Protein AF-A0AAD5LE11-F1 (afdb_monomer)

Sequence (1047 aa):
MDGTACVTPSCSKKGTLVCPTCKKLGIPPAMSTFCSQECFKGYWSTHKALHKMFTQMVAEEQAKGDSDSMFEGFEFTGKLRPGKVSPMQTVPEHIARPDYWQTGQPVSEQQADNRIPVYTKEQIEGIREACHAGRQVLDIAAKALRVGVTGDEIDRVCHDACIELGCYPSPLNYYNFPKSLCISVNEVICHGIPDSRELEDGDIVNLDVSVFKDGYHGDLNETYLLGKVDDEGVRLVKTAFECLQTAVDMVKPGTMYRELGKQISAVASAQNFSVVKTYCGHGIGSLFHCAPNVPHYAKNKAVGIMKPGNIFTIEPMINVGSWRDKTWPDDWTAVTVDGLRSAQFEHTLLVTEDGYEILTAREDEPKMVWDISKTMGISGLLPVLKSITETKDLRAYRGQTLAIDGYCWLHRAIYCCSQELCLGQDTDKYVVYFVERVQALVQNGITPYVVFDGGPLPMKKATEDDRRASNRELGLQYYRQRNYTEARKCFSRAADVSPYMAHRVIQRLKAMGVQYVVAPYEADAQLAFLVQAGLVDGVITEDSDCLPFGCGKVLFKMDRDGVAQEVQTANLKHNKELRFHMFTDDMFLEMCIFSGCDYLASLPGFGLKKAYALVKQHGSYRKIIRALRLEGKVRVPETYEAEFERAKLTFRHQRVYDPKQQRIVSLSSIPAAVTEKFGDEMPFLGPLLADDIAQAIAEGDMDPITLTRFAPTAEPSFVPRPAAKSMAVATGKNNHKSTPVKSPVRVNTAPEGRQLPTWAARKASPQKALFREPRPPSHFFRRSSSSPVTPSAVAKAPHGNPGPSASAPGTISRFFAALPKPTVPADDQDDQYVPATPPESQSFESQDSVAVDVARSISFSPVDDEAKQTHLPDNKENTTPNRETPCASAAANRGDNAFARMMKAGSVLQRHSLKRKASSRSVGVLGAAVKPSGPDAIRLIKRLAFTAAPASTRPAPAAMMSSPLSAANPLDAHSEEDVEEPEAEDDLEEPQSSDADNQTRRSNNQQETLPTTHSAGVKSRLVVAPVQNAATKSGVSFARFRYSQVK

Foldseek 3Di:
DWAAAAQQVVGRDGFDDFDPLCVVLVNDCNNGTHHDPVSCVVCVVVSVVVSVVSVVVVVVVVVVVDDDPLCVPPDDQADDDFAAADFADDADPQFDDQPQQPPLDNVVQVPDDQDQDQDDPVLVVQQLLQLVLQLVLQVQLVVVDAFFDFLNVSQVSSCVSCNVSSWQQVQPSNNYQGTSWAKAKFQFQTQHRTHGDGDHAQIKIKIWTWIHHPLWIFTKIAIDGYHDHDPLSLLQSVLQVVLQVQLQQQFAFFDALQVSLVSSQVSLVVSVKGWAFQFFKAFTGSDRHHDDGRGNHHPDDTDDTDDARRKIKGKIKIWNDDNDWDDGSVLGGIGDNNRGGITITMFIWGHHNGHIDGSNADPLHPPPPSVPLQDFWQHCPCVQQVVQWDKDFLLVQAPFEAEEEPQLLLLVQCLVPLLCQLVVHDDCSSLVSSVLVCVVNVVSNYAYEYEYFFAEQPLFDPDQQVVLVVLSVQLVVCVVVVVNSSNSVSSNSNRDDFLVNVLVNLVVCVVVVHHYWYWLGDRLLQSLLCVVVVNGPFYEHSHPLNVLLPGQWYWHDQDNSRITIIHGPVCCCVRDSQNCVPPDSQLVNQLSVCQPGRSHGHFNPTHNVVSSVLCVVQVDPVRSLVVCVVVVPTDDDPCNVVSSVLSSCLSFFQWTADPVVLAIGTSHDDDVVVCVVCNPQSCSSPGGDPSVLNNCNTSSQARNHVSHGDDDDPDPPDPDDPDDPDDDDDDDDDDDDDDDDDDDDDDDDDDDDDDDDDDDDDDDDDDDDDDDDDDDDDDDDDDDDDDDDDDDDDDDDDDDDDDDDDDDDDDDDDDDDDDDDDDDDDDDDDDDDDDDDDDDDDDDDDDDDDDDDDDDDDDDDDDDDDDDDDDDDDDDDDDDDDDDDDDDDDDDDDDDDSVVSSCSPGDDDDDDDDDDDDDDDDDDDDDDDDDDDDDDDDDDDDDDDDDDDDDYDDDDDDDDDDYDDDDDDDDDDDDDDDDDDDDDDDDDDDDDDDDDDDDDDDDDDDDDDDDDDDDDDDDDDDDDDDDDDDDDDDDDDDDDDDDDDDD

Solvent-accessible surface area (backbone atoms only — not comparable to full-atom values): 65769 Å² total; per-residue (Å²): 136,86,56,46,56,23,55,38,92,93,39,97,44,57,14,80,50,61,46,70,64,38,65,73,68,70,49,56,60,77,77,35,18,21,61,45,74,62,50,46,60,75,35,38,84,60,54,52,50,53,52,53,51,51,54,47,49,53,49,52,50,49,63,71,67,61,78,57,85,71,53,68,90,61,85,68,53,46,85,80,72,87,47,60,63,70,82,66,80,85,82,63,88,88,47,59,74,63,87,16,60,87,74,24,46,56,58,66,57,76,66,54,70,82,66,61,57,66,51,52,74,74,52,48,48,42,24,36,55,12,11,45,51,19,37,53,28,45,64,52,28,57,70,63,70,50,72,73,40,32,37,45,58,39,33,49,48,34,41,54,42,24,51,76,72,55,25,31,40,48,43,35,26,45,78,57,36,65,41,35,40,31,42,17,50,34,27,25,50,40,56,17,72,40,14,57,44,59,39,49,80,33,37,38,41,26,46,36,34,32,20,27,27,98,72,14,28,13,46,38,31,46,50,42,76,33,76,71,46,51,77,63,57,53,50,43,43,50,43,13,46,51,25,32,51,63,30,56,79,57,47,22,51,73,36,44,49,29,57,38,3,40,51,24,34,49,55,30,46,77,76,66,30,24,48,32,73,77,60,55,17,27,5,46,23,82,41,76,62,44,33,45,62,32,42,36,28,56,88,54,82,48,77,63,61,41,40,53,37,27,40,32,36,47,51,36,38,32,21,60,51,62,42,49,68,43,70,42,78,83,80,49,32,25,23,27,62,75,31,37,42,32,22,33,24,36,40,26,33,37,27,32,92,81,25,64,45,64,45,42,58,59,97,78,60,76,72,78,80,70,74,68,82,71,64,44,50,39,72,62,49,67,76,52,45,47,75,48,49,44,81,42,50,53,68,81,43,47,77,38,33,36,31,30,45,39,53,62,49,45,67,63,23,40,69,83,43,13,51,40,54,62,72,72,44,91,80,59,64,42,44,51,56,50,51,56,56,53,48,54,39,48,75,44,42,26,44,63,32,37,31,28,60,36,19,87,42,74,45,52,73,94,82,54,63,72,58,22,52,52,27,36,52,53,12,53,51,28,43,75,72,65,38,54,68,60,12,42,64,21,10,61,61,29,44,78,87,51,65,69,59,52,33,59,37,47,56,52,30,60,76,68,74,45,51,65,38,28,19,61,18,55,34,46,54,34,54,18,35,36,42,76,70,68,70,28,75,30,37,36,40,63,52,52,48,32,50,62,42,54,34,54,32,34,33,26,73,63,61,89,90,39,42,23,39,32,40,42,60,91,43,40,56,67,24,70,79,61,68,33,72,84,56,51,73,67,48,52,33,53,19,45,47,40,29,18,38,77,55,38,77,41,55,91,96,44,32,56,75,56,19,44,52,46,39,74,73,53,71,43,69,72,53,38,54,52,48,41,63,70,67,60,85,49,90,69,63,85,61,50,65,58,49,50,52,48,38,58,44,35,54,46,36,27,42,22,60,38,88,90,74,54,30,76,42,48,56,34,87,80,55,66,79,52,36,80,72,59,48,87,67,44,47,61,28,34,65,86,70,57,45,69,59,44,37,35,26,27,74,50,50,24,35,49,79,80,72,43,66,60,78,84,74,72,81,79,83,77,72,78,79,73,81,83,74,92,72,89,83,86,91,84,81,88,81,88,82,88,87,81,90,83,86,91,87,82,90,82,82,88,81,92,83,88,87,85,86,89,87,89,86,84,89,90,84,89,83,88,84,89,84,82,86,86,80,92,85,85,85,86,90,78,89,85,91,88,84,86,88,87,80,84,90,87,89,89,86,85,88,88,85,85,88,86,85,90,82,87,88,81,84,88,86,90,80,90,83,90,85,83,88,90,86,88,84,88,83,91,85,84,89,87,89,87,90,85,84,88,91,90,83,91,85,86,89,86,88,81,90,79,89,80,89,88,83,87,88,87,88,87,81,89,86,88,86,90,87,85,87,85,82,87,83,90,82,82,88,86,85,87,86,89,87,81,88,81,90,85,89,87,88,83,91,79,90,81,58,69,74,66,50,55,58,66,80,53,52,88,77,85,90,75,94,77,95,73,90,79,85,84,86,80,89,82,84,91,81,85,89,86,85,81,87,86,89,84,91,80,90,82,90,85,87,88,88,87,90,89,89,94,91,90,83,90,92,88,87,90,82,92,87,92,86,91,86,86,88,86,85,86,86,91,82,88,89,89,92,90,92,89,84,88,89,89,82,89,86,86,84,87,82,84,90,80,88,79,88,81,90,83,83,89,85,84,88,87,79,89,84,86,90,82,89,79,91,88,90,86,89,87,80,91,83,87,89,90,85,88,90,84,88,87,85,82,88,84,83,90,87,83,89,86,80,87,80,92,132

Structure (mmCIF, N/CA/C/O backbone):
data_AF-A0AAD5LE11-F1
#
_entry.id   AF-A0AAD5LE11-F1
#
loop_
_atom_site.group_PDB
_atom_site.id
_atom_site.type_symbol
_atom_site.label_atom_id
_atom_site.label_alt_id
_atom_site.label_comp_id
_atom_site.label_asym_id
_atom_site.label_entity_id
_atom_site.label_seq_id
_atom_site.pdbx_PDB_ins_code
_atom_site.Cartn_x
_atom_site.Cartn_y
_atom_site.Cartn_z
_atom_site.occupancy
_atom_site.B_iso_or_equiv
_atom_site.auth_seq_id
_atom_site.auth_comp_id
_atom_site.auth_asym_id
_atom_site.auth_atom_id
_atom_site.pdbx_PDB_model_num
ATOM 1 N N . MET A 1 1 ? 37.067 43.978 -41.085 1.00 43.53 1 MET A N 1
ATOM 2 C CA . MET A 1 1 ? 35.621 43.716 -40.919 1.00 43.53 1 MET A CA 1
ATOM 3 C C . MET A 1 1 ? 34.907 44.368 -42.081 1.00 43.53 1 MET A C 1
ATOM 5 O O . MET A 1 1 ? 34.881 45.591 -42.145 1.00 43.53 1 MET A O 1
ATOM 9 N N . ASP A 1 2 ? 34.387 43.577 -43.012 1.00 53.69 2 ASP A N 1
ATOM 10 C CA . ASP A 1 2 ? 33.677 44.105 -44.174 1.00 53.69 2 ASP A CA 1
ATOM 11 C C . ASP A 1 2 ? 32.208 44.364 -43.849 1.00 53.69 2 ASP A C 1
ATOM 13 O O . ASP A 1 2 ? 31.470 43.449 -43.498 1.00 53.69 2 ASP A O 1
ATOM 17 N N . GLY A 1 3 ? 31.790 45.627 -43.958 1.00 60.69 3 GLY A N 1
ATOM 18 C CA . GLY A 1 3 ? 30.392 46.008 -43.775 1.00 60.69 3 GLY A CA 1
ATOM 19 C C . GLY A 1 3 ? 29.499 45.428 -44.873 1.00 60.69 3 GLY A C 1
ATOM 20 O O . GLY A 1 3 ? 29.853 45.453 -46.055 1.00 60.69 3 GLY A O 1
ATOM 21 N N . THR A 1 4 ? 28.326 44.937 -44.483 1.00 76.56 4 THR A N 1
ATOM 22 C CA . THR A 1 4 ? 27.285 44.441 -45.393 1.00 76.56 4 THR A CA 1
ATOM 23 C C . THR A 1 4 ? 26.714 45.590 -46.234 1.00 76.56 4 THR A C 1
ATOM 25 O O . THR A 1 4 ? 26.785 46.752 -45.831 1.00 76.56 4 THR A O 1
ATOM 28 N N . ALA A 1 5 ? 26.139 45.307 -47.405 1.00 82.81 5 ALA A N 1
ATOM 29 C CA . ALA A 1 5 ? 25.471 46.334 -48.210 1.00 82.81 5 ALA A CA 1
ATOM 30 C C . ALA A 1 5 ? 24.290 46.982 -47.452 1.00 82.81 5 ALA A C 1
ATOM 32 O O . ALA A 1 5 ? 23.601 46.320 -46.674 1.00 82.81 5 ALA A O 1
ATOM 33 N N . CYS A 1 6 ? 24.061 48.280 -47.673 1.00 86.25 6 CYS A N 1
ATOM 34 C CA . CYS A 1 6 ? 22.898 48.990 -47.147 1.00 86.25 6 CYS A CA 1
ATOM 35 C C . CYS A 1 6 ? 21.616 48.504 -47.838 1.00 86.25 6 CYS A C 1
ATOM 37 O O . CYS A 1 6 ? 21.549 48.425 -49.061 1.00 86.25 6 CYS A O 1
ATOM 39 N N . VAL A 1 7 ? 20.584 48.208 -47.048 1.00 84.75 7 VAL A N 1
ATOM 40 C CA . VAL A 1 7 ? 19.317 47.622 -47.526 1.00 84.75 7 VAL A CA 1
ATOM 41 C C . VAL A 1 7 ? 18.393 48.653 -48.197 1.00 84.75 7 VAL A C 1
ATOM 43 O O . VAL A 1 7 ? 17.455 48.286 -48.900 1.00 84.75 7 VAL A O 1
ATOM 46 N N . THR A 1 8 ? 18.650 49.952 -48.016 1.00 85.94 8 THR A N 1
ATOM 47 C CA . THR A 1 8 ? 17.923 51.038 -48.693 1.00 85.94 8 THR A CA 1
ATOM 48 C C . THR A 1 8 ? 18.217 51.004 -50.206 1.00 85.94 8 THR A C 1
ATOM 50 O O . THR A 1 8 ? 19.349 51.309 -50.582 1.00 85.94 8 THR A O 1
ATOM 53 N N . PRO A 1 9 ? 17.242 50.714 -51.099 1.00 81.31 9 PRO A N 1
ATOM 54 C CA . PRO A 1 9 ? 17.521 50.389 -52.509 1.00 81.31 9 PRO A CA 1
ATOM 55 C C . PRO A 1 9 ? 18.209 51.487 -53.332 1.00 81.31 9 PRO A C 1
ATOM 57 O O . PRO A 1 9 ? 18.835 51.198 -54.346 1.00 81.31 9 PRO A O 1
ATOM 60 N N . SER A 1 10 ? 18.117 52.747 -52.903 1.00 78.94 10 SER A N 1
ATOM 61 C CA . SER A 1 10 ? 18.785 53.895 -53.526 1.00 78.94 10 SER A CA 1
ATOM 62 C C . SER A 1 10 ? 20.204 54.166 -52.995 1.00 78.94 10 SER A C 1
ATOM 64 O O . SER A 1 10 ? 20.772 55.215 -53.300 1.00 78.94 10 SER A O 1
ATOM 66 N N . CYS A 1 11 ? 20.783 53.279 -52.173 1.00 81.12 11 CYS A N 1
ATOM 67 C CA . CYS A 1 11 ? 22.047 53.529 -51.477 1.00 81.12 11 CYS A CA 1
ATOM 68 C C . CYS A 1 11 ? 23.059 52.374 -51.596 1.00 81.12 11 CYS A C 1
ATOM 70 O O . CYS A 1 11 ? 23.095 51.463 -50.774 1.00 81.12 11 CYS A O 1
ATOM 72 N N . SER A 1 12 ? 23.981 52.475 -52.555 1.00 78.00 12 SER A N 1
ATOM 73 C CA . SER A 1 12 ? 25.031 51.475 -52.830 1.00 78.00 12 SER A CA 1
ATOM 74 C C . SER A 1 12 ? 26.199 51.452 -51.821 1.00 78.00 12 SER A C 1
ATOM 76 O O . SER A 1 12 ? 27.299 51.015 -52.156 1.00 78.00 12 SER A O 1
ATOM 78 N N . LYS A 1 13 ? 26.018 51.971 -50.599 1.00 85.25 13 LYS A N 1
ATOM 79 C CA . LYS A 1 13 ? 27.080 52.064 -49.577 1.00 85.25 13 LYS A CA 1
ATOM 80 C C . LYS A 1 13 ? 27.096 50.819 -48.682 1.00 85.25 13 LYS A C 1
ATOM 82 O O . LYS A 1 13 ? 26.044 50.278 -48.355 1.00 85.25 13 LYS A O 1
ATOM 87 N N . LYS A 1 14 ? 28.280 50.398 -48.222 1.00 83.94 14 LYS A N 1
ATOM 88 C CA . LYS A 1 14 ? 28.407 49.439 -47.106 1.00 83.94 14 LYS A CA 1
ATOM 89 C C . LYS A 1 14 ? 27.933 50.089 -45.796 1.00 83.94 14 LYS A C 1
ATOM 91 O O . LYS A 1 14 ? 28.047 51.303 -45.629 1.00 83.94 14 LYS A O 1
ATOM 96 N N . GLY A 1 15 ? 27.408 49.290 -44.873 1.00 81.06 15 GLY A N 1
ATOM 97 C CA . GLY A 1 15 ? 26.878 49.730 -43.585 1.00 81.06 15 GLY A CA 1
ATOM 98 C C . GLY A 1 15 ? 27.168 48.758 -42.442 1.00 81.06 15 GLY A C 1
ATOM 99 O O . GLY A 1 15 ? 27.670 47.653 -42.646 1.00 81.06 15 GLY A O 1
ATOM 100 N N . THR A 1 16 ? 26.855 49.202 -41.226 1.00 80.31 16 THR A N 1
ATOM 101 C CA . THR A 1 16 ? 27.066 48.460 -39.966 1.00 80.31 16 THR A CA 1
ATOM 102 C C . THR A 1 16 ? 25.935 48.663 -38.949 1.00 80.31 16 THR A C 1
ATOM 104 O O . THR A 1 16 ? 25.905 47.985 -37.924 1.00 80.31 16 THR A O 1
ATOM 107 N N . LEU A 1 17 ? 24.990 49.576 -39.209 1.00 82.94 17 LEU A N 1
ATOM 108 C CA . LEU A 1 17 ? 23.876 49.868 -38.307 1.00 82.94 17 LEU A CA 1
ATOM 109 C C . LEU A 1 17 ? 22.746 48.864 -38.555 1.00 82.94 17 LEU A C 1
ATOM 111 O O . LEU A 1 17 ? 22.130 48.885 -39.617 1.00 82.94 17 LEU A O 1
ATOM 115 N N . VAL A 1 18 ? 22.466 47.996 -37.584 1.00 82.69 18 VAL A N 1
ATOM 116 C CA . VAL A 1 18 ? 21.408 46.975 -37.677 1.00 82.69 18 VAL A CA 1
ATOM 117 C C . VAL A 1 18 ? 20.165 47.429 -36.914 1.00 82.69 18 VAL A C 1
ATOM 119 O O . VAL A 1 18 ? 20.273 47.936 -35.796 1.00 82.69 18 VAL A O 1
ATOM 122 N N . CYS A 1 19 ? 18.971 47.229 -37.483 1.00 84.31 19 CYS A N 1
ATOM 123 C CA . CYS A 1 19 ? 17.727 47.563 -36.784 1.00 84.31 19 CYS A CA 1
ATOM 124 C C . CYS A 1 19 ? 17.564 46.723 -35.490 1.00 84.31 19 CYS A C 1
ATOM 126 O O . CYS A 1 19 ? 17.600 45.490 -35.565 1.00 84.31 19 CYS A O 1
ATOM 128 N N . PRO A 1 20 ? 17.315 47.334 -34.309 1.00 80.62 20 PRO A N 1
ATOM 129 C CA . PRO A 1 20 ? 17.162 46.591 -33.054 1.00 80.62 20 PRO A CA 1
ATOM 130 C C . PRO A 1 20 ? 16.035 45.550 -33.072 1.00 80.62 20 PRO A C 1
ATOM 132 O O . PRO A 1 20 ? 16.170 44.493 -32.461 1.00 80.62 20 PRO A O 1
ATOM 135 N N . THR A 1 21 ? 14.941 45.816 -33.793 1.00 81.38 21 THR A N 1
ATOM 136 C CA . THR A 1 21 ? 13.825 44.868 -33.936 1.00 81.38 21 THR A CA 1
ATOM 137 C C . THR A 1 21 ? 14.198 43.695 -34.841 1.00 81.38 21 THR A C 1
ATOM 139 O O . THR A 1 21 ? 13.950 42.557 -34.460 1.00 81.38 21 THR A O 1
ATOM 142 N N . CYS A 1 22 ? 14.889 43.930 -35.964 1.00 85.12 22 CYS A N 1
ATOM 143 C CA . CYS A 1 22 ? 15.470 42.851 -36.774 1.00 85.12 22 CYS A CA 1
ATOM 144 C C . CYS A 1 22 ? 16.407 41.958 -35.952 1.00 85.12 22 CYS A C 1
ATOM 146 O O . CYS A 1 22 ? 16.285 40.739 -36.010 1.00 85.12 22 CYS A O 1
ATOM 148 N N . LYS A 1 23 ? 17.283 42.557 -35.128 1.00 82.81 23 LYS A N 1
ATOM 149 C CA . LYS A 1 23 ? 18.198 41.809 -34.252 1.00 82.81 23 LYS A CA 1
ATOM 150 C C . LYS A 1 23 ? 17.460 40.965 -33.200 1.00 82.81 23 LYS A C 1
ATOM 152 O O . LYS A 1 23 ? 17.942 39.893 -32.858 1.00 82.81 23 LYS A O 1
ATOM 157 N N . LYS A 1 24 ? 16.299 41.416 -32.706 1.00 80.50 24 LYS A N 1
ATOM 158 C CA . LYS A 1 24 ? 15.427 40.627 -31.812 1.00 80.50 24 LYS A CA 1
ATOM 159 C C . LYS A 1 24 ? 14.659 39.512 -32.533 1.00 80.50 24 LYS A C 1
ATOM 161 O O . LYS A 1 24 ? 14.384 38.495 -31.916 1.00 80.50 24 LYS A O 1
ATOM 166 N N . LEU A 1 25 ? 14.322 39.703 -33.809 1.00 79.88 25 LEU A N 1
ATOM 167 C CA . LEU A 1 25 ? 13.592 38.741 -34.650 1.00 79.88 25 LEU A CA 1
ATOM 168 C C . LEU A 1 25 ? 14.517 37.786 -35.436 1.00 79.88 25 LEU A C 1
ATOM 170 O O . LEU A 1 25 ? 14.059 37.134 -36.367 1.00 79.88 25 LEU A O 1
ATOM 174 N N . GLY A 1 26 ? 15.820 37.740 -35.129 1.00 81.12 26 GLY A N 1
ATOM 175 C CA . GLY A 1 26 ? 16.786 36.866 -35.814 1.00 81.12 26 GLY A CA 1
ATOM 176 C C . GLY A 1 26 ? 17.044 37.193 -37.294 1.00 81.12 26 GLY A C 1
ATOM 177 O O . GLY A 1 26 ? 17.693 36.413 -37.987 1.00 81.12 26 GLY A O 1
ATOM 178 N N . ILE A 1 27 ? 16.560 38.333 -37.800 1.00 82.56 27 ILE A N 1
ATOM 179 C CA . ILE A 1 27 ? 16.590 38.659 -39.234 1.00 82.56 27 ILE A CA 1
ATOM 180 C C . ILE A 1 27 ? 18.046 38.851 -39.703 1.00 82.56 27 ILE A C 1
ATOM 182 O O . ILE A 1 27 ? 18.760 39.674 -39.116 1.00 82.56 27 ILE A O 1
ATOM 186 N N . PRO A 1 28 ? 18.497 38.169 -40.779 1.00 81.06 28 PRO A N 1
ATOM 187 C CA . PRO A 1 28 ? 19.885 38.230 -41.232 1.00 81.06 28 PRO A CA 1
ATOM 188 C C . PRO A 1 28 ? 20.390 39.663 -41.486 1.00 81.06 28 PRO A C 1
ATOM 190 O O . PRO A 1 28 ? 19.654 40.482 -42.054 1.00 81.06 28 PRO A O 1
ATOM 193 N N . PRO A 1 29 ? 21.658 39.992 -41.158 1.00 78.06 29 PRO A N 1
ATOM 194 C CA . PRO A 1 29 ? 22.221 41.328 -41.385 1.00 78.06 29 PRO A CA 1
ATOM 195 C C . PRO A 1 29 ? 22.103 41.820 -42.834 1.00 78.06 29 PRO A C 1
ATOM 197 O O . PRO A 1 29 ? 21.878 43.008 -43.055 1.00 78.06 29 PRO A O 1
ATOM 200 N N . ALA A 1 30 ? 22.168 40.919 -43.820 1.00 79.44 30 ALA A N 1
ATOM 201 C CA . ALA A 1 30 ? 21.975 41.231 -45.240 1.00 79.44 30 ALA A CA 1
ATOM 202 C C . ALA A 1 30 ? 20.596 41.832 -45.584 1.00 79.44 30 ALA A C 1
ATOM 204 O O . ALA A 1 30 ? 20.454 42.458 -46.628 1.00 79.44 30 ALA A O 1
ATOM 205 N N . MET A 1 31 ? 19.596 41.676 -44.709 1.00 79.31 31 MET A N 1
ATOM 206 C CA . MET A 1 31 ? 18.235 42.207 -44.874 1.00 79.31 31 MET A CA 1
ATOM 207 C C . MET A 1 31 ? 17.894 43.311 -43.854 1.00 79.31 31 MET A C 1
ATOM 209 O O . MET A 1 31 ? 16.784 43.844 -43.864 1.00 79.31 31 MET A O 1
ATOM 213 N N . SER A 1 32 ? 18.835 43.675 -42.971 1.00 85.38 32 SER A N 1
ATOM 214 C CA . SER A 1 32 ? 18.594 44.593 -41.845 1.00 85.38 32 SER A CA 1
ATOM 215 C C . SER A 1 32 ? 19.705 45.616 -41.549 1.00 85.38 32 SER A C 1
ATOM 217 O O . SER A 1 32 ? 19.626 46.311 -40.532 1.00 85.38 32 SER A O 1
ATOM 219 N N . THR A 1 33 ? 20.717 45.737 -42.420 1.00 88.25 33 THR A N 1
ATOM 220 C CA . THR A 1 33 ? 21.869 46.647 -42.252 1.00 88.25 33 THR A CA 1
ATOM 221 C C . THR A 1 33 ? 21.717 47.958 -43.032 1.00 88.25 33 THR A C 1
ATOM 223 O O . THR A 1 33 ? 21.302 47.979 -44.190 1.00 88.25 33 THR A O 1
ATOM 226 N N . PHE A 1 34 ? 22.123 49.066 -42.410 1.00 89.00 34 PHE A N 1
ATOM 227 C CA . PHE A 1 34 ? 22.059 50.422 -42.950 1.00 89.00 34 PHE A CA 1
ATOM 228 C C . PHE A 1 34 ? 23.405 51.149 -42.808 1.00 89.00 34 PHE A C 1
ATOM 230 O O . PHE A 1 34 ? 24.174 50.899 -41.874 1.00 89.00 34 PHE A O 1
ATOM 237 N N . CYS A 1 35 ? 23.700 52.074 -43.728 1.00 89.50 35 CYS A N 1
ATOM 238 C CA . CYS A 1 35 ? 24.921 52.890 -43.683 1.00 89.50 35 CYS A CA 1
ATOM 239 C C . CYS A 1 35 ? 24.769 54.217 -42.916 1.00 89.50 35 CYS A C 1
ATOM 241 O O . CYS A 1 35 ? 25.769 54.779 -42.484 1.00 89.50 35 CYS A O 1
ATOM 243 N N . SER A 1 36 ? 23.547 54.739 -42.753 1.00 86.62 36 SER A N 1
ATOM 244 C CA . SER A 1 36 ? 23.266 55.933 -41.942 1.00 86.62 36 SER A CA 1
ATOM 245 C C . SER A 1 36 ? 21.856 55.894 -41.352 1.00 86.62 36 SER A C 1
ATOM 247 O O . SER A 1 36 ? 20.971 55.187 -41.847 1.00 86.62 36 SER A O 1
ATOM 249 N N . GLN A 1 37 ? 21.629 56.703 -40.313 1.00 83.50 37 GLN A N 1
ATOM 250 C CA . GLN A 1 37 ? 20.315 56.849 -39.685 1.00 83.50 37 GLN A CA 1
ATOM 251 C C . GLN A 1 37 ? 19.278 57.486 -40.631 1.00 83.50 37 GLN A C 1
ATOM 253 O O . GLN A 1 37 ? 18.079 57.279 -40.450 1.00 83.50 37 GLN A O 1
ATOM 258 N N . GLU A 1 38 ? 19.709 58.229 -41.657 1.00 85.50 38 GLU A N 1
ATOM 259 C CA . GLU A 1 38 ? 18.811 58.775 -42.685 1.00 85.50 38 GLU A CA 1
ATOM 260 C C . GLU A 1 38 ? 18.337 57.678 -43.637 1.00 85.50 38 GLU A C 1
ATOM 262 O O . GLU A 1 38 ? 17.148 57.610 -43.932 1.00 85.50 38 GLU A O 1
ATOM 267 N N . CYS A 1 39 ? 19.230 56.770 -44.050 1.00 86.31 39 CYS A N 1
ATOM 268 C CA . CYS A 1 39 ? 18.867 55.611 -44.871 1.00 86.31 39 CYS A CA 1
ATOM 269 C C . CYS A 1 39 ? 17.865 54.702 -44.140 1.00 86.31 39 CYS A C 1
ATOM 271 O O . CYS A 1 39 ? 16.876 54.269 -44.735 1.00 86.31 39 CYS A O 1
ATOM 273 N N . PHE A 1 40 ? 18.073 54.490 -42.833 1.00 86.25 40 PHE A N 1
ATOM 274 C CA . PHE A 1 40 ? 17.125 53.784 -41.968 1.00 86.25 40 PHE A CA 1
ATOM 275 C C . PHE A 1 40 ? 15.767 54.501 -41.885 1.00 86.25 40 PHE A C 1
ATOM 277 O O . PHE A 1 40 ? 14.737 53.885 -42.148 1.00 86.25 40 PHE A O 1
ATOM 284 N N . LYS A 1 41 ? 15.744 55.809 -41.576 1.00 85.00 41 LYS A N 1
ATOM 285 C CA . LYS A 1 41 ? 14.501 56.603 -41.488 1.00 85.00 41 LYS A CA 1
ATOM 286 C C . LYS A 1 41 ? 13.742 56.658 -42.819 1.00 85.00 41 LYS A C 1
ATOM 288 O O . LYS A 1 41 ? 12.530 56.470 -42.825 1.00 85.00 41 LYS A O 1
ATOM 293 N N . GLY A 1 42 ? 14.440 56.891 -43.930 1.00 81.88 42 GLY A N 1
ATOM 294 C CA . GLY A 1 42 ? 13.847 57.006 -45.264 1.00 81.88 42 GLY A CA 1
ATOM 295 C C . GLY A 1 42 ? 13.258 55.693 -45.780 1.00 81.88 42 GLY A C 1
ATOM 296 O O . GLY A 1 42 ? 12.217 55.709 -46.429 1.00 81.88 42 GLY A O 1
ATOM 297 N N . TYR A 1 43 ? 13.870 54.551 -45.444 1.00 85.56 43 TYR A N 1
ATOM 298 C CA . TYR A 1 43 ? 13.358 53.229 -45.823 1.00 85.56 43 TYR A CA 1
ATOM 299 C C . TYR A 1 43 ? 12.421 52.600 -44.774 1.00 85.56 43 TYR A C 1
ATOM 301 O O . TYR A 1 43 ? 11.845 51.541 -45.020 1.00 85.56 43 TYR A O 1
ATOM 309 N N . TRP A 1 44 ? 12.222 53.237 -43.612 1.00 82.44 44 TRP A N 1
ATOM 310 C CA . TRP A 1 44 ? 11.457 52.689 -42.482 1.00 82.44 44 TRP A CA 1
ATOM 311 C C . TRP A 1 44 ? 10.023 52.273 -42.839 1.00 82.44 44 TRP A C 1
ATOM 313 O O . TRP A 1 44 ? 9.528 51.260 -42.342 1.00 82.44 44 TRP A O 1
ATOM 323 N N . SER A 1 45 ? 9.361 53.033 -43.715 1.00 80.00 45 SER A N 1
ATOM 324 C CA . SER A 1 45 ? 8.003 52.759 -44.204 1.00 80.00 45 SER A CA 1
ATOM 325 C C . SER A 1 45 ? 7.872 51.377 -44.851 1.00 80.00 45 SER A C 1
ATOM 327 O O . SER A 1 45 ? 6.871 50.702 -44.607 1.00 80.00 45 SER A O 1
ATOM 329 N N . THR A 1 46 ? 8.891 50.952 -45.600 1.00 82.06 46 THR A N 1
ATOM 330 C CA . THR A 1 46 ? 8.982 49.643 -46.260 1.00 82.06 46 THR A CA 1
ATOM 331 C C . THR A 1 46 ? 9.643 48.607 -45.350 1.00 82.06 46 THR A C 1
ATOM 333 O O . THR A 1 46 ? 9.132 47.502 -45.196 1.00 82.06 46 THR A O 1
ATOM 336 N N . HIS A 1 47 ? 10.736 48.960 -44.668 1.00 84.50 47 HIS A N 1
ATOM 337 C CA . HIS A 1 47 ? 11.484 48.044 -43.801 1.00 84.50 47 HIS A CA 1
ATOM 338 C C . HIS A 1 47 ? 10.642 47.490 -42.640 1.00 84.50 47 HIS A C 1
ATOM 340 O O . HIS A 1 47 ? 10.753 46.313 -42.307 1.00 84.50 47 HIS A O 1
ATOM 346 N N . LYS A 1 48 ? 9.714 48.274 -42.072 1.00 85.44 48 LYS A N 1
ATOM 347 C CA . LYS A 1 48 ? 8.784 47.770 -41.044 1.00 85.44 48 LYS A CA 1
ATOM 348 C C . LYS A 1 48 ? 7.827 46.677 -41.556 1.00 85.44 48 LYS A C 1
ATOM 350 O O . LYS A 1 48 ? 7.291 45.926 -40.746 1.00 85.44 48 LYS A O 1
ATOM 355 N N . ALA A 1 49 ? 7.611 46.562 -42.871 1.00 83.06 49 ALA A N 1
ATOM 356 C CA . ALA A 1 49 ? 6.858 45.448 -43.446 1.00 83.06 49 ALA A CA 1
ATOM 357 C C . ALA A 1 49 ? 7.650 44.133 -43.362 1.00 83.06 49 ALA A C 1
ATOM 359 O O . ALA A 1 49 ? 7.041 43.092 -43.147 1.00 83.06 49 ALA A O 1
ATOM 360 N N . LEU A 1 50 ? 8.990 44.189 -43.407 1.00 81.38 50 LEU A N 1
ATOM 361 C CA . LEU A 1 50 ? 9.855 43.037 -43.135 1.00 81.38 50 LEU A CA 1
ATOM 362 C C . LEU A 1 50 ? 9.664 42.536 -41.697 1.00 81.38 50 LEU A C 1
ATOM 364 O O . LEU A 1 50 ? 9.558 41.335 -41.485 1.00 81.38 50 LEU A O 1
ATOM 368 N N . HIS A 1 51 ? 9.525 43.443 -40.718 1.00 85.12 51 HIS A N 1
ATOM 369 C CA . HIS A 1 51 ? 9.141 43.048 -39.357 1.00 85.12 51 HIS A CA 1
ATOM 370 C C . HIS A 1 51 ? 7.766 42.384 -39.329 1.00 85.12 51 HIS A C 1
ATOM 372 O O . HIS A 1 51 ? 7.636 41.342 -38.707 1.00 85.12 51 HIS A O 1
ATOM 378 N N . LYS A 1 52 ? 6.748 42.934 -40.013 1.00 80.69 52 LYS A N 1
ATOM 379 C CA . LYS A 1 52 ? 5.429 42.282 -40.059 1.00 80.69 52 LYS A CA 1
ATOM 380 C C . LYS A 1 52 ? 5.523 40.887 -40.686 1.00 80.69 52 LYS A C 1
ATOM 382 O O . LYS A 1 52 ? 4.944 39.965 -40.133 1.00 80.69 52 LYS A O 1
ATOM 387 N N . MET A 1 53 ? 6.265 40.727 -41.782 1.00 79.88 53 MET A N 1
ATOM 388 C CA . MET A 1 53 ? 6.480 39.435 -42.439 1.00 79.88 53 MET A CA 1
ATOM 389 C C . MET A 1 53 ? 7.205 38.439 -41.533 1.00 79.88 53 MET A C 1
ATOM 391 O O . MET A 1 53 ? 6.709 37.336 -41.371 1.00 79.88 53 MET A O 1
ATOM 395 N N . PHE A 1 54 ? 8.310 38.814 -40.885 1.00 80.06 54 PHE A N 1
ATOM 396 C CA . PHE A 1 54 ? 9.034 37.901 -39.992 1.00 80.06 54 PHE A CA 1
ATOM 397 C C . PHE A 1 54 ? 8.302 37.645 -38.670 1.00 80.06 54 PHE A C 1
ATOM 399 O O . PHE A 1 54 ? 8.308 36.517 -38.205 1.00 80.06 54 PHE A O 1
ATOM 406 N N . THR A 1 55 ? 7.614 38.626 -38.079 1.00 79.44 55 THR A N 1
ATOM 407 C CA . THR A 1 55 ? 6.726 38.380 -36.929 1.00 79.44 55 THR A CA 1
ATOM 408 C C . THR A 1 55 ? 5.549 37.489 -37.321 1.00 79.44 55 THR A C 1
ATOM 410 O O . THR A 1 55 ? 5.151 36.656 -36.520 1.00 79.44 55 THR A O 1
ATOM 413 N N . GLN A 1 56 ? 5.015 37.616 -38.539 1.00 76.19 56 GLN A N 1
ATOM 414 C CA . GLN A 1 56 ? 3.968 36.726 -39.036 1.00 76.19 56 GLN A CA 1
ATOM 415 C C . GLN A 1 56 ? 4.512 35.324 -39.348 1.00 76.19 56 GLN A C 1
ATOM 417 O O . GLN A 1 56 ? 3.880 34.362 -38.947 1.00 76.19 56 GLN A O 1
ATOM 422 N N . MET A 1 57 ? 5.696 35.182 -39.953 1.00 72.25 57 MET A N 1
ATOM 423 C CA . MET A 1 57 ? 6.345 33.879 -40.157 1.00 72.25 57 MET A CA 1
ATOM 424 C C . MET A 1 57 ? 6.688 33.202 -38.830 1.00 72.25 57 MET A C 1
ATOM 426 O O . MET A 1 57 ? 6.387 32.031 -38.674 1.00 72.25 57 MET A O 1
ATOM 430 N N . VAL A 1 58 ? 7.232 33.932 -37.851 1.00 66.50 58 VAL A N 1
ATOM 431 C CA . VAL A 1 58 ? 7.495 33.404 -36.502 1.00 66.50 58 VAL A CA 1
ATOM 432 C C . VAL A 1 58 ? 6.187 33.045 -35.793 1.00 66.50 58 VAL A C 1
ATOM 434 O O . VAL A 1 58 ? 6.136 32.017 -35.133 1.00 66.50 58 VAL A O 1
ATOM 437 N N . ALA A 1 59 ? 5.109 33.816 -35.969 1.00 64.06 59 ALA A N 1
ATOM 438 C CA . ALA A 1 59 ? 3.789 33.458 -35.448 1.00 64.06 59 ALA A CA 1
ATOM 439 C C . ALA A 1 59 ? 3.159 32.257 -36.183 1.00 64.06 59 ALA A C 1
ATOM 441 O O . ALA A 1 59 ? 2.435 31.488 -35.564 1.00 64.06 59 ALA A O 1
ATOM 442 N N . GLU A 1 60 ? 3.439 32.062 -37.474 1.00 55.84 60 GLU A N 1
ATOM 443 C CA . GLU A 1 60 ? 2.993 30.912 -38.274 1.00 55.84 60 GLU A CA 1
ATOM 444 C C . GLU A 1 60 ? 3.855 29.658 -38.027 1.00 55.84 60 GLU A C 1
ATOM 446 O O . GLU A 1 60 ? 3.343 28.547 -38.121 1.00 55.84 60 GLU A O 1
ATOM 451 N N . GLU A 1 61 ? 5.132 29.803 -37.659 1.00 53.97 61 GLU A N 1
ATOM 452 C CA . GLU A 1 61 ? 5.976 28.724 -37.127 1.00 53.97 61 GLU A CA 1
ATOM 453 C C . GLU A 1 61 ? 5.577 28.368 -35.693 1.00 53.97 61 GLU A C 1
ATOM 455 O O . GLU A 1 61 ? 5.466 27.190 -35.377 1.00 53.97 61 GLU A O 1
ATOM 460 N N . GLN A 1 62 ? 5.273 29.353 -34.843 1.00 50.81 62 GLN A N 1
ATOM 461 C CA . GLN A 1 62 ? 4.745 29.115 -33.496 1.00 50.81 62 GLN A CA 1
ATOM 462 C C . GLN A 1 62 ? 3.358 28.457 -33.550 1.00 50.81 62 GLN A C 1
ATOM 464 O O . GLN A 1 62 ? 3.144 27.468 -32.861 1.00 50.81 62 GLN A O 1
ATOM 469 N N . ALA A 1 63 ? 2.466 28.890 -34.448 1.00 47.28 63 ALA A N 1
ATOM 470 C CA . ALA A 1 63 ? 1.169 28.245 -34.681 1.00 47.28 63 ALA A CA 1
ATOM 471 C C . ALA A 1 63 ? 1.262 26.874 -35.386 1.00 47.28 63 ALA A C 1
ATOM 473 O O . ALA A 1 63 ? 0.313 26.100 -35.328 1.00 47.28 63 ALA A O 1
ATOM 474 N N . LYS A 1 64 ? 2.391 26.544 -36.032 1.00 45.94 64 LYS A N 1
ATOM 475 C CA . LYS A 1 64 ? 2.721 25.171 -36.473 1.00 45.94 64 LYS A CA 1
ATOM 476 C C . LYS A 1 64 ? 3.437 24.350 -35.397 1.00 45.94 64 LYS A C 1
ATOM 478 O O . LYS A 1 64 ? 3.528 23.134 -35.525 1.00 45.94 64 LYS A O 1
ATOM 483 N N . GLY A 1 65 ? 3.967 25.010 -34.372 1.00 40.31 65 GLY A N 1
ATOM 484 C CA . GLY A 1 65 ? 4.665 24.416 -33.237 1.00 40.31 65 GLY A CA 1
ATOM 485 C C . GLY A 1 65 ? 3.772 24.165 -32.021 1.00 40.31 65 GLY A C 1
ATOM 486 O O . GLY A 1 65 ? 4.290 23.683 -31.014 1.00 40.31 65 GLY A O 1
ATOM 487 N N . ASP A 1 66 ? 2.476 24.478 -32.095 1.00 41.62 66 ASP A N 1
ATOM 488 C CA . ASP A 1 66 ? 1.489 24.288 -31.026 1.00 41.62 66 ASP A CA 1
ATOM 489 C C . ASP A 1 66 ? 0.473 23.181 -31.370 1.00 41.62 66 ASP A C 1
ATOM 491 O O . ASP A 1 66 ? -0.632 23.428 -31.846 1.00 41.62 66 ASP A O 1
ATOM 495 N N . SER A 1 67 ? 0.853 21.954 -30.998 1.00 43.19 67 SER A N 1
ATOM 496 C CA . SER A 1 67 ? -0.009 20.795 -30.685 1.00 43.19 67 SER A CA 1
ATOM 497 C C . SER A 1 67 ? -0.720 19.981 -31.797 1.00 43.19 67 SER A C 1
ATOM 499 O O . SER A 1 67 ? -0.989 20.411 -32.915 1.00 43.19 67 SER A O 1
ATOM 501 N N . ASP A 1 68 ? -1.022 18.741 -31.396 1.00 50.69 68 ASP A N 1
ATOM 502 C CA . ASP A 1 68 ? -2.243 17.956 -31.651 1.00 50.69 68 ASP A CA 1
ATOM 503 C C . ASP A 1 68 ? -2.578 17.259 -32.979 1.00 50.69 68 ASP A C 1
ATOM 505 O O . ASP A 1 68 ? -3.452 16.396 -32.948 1.00 50.69 68 ASP A O 1
ATOM 509 N N . SER A 1 69 ? -1.870 17.437 -34.100 1.00 62.00 69 SER A N 1
ATOM 510 C CA . SER A 1 69 ? -2.216 16.660 -35.326 1.00 62.00 69 SER A CA 1
ATOM 511 C C . SER A 1 69 ? -2.118 15.121 -35.192 1.00 62.00 69 SER A C 1
ATOM 513 O O . SER A 1 69 ? -2.700 14.391 -35.991 1.00 62.00 69 SER A O 1
ATOM 515 N N . MET A 1 70 ? -1.396 14.620 -34.182 1.00 81.81 70 MET A N 1
ATOM 516 C CA . MET A 1 70 ? -1.262 13.190 -33.856 1.00 81.81 70 MET A CA 1
ATOM 517 C C . MET A 1 70 ? -2.411 12.663 -32.977 1.00 81.81 70 MET A C 1
ATOM 519 O O . MET A 1 70 ? -2.792 11.501 -33.101 1.00 81.81 70 MET A O 1
ATOM 523 N N . PHE A 1 71 ? -2.974 13.507 -32.108 1.00 87.44 71 PHE A N 1
ATOM 524 C CA . PHE A 1 71 ? -4.035 13.146 -31.161 1.00 87.44 71 PHE A CA 1
ATOM 525 C C . PHE A 1 71 ? -5.422 13.663 -31.591 1.00 87.44 71 PHE A C 1
ATOM 527 O O . PHE A 1 71 ? -6.421 13.364 -30.932 1.00 87.44 71 PHE A O 1
ATOM 534 N N . GLU A 1 72 ? -5.519 14.391 -32.710 1.00 87.62 72 GLU A N 1
ATOM 535 C CA . GLU A 1 72 ? -6.778 14.894 -33.263 1.00 87.62 72 GLU A CA 1
ATOM 536 C C . GLU A 1 72 ? -7.792 13.753 -33.478 1.00 87.62 72 GLU A C 1
ATOM 538 O O . GLU A 1 72 ? -7.574 12.807 -34.237 1.00 87.62 72 GLU A O 1
ATOM 543 N N . GLY A 1 73 ? -8.927 13.831 -32.777 1.00 88.12 73 GLY A N 1
ATOM 544 C CA . GLY A 1 73 ? -9.973 12.806 -32.815 1.00 88.12 73 GLY A CA 1
ATOM 545 C C . GLY A 1 73 ? -9.698 11.545 -31.981 1.00 88.12 73 GLY A C 1
ATOM 546 O O . GLY A 1 73 ? -10.524 10.630 -32.000 1.00 88.12 73 GLY A O 1
ATOM 547 N N . PHE A 1 74 ? -8.597 11.471 -31.224 1.00 92.38 74 PHE A N 1
ATOM 548 C CA . PHE A 1 74 ? -8.338 10.351 -30.319 1.00 92.38 74 PHE A CA 1
ATOM 549 C C . PHE A 1 74 ? -9.206 10.423 -29.052 1.00 92.38 74 PHE A C 1
ATOM 551 O O . PHE A 1 74 ? -9.162 11.373 -28.271 1.00 92.38 74 PHE A O 1
ATOM 558 N N . GLU A 1 75 ? -9.987 9.370 -28.814 1.00 95.25 75 GLU A N 1
ATOM 559 C CA . GLU A 1 75 ? -10.803 9.232 -27.607 1.00 95.25 75 GLU A CA 1
ATOM 560 C C . GLU A 1 75 ? -9.947 8.752 -26.421 1.00 95.25 75 GLU A C 1
ATOM 562 O O . GLU A 1 75 ? -9.684 7.556 -26.263 1.00 95.25 75 GLU A O 1
ATOM 567 N N . PHE A 1 76 ? -9.496 9.681 -25.580 1.00 97.00 76 PHE A N 1
ATOM 568 C CA . PHE A 1 76 ? -8.821 9.364 -24.318 1.00 97.00 76 PHE A CA 1
ATOM 569 C C . PHE A 1 76 ? -9.766 8.650 -23.338 1.00 97.00 76 PHE A C 1
ATOM 571 O O . PHE A 1 76 ? -10.924 9.038 -23.193 1.00 97.00 76 PHE A O 1
ATOM 578 N N . THR A 1 77 ? -9.263 7.631 -22.638 1.00 96.44 77 THR A N 1
ATOM 579 C CA . THR A 1 77 ? -10.050 6.817 -21.692 1.00 96.44 77 THR A CA 1
ATOM 580 C C . THR A 1 77 ? -10.214 7.482 -20.325 1.00 96.44 77 THR A C 1
ATOM 582 O O . THR A 1 77 ? -11.252 7.317 -19.689 1.00 96.44 77 THR A O 1
ATOM 585 N N . GLY A 1 78 ? -9.213 8.253 -19.889 1.00 95.06 78 GLY A N 1
ATOM 586 C CA . GLY A 1 78 ? -9.197 8.960 -18.609 1.00 95.06 78 GLY A CA 1
ATOM 587 C C . GLY A 1 78 ? -9.076 10.486 -18.726 1.00 95.06 78 GLY A C 1
ATOM 588 O O . GLY A 1 78 ? -9.497 11.113 -19.708 1.00 95.06 78 GLY A O 1
ATOM 589 N N . LYS A 1 79 ? -8.513 11.102 -17.685 1.00 92.75 79 LYS A N 1
ATOM 590 C CA . LYS A 1 79 ? -8.297 12.550 -17.559 1.00 92.75 79 LYS A CA 1
ATOM 591 C C . LYS A 1 79 ? -6.964 13.014 -18.139 1.00 92.75 79 LYS A C 1
ATOM 593 O O . LYS A 1 79 ? -6.906 14.152 -18.598 1.00 92.75 79 LYS A O 1
ATOM 598 N N . LEU A 1 80 ? -5.926 12.175 -18.117 1.00 95.56 80 LEU A N 1
ATOM 599 C CA . LEU A 1 80 ? -4.597 12.552 -18.595 1.00 95.56 80 LEU A CA 1
ATOM 600 C C . LEU A 1 80 ? -4.614 12.914 -20.084 1.00 95.56 80 LEU A C 1
ATOM 602 O O . LEU A 1 80 ? -5.385 12.359 -20.871 1.00 95.56 80 LEU A O 1
ATOM 606 N N . ARG A 1 81 ? -3.760 13.860 -20.464 1.00 96.25 81 ARG A N 1
ATOM 607 C CA . ARG A 1 81 ? -3.532 14.316 -21.839 1.00 96.25 81 ARG A CA 1
ATOM 608 C C . ARG A 1 81 ? -2.025 14.500 -22.031 1.00 96.25 81 ARG A C 1
ATOM 610 O O . ARG A 1 81 ? -1.373 14.844 -21.044 1.00 96.25 81 ARG A O 1
ATOM 617 N N . PRO A 1 82 ? -1.492 14.291 -23.245 1.00 95.12 82 PRO A N 1
ATOM 618 C CA . PRO A 1 82 ? -0.095 14.570 -23.534 1.00 95.12 82 PRO A CA 1
ATOM 619 C C . PRO A 1 82 ? 0.189 16.065 -23.361 1.00 95.12 82 PRO A C 1
ATOM 621 O O . PRO A 1 82 ? -0.579 16.922 -23.809 1.00 95.12 82 PRO A O 1
ATOM 624 N N . GLY A 1 83 ? 1.303 16.370 -22.712 1.00 94.25 83 GLY A N 1
ATOM 625 C CA . GLY A 1 83 ? 1.964 17.662 -22.780 1.00 94.25 83 GLY A CA 1
ATOM 626 C C . GLY A 1 83 ? 2.794 17.804 -24.059 1.00 94.25 83 GLY A C 1
ATOM 627 O O . GLY A 1 83 ? 2.673 17.050 -25.025 1.00 94.25 83 GLY A O 1
ATOM 628 N N . LYS A 1 84 ? 3.684 18.796 -24.069 1.00 94.81 84 LYS A N 1
ATOM 629 C CA . LYS A 1 84 ? 4.648 19.005 -25.149 1.00 94.81 84 LYS A CA 1
ATOM 630 C C . LYS A 1 84 ? 5.933 18.243 -24.840 1.00 94.81 84 LYS A C 1
ATOM 632 O O . LYS A 1 84 ? 6.576 18.528 -23.838 1.00 94.81 84 LYS A O 1
ATOM 637 N N . VAL A 1 85 ? 6.310 17.307 -25.705 1.00 95.62 85 VAL A N 1
ATOM 638 C CA . VAL A 1 85 ? 7.580 16.568 -25.617 1.00 95.62 85 VAL A CA 1
ATOM 639 C C . VAL A 1 85 ? 8.707 17.450 -26.171 1.00 95.62 85 VAL A C 1
ATOM 641 O O . VAL A 1 85 ? 8.636 17.885 -27.325 1.00 95.62 85 VAL A O 1
ATOM 644 N N . SER A 1 86 ? 9.740 17.749 -25.378 1.00 96.06 86 SER A N 1
ATOM 645 C CA . SER A 1 86 ? 10.945 18.436 -25.877 1.00 96.06 86 SER A CA 1
ATOM 646 C C . SER A 1 86 ? 11.872 17.497 -26.676 1.00 96.06 86 SER A C 1
ATOM 648 O O . SER A 1 86 ? 11.749 16.275 -26.566 1.00 96.06 86 SER A O 1
ATOM 650 N N . PRO A 1 87 ? 12.802 18.032 -27.498 1.00 96.75 87 PRO A N 1
ATOM 651 C CA . PRO A 1 87 ? 13.700 17.219 -28.321 1.00 96.75 87 PRO A CA 1
ATOM 652 C C . PRO A 1 87 ? 14.521 16.179 -27.544 1.00 96.75 87 PRO A C 1
ATOM 654 O O . PRO A 1 87 ? 14.809 16.342 -26.360 1.00 96.75 87 PRO A O 1
ATOM 657 N N . MET A 1 88 ? 14.942 15.133 -28.259 1.00 94.81 88 MET A N 1
ATOM 658 C CA . MET A 1 88 ? 15.820 14.080 -27.745 1.00 94.81 88 MET A CA 1
ATOM 659 C C . MET A 1 88 ? 17.169 14.655 -27.274 1.00 94.81 88 MET A C 1
ATOM 661 O O . MET A 1 88 ? 17.800 15.443 -27.983 1.00 94.81 88 MET A O 1
ATOM 665 N N . GLN A 1 89 ? 17.608 14.235 -26.088 1.00 95.38 89 GLN A N 1
ATOM 666 C CA . GLN A 1 89 ? 18.842 14.684 -25.435 1.00 95.38 89 GLN A CA 1
ATOM 667 C C . GLN A 1 89 ? 20.103 14.040 -26.050 1.00 95.38 89 GLN A C 1
ATOM 669 O O . GLN A 1 89 ? 20.060 12.932 -26.587 1.00 95.38 89 GLN A O 1
ATOM 674 N N . THR A 1 90 ? 21.247 14.733 -25.988 1.00 96.56 90 THR A N 1
ATOM 675 C CA . THR A 1 90 ? 22.480 14.347 -26.703 1.00 96.56 90 THR A CA 1
ATOM 676 C C . THR A 1 90 ? 23.507 13.630 -25.821 1.00 96.56 90 THR A C 1
ATOM 678 O O . THR A 1 90 ? 24.183 14.266 -25.014 1.00 96.56 90 THR A O 1
ATOM 681 N N . VAL A 1 91 ? 23.721 12.333 -26.061 1.00 97.44 91 VAL A N 1
ATOM 682 C CA . VAL A 1 91 ? 24.736 11.526 -25.356 1.00 97.44 91 VAL A CA 1
ATOM 683 C C . VAL A 1 91 ? 26.168 11.831 -25.857 1.00 97.44 91 VAL A C 1
ATOM 685 O O . VAL A 1 91 ? 26.415 11.663 -27.059 1.00 97.44 91 VAL A O 1
ATOM 688 N N . PRO A 1 92 ? 27.137 12.193 -24.984 1.00 97.75 92 PRO A N 1
ATOM 689 C CA . PRO A 1 92 ? 28.530 12.490 -25.358 1.00 97.75 92 PRO A CA 1
ATOM 690 C C . PRO A 1 92 ? 29.279 11.342 -26.048 1.00 97.75 92 PRO A C 1
ATOM 692 O O . PRO A 1 92 ? 29.057 10.170 -25.756 1.00 97.75 92 PRO A O 1
ATOM 695 N N . GLU A 1 93 ? 30.208 11.656 -26.959 1.00 96.12 93 GLU A N 1
ATOM 696 C CA . GLU A 1 93 ? 30.887 10.666 -27.823 1.00 96.12 93 GLU A CA 1
ATOM 697 C C . GLU A 1 93 ? 31.568 9.512 -27.066 1.00 96.12 93 GLU A C 1
ATOM 699 O O . GLU A 1 93 ? 31.496 8.381 -27.537 1.00 96.12 93 GLU A O 1
ATOM 704 N N . HIS A 1 94 ? 32.134 9.762 -25.882 1.00 95.81 94 HIS A N 1
ATOM 705 C CA . HIS A 1 94 ? 32.879 8.771 -25.093 1.00 95.81 94 HIS A CA 1
ATOM 706 C C . HIS A 1 94 ? 32.019 7.701 -24.391 1.00 95.81 94 HIS A C 1
ATOM 708 O O . HIS A 1 94 ? 32.570 6.711 -23.920 1.00 95.81 94 HIS A O 1
ATOM 714 N N . ILE A 1 95 ? 30.700 7.888 -24.293 1.00 97.88 95 ILE A N 1
ATOM 715 C CA . ILE A 1 95 ? 29.789 6.935 -23.640 1.00 97.88 95 ILE A CA 1
ATOM 716 C C . ILE A 1 95 ? 29.579 5.712 -24.551 1.00 97.88 95 ILE A C 1
ATOM 718 O O . ILE A 1 95 ? 29.323 5.862 -25.751 1.00 97.88 95 ILE A O 1
ATOM 722 N N . ALA A 1 96 ? 29.665 4.499 -23.997 1.00 95.94 96 ALA A N 1
ATOM 723 C CA . ALA A 1 96 ? 29.361 3.264 -24.725 1.00 95.94 96 ALA A CA 1
ATOM 724 C C . ALA A 1 96 ? 27.877 3.225 -25.136 1.00 95.94 96 ALA A C 1
ATOM 726 O O . ALA A 1 96 ? 27.017 3.681 -24.390 1.00 95.94 96 ALA A O 1
ATOM 727 N N . ARG A 1 97 ? 27.552 2.700 -26.326 1.00 97.50 97 ARG A N 1
ATOM 728 C CA . ARG A 1 97 ? 26.186 2.758 -26.884 1.00 97.50 97 ARG A CA 1
ATOM 729 C C . ARG A 1 97 ? 25.683 1.382 -27.336 1.00 97.50 97 ARG A C 1
ATOM 731 O O . ARG A 1 97 ? 26.467 0.662 -27.957 1.00 97.50 97 ARG A O 1
ATOM 738 N N . PRO A 1 98 ? 24.403 1.041 -27.100 1.00 97.81 98 PRO A N 1
ATOM 739 C CA . PRO A 1 98 ? 23.794 -0.180 -27.622 1.00 97.81 98 PRO A CA 1
ATOM 740 C C . PRO A 1 98 ? 23.535 -0.056 -29.133 1.00 97.81 98 PRO A C 1
ATOM 742 O O . PRO A 1 98 ? 23.472 1.049 -29.670 1.00 97.81 98 PRO A O 1
ATOM 745 N N . ASP A 1 99 ? 23.379 -1.172 -29.847 1.00 97.69 99 ASP A N 1
ATOM 746 C CA . ASP A 1 99 ? 23.373 -1.206 -31.324 1.00 97.69 99 ASP A CA 1
ATOM 747 C C . ASP A 1 99 ? 22.276 -0.351 -31.996 1.00 97.69 99 ASP A C 1
ATOM 749 O O . ASP A 1 99 ? 22.470 0.160 -33.102 1.00 97.69 99 ASP A O 1
ATOM 753 N N . TYR A 1 100 ? 21.155 -0.138 -31.308 1.00 97.62 100 TYR A N 1
ATOM 754 C CA . TYR A 1 100 ? 20.025 0.660 -31.774 1.00 97.62 100 TYR A CA 1
ATOM 755 C C . TYR A 1 100 ? 20.208 2.178 -31.662 1.00 97.62 100 TYR A C 1
ATOM 757 O O . TYR A 1 100 ? 19.399 2.906 -32.238 1.00 97.62 100 TYR A O 1
ATOM 765 N N . TRP A 1 101 ? 21.242 2.679 -30.972 1.00 97.50 101 TRP A N 1
ATOM 766 C CA . TRP A 1 101 ? 21.344 4.092 -30.561 1.00 97.50 101 TRP A CA 1
ATOM 767 C C . TRP A 1 101 ? 21.140 5.112 -31.695 1.00 97.50 101 TRP A C 1
ATOM 769 O O . TRP A 1 101 ? 20.600 6.194 -31.469 1.00 97.50 101 TRP A O 1
ATOM 779 N N . GLN A 1 102 ? 21.576 4.777 -32.915 1.00 95.06 102 GLN A N 1
ATOM 780 C CA . GLN A 1 102 ? 21.519 5.649 -34.093 1.00 95.06 102 GLN A CA 1
ATOM 781 C C . GLN A 1 102 ? 20.325 5.351 -35.012 1.00 95.06 102 GLN A C 1
ATOM 783 O O . GLN A 1 102 ? 19.823 6.244 -35.690 1.00 95.06 102 GLN A O 1
ATOM 788 N N . THR A 1 103 ? 19.901 4.089 -35.082 1.00 96.25 103 THR A N 1
ATOM 789 C CA . THR A 1 103 ? 18.933 3.577 -36.072 1.00 96.25 103 THR A CA 1
ATOM 790 C C . THR A 1 103 ? 17.527 3.407 -35.510 1.00 96.25 103 THR A C 1
ATOM 792 O O . THR A 1 103 ? 16.588 3.167 -36.270 1.00 96.25 103 THR A O 1
ATOM 795 N N . GLY A 1 104 ? 17.403 3.441 -34.185 1.00 95.44 104 GLY A N 1
ATOM 796 C CA . GLY A 1 104 ? 16.221 3.034 -33.448 1.00 95.44 104 GLY A CA 1
ATOM 797 C C . GLY A 1 104 ? 15.801 1.587 -33.702 1.00 95.44 104 GLY A C 1
ATOM 798 O O . GLY A 1 104 ? 14.612 1.287 -33.637 1.00 95.44 104 GLY A O 1
ATOM 799 N N . GLN A 1 105 ? 16.728 0.689 -34.059 1.00 96.88 105 GLN A N 1
ATOM 800 C CA . GLN A 1 105 ? 16.452 -0.728 -34.332 1.00 96.88 105 GLN A CA 1
ATOM 801 C C . GLN A 1 105 ? 17.460 -1.636 -33.609 1.00 96.88 105 GLN A C 1
ATOM 803 O O . GLN A 1 105 ? 18.625 -1.639 -34.008 1.00 96.88 105 GLN A O 1
ATOM 808 N N . PRO A 1 106 ? 17.041 -2.429 -32.602 1.00 95.56 106 PRO A N 1
ATOM 809 C CA . PRO A 1 106 ? 17.918 -3.389 -31.932 1.00 95.56 106 PRO A CA 1
ATOM 810 C C . PRO A 1 106 ? 18.097 -4.612 -32.833 1.00 95.56 106 PRO A C 1
ATOM 812 O O . PRO A 1 106 ? 17.257 -5.512 -32.904 1.00 95.56 106 PRO A O 1
ATOM 815 N N . VAL A 1 107 ? 19.167 -4.599 -33.623 1.00 95.50 107 VAL A N 1
ATOM 816 C CA . VAL A 1 107 ? 19.437 -5.620 -34.644 1.00 95.50 107 VAL A CA 1
ATOM 817 C C . VAL A 1 107 ? 19.835 -6.938 -33.983 1.00 95.50 107 VAL A C 1
ATOM 819 O O . VAL A 1 107 ? 19.412 -8.000 -34.434 1.00 95.50 107 VAL A O 1
ATOM 822 N N . SER A 1 108 ? 20.594 -6.856 -32.895 1.00 95.38 108 SER A N 1
ATOM 823 C CA . SER A 1 108 ? 20.995 -7.952 -32.016 1.00 95.38 108 SER A CA 1
ATOM 824 C C . SER A 1 108 ? 19.793 -8.713 -31.441 1.00 95.38 108 SER A C 1
ATOM 826 O O . SER A 1 108 ? 19.700 -9.923 -31.631 1.00 95.38 108 SER A O 1
ATOM 828 N N . GLU A 1 109 ? 18.815 -8.023 -30.846 1.00 95.75 109 GLU A N 1
ATOM 829 C CA . GLU A 1 109 ? 17.564 -8.629 -30.354 1.00 95.75 109 GLU A CA 1
ATOM 830 C C . GLU A 1 109 ? 16.751 -9.275 -31.481 1.00 95.75 109 GLU A C 1
ATOM 832 O O . GLU A 1 109 ? 16.239 -10.383 -31.338 1.00 95.75 109 GLU A O 1
ATOM 837 N N . GLN A 1 110 ? 16.675 -8.620 -32.644 1.00 93.00 110 GLN A N 1
ATOM 838 C CA . GLN A 1 110 ? 15.971 -9.151 -33.817 1.00 93.00 110 GLN A CA 1
ATOM 839 C C . GLN A 1 110 ? 16.681 -10.357 -34.467 1.00 93.00 110 GLN A C 1
ATOM 841 O O . GLN A 1 110 ? 16.075 -11.040 -35.297 1.00 93.00 110 GLN A O 1
ATOM 846 N N . GLN A 1 111 ? 17.940 -10.621 -34.104 1.00 92.88 111 GLN A N 1
ATOM 847 C CA . GLN A 1 111 ? 18.726 -11.792 -34.513 1.00 92.88 111 GLN A CA 1
ATOM 848 C C . GLN A 1 111 ? 18.858 -12.851 -33.407 1.00 92.88 111 GLN A C 1
ATOM 850 O O . GLN A 1 111 ? 19.260 -13.979 -33.701 1.00 92.88 111 GLN A O 1
ATOM 855 N N . ALA A 1 112 ? 18.521 -12.515 -32.160 1.00 90.12 112 ALA A N 1
ATOM 856 C CA . ALA A 1 112 ? 18.583 -13.427 -31.030 1.00 90.12 112 ALA A CA 1
ATOM 857 C C . ALA A 1 112 ? 17.604 -14.600 -31.196 1.00 90.12 112 ALA A C 1
ATOM 859 O O . ALA A 1 112 ? 16.516 -14.475 -31.766 1.00 90.12 112 ALA A O 1
ATOM 860 N N . ASP A 1 113 ? 17.988 -15.762 -30.668 1.00 89.00 113 ASP A N 1
ATOM 861 C CA . ASP A 1 113 ? 17.079 -16.895 -30.533 1.00 89.00 113 ASP A CA 1
ATOM 862 C C . ASP A 1 113 ? 16.467 -16.966 -29.126 1.00 89.00 113 ASP A C 1
ATOM 864 O O . ASP A 1 113 ? 16.771 -16.180 -28.234 1.00 89.00 113 ASP A O 1
ATOM 868 N N . ASN A 1 114 ? 15.541 -17.904 -28.941 1.00 87.62 114 ASN A N 1
ATOM 869 C CA . ASN A 1 114 ? 14.654 -17.950 -27.779 1.00 87.62 114 ASN A CA 1
ATOM 870 C C . ASN A 1 114 ? 15.211 -18.827 -26.640 1.00 87.62 114 ASN A C 1
ATOM 872 O O . ASN A 1 114 ? 14.453 -19.288 -25.783 1.00 87.62 114 ASN A O 1
ATOM 876 N N . ARG A 1 115 ? 16.518 -19.121 -26.648 1.00 92.56 115 ARG A N 1
ATOM 877 C CA . ARG A 1 115 ? 17.209 -19.753 -25.520 1.00 92.56 115 ARG A CA 1
ATOM 878 C C . ARG A 1 115 ? 17.387 -18.730 -24.402 1.00 92.56 115 ARG A C 1
ATOM 880 O O . ARG A 1 115 ? 17.969 -17.675 -24.612 1.00 92.56 115 ARG A O 1
ATOM 887 N N . ILE A 1 116 ? 16.925 -19.087 -23.208 1.00 96.44 116 ILE A N 1
ATOM 888 C CA . ILE A 1 116 ? 17.150 -18.312 -21.984 1.00 96.44 116 ILE A CA 1
ATOM 889 C C . ILE A 1 116 ? 18.666 -18.294 -21.700 1.00 96.44 116 ILE A C 1
ATOM 891 O O . ILE A 1 116 ? 19.237 -19.384 -21.556 1.00 96.44 116 ILE A O 1
ATOM 895 N N . PRO A 1 117 ? 19.327 -17.122 -21.627 1.00 95.06 117 PRO A N 1
ATOM 896 C CA . PRO A 1 117 ? 20.755 -17.039 -21.347 1.00 95.06 117 PRO A CA 1
ATOM 897 C C . PRO A 1 117 ? 21.117 -17.604 -19.971 1.00 95.06 117 PRO A C 1
ATOM 899 O O . PRO A 1 117 ? 20.376 -17.449 -19.000 1.00 95.06 117 PRO A O 1
ATOM 902 N N . VAL A 1 118 ? 22.285 -18.237 -19.890 1.00 97.06 118 VAL A N 1
ATOM 903 C CA . VAL A 1 118 ? 22.972 -18.552 -18.632 1.00 97.06 118 VAL A CA 1
ATOM 904 C C . VAL A 1 118 ? 24.300 -17.813 -18.694 1.00 97.06 118 VAL A C 1
ATOM 906 O O . VAL A 1 118 ? 25.157 -18.166 -19.505 1.00 97.06 118 VAL A O 1
ATOM 909 N N . TYR A 1 119 ? 24.420 -16.748 -17.911 1.00 97.62 119 TYR A N 1
ATOM 910 C CA . TYR A 1 119 ? 25.561 -15.838 -17.946 1.00 97.62 119 TYR A CA 1
ATOM 911 C C . TYR A 1 119 ? 26.760 -16.403 -17.168 1.00 97.62 119 TYR A C 1
ATOM 913 O O . TYR A 1 119 ? 26.590 -17.093 -16.160 1.00 97.62 119 TYR A O 1
ATOM 921 N N . THR A 1 120 ? 27.984 -16.116 -17.624 1.00 97.81 120 THR A N 1
ATOM 922 C CA . THR A 1 120 ? 29.200 -16.425 -16.849 1.00 97.81 120 THR A CA 1
ATOM 923 C C . THR A 1 120 ? 29.370 -15.436 -15.691 1.00 97.81 120 THR A C 1
ATOM 925 O O . THR A 1 120 ? 28.720 -14.392 -15.661 1.00 97.81 120 THR A O 1
ATOM 928 N N . LYS A 1 121 ? 30.256 -15.726 -14.730 1.00 96.69 121 LYS A N 1
ATOM 929 C CA . LYS A 1 121 ? 30.464 -14.866 -13.547 1.00 96.69 121 LYS A CA 1
ATOM 930 C C . LYS A 1 121 ? 30.879 -13.442 -13.925 1.00 96.69 121 LYS A C 1
ATOM 932 O O . LYS A 1 121 ? 30.421 -12.483 -13.322 1.00 96.69 121 LYS A O 1
ATOM 937 N N . GLU A 1 122 ? 31.693 -13.326 -14.964 1.00 97.00 122 GLU A N 1
ATOM 938 C CA . GLU A 1 122 ? 32.216 -12.073 -15.506 1.00 97.00 122 GLU A CA 1
ATOM 939 C C . GLU A 1 122 ? 31.105 -11.250 -16.179 1.00 97.00 122 GLU A C 1
ATOM 941 O O . GLU A 1 122 ? 31.077 -10.028 -16.067 1.00 97.00 122 GLU A O 1
ATOM 946 N N . GLN A 1 123 ? 30.153 -11.920 -16.840 1.00 98.25 123 GLN A N 1
ATOM 947 C CA . GLN A 1 123 ? 28.969 -11.275 -17.413 1.00 98.25 123 GLN A CA 1
ATOM 948 C C . GLN A 1 123 ? 27.973 -10.854 -16.326 1.00 98.25 123 GLN A C 1
ATOM 950 O O . GLN A 1 123 ? 27.413 -9.766 -16.400 1.00 98.25 123 GLN A O 1
ATOM 955 N N . ILE A 1 124 ? 27.771 -11.696 -15.306 1.00 98.50 124 ILE A N 1
ATOM 956 C CA . ILE A 1 124 ? 26.916 -11.392 -14.150 1.00 98.50 124 ILE A CA 1
ATOM 957 C C . ILE A 1 124 ? 27.415 -10.133 -13.430 1.00 98.50 124 ILE A C 1
ATOM 959 O O . ILE A 1 124 ? 26.595 -9.294 -13.069 1.00 98.50 124 ILE A O 1
ATOM 963 N N . GLU A 1 125 ? 28.731 -9.964 -13.267 1.00 98.19 125 GLU A N 1
ATOM 964 C CA . GLU A 1 125 ? 29.297 -8.768 -12.630 1.00 98.19 125 GLU A CA 1
ATOM 965 C C . GLU A 1 125 ? 29.042 -7.496 -13.452 1.00 98.19 125 GLU A C 1
ATOM 967 O O . GLU A 1 125 ? 28.543 -6.515 -12.911 1.00 98.19 125 GLU A O 1
ATOM 972 N N . GLY A 1 126 ? 29.260 -7.528 -14.773 1.00 98.00 126 GLY A N 1
ATOM 973 C CA . GLY A 1 126 ? 28.939 -6.389 -15.645 1.00 98.00 126 GLY A CA 1
ATOM 974 C C . GLY A 1 126 ? 27.448 -6.020 -15.642 1.00 98.00 126 GLY A C 1
ATOM 975 O O . GLY A 1 126 ? 27.094 -4.841 -15.655 1.00 98.00 126 GLY A O 1
ATOM 976 N N . ILE A 1 127 ? 26.557 -7.014 -15.544 1.00 98.62 127 ILE A N 1
ATOM 977 C CA . ILE A 1 127 ? 25.112 -6.780 -15.387 1.00 98.62 127 ILE A CA 1
ATOM 978 C C . ILE A 1 127 ? 24.796 -6.213 -13.992 1.00 98.62 127 ILE A C 1
ATOM 980 O O . ILE A 1 127 ? 23.953 -5.324 -13.883 1.00 98.62 127 ILE A O 1
ATOM 984 N N . ARG A 1 128 ? 25.486 -6.655 -12.930 1.00 98.19 128 ARG A N 1
ATOM 985 C CA . ARG A 1 128 ? 25.346 -6.093 -11.575 1.00 98.19 128 ARG A CA 1
ATOM 986 C C . ARG A 1 128 ? 25.797 -4.632 -11.520 1.00 98.19 128 ARG A C 1
ATOM 988 O O . ARG A 1 128 ? 25.073 -3.813 -10.960 1.00 98.19 128 ARG A O 1
ATOM 995 N N . GLU A 1 129 ? 26.922 -4.278 -12.140 1.00 98.00 129 GLU A N 1
ATOM 996 C CA . GLU A 1 129 ? 27.384 -2.884 -12.237 1.00 98.00 129 GLU A CA 1
ATOM 997 C C . GLU A 1 129 ? 26.395 -1.998 -13.015 1.00 98.00 129 GLU A C 1
ATOM 999 O O . GLU A 1 129 ? 26.107 -0.876 -12.588 1.00 98.00 129 GLU A O 1
ATOM 1004 N N . ALA A 1 130 ? 25.808 -2.505 -14.107 1.00 98.38 130 ALA A N 1
ATOM 1005 C CA . ALA A 1 130 ? 24.740 -1.809 -14.829 1.00 98.38 130 ALA A CA 1
ATOM 1006 C C . ALA A 1 130 ? 23.475 -1.632 -13.964 1.00 98.38 130 ALA A C 1
ATOM 1008 O O . ALA A 1 130 ? 22.907 -0.542 -13.912 1.00 98.38 130 ALA A O 1
ATOM 1009 N N . CYS A 1 131 ? 23.058 -2.663 -13.223 1.00 98.44 131 CYS A N 1
ATOM 1010 C CA . CYS A 1 131 ? 21.909 -2.599 -12.312 1.00 98.44 131 CYS A CA 1
ATOM 1011 C C . CYS A 1 131 ? 22.124 -1.628 -11.138 1.00 98.44 131 CYS A C 1
ATOM 1013 O O . CYS A 1 131 ? 21.205 -0.895 -10.768 1.00 98.44 131 CYS A O 1
ATOM 1015 N N . HIS A 1 132 ? 23.337 -1.578 -10.576 1.00 96.75 132 HIS A N 1
ATOM 1016 C CA . HIS A 1 132 ? 23.711 -0.644 -9.508 1.00 96.75 132 HIS A CA 1
ATOM 1017 C C . HIS A 1 132 ? 23.717 0.806 -10.003 1.00 96.75 132 HIS A C 1
ATOM 1019 O O . HIS A 1 132 ? 23.137 1.680 -9.356 1.00 96.75 132 HIS A O 1
ATOM 1025 N N . ALA A 1 133 ? 24.261 1.055 -11.199 1.00 97.62 133 ALA A N 1
ATOM 1026 C CA . ALA A 1 133 ? 24.179 2.361 -11.846 1.00 97.62 133 ALA A CA 1
ATOM 1027 C C . ALA A 1 133 ? 22.721 2.765 -12.139 1.00 97.62 133 ALA A C 1
ATOM 1029 O O . ALA A 1 133 ? 22.322 3.883 -11.815 1.00 97.62 133 ALA A O 1
ATOM 1030 N N . GLY A 1 134 ? 21.893 1.852 -12.660 1.00 98.00 134 GLY A N 1
ATOM 1031 C CA . GLY A 1 134 ? 20.462 2.093 -12.884 1.00 98.00 134 GLY A CA 1
ATOM 1032 C C . GLY A 1 134 ? 19.730 2.461 -11.593 1.00 98.00 134 GLY A C 1
ATOM 1033 O O . GLY A 1 134 ? 18.969 3.429 -11.557 1.00 98.00 134 GLY A O 1
ATOM 1034 N N . ARG A 1 135 ? 20.033 1.761 -10.492 1.00 96.81 135 ARG A N 1
ATOM 1035 C CA . ARG A 1 135 ? 19.538 2.104 -9.155 1.00 96.81 135 ARG A CA 1
ATOM 1036 C C . ARG A 1 135 ? 19.957 3.513 -8.729 1.00 96.81 135 ARG A C 1
ATOM 1038 O O . ARG A 1 135 ? 19.113 4.272 -8.254 1.00 96.81 135 ARG A O 1
ATOM 1045 N N . GLN A 1 136 ? 21.218 3.894 -8.915 1.00 96.00 136 GLN A N 1
ATOM 1046 C CA . GLN A 1 136 ? 21.667 5.256 -8.609 1.00 96.00 136 GLN A CA 1
ATOM 1047 C C . GLN A 1 136 ? 20.910 6.308 -9.437 1.00 96.00 136 GLN A C 1
ATOM 1049 O O . GLN A 1 136 ? 20.476 7.311 -8.871 1.00 96.00 136 GLN A O 1
ATOM 1054 N N . VAL A 1 137 ? 20.672 6.060 -10.731 1.00 98.19 137 VAL A N 1
ATOM 1055 C CA . VAL A 1 137 ? 19.884 6.951 -11.602 1.00 98.19 137 VAL A CA 1
ATOM 1056 C C . VAL A 1 137 ? 18.429 7.063 -11.136 1.00 98.19 137 VAL A C 1
ATOM 1058 O O . VAL A 1 137 ? 17.953 8.185 -10.956 1.00 98.19 137 VAL A O 1
ATOM 1061 N N . LEU A 1 138 ? 17.728 5.950 -10.876 1.00 97.06 138 LEU A N 1
ATOM 1062 C CA . LEU A 1 138 ? 16.339 5.984 -10.389 1.00 97.06 138 LEU A CA 1
ATOM 1063 C C . LEU A 1 138 ? 16.241 6.746 -9.062 1.00 97.06 138 LEU A C 1
ATOM 1065 O O . LEU A 1 138 ? 15.380 7.610 -8.898 1.00 97.06 138 LEU A O 1
ATOM 1069 N N . ASP A 1 139 ? 17.165 6.498 -8.135 1.00 90.88 139 ASP A N 1
ATOM 1070 C CA . ASP A 1 139 ? 17.200 7.188 -6.850 1.00 90.88 139 ASP A CA 1
ATOM 1071 C C . ASP A 1 139 ? 17.589 8.673 -6.980 1.00 90.88 139 ASP A C 1
ATOM 1073 O O . ASP A 1 139 ? 17.332 9.437 -6.050 1.00 90.88 139 ASP A O 1
ATOM 1077 N N . ILE A 1 140 ? 18.186 9.123 -8.088 1.00 93.38 140 ILE A N 1
ATOM 1078 C CA . ILE A 1 140 ? 18.407 10.548 -8.397 1.00 93.38 140 ILE A CA 1
ATOM 1079 C C . ILE A 1 140 ? 17.153 11.159 -9.043 1.00 93.38 140 ILE A C 1
ATOM 1081 O O . ILE A 1 140 ? 16.676 12.195 -8.575 1.00 93.38 140 ILE A O 1
ATOM 1085 N N . ALA A 1 141 ? 16.560 10.498 -10.041 1.00 94.62 141 ALA A N 1
ATOM 1086 C CA . ALA A 1 141 ? 15.334 10.939 -10.708 1.00 94.62 141 ALA A CA 1
ATOM 1087 C C . ALA A 1 141 ? 14.150 11.053 -9.727 1.00 94.62 141 ALA A C 1
ATOM 1089 O O . ALA A 1 141 ? 13.448 12.066 -9.707 1.00 94.62 141 ALA A O 1
ATOM 1090 N N . ALA A 1 142 ? 13.986 10.082 -8.823 1.00 90.75 142 ALA A N 1
ATOM 1091 C CA . ALA A 1 142 ? 12.949 10.096 -7.793 1.00 90.75 142 ALA A CA 1
ATOM 1092 C C . ALA A 1 142 ? 13.083 11.277 -6.812 1.00 90.75 142 ALA A C 1
ATOM 1094 O O . ALA A 1 142 ? 12.075 11.796 -6.336 1.00 90.75 142 ALA A O 1
ATOM 1095 N N . LYS A 1 143 ? 14.303 11.777 -6.549 1.00 88.44 143 LYS A N 1
ATOM 1096 C CA . LYS A 1 143 ? 14.524 12.980 -5.717 1.00 88.44 143 LYS A CA 1
ATOM 1097 C C . LYS A 1 143 ? 14.054 14.275 -6.396 1.00 88.44 143 LYS A C 1
ATOM 1099 O O . LYS A 1 143 ? 13.904 15.287 -5.713 1.00 88.44 143 LYS A O 1
ATOM 1104 N N . ALA A 1 144 ? 13.809 14.269 -7.710 1.00 88.62 144 ALA A N 1
ATOM 1105 C CA . ALA A 1 144 ? 13.241 15.416 -8.417 1.00 88.62 144 ALA A CA 1
ATOM 1106 C C . ALA A 1 144 ? 11.709 15.522 -8.271 1.00 88.62 144 ALA A C 1
ATOM 1108 O O . ALA A 1 144 ? 11.177 16.629 -8.414 1.00 88.62 144 ALA A O 1
ATOM 1109 N N . LEU A 1 145 ? 11.012 14.418 -7.958 1.00 89.00 145 LEU A N 1
ATOM 1110 C CA . LEU A 1 145 ? 9.548 14.355 -7.861 1.00 89.00 145 LEU A CA 1
ATOM 1111 C C . LEU A 1 145 ? 8.986 15.324 -6.813 1.00 89.00 145 LEU A C 1
ATOM 1113 O O . LEU A 1 145 ? 9.282 15.246 -5.622 1.00 89.00 145 LEU A O 1
ATOM 1117 N N . ARG A 1 146 ? 8.115 16.223 -7.273 1.00 82.25 146 ARG A N 1
ATOM 1118 C CA . ARG A 1 146 ? 7.305 17.145 -6.464 1.00 82.25 146 ARG A CA 1
ATOM 1119 C C . ARG A 1 146 ? 6.144 17.664 -7.315 1.00 82.25 146 ARG A C 1
ATOM 1121 O O . ARG A 1 146 ? 6.232 17.664 -8.540 1.00 82.25 146 ARG A O 1
ATOM 1128 N N . VAL A 1 147 ? 5.071 18.116 -6.670 1.00 84.50 147 VAL A N 1
ATOM 1129 C CA . VAL A 1 147 ? 3.943 18.770 -7.358 1.00 84.50 147 VAL A CA 1
ATOM 1130 C C . VAL A 1 147 ? 4.450 20.007 -8.113 1.00 84.50 147 VAL A C 1
ATOM 1132 O O . VAL A 1 147 ? 5.256 20.765 -7.568 1.00 84.50 147 VAL A O 1
ATOM 1135 N N . GLY A 1 148 ? 3.996 20.202 -9.354 1.00 87.06 148 GLY A N 1
ATOM 1136 C CA . GLY A 1 148 ? 4.418 21.313 -10.220 1.00 87.06 148 GLY A CA 1
ATOM 1137 C C . GLY A 1 148 ? 5.743 21.102 -10.970 1.00 87.06 148 GLY A C 1
ATOM 1138 O O . GLY A 1 148 ? 6.279 22.058 -11.520 1.00 87.06 148 GLY A O 1
ATOM 1139 N N . VAL A 1 149 ? 6.301 19.886 -10.980 1.00 91.38 149 VAL A N 1
ATOM 1140 C CA . VAL A 1 149 ? 7.401 19.491 -11.886 1.00 91.38 149 VAL A CA 1
ATOM 1141 C C . VAL A 1 149 ? 6.845 18.760 -13.093 1.00 91.38 149 VAL A C 1
ATOM 1143 O O . VAL A 1 149 ? 5.880 18.011 -12.964 1.00 91.38 149 VAL A O 1
ATOM 1146 N N . THR A 1 150 ? 7.467 18.958 -14.251 1.00 97.56 150 THR A N 1
ATOM 1147 C CA . THR A 1 150 ? 7.115 18.269 -15.499 1.00 97.56 150 THR A CA 1
ATOM 1148 C C . THR A 1 150 ? 7.865 16.949 -15.687 1.00 97.56 150 THR A C 1
ATOM 1150 O O . THR A 1 150 ? 8.974 16.772 -15.176 1.00 97.56 150 THR A O 1
ATOM 1153 N N . GLY A 1 151 ? 7.296 16.023 -16.467 1.00 95.25 151 GLY A N 1
ATOM 1154 C CA . GLY A 1 151 ? 7.996 14.794 -16.861 1.00 95.25 151 GLY A CA 1
ATOM 1155 C C . GLY A 1 151 ? 9.307 15.093 -17.598 1.00 95.25 151 GLY A C 1
ATOM 1156 O O . GLY A 1 151 ? 10.340 14.504 -17.298 1.00 95.25 151 GLY A O 1
ATOM 1157 N N . ASP A 1 152 ? 9.288 16.089 -18.483 1.00 95.94 152 ASP A N 1
ATOM 1158 C CA . ASP A 1 152 ? 10.444 16.581 -19.248 1.00 95.94 152 ASP A CA 1
ATOM 1159 C C . ASP A 1 152 ? 11.619 17.082 -18.377 1.00 95.94 152 ASP A C 1
ATOM 1161 O O . ASP A 1 152 ? 12.786 17.018 -18.772 1.00 95.94 152 ASP A O 1
ATOM 1165 N N . GLU A 1 153 ? 11.345 17.596 -17.175 1.00 97.19 153 GLU A N 1
ATOM 1166 C CA . GLU A 1 153 ? 12.392 17.976 -16.219 1.00 97.19 153 GLU A CA 1
ATOM 1167 C C . GLU A 1 153 ? 13.009 16.768 -15.513 1.00 97.19 153 GLU A C 1
ATOM 1169 O O . GLU A 1 153 ? 14.207 16.785 -15.225 1.00 97.19 153 GLU A O 1
ATOM 1174 N N . ILE A 1 154 ? 12.214 15.726 -15.259 1.00 98.25 154 ILE A N 1
ATOM 1175 C CA . ILE A 1 154 ? 12.680 14.465 -14.669 1.00 98.25 154 ILE A CA 1
ATOM 1176 C C . ILE A 1 154 ? 13.481 13.665 -15.709 1.00 98.25 154 ILE A C 1
ATOM 1178 O O . ILE A 1 154 ? 14.523 13.118 -15.359 1.00 98.25 154 ILE A O 1
ATOM 1182 N N . ASP A 1 155 ? 13.081 13.685 -16.989 1.00 98.69 155 ASP A N 1
ATOM 1183 C CA . ASP A 1 155 ? 13.866 13.137 -18.111 1.00 98.69 155 ASP A CA 1
ATOM 1184 C C . ASP A 1 155 ? 15.259 13.743 -18.191 1.00 98.69 155 ASP A C 1
ATOM 1186 O O . ASP A 1 155 ? 16.239 13.008 -18.273 1.00 98.69 155 ASP A O 1
ATOM 1190 N N . ARG A 1 156 ? 15.372 15.070 -18.075 1.00 98.00 156 ARG A N 1
ATOM 1191 C CA . ARG A 1 156 ? 16.682 15.723 -18.031 1.00 98.00 156 ARG A CA 1
ATOM 1192 C C . ARG A 1 156 ? 17.512 15.274 -16.826 1.00 98.00 156 ARG A C 1
ATOM 1194 O O . ARG A 1 156 ? 18.666 14.918 -17.014 1.00 98.00 156 ARG A O 1
ATOM 1201 N N . VAL A 1 157 ? 16.935 15.225 -15.621 1.00 98.25 157 VAL A N 1
ATOM 1202 C CA . VAL A 1 157 ? 17.651 14.754 -14.414 1.00 98.25 157 VAL A CA 1
ATOM 1203 C C . VAL A 1 157 ? 18.109 13.297 -14.554 1.00 98.25 157 VAL A C 1
ATOM 1205 O O . VAL A 1 157 ? 19.231 12.973 -14.174 1.00 98.25 157 VAL A O 1
ATOM 1208 N N . CYS A 1 158 ? 17.274 12.428 -15.125 1.00 98.50 158 CYS A N 1
ATOM 1209 C CA . CYS A 1 158 ? 17.620 11.037 -15.402 1.00 98.50 158 CYS A CA 1
ATOM 1210 C C . CYS A 1 158 ? 18.727 10.923 -16.460 1.00 98.50 158 CYS A C 1
ATOM 1212 O O . CYS A 1 158 ? 19.675 10.165 -16.279 1.00 98.50 158 CYS A O 1
ATOM 1214 N N . HIS A 1 159 ? 18.624 11.686 -17.553 1.00 98.75 159 HIS A N 1
ATOM 1215 C CA . HIS A 1 159 ? 19.618 11.711 -18.622 1.00 98.75 159 HIS A CA 1
ATOM 1216 C C . HIS A 1 159 ? 20.981 12.162 -18.099 1.00 98.75 159 HIS A C 1
ATOM 1218 O O . HIS A 1 159 ? 21.969 11.455 -18.279 1.00 98.75 159 HIS A O 1
ATOM 1224 N N . ASP A 1 160 ? 21.022 13.308 -17.418 1.00 98.44 160 ASP A N 1
ATOM 1225 C CA . ASP A 1 160 ? 22.251 13.896 -16.888 1.00 98.44 160 ASP A CA 1
ATOM 1226 C C . ASP A 1 160 ? 22.925 12.920 -15.898 1.00 98.44 160 ASP A C 1
ATOM 1228 O O . ASP A 1 160 ? 24.124 12.664 -16.015 1.00 98.44 160 ASP A O 1
ATOM 1232 N N . ALA A 1 161 ? 22.149 12.264 -15.021 1.00 98.31 161 ALA A N 1
ATOM 1233 C CA . ALA A 1 161 ? 22.647 11.237 -14.099 1.00 98.31 161 ALA A CA 1
ATOM 1234 C C . ALA A 1 161 ? 23.198 9.981 -14.806 1.00 98.31 161 ALA A C 1
ATOM 1236 O O . ALA A 1 161 ? 24.222 9.444 -14.380 1.00 98.31 161 ALA A O 1
ATOM 1237 N N . CYS A 1 162 ? 22.576 9.521 -15.901 1.00 98.56 162 CYS A N 1
ATOM 1238 C CA . CYS A 1 162 ? 23.139 8.447 -16.729 1.00 98.56 162 CYS A CA 1
ATOM 1239 C C . CYS A 1 162 ? 24.523 8.835 -17.266 1.00 98.56 162 CYS A C 1
ATOM 1241 O O . CYS A 1 162 ? 25.469 8.057 -17.133 1.00 98.56 162 CYS A O 1
ATOM 1243 N N . ILE A 1 163 ? 24.657 10.044 -17.825 1.00 98.44 163 ILE A N 1
ATOM 1244 C CA . ILE A 1 163 ? 25.925 10.521 -18.393 1.00 98.44 163 ILE A CA 1
ATOM 1245 C C . ILE A 1 163 ? 27.002 10.662 -17.307 1.00 98.44 163 ILE A C 1
ATOM 1247 O O . ILE A 1 163 ? 28.133 10.224 -17.521 1.00 98.44 163 ILE A O 1
ATOM 1251 N N . GLU A 1 164 ? 26.665 11.210 -16.134 1.00 98.12 164 GLU A N 1
ATOM 1252 C CA . GLU A 1 164 ? 27.594 11.339 -14.998 1.00 98.12 164 GLU A CA 1
ATOM 1253 C C . GLU A 1 164 ? 28.122 9.980 -14.495 1.00 98.12 164 GLU A C 1
ATOM 1255 O O . GLU A 1 164 ? 29.277 9.888 -14.077 1.00 98.12 164 GLU A O 1
ATOM 1260 N N . LEU A 1 165 ? 27.322 8.911 -14.594 1.00 97.69 165 LEU A N 1
ATOM 1261 C CA . LEU A 1 165 ? 27.696 7.542 -14.208 1.00 97.69 165 LEU A CA 1
ATOM 1262 C C . LEU A 1 165 ? 28.336 6.716 -15.346 1.00 97.69 165 LEU A C 1
ATOM 1264 O O . LEU A 1 165 ? 28.587 5.512 -15.182 1.00 97.69 165 LEU A O 1
ATOM 1268 N N . GLY A 1 166 ? 28.614 7.345 -16.494 1.00 97.75 166 GLY A N 1
ATOM 1269 C CA . GLY A 1 166 ? 29.235 6.720 -17.668 1.00 97.75 166 GLY A CA 1
ATOM 1270 C C . GLY A 1 166 ? 28.291 5.850 -18.509 1.00 97.75 166 GLY A C 1
ATOM 1271 O O . GLY A 1 166 ? 28.757 5.048 -19.315 1.00 97.75 166 GLY A O 1
ATOM 1272 N N . CYS A 1 167 ? 26.979 5.984 -18.316 1.00 97.19 167 CYS A N 1
ATOM 1273 C CA . CYS A 1 167 ? 25.951 5.109 -18.876 1.00 97.19 167 CYS A CA 1
ATOM 1274 C C . CYS A 1 167 ? 25.199 5.750 -20.051 1.00 97.19 167 CYS A C 1
ATOM 1276 O O . CYS A 1 167 ? 24.994 6.964 -20.105 1.00 97.19 167 CYS A O 1
ATOM 1278 N N . TYR A 1 168 ? 24.693 4.916 -20.959 1.00 98.75 168 TYR A N 1
ATOM 1279 C CA . TYR A 1 168 ? 23.681 5.305 -21.942 1.00 98.75 168 TYR A CA 1
ATOM 1280 C C . TYR A 1 168 ? 22.280 4.992 -21.382 1.00 98.75 168 TYR A C 1
ATOM 1282 O O . TYR A 1 168 ? 22.065 3.863 -20.947 1.00 98.75 168 TYR A O 1
ATOM 1290 N N . PRO A 1 169 ? 21.308 5.922 -21.381 1.00 98.75 169 PRO A N 1
ATOM 1291 C CA . PRO A 1 169 ? 19.929 5.610 -20.987 1.00 98.75 169 PRO A CA 1
ATOM 1292 C C . PRO A 1 169 ? 19.280 4.658 -22.005 1.00 98.75 169 PRO A C 1
ATOM 1294 O O . PRO A 1 169 ? 19.053 5.050 -23.149 1.00 98.75 169 PRO A O 1
ATOM 1297 N N . SER A 1 170 ? 18.987 3.411 -21.621 1.00 98.81 170 SER A N 1
ATOM 1298 C CA . SER A 1 170 ? 18.561 2.356 -22.559 1.00 98.81 170 SER A CA 1
ATOM 1299 C C . SER A 1 170 ? 17.287 2.686 -23.347 1.00 98.81 170 SER A C 1
ATOM 1301 O O . SER A 1 170 ? 17.277 2.379 -24.540 1.00 98.81 170 SER A O 1
ATOM 1303 N N . PRO A 1 171 ? 16.243 3.328 -22.781 1.00 98.75 171 PRO A N 1
ATOM 1304 C CA . PRO A 1 171 ? 15.059 3.709 -23.553 1.00 98.75 171 PRO A CA 1
ATOM 1305 C C . PRO A 1 171 ? 15.355 4.666 -24.715 1.00 98.75 171 PRO A C 1
ATOM 1307 O O . PRO A 1 171 ? 14.611 4.686 -25.695 1.00 98.75 171 PRO A O 1
ATOM 1310 N N . LEU A 1 172 ? 16.447 5.437 -24.661 1.00 98.62 172 LEU A N 1
ATOM 1311 C CA . LEU A 1 172 ? 16.724 6.485 -25.640 1.00 98.62 172 LEU A CA 1
ATOM 1312 C C . LEU A 1 172 ? 16.870 5.904 -27.052 1.00 98.62 172 LEU A C 1
ATOM 1314 O O . LEU A 1 172 ? 17.731 5.074 -27.334 1.00 98.62 172 LEU A O 1
ATOM 1318 N N . ASN A 1 173 ? 15.995 6.353 -27.952 1.00 98.31 173 ASN A N 1
ATOM 1319 C CA . ASN A 1 173 ? 15.854 5.860 -29.320 1.00 98.31 173 ASN A CA 1
ATOM 1320 C C . ASN A 1 173 ? 15.490 4.359 -29.446 1.00 98.31 173 ASN A C 1
ATOM 1322 O O . ASN A 1 173 ? 15.392 3.866 -30.569 1.00 98.31 173 ASN A O 1
ATOM 1326 N N . TYR A 1 174 ? 15.228 3.609 -28.368 1.00 98.31 174 TYR A N 1
ATOM 1327 C CA . TYR A 1 174 ? 14.826 2.196 -28.457 1.00 98.31 174 TYR A CA 1
ATOM 1328 C C . TYR A 1 174 ? 13.494 2.075 -29.211 1.00 98.31 174 TYR A C 1
ATOM 1330 O O . TYR A 1 174 ? 12.506 2.694 -28.835 1.00 98.31 174 TYR A O 1
ATOM 1338 N N . TYR A 1 175 ? 13.472 1.378 -30.353 1.00 96.69 175 TYR A N 1
ATOM 1339 C CA . TYR A 1 175 ? 12.358 1.413 -31.321 1.00 96.69 175 TYR A CA 1
ATOM 1340 C C . TYR A 1 175 ? 11.853 2.829 -31.703 1.00 96.69 175 TYR A C 1
ATOM 1342 O O . TYR A 1 175 ? 10.730 2.978 -32.191 1.00 96.69 175 TYR A O 1
ATOM 1350 N N . ASN A 1 176 ? 12.717 3.849 -31.622 1.00 97.19 176 ASN A N 1
ATOM 1351 C CA . ASN A 1 176 ? 12.438 5.289 -31.764 1.00 97.19 176 ASN A CA 1
ATOM 1352 C C . ASN A 1 176 ? 11.679 5.941 -30.580 1.00 97.19 176 ASN A C 1
ATOM 1354 O O . ASN A 1 176 ? 11.052 6.984 -30.770 1.00 97.19 176 ASN A O 1
ATOM 1358 N N . PHE A 1 177 ? 11.728 5.377 -29.367 1.00 98.19 177 PHE A N 1
ATOM 1359 C CA . PHE A 1 177 ? 11.264 6.065 -28.154 1.00 98.19 177 PHE A CA 1
ATOM 1360 C C . PHE A 1 177 ? 12.072 7.367 -27.944 1.00 98.19 177 PHE A C 1
ATOM 1362 O O . PHE A 1 177 ? 13.303 7.352 -28.045 1.00 98.19 177 PHE A O 1
ATOM 1369 N N . PRO A 1 178 ? 11.430 8.526 -27.706 1.00 97.81 178 PRO A N 1
ATOM 1370 C CA . PRO A 1 178 ? 12.098 9.825 -27.848 1.00 97.81 178 PRO A CA 1
ATOM 1371 C C . PRO A 1 178 ? 12.900 10.284 -26.617 1.00 97.81 178 PRO A C 1
ATOM 1373 O O . PRO A 1 178 ? 13.498 11.362 -26.664 1.00 97.81 178 PRO A O 1
ATOM 1376 N N . LYS A 1 179 ? 12.876 9.522 -25.515 1.00 98.62 179 LYS A N 1
ATOM 1377 C CA . LYS A 1 179 ? 13.253 9.978 -24.166 1.00 98.62 179 LYS A CA 1
ATOM 1378 C C . LYS A 1 179 ? 14.135 8.979 -23.412 1.00 98.62 179 LYS A C 1
ATOM 1380 O O . LYS A 1 179 ? 14.374 7.878 -23.888 1.00 98.62 179 LYS A O 1
ATOM 1385 N N . SER A 1 180 ? 14.672 9.395 -22.267 1.00 98.62 180 SER A N 1
ATOM 1386 C CA . SER A 1 180 ? 15.735 8.687 -21.532 1.00 98.62 180 SER A CA 1
ATOM 1387 C C . SER A 1 180 ? 15.209 7.713 -20.472 1.00 98.62 180 SER A C 1
ATOM 1389 O O . SER A 1 180 ? 15.948 6.834 -20.041 1.00 98.62 180 SER A O 1
ATOM 1391 N N . LEU A 1 181 ? 13.952 7.879 -20.058 1.00 98.56 181 LEU A N 1
ATOM 1392 C CA . LEU A 1 181 ? 13.205 7.019 -19.135 1.00 98.56 181 LEU A CA 1
ATOM 1393 C C . LEU A 1 181 ? 11.712 7.054 -19.498 1.00 98.56 181 LEU A C 1
ATOM 1395 O O . LEU A 1 181 ? 11.285 7.957 -20.229 1.00 98.56 181 LEU A O 1
ATOM 1399 N N . CYS A 1 182 ? 10.913 6.147 -18.941 1.00 98.75 182 CYS A N 1
ATOM 1400 C CA . CYS A 1 182 ? 9.453 6.239 -19.001 1.00 98.75 182 CYS A CA 1
ATOM 1401 C C . CYS A 1 182 ? 8.891 6.869 -17.711 1.00 98.75 182 CYS A C 1
ATOM 1403 O O . CYS A 1 182 ? 9.414 6.668 -16.613 1.00 98.75 182 CYS A O 1
ATOM 1405 N N . ILE A 1 183 ? 7.807 7.641 -17.838 1.00 98.44 183 ILE A N 1
ATOM 1406 C CA . ILE A 1 183 ? 7.094 8.271 -16.716 1.00 98.44 183 ILE A CA 1
ATOM 1407 C C . ILE A 1 183 ? 5.600 7.985 -16.863 1.00 98.44 183 ILE A C 1
ATOM 1409 O O . ILE A 1 183 ? 4.903 8.610 -17.663 1.00 98.44 183 ILE A O 1
ATOM 1413 N N . SER A 1 184 ? 5.094 7.039 -16.074 1.00 98.69 184 SER A N 1
ATOM 1414 C CA . SER A 1 184 ? 3.718 6.543 -16.191 1.00 98.69 184 SER A CA 1
ATOM 1415 C C . SER A 1 184 ? 2.865 7.048 -15.026 1.00 98.69 184 SER A C 1
ATOM 1417 O O . SER A 1 184 ? 3.057 6.656 -13.876 1.00 98.69 184 SER A O 1
ATOM 1419 N N . VAL A 1 185 ? 1.934 7.965 -15.311 1.00 98.69 185 VAL A N 1
ATOM 1420 C CA . VAL A 1 185 ? 1.124 8.666 -14.299 1.00 98.69 185 VAL A CA 1
ATOM 1421 C C . VAL A 1 185 ? -0.331 8.189 -14.302 1.00 98.69 185 VAL A C 1
ATOM 1423 O O . VAL A 1 185 ? -0.953 8.077 -15.357 1.00 98.69 185 VAL A O 1
ATOM 1426 N N . ASN A 1 186 ? -0.904 7.989 -13.111 1.00 98.50 186 ASN A N 1
ATOM 1427 C CA . ASN A 1 186 ? -2.305 7.612 -12.881 1.00 98.50 186 ASN A CA 1
ATOM 1428 C C . ASN A 1 186 ? -2.801 6.438 -13.752 1.00 98.50 186 ASN A C 1
ATOM 1430 O O . ASN A 1 186 ? -2.566 5.289 -13.399 1.00 98.50 186 ASN A O 1
ATOM 1434 N N . GLU A 1 187 ? -3.576 6.694 -14.812 1.00 98.56 187 GLU A N 1
ATOM 1435 C CA . GLU A 1 187 ? -4.146 5.678 -15.710 1.00 98.56 187 GLU A CA 1
ATOM 1436 C C . GLU A 1 187 ? -3.184 5.162 -16.794 1.00 98.56 187 GLU A C 1
ATOM 1438 O O . GLU A 1 187 ? -3.551 4.239 -17.528 1.00 98.56 187 GLU A O 1
ATOM 1443 N N . VAL A 1 188 ? -1.973 5.721 -16.898 1.00 98.75 188 VAL A N 1
ATOM 1444 C CA . VAL A 1 188 ? -0.891 5.152 -17.715 1.00 98.75 188 VAL A CA 1
ATOM 1445 C C . VAL A 1 188 ? -0.374 3.882 -17.038 1.00 98.75 188 VAL A C 1
ATOM 1447 O O . VAL A 1 188 ? -0.020 3.883 -15.863 1.00 98.75 188 VAL A O 1
ATOM 1450 N N . ILE A 1 189 ? -0.369 2.793 -17.798 1.00 98.62 189 ILE A N 1
ATOM 1451 C CA . ILE A 1 189 ? 0.072 1.459 -17.400 1.00 98.62 189 ILE A CA 1
ATOM 1452 C C . ILE A 1 189 ? 1.598 1.388 -17.381 1.00 98.62 189 ILE A C 1
ATOM 1454 O O . ILE A 1 189 ? 2.158 1.028 -16.352 1.00 98.62 189 ILE A O 1
ATOM 1458 N N . CYS A 1 190 ? 2.224 1.732 -18.508 1.00 98.25 190 CYS A N 1
ATOM 1459 C CA . CYS A 1 190 ? 3.666 1.737 -18.745 1.00 98.25 190 CYS A CA 1
ATOM 1460 C C . CYS A 1 190 ? 3.993 2.633 -19.963 1.00 98.25 190 CYS A C 1
ATOM 1462 O O . CYS A 1 190 ? 3.086 3.098 -20.668 1.00 98.25 190 CYS A O 1
ATOM 1464 N N . HIS A 1 191 ? 5.287 2.851 -20.223 1.00 98.12 191 HIS A N 1
ATOM 1465 C CA . HIS A 1 191 ? 5.824 3.557 -21.400 1.00 98.12 191 HIS A CA 1
ATOM 1466 C C . HIS A 1 191 ? 5.303 4.992 -21.628 1.00 98.12 191 HIS A C 1
ATOM 1468 O O . HIS A 1 191 ? 5.310 5.479 -22.761 1.00 98.12 191 HIS A O 1
ATOM 1474 N N . GLY A 1 192 ? 4.841 5.686 -20.582 1.00 98.50 192 GLY A N 1
ATOM 1475 C CA . GLY A 1 192 ? 4.470 7.097 -20.702 1.00 98.50 192 GLY A CA 1
ATOM 1476 C C . GLY A 1 192 ? 5.669 7.951 -21.116 1.00 98.50 192 GLY A C 1
ATOM 1477 O O . GLY A 1 192 ? 6.709 7.920 -20.456 1.00 98.50 192 GLY A O 1
ATOM 1478 N N . ILE A 1 193 ? 5.540 8.696 -22.216 1.00 98.69 193 ILE A N 1
ATOM 1479 C CA . ILE A 1 193 ? 6.609 9.568 -22.718 1.00 98.69 193 ILE A CA 1
ATOM 1480 C C . ILE A 1 193 ? 6.723 10.812 -21.813 1.00 98.69 193 ILE A C 1
ATOM 1482 O O . ILE A 1 193 ? 5.732 11.526 -21.655 1.00 98.69 193 ILE A O 1
ATOM 1486 N N . PRO A 1 194 ? 7.911 11.133 -21.263 1.00 98.62 194 PRO A N 1
ATOM 1487 C CA . PRO A 1 194 ? 8.149 12.397 -20.571 1.00 98.62 194 PRO A CA 1
ATOM 1488 C C . PRO A 1 194 ? 7.787 13.626 -21.418 1.00 98.62 194 PRO A C 1
ATOM 1490 O O . PRO A 1 194 ? 8.270 13.795 -22.541 1.00 98.62 194 PRO A O 1
ATOM 1493 N N . ASP A 1 195 ? 6.949 14.495 -20.854 1.00 97.81 195 ASP A N 1
ATOM 1494 C CA . ASP A 1 195 ? 6.417 15.682 -21.518 1.00 97.81 195 ASP A CA 1
ATOM 1495 C C . ASP A 1 195 ? 6.250 16.874 -20.550 1.00 97.81 195 ASP A C 1
ATOM 1497 O O . ASP A 1 195 ? 6.586 16.806 -19.362 1.00 97.81 195 ASP A O 1
ATOM 1501 N N . SER A 1 196 ? 5.733 17.992 -21.066 1.00 97.31 196 SER A N 1
ATOM 1502 C CA . SER A 1 196 ? 5.508 19.226 -20.308 1.00 97.31 196 SER A CA 1
ATOM 1503 C C . SER A 1 196 ? 4.279 19.235 -19.375 1.00 97.31 196 SER A C 1
ATOM 1505 O O . SER A 1 196 ? 3.863 20.326 -18.975 1.00 97.31 196 SER A O 1
ATOM 1507 N N . ARG A 1 197 ? 3.635 18.103 -19.054 1.00 97.12 197 ARG A N 1
ATOM 1508 C CA . ARG A 1 197 ? 2.578 18.064 -18.029 1.00 97.12 197 ARG A CA 1
ATOM 1509 C C . ARG A 1 197 ? 3.206 18.204 -16.644 1.00 97.12 197 ARG A C 1
ATOM 1511 O O . ARG A 1 197 ? 3.981 17.351 -16.222 1.00 97.12 197 ARG A O 1
ATOM 1518 N N . GLU A 1 198 ? 2.804 19.237 -15.908 1.00 95.88 198 GLU A N 1
ATOM 1519 C CA . GLU A 1 198 ? 3.083 19.353 -14.473 1.00 95.88 198 GLU A CA 1
ATOM 1520 C C . GLU A 1 198 ? 2.355 18.252 -13.679 1.00 95.88 198 GLU A C 1
ATOM 1522 O O . GLU A 1 198 ? 1.165 18.004 -13.881 1.00 95.88 198 GLU A O 1
ATOM 1527 N N . LEU A 1 199 ? 3.066 17.594 -12.762 1.00 96.12 199 LEU A N 1
ATOM 1528 C CA . LEU A 1 199 ? 2.517 16.563 -11.880 1.00 96.12 199 LEU A CA 1
ATOM 1529 C C . LEU A 1 199 ? 1.663 17.183 -10.754 1.00 96.12 199 LEU A C 1
ATOM 1531 O O . LEU A 1 199 ? 2.057 18.181 -10.143 1.00 96.12 199 LEU A O 1
ATOM 1535 N N . GLU A 1 200 ? 0.508 16.582 -10.454 1.00 92.44 200 GLU A N 1
ATOM 1536 C CA . GLU A 1 200 ? -0.537 17.154 -9.586 1.00 92.44 200 GLU A CA 1
ATOM 1537 C C . GLU A 1 200 ? -0.552 16.565 -8.154 1.00 92.44 200 GLU A C 1
ATOM 1539 O O . GLU A 1 200 ? -0.067 15.462 -7.898 1.00 92.44 200 GLU A O 1
ATOM 1544 N N . ASP A 1 201 ? -1.139 17.294 -7.192 1.00 85.38 201 ASP A N 1
ATOM 1545 C CA . ASP A 1 201 ? -1.354 16.787 -5.825 1.00 85.38 201 ASP A CA 1
ATOM 1546 C C . ASP A 1 201 ? -2.345 15.612 -5.829 1.00 85.38 201 ASP A C 1
ATOM 1548 O O . ASP A 1 201 ? -3.510 15.758 -6.204 1.00 85.38 201 ASP A O 1
ATOM 1552 N N . GLY A 1 202 ? -1.878 14.446 -5.386 1.00 83.00 202 GLY A N 1
ATOM 1553 C CA . GLY A 1 202 ? -2.635 13.200 -5.400 1.00 83.00 202 GLY A CA 1
ATOM 1554 C C . GLY A 1 202 ? -2.404 12.315 -6.627 1.00 83.00 202 GLY A C 1
ATOM 1555 O O . GLY A 1 202 ? -3.050 11.267 -6.703 1.00 83.00 202 GLY A O 1
ATOM 1556 N N . ASP A 1 203 ? -1.508 12.679 -7.552 1.00 95.31 203 ASP A N 1
ATOM 1557 C CA . ASP A 1 203 ? -1.031 11.775 -8.608 1.00 95.31 203 ASP A CA 1
ATOM 1558 C C . ASP A 1 203 ? -0.283 10.564 -8.015 1.00 95.31 203 ASP A C 1
ATOM 1560 O O . ASP A 1 203 ? 0.375 10.649 -6.974 1.00 95.31 203 ASP A O 1
ATOM 1564 N N . ILE A 1 204 ? -0.336 9.429 -8.717 1.00 96.94 204 ILE A N 1
ATOM 1565 C CA . ILE A 1 204 ? 0.668 8.365 -8.569 1.00 96.94 204 ILE A CA 1
ATOM 1566 C C . ILE A 1 204 ? 1.529 8.328 -9.827 1.00 96.94 204 ILE A C 1
ATOM 1568 O O . ILE A 1 204 ? 1.000 8.472 -10.930 1.00 96.94 204 ILE A O 1
ATOM 1572 N N . VAL A 1 205 ? 2.842 8.188 -9.652 1.00 98.06 205 VAL A N 1
ATOM 1573 C CA . VAL A 1 205 ? 3.840 8.384 -10.713 1.00 98.06 205 VAL A CA 1
ATOM 1574 C C . VAL A 1 205 ? 4.846 7.247 -10.668 1.00 98.06 205 VAL A C 1
ATOM 1576 O O . VAL A 1 205 ? 5.642 7.167 -9.736 1.00 98.06 205 VAL A O 1
ATOM 1579 N N . ASN A 1 206 ? 4.817 6.373 -11.665 1.00 98.69 206 ASN A N 1
ATOM 1580 C CA . ASN A 1 206 ? 5.881 5.413 -11.908 1.00 98.69 206 ASN A CA 1
ATOM 1581 C C . ASN A 1 206 ? 7.027 6.087 -12.673 1.00 98.69 206 ASN A C 1
ATOM 1583 O O . ASN A 1 206 ? 6.780 6.787 -13.658 1.00 98.69 206 ASN A O 1
ATOM 1587 N N . LEU A 1 207 ? 8.255 5.896 -12.186 1.00 98.62 207 LEU A N 1
ATOM 1588 C CA . LEU A 1 207 ? 9.484 6.185 -12.921 1.00 98.62 207 LEU A CA 1
ATOM 1589 C C . LEU A 1 207 ? 10.151 4.857 -13.265 1.00 98.62 207 LEU A C 1
ATOM 1591 O O . LEU A 1 207 ? 10.338 4.021 -12.377 1.00 98.62 207 LEU A O 1
ATOM 1595 N N . ASP A 1 208 ? 10.512 4.708 -14.532 1.00 98.75 208 ASP A N 1
ATOM 1596 C CA . ASP A 1 208 ? 10.954 3.459 -15.146 1.00 98.75 208 ASP A CA 1
ATOM 1597 C C . ASP A 1 208 ? 12.257 3.704 -15.916 1.00 98.75 208 ASP A C 1
ATOM 1599 O O . ASP A 1 208 ? 12.291 4.511 -16.850 1.00 98.75 208 ASP A O 1
ATOM 1603 N N . VAL A 1 209 ? 13.349 3.123 -15.403 1.00 98.62 209 VAL A N 1
ATOM 1604 C CA . VAL A 1 209 ? 14.735 3.550 -15.628 1.00 98.62 209 VAL A CA 1
ATOM 1605 C C . VAL A 1 209 ? 15.625 2.346 -15.914 1.00 98.62 209 VAL A C 1
ATOM 1607 O O . VAL A 1 209 ? 16.031 1.619 -15.006 1.00 98.62 209 VAL A O 1
ATOM 1610 N N . SER A 1 210 ? 16.061 2.244 -17.165 1.00 98.75 210 SER A N 1
ATOM 1611 C CA . SER A 1 210 ? 17.074 1.282 -17.596 1.00 98.75 210 SER A CA 1
ATOM 1612 C C . SER A 1 210 ? 18.315 1.972 -18.148 1.00 98.75 210 SER A C 1
ATOM 1614 O O . SER A 1 210 ? 18.245 2.953 -18.891 1.00 98.75 210 SER A O 1
ATOM 1616 N N . VAL A 1 211 ? 19.483 1.411 -17.844 1.00 98.75 211 VAL A N 1
ATOM 1617 C CA . VAL A 1 211 ? 20.786 1.944 -18.270 1.00 98.75 211 VAL A CA 1
ATOM 1618 C C . VAL A 1 211 ? 21.609 0.879 -18.976 1.00 98.75 211 VAL A C 1
ATOM 1620 O O . VAL A 1 211 ? 21.526 -0.295 -18.630 1.00 98.75 211 VAL A O 1
ATOM 1623 N N . PHE A 1 212 ? 22.408 1.296 -19.954 1.00 98.81 212 PHE A N 1
ATOM 1624 C CA . PHE A 1 212 ? 23.398 0.483 -20.646 1.00 98.81 212 PHE A CA 1
ATOM 1625 C C . PHE A 1 212 ? 24.800 0.942 -20.243 1.00 98.81 212 PHE A C 1
ATOM 1627 O O . PHE A 1 212 ? 25.164 2.108 -20.435 1.00 98.81 212 PHE A O 1
ATOM 1634 N N . LYS A 1 213 ? 25.583 0.018 -19.688 1.00 97.88 213 LYS A N 1
ATOM 1635 C CA . LYS A 1 213 ? 26.930 0.240 -19.164 1.00 97.88 213 LYS A CA 1
ATOM 1636 C C . LYS A 1 213 ? 27.831 -0.935 -19.536 1.00 97.88 213 LYS A C 1
ATOM 1638 O O . LYS A 1 213 ? 27.440 -2.086 -19.382 1.00 97.88 213 LYS A O 1
ATOM 1643 N N . ASP A 1 214 ? 29.012 -0.631 -20.073 1.00 95.25 214 ASP A N 1
ATOM 1644 C CA . ASP A 1 214 ? 30.108 -1.583 -20.327 1.00 95.25 214 ASP A CA 1
ATOM 1645 C C . ASP A 1 214 ? 29.712 -2.905 -21.037 1.00 95.25 214 ASP A C 1
ATOM 1647 O O . ASP A 1 214 ? 30.348 -3.947 -20.879 1.00 95.25 214 ASP A O 1
ATOM 1651 N N . GLY A 1 215 ? 28.677 -2.842 -21.888 1.00 97.38 215 GLY A N 1
ATOM 1652 C CA . GLY A 1 215 ? 28.164 -3.964 -22.685 1.00 97.38 215 GLY A CA 1
ATOM 1653 C C . GLY A 1 215 ? 26.861 -4.597 -22.182 1.00 97.38 215 GLY A C 1
ATOM 1654 O O . GLY A 1 215 ? 26.356 -5.505 -22.843 1.00 97.38 215 GLY A O 1
ATOM 1655 N N . TYR A 1 216 ? 26.304 -4.122 -21.065 1.00 98.69 216 TYR A N 1
ATOM 1656 C CA . TYR A 1 216 ? 25.147 -4.718 -20.392 1.00 98.69 216 TYR A CA 1
ATOM 1657 C C . TYR A 1 216 ? 24.073 -3.691 -20.028 1.00 98.69 216 TYR A C 1
ATOM 1659 O O . TYR A 1 216 ? 24.371 -2.535 -19.741 1.00 98.69 216 TYR A O 1
ATOM 1667 N N . HIS A 1 217 ? 22.821 -4.138 -20.009 1.00 98.81 217 HIS A N 1
ATOM 1668 C CA . HIS A 1 217 ? 21.665 -3.400 -19.521 1.00 98.81 217 HIS A CA 1
ATOM 1669 C C . HIS A 1 217 ? 21.325 -3.808 -18.078 1.00 98.81 217 HIS A C 1
ATOM 1671 O O . HIS A 1 217 ? 21.449 -4.981 -17.717 1.00 98.81 217 HIS A O 1
ATOM 1677 N N . GLY A 1 218 ? 20.849 -2.853 -17.280 1.00 98.31 218 GLY A N 1
ATOM 1678 C CA . GLY A 1 218 ? 20.179 -3.083 -15.997 1.00 98.31 218 GLY A CA 1
ATOM 1679 C C . GLY A 1 218 ? 18.910 -2.237 -15.906 1.00 98.31 218 GLY A C 1
ATOM 1680 O O . GLY A 1 218 ? 18.914 -1.109 -16.404 1.00 98.31 218 GLY A O 1
ATOM 1681 N N . ASP A 1 219 ? 17.840 -2.785 -15.320 1.00 98.81 219 ASP A N 1
ATOM 1682 C CA . ASP A 1 219 ? 16.477 -2.247 -15.471 1.00 98.81 219 ASP A CA 1
ATOM 1683 C C . ASP A 1 219 ? 15.605 -2.393 -14.216 1.00 98.81 219 ASP A C 1
ATOM 1685 O O . ASP A 1 219 ? 15.669 -3.416 -13.516 1.00 98.81 219 ASP A O 1
ATOM 1689 N N . LEU A 1 220 ? 14.845 -1.340 -13.905 1.00 98.50 220 LEU A N 1
ATOM 1690 C CA . LEU A 1 220 ? 14.036 -1.210 -12.697 1.00 98.50 220 LEU A CA 1
ATOM 1691 C C . LEU A 1 220 ? 13.048 -0.033 -12.762 1.00 98.50 220 LEU A C 1
ATOM 1693 O O . LEU A 1 220 ? 13.348 1.045 -13.277 1.00 98.50 220 LEU A O 1
ATOM 1697 N N . ASN A 1 221 ? 11.911 -0.191 -12.082 1.00 98.38 221 ASN A N 1
ATOM 1698 C CA . ASN A 1 221 ? 10.904 0.855 -11.950 1.00 98.38 221 ASN A CA 1
ATOM 1699 C C . ASN A 1 221 ? 10.194 0.846 -10.586 1.00 98.38 221 ASN A C 1
ATOM 1701 O O . ASN A 1 221 ? 10.100 -0.179 -9.905 1.00 98.38 221 ASN A O 1
ATOM 1705 N N . GLU A 1 222 ? 9.702 2.014 -10.165 1.00 97.19 222 GLU A N 1
ATOM 1706 C CA . GLU A 1 222 ? 8.996 2.211 -8.892 1.00 97.19 222 GLU A CA 1
ATOM 1707 C C . GLU A 1 222 ? 7.848 3.215 -9.036 1.00 97.19 222 GLU A C 1
ATOM 1709 O O . GLU A 1 222 ? 8.018 4.287 -9.615 1.00 97.19 222 GLU A O 1
ATOM 1714 N N . THR A 1 223 ? 6.685 2.909 -8.442 1.00 97.06 223 THR A N 1
ATOM 1715 C CA . THR A 1 223 ? 5.552 3.850 -8.370 1.00 97.06 223 THR A CA 1
ATOM 1716 C C . THR A 1 223 ? 5.556 4.666 -7.077 1.00 97.06 223 THR A C 1
ATOM 1718 O O . THR A 1 223 ? 5.399 4.133 -5.978 1.00 97.06 223 THR A O 1
ATOM 1721 N N . TYR A 1 224 ? 5.657 5.985 -7.212 1.00 92.44 224 TYR A N 1
ATOM 1722 C CA . TYR A 1 224 ? 5.666 6.956 -6.122 1.00 92.44 224 TYR A CA 1
ATOM 1723 C C . TYR A 1 224 ? 4.284 7.572 -5.868 1.00 92.44 224 TYR A C 1
ATOM 1725 O O . TYR A 1 224 ? 3.452 7.704 -6.769 1.00 92.44 224 TYR A O 1
ATOM 1733 N N . LEU A 1 225 ? 4.052 7.977 -4.617 1.00 87.50 225 LEU A N 1
ATOM 1734 C CA . LEU A 1 225 ? 2.846 8.675 -4.167 1.00 87.50 225 LEU A CA 1
ATOM 1735 C C . LEU A 1 225 ? 3.127 10.183 -4.119 1.00 87.50 225 LEU A C 1
ATOM 1737 O O . LEU A 1 225 ? 3.928 10.621 -3.291 1.00 87.50 225 LEU A O 1
ATOM 1741 N N . LEU A 1 226 ? 2.486 10.985 -4.974 1.00 84.19 226 LEU A N 1
ATOM 1742 C CA . LEU A 1 226 ? 2.753 12.421 -5.035 1.00 84.19 226 LEU A CA 1
ATOM 1743 C C . LEU A 1 226 ? 1.754 13.216 -4.189 1.00 84.19 226 LEU A C 1
ATOM 1745 O O . LEU A 1 226 ? 0.560 13.265 -4.478 1.00 84.19 226 LEU A O 1
ATOM 1749 N N . GLY A 1 227 ? 2.247 13.859 -3.130 1.00 77.38 227 GLY A N 1
ATOM 1750 C CA . GLY A 1 227 ? 1.408 14.661 -2.240 1.00 77.38 227 GLY A CA 1
ATOM 1751 C C . GLY A 1 227 ? 0.328 13.822 -1.548 1.00 77.38 227 GLY A C 1
ATOM 1752 O O . GLY A 1 227 ? 0.625 12.817 -0.900 1.00 77.38 227 GLY A O 1
ATOM 1753 N N . LYS A 1 228 ? -0.936 14.243 -1.640 1.00 73.94 228 LYS A N 1
ATOM 1754 C CA . LYS A 1 228 ? -2.061 13.656 -0.901 1.00 73.94 228 LYS A CA 1
ATOM 1755 C C . LYS A 1 228 ? -2.878 12.655 -1.723 1.00 73.94 228 LYS A C 1
ATOM 1757 O O . LYS A 1 228 ? -4.066 12.855 -1.981 1.00 73.94 228 LYS A O 1
ATOM 1762 N N . VAL A 1 229 ? -2.251 11.532 -2.064 1.00 78.19 229 VAL A N 1
ATOM 1763 C CA . VAL A 1 229 ? -2.923 10.393 -2.711 1.00 78.19 229 VAL A CA 1
ATOM 1764 C C . VAL A 1 229 ? -4.044 9.830 -1.819 1.00 78.19 229 VAL A C 1
ATOM 1766 O O . VAL A 1 229 ? -3.942 9.798 -0.589 1.00 78.19 229 VAL A O 1
ATOM 1769 N N . ASP A 1 230 ? -5.140 9.398 -2.444 1.00 72.75 230 ASP A N 1
ATOM 1770 C CA . ASP A 1 230 ? -6.270 8.748 -1.774 1.00 72.75 230 ASP A CA 1
ATOM 1771 C C . ASP A 1 230 ? -6.009 7.273 -1.405 1.00 72.75 230 ASP A C 1
ATOM 1773 O O . ASP A 1 230 ? -5.056 6.637 -1.855 1.00 72.75 230 ASP A O 1
ATOM 1777 N N . ASP A 1 231 ? -6.889 6.713 -0.572 1.00 76.44 231 ASP A N 1
ATOM 1778 C CA . ASP A 1 231 ? -6.750 5.356 -0.023 1.00 76.44 231 ASP A CA 1
ATOM 1779 C C . ASP A 1 231 ? -6.844 4.242 -1.085 1.00 76.44 231 ASP A C 1
ATOM 1781 O O . ASP A 1 231 ? -6.467 3.102 -0.819 1.00 76.44 231 ASP A O 1
ATOM 1785 N N . GLU A 1 232 ? -7.337 4.541 -2.291 1.00 85.81 232 GLU A N 1
ATOM 1786 C CA . GLU A 1 232 ? -7.358 3.596 -3.409 1.00 85.81 232 GLU A CA 1
ATOM 1787 C C . GLU A 1 232 ? -6.037 3.610 -4.175 1.00 85.81 232 GLU A C 1
ATOM 1789 O O . GLU A 1 232 ? -5.493 2.539 -4.435 1.00 85.81 232 GLU A O 1
ATOM 1794 N N . GLY A 1 233 ? -5.471 4.792 -4.437 1.00 82.88 233 GLY A N 1
ATOM 1795 C CA . GLY A 1 233 ? -4.111 4.926 -4.963 1.00 82.88 233 GLY A CA 1
ATOM 1796 C C . GLY A 1 233 ? -3.069 4.302 -4.029 1.00 82.88 233 GLY A C 1
ATOM 1797 O O . GLY A 1 233 ? -2.263 3.489 -4.473 1.00 82.88 233 GLY A O 1
ATOM 1798 N N . VAL A 1 234 ? -3.135 4.577 -2.720 1.00 82.12 234 VAL A N 1
ATOM 1799 C CA . VAL A 1 234 ? -2.223 3.962 -1.733 1.00 82.12 234 VAL A CA 1
ATOM 1800 C C . VAL A 1 234 ? -2.372 2.435 -1.704 1.00 82.12 234 VAL A C 1
ATOM 1802 O O . VAL A 1 234 ? -1.366 1.725 -1.721 1.00 82.12 234 VAL A O 1
ATOM 1805 N N . ARG A 1 235 ? -3.607 1.905 -1.719 1.00 88.94 235 ARG A N 1
ATOM 1806 C CA . ARG A 1 235 ? -3.852 0.451 -1.767 1.00 88.94 235 ARG A CA 1
ATOM 1807 C C . ARG A 1 235 ? -3.330 -0.172 -3.065 1.00 88.94 235 ARG A C 1
ATOM 1809 O O . ARG A 1 235 ? -2.772 -1.265 -3.014 1.00 88.94 235 ARG A O 1
ATOM 1816 N N . LEU A 1 236 ? -3.485 0.503 -4.205 1.00 94.19 236 LEU A N 1
ATOM 1817 C CA . LEU A 1 236 ? -3.011 0.039 -5.512 1.00 94.19 236 LEU A CA 1
ATOM 1818 C C . LEU A 1 236 ? -1.490 -0.094 -5.546 1.00 94.19 236 LEU A C 1
ATOM 1820 O O . LEU A 1 236 ? -0.981 -1.180 -5.811 1.00 94.19 236 LEU A O 1
ATOM 1824 N N . VAL A 1 237 ? -0.779 0.985 -5.212 1.00 92.12 237 VAL A N 1
ATOM 1825 C CA . VAL A 1 237 ? 0.689 1.025 -5.206 1.00 92.12 237 VAL A CA 1
ATOM 1826 C C . VAL A 1 237 ? 1.247 -0.004 -4.212 1.00 92.12 237 VAL A C 1
ATOM 1828 O O . VAL A 1 237 ? 2.142 -0.771 -4.564 1.00 92.12 237 VAL A O 1
ATOM 1831 N N . LYS A 1 238 ? 0.640 -0.131 -3.022 1.00 86.50 238 LYS A N 1
ATOM 1832 C CA . LYS A 1 238 ? 0.964 -1.202 -2.067 1.00 86.50 238 LYS A CA 1
ATOM 1833 C C . LYS A 1 238 ? 0.780 -2.601 -2.661 1.00 86.50 238 LYS A C 1
ATOM 1835 O O . LYS A 1 238 ? 1.656 -3.447 -2.508 1.00 86.50 238 LYS A O 1
ATOM 1840 N N . THR A 1 239 ? -0.333 -2.844 -3.352 1.00 87.94 239 THR A N 1
ATOM 1841 C CA . THR A 1 239 ? -0.628 -4.166 -3.925 1.00 87.94 239 THR A CA 1
ATOM 1842 C C . THR A 1 239 ? 0.303 -4.505 -5.088 1.00 87.94 239 THR A C 1
ATOM 1844 O O . THR A 1 239 ? 0.676 -5.664 -5.225 1.00 87.94 239 THR A O 1
ATOM 1847 N N . ALA A 1 240 ? 0.721 -3.526 -5.898 1.00 95.19 240 ALA A N 1
ATOM 1848 C CA . ALA A 1 240 ? 1.719 -3.732 -6.950 1.00 95.19 240 ALA A CA 1
ATOM 1849 C C . ALA A 1 240 ? 3.082 -4.143 -6.365 1.00 95.19 240 ALA A C 1
ATOM 1851 O O . ALA A 1 240 ? 3.663 -5.134 -6.807 1.00 95.19 240 ALA A O 1
ATOM 1852 N N . PHE A 1 241 ? 3.534 -3.474 -5.299 1.00 91.81 241 PHE A N 1
ATOM 1853 C CA . PHE A 1 241 ? 4.745 -3.865 -4.571 1.00 91.81 241 PHE A CA 1
ATOM 1854 C C . PHE A 1 241 ? 4.625 -5.271 -3.946 1.00 91.81 241 PHE A C 1
ATOM 1856 O O . PHE A 1 241 ? 5.525 -6.096 -4.081 1.00 91.81 241 PHE A O 1
ATOM 1863 N N . GLU A 1 242 ? 3.490 -5.596 -3.316 1.00 85.44 242 GLU A N 1
ATOM 1864 C CA . GLU A 1 242 ? 3.239 -6.939 -2.764 1.00 85.44 242 GLU A CA 1
ATOM 1865 C C . GLU A 1 242 ? 3.146 -8.021 -3.855 1.00 85.44 242 GLU A C 1
ATOM 1867 O O . GLU A 1 242 ? 3.567 -9.156 -3.630 1.00 85.44 242 GLU A O 1
ATOM 1872 N N . CYS A 1 243 ? 2.660 -7.686 -5.055 1.00 93.62 243 CYS A N 1
ATOM 1873 C CA . CYS A 1 243 ? 2.689 -8.580 -6.213 1.00 93.62 243 CYS A CA 1
ATOM 1874 C C . CYS A 1 243 ? 4.121 -8.876 -6.672 1.00 93.62 243 CYS A C 1
ATOM 1876 O O . CYS A 1 243 ? 4.422 -10.039 -6.940 1.00 93.62 243 CYS A O 1
ATOM 1878 N N . LEU A 1 244 ? 4.994 -7.860 -6.731 1.00 94.19 244 LEU A N 1
ATOM 1879 C CA . LEU A 1 244 ? 6.414 -8.044 -7.045 1.00 94.19 244 LEU A CA 1
ATOM 1880 C C . LEU A 1 244 ? 7.086 -8.933 -5.993 1.00 94.19 244 LEU A C 1
ATOM 1882 O O . LEU A 1 244 ? 7.606 -9.989 -6.344 1.00 94.19 244 LEU A O 1
ATOM 1886 N N . GLN A 1 245 ? 7.007 -8.561 -4.710 1.00 85.56 245 GLN A N 1
ATOM 1887 C CA . GLN A 1 245 ? 7.632 -9.309 -3.611 1.00 85.56 245 GLN A CA 1
ATOM 1888 C C . GLN A 1 245 ? 7.217 -10.787 -3.627 1.00 85.56 245 GLN A C 1
ATOM 1890 O O . GLN A 1 245 ? 8.069 -11.665 -3.693 1.00 85.56 245 GLN A O 1
ATOM 1895 N N . THR A 1 246 ? 5.911 -11.076 -3.674 1.00 81.81 246 THR A N 1
ATOM 1896 C CA . THR A 1 246 ? 5.417 -12.465 -3.613 1.00 81.81 246 THR A CA 1
ATOM 1897 C C . THR A 1 246 ? 5.795 -13.293 -4.856 1.00 81.81 246 THR A C 1
ATOM 1899 O O . THR A 1 246 ? 5.706 -14.520 -4.829 1.00 81.81 246 THR A O 1
ATOM 1902 N N . ALA A 1 247 ? 6.195 -12.655 -5.961 1.00 91.94 247 ALA A N 1
ATOM 1903 C CA . ALA A 1 247 ? 6.757 -13.329 -7.130 1.00 91.94 247 ALA A CA 1
ATOM 1904 C C . ALA A 1 247 ? 8.274 -13.535 -7.000 1.00 91.94 247 ALA A C 1
ATOM 1906 O O . ALA A 1 247 ? 8.768 -14.618 -7.308 1.00 91.94 247 ALA A O 1
ATOM 1907 N N . VAL A 1 248 ? 8.997 -12.529 -6.501 1.00 91.38 248 VAL A N 1
ATOM 1908 C CA . VAL A 1 248 ? 10.431 -12.600 -6.182 1.00 91.38 248 VAL A CA 1
ATOM 1909 C C . VAL A 1 248 ? 10.708 -13.737 -5.190 1.00 91.38 248 VAL A C 1
ATOM 1911 O O . VAL A 1 248 ? 11.563 -14.576 -5.458 1.00 91.38 248 VAL A O 1
ATOM 1914 N N . ASP A 1 249 ? 9.888 -13.874 -4.143 1.00 87.44 249 ASP A N 1
ATOM 1915 C CA . ASP A 1 249 ? 9.969 -14.944 -3.132 1.00 87.44 249 ASP A CA 1
ATOM 1916 C C . ASP A 1 249 ? 9.832 -16.378 -3.715 1.00 87.44 249 ASP A C 1
ATOM 1918 O O . ASP A 1 249 ? 10.121 -17.368 -3.038 1.00 87.44 249 ASP A O 1
ATOM 1922 N N . MET A 1 250 ? 9.373 -16.525 -4.967 1.00 92.00 250 MET A N 1
ATOM 1923 C CA . MET A 1 250 ? 9.261 -17.813 -5.671 1.00 92.00 250 MET A CA 1
ATOM 1924 C C . MET A 1 250 ? 10.469 -18.144 -6.565 1.00 92.00 250 MET A C 1
ATOM 1926 O O . MET A 1 250 ? 10.552 -19.271 -7.075 1.00 92.00 250 MET A O 1
ATOM 1930 N N . VAL A 1 251 ? 11.373 -17.190 -6.813 1.00 94.25 251 VAL A N 1
ATOM 1931 C CA . VAL A 1 251 ? 12.492 -17.350 -7.753 1.00 94.25 251 VAL A CA 1
ATOM 1932 C C . VAL A 1 251 ? 13.560 -18.258 -7.150 1.00 94.25 251 VAL A C 1
ATOM 1934 O O . VAL A 1 251 ? 14.139 -17.959 -6.115 1.00 94.25 251 VAL A O 1
ATOM 1937 N N . LYS A 1 252 ? 13.806 -19.396 -7.801 1.00 92.44 252 LYS A N 1
ATOM 1938 C CA . LYS A 1 252 ? 14.892 -20.338 -7.494 1.00 92.44 252 LYS A CA 1
ATOM 1939 C C . LYS A 1 252 ? 15.021 -21.383 -8.602 1.00 92.44 252 LYS A C 1
ATOM 1941 O O . LYS A 1 252 ? 14.064 -21.556 -9.372 1.00 92.44 252 LYS A O 1
ATOM 1946 N N . PRO A 1 253 ? 16.137 -22.126 -8.686 1.00 97.31 253 PRO A N 1
ATOM 1947 C CA . PRO A 1 253 ? 16.264 -23.242 -9.615 1.00 97.31 253 PRO A CA 1
ATOM 1948 C C . PRO A 1 253 ? 15.085 -24.221 -9.528 1.00 97.31 253 PRO A C 1
ATOM 1950 O O . PRO A 1 253 ? 14.629 -24.593 -8.448 1.00 97.31 253 PRO A O 1
ATOM 1953 N N . GLY A 1 254 ? 14.564 -24.629 -10.685 1.00 96.25 254 GLY A N 1
ATOM 1954 C CA . GLY A 1 254 ? 13.407 -25.526 -10.776 1.00 96.25 254 GLY A CA 1
ATOM 1955 C C . GLY A 1 254 ? 12.034 -24.836 -10.793 1.00 96.25 254 GLY A C 1
ATOM 1956 O O . GLY A 1 254 ? 11.068 -25.455 -11.248 1.00 96.25 254 GLY A O 1
ATOM 1957 N N . THR A 1 255 ? 11.914 -23.563 -10.394 1.00 96.94 255 THR A N 1
ATOM 1958 C CA . THR A 1 255 ? 10.657 -22.808 -10.556 1.00 96.94 255 THR A CA 1
ATOM 1959 C C . THR A 1 255 ? 10.357 -22.583 -12.046 1.00 96.94 255 THR A C 1
ATOM 1961 O O . THR A 1 255 ? 11.228 -22.221 -12.836 1.00 96.94 255 THR A O 1
ATOM 1964 N N . MET A 1 256 ? 9.103 -22.788 -12.462 1.00 97.69 256 MET A N 1
ATOM 1965 C CA . MET A 1 256 ? 8.652 -22.488 -13.828 1.00 97.69 256 MET A CA 1
ATOM 1966 C C . MET A 1 256 ? 8.153 -21.042 -13.912 1.00 97.69 256 MET A C 1
ATOM 1968 O O . MET A 1 256 ? 7.241 -20.676 -13.172 1.00 97.69 256 MET A O 1
ATOM 1972 N N . TYR A 1 257 ? 8.657 -20.256 -14.870 1.00 97.19 257 TYR A N 1
ATOM 1973 C CA . TYR A 1 257 ? 8.296 -18.837 -15.069 1.00 97.19 257 TYR A CA 1
ATOM 1974 C C . TYR A 1 257 ? 6.783 -18.563 -15.067 1.00 97.19 257 TYR A C 1
ATOM 1976 O O . TYR A 1 257 ? 6.320 -17.560 -14.528 1.00 97.19 257 TYR A O 1
ATOM 1984 N N . ARG A 1 258 ? 5.985 -19.493 -15.607 1.00 95.44 258 ARG A N 1
ATOM 1985 C CA . ARG A 1 258 ? 4.520 -19.379 -15.660 1.00 95.44 258 ARG A CA 1
ATOM 1986 C C . ARG A 1 258 ? 3.827 -19.312 -14.292 1.00 95.44 258 ARG A C 1
ATOM 1988 O O . ARG A 1 258 ? 2.708 -18.806 -14.224 1.00 95.44 258 ARG A O 1
ATOM 1995 N N . GLU A 1 259 ? 4.430 -19.854 -13.231 1.00 95.12 259 GLU A N 1
ATOM 1996 C CA . GLU A 1 259 ? 3.794 -19.928 -11.908 1.00 95.12 259 GLU A CA 1
ATOM 1997 C C . GLU A 1 259 ? 3.829 -18.577 -11.174 1.00 95.12 259 GLU A C 1
ATOM 1999 O O . GLU A 1 259 ? 2.946 -18.323 -10.357 1.00 95.12 259 GLU A O 1
ATOM 2004 N N . LEU A 1 260 ? 4.756 -17.674 -11.524 1.00 96.56 260 LEU A N 1
ATOM 2005 C CA . LEU A 1 260 ? 4.823 -16.315 -10.966 1.00 96.56 260 LEU A CA 1
ATOM 2006 C C . LEU A 1 260 ? 3.503 -15.560 -11.182 1.00 96.56 260 LEU A C 1
ATOM 2008 O O . LEU A 1 260 ? 2.868 -15.093 -10.236 1.00 96.56 260 LEU A O 1
ATOM 2012 N N . GLY A 1 261 ? 3.011 -15.543 -12.425 1.00 96.38 261 GLY A N 1
ATOM 2013 C CA . GLY A 1 261 ? 1.769 -14.850 -12.772 1.00 96.38 261 GLY A CA 1
ATOM 2014 C C . GLY A 1 261 ? 0.510 -15.412 -12.104 1.00 96.38 261 GLY A C 1
ATOM 2015 O O . GLY A 1 261 ? -0.488 -14.707 -11.942 1.00 96.38 261 GLY A O 1
ATOM 2016 N N . LYS A 1 262 ? 0.537 -16.677 -11.670 1.00 94.00 262 LYS A N 1
ATOM 2017 C CA . LYS A 1 262 ? -0.538 -17.283 -10.868 1.00 94.00 262 LYS A CA 1
ATOM 2018 C C . LYS A 1 262 ? -0.585 -16.679 -9.463 1.00 94.00 262 LYS A C 1
ATOM 2020 O O . LYS A 1 262 ? -1.687 -16.409 -8.989 1.00 94.00 262 LYS A O 1
ATOM 2025 N N . GLN A 1 263 ? 0.569 -16.433 -8.843 1.00 93.31 263 GLN A N 1
ATOM 2026 C CA . GLN A 1 263 ? 0.657 -15.856 -7.503 1.00 93.31 263 GLN A CA 1
ATOM 2027 C C . GLN A 1 263 ? 0.390 -14.344 -7.509 1.00 93.31 263 GLN A C 1
ATOM 2029 O O . GLN A 1 263 ? -0.456 -13.883 -6.745 1.00 93.31 263 GLN A O 1
ATOM 2034 N N . ILE A 1 264 ? 0.983 -13.599 -8.451 1.00 95.44 264 ILE A N 1
ATOM 2035 C CA . ILE A 1 264 ? 0.690 -12.170 -8.691 1.00 95.44 264 ILE A CA 1
ATOM 2036 C C . ILE A 1 264 ? -0.822 -11.945 -8.847 1.00 95.44 264 ILE A C 1
ATOM 2038 O O . ILE A 1 264 ? -1.422 -11.107 -8.175 1.00 95.44 264 ILE A O 1
ATOM 2042 N N . SER A 1 265 ? -1.479 -12.761 -9.678 1.00 96.56 265 SER A N 1
ATOM 2043 C CA . SER A 1 265 ? -2.931 -12.669 -9.871 1.00 96.56 265 SER A CA 1
ATOM 2044 C C . SER A 1 265 ? -3.743 -12.978 -8.615 1.00 96.56 265 SER A C 1
ATOM 2046 O O . SER A 1 265 ? -4.848 -12.454 -8.490 1.00 96.56 265 SER A O 1
ATOM 2048 N N . ALA A 1 266 ? -3.247 -13.819 -7.702 1.00 87.06 266 ALA A N 1
ATOM 2049 C CA . ALA A 1 266 ? -3.928 -14.107 -6.443 1.00 87.06 266 ALA A CA 1
ATOM 2050 C C . ALA A 1 266 ? -3.865 -12.900 -5.492 1.00 87.06 266 ALA A C 1
ATOM 2052 O O . ALA A 1 266 ? -4.905 -12.490 -4.976 1.00 87.06 266 ALA A O 1
ATOM 2053 N N . VAL A 1 267 ? -2.683 -12.288 -5.343 1.00 85.25 267 VAL A N 1
ATOM 2054 C CA . VAL A 1 267 ? -2.466 -11.080 -4.524 1.00 85.25 267 VAL A CA 1
ATOM 2055 C C . VAL A 1 267 ? -3.311 -9.909 -5.042 1.00 85.25 267 VAL A C 1
ATOM 2057 O O . VAL A 1 267 ? -4.102 -9.343 -4.288 1.00 85.25 267 VAL A O 1
ATOM 2060 N N . ALA A 1 268 ? -3.245 -9.611 -6.344 1.00 87.31 268 ALA A N 1
ATOM 2061 C CA . ALA A 1 268 ? -4.045 -8.547 -6.957 1.00 87.31 268 ALA A CA 1
ATOM 2062 C C . ALA A 1 268 ? -5.562 -8.785 -6.811 1.00 87.31 268 ALA A C 1
ATOM 2064 O O . ALA A 1 268 ? -6.301 -7.885 -6.402 1.00 87.31 268 ALA A O 1
ATOM 2065 N N . SER A 1 269 ? -6.032 -10.014 -7.074 1.00 87.31 269 SER A N 1
ATOM 2066 C CA . SER A 1 269 ? -7.462 -10.350 -6.978 1.00 87.31 269 SER A CA 1
ATOM 2067 C C . SER A 1 269 ? -7.998 -10.249 -5.548 1.00 87.31 269 SER A C 1
ATOM 2069 O O . SER A 1 269 ? -9.156 -9.872 -5.367 1.00 87.31 269 SER A O 1
ATOM 2071 N N . ALA A 1 270 ? -7.181 -10.551 -4.531 1.00 78.69 270 ALA A N 1
ATOM 2072 C CA . ALA A 1 270 ? -7.574 -10.429 -3.125 1.00 78.69 270 ALA A CA 1
ATOM 2073 C C . ALA A 1 270 ? -7.897 -8.975 -2.728 1.00 78.69 270 ALA A C 1
ATOM 2075 O O . ALA A 1 270 ? -8.787 -8.745 -1.913 1.00 78.69 270 ALA A O 1
ATOM 2076 N N . GLN A 1 271 ? -7.241 -7.995 -3.360 1.00 81.19 271 GLN A N 1
ATOM 2077 C CA . GLN A 1 271 ? -7.489 -6.559 -3.163 1.00 81.19 271 GLN A CA 1
ATOM 2078 C C . GLN A 1 271 ? -8.527 -5.971 -4.142 1.00 81.19 271 GLN A C 1
ATOM 2080 O O . GLN A 1 271 ? -8.766 -4.763 -4.146 1.00 81.19 271 GLN A O 1
ATOM 2085 N N . ASN A 1 272 ? -9.206 -6.830 -4.919 1.00 86.25 272 ASN A N 1
ATOM 2086 C CA . ASN A 1 272 ? -10.151 -6.494 -5.996 1.00 86.25 272 ASN A CA 1
ATOM 2087 C C . ASN A 1 272 ? -9.527 -5.728 -7.184 1.00 86.25 272 ASN A C 1
ATOM 2089 O O . ASN A 1 272 ? -10.244 -5.040 -7.908 1.00 86.25 272 ASN A O 1
ATOM 2093 N N . PHE A 1 273 ? -8.220 -5.874 -7.411 1.00 96.31 273 PHE A N 1
ATOM 2094 C CA . PHE A 1 273 ? -7.510 -5.321 -8.567 1.00 96.31 273 PHE A CA 1
ATOM 2095 C C . PHE A 1 273 ? -7.278 -6.380 -9.655 1.00 96.31 273 PHE A C 1
ATOM 2097 O O . PHE A 1 273 ? -7.527 -7.572 -9.450 1.00 96.31 273 PHE A O 1
ATOM 2104 N N . SER A 1 274 ? -6.808 -5.962 -10.834 1.00 97.50 274 SER A N 1
ATOM 2105 C CA . SER A 1 274 ? -6.516 -6.875 -11.945 1.00 97.50 274 SER A CA 1
ATOM 2106 C C . SER A 1 274 ? -5.114 -6.687 -12.526 1.00 97.50 274 SER A C 1
ATOM 2108 O O . SER A 1 274 ? -4.510 -5.631 -12.392 1.00 97.50 274 SER A O 1
ATOM 2110 N N . VAL A 1 275 ? -4.584 -7.740 -13.155 1.00 98.56 275 VAL A N 1
ATOM 2111 C CA . VAL A 1 275 ? -3.216 -7.772 -13.698 1.00 98.56 275 VAL A CA 1
ATOM 2112 C C . VAL A 1 275 ? -3.245 -7.640 -15.215 1.00 98.56 275 VAL A C 1
ATOM 2114 O O . VAL A 1 275 ? -3.975 -8.395 -15.874 1.00 98.56 275 VAL A O 1
ATOM 2117 N N . VAL A 1 276 ? -2.435 -6.726 -15.752 1.00 98.25 276 VAL A N 1
ATOM 2118 C CA . VAL A 1 276 ? -2.251 -6.501 -17.196 1.00 98.25 276 VAL A CA 1
ATOM 2119 C C . VAL A 1 276 ? -1.688 -7.753 -17.887 1.00 98.25 276 VAL A C 1
ATOM 2121 O O . VAL A 1 276 ? -1.104 -8.635 -17.255 1.00 98.25 276 VAL A O 1
ATOM 2124 N N . LYS A 1 277 ? -1.952 -7.894 -19.195 1.00 97.81 277 LYS A N 1
ATOM 2125 C CA . LYS A 1 277 ? -1.664 -9.132 -19.957 1.00 97.81 277 LYS A CA 1
ATOM 2126 C C . LYS A 1 277 ? -0.931 -8.943 -21.279 1.00 97.81 277 LYS A C 1
ATOM 2128 O O . LYS A 1 277 ? -0.560 -9.942 -21.894 1.00 97.81 277 LYS A O 1
ATOM 2133 N N . THR A 1 278 ? -0.786 -7.697 -21.711 1.00 96.31 278 THR A N 1
ATOM 2134 C CA . THR A 1 278 ? -0.157 -7.320 -22.981 1.00 96.31 278 THR A CA 1
ATOM 2135 C C . THR A 1 278 ? 1.357 -7.168 -22.823 1.00 96.31 278 THR A C 1
ATOM 2137 O O . THR A 1 278 ? 2.090 -7.556 -23.725 1.00 96.31 278 THR A O 1
ATOM 2140 N N . TYR A 1 279 ? 1.798 -6.725 -21.642 1.00 96.62 279 TYR A N 1
ATOM 2141 C CA . TYR A 1 279 ? 3.195 -6.535 -21.240 1.00 96.62 279 TYR A CA 1
ATOM 2142 C C . TYR A 1 279 ? 3.612 -7.585 -20.192 1.00 96.62 279 TYR A C 1
ATOM 2144 O O . TYR A 1 279 ? 2.753 -8.167 -19.509 1.00 96.62 279 TYR A O 1
ATOM 2152 N N . CYS A 1 280 ? 4.909 -7.882 -20.104 1.00 97.31 280 CYS A N 1
ATOM 2153 C CA . CYS A 1 280 ? 5.475 -8.915 -19.238 1.00 97.31 280 CYS A CA 1
ATOM 2154 C C . CYS A 1 280 ? 7.001 -8.812 -19.148 1.00 97.31 280 CYS A C 1
ATOM 2156 O O . CYS A 1 280 ? 7.626 -8.592 -20.186 1.00 97.31 280 CYS A O 1
ATOM 2158 N N . GLY A 1 281 ? 7.559 -9.160 -17.978 1.00 98.00 281 GLY A N 1
ATOM 2159 C CA . GLY A 1 281 ? 9.007 -9.145 -17.752 1.00 98.00 281 GLY A CA 1
ATOM 2160 C C . GLY A 1 281 ? 9.780 -9.986 -18.761 1.00 98.00 281 GLY A C 1
ATOM 2161 O O . GLY A 1 281 ? 9.224 -10.882 -19.407 1.00 98.00 281 GLY A O 1
ATOM 2162 N N . HIS A 1 282 ? 11.065 -9.702 -18.908 1.00 98.44 282 HIS A N 1
ATOM 2163 C CA . HIS A 1 282 ? 11.905 -10.217 -19.988 1.00 98.44 282 HIS A CA 1
ATOM 2164 C C . HIS A 1 282 ? 13.259 -10.700 -19.468 1.00 98.44 282 HIS A C 1
ATOM 2166 O O . HIS A 1 282 ? 13.681 -10.379 -18.360 1.00 98.44 282 HIS A O 1
ATOM 2172 N N . GLY A 1 283 ? 13.973 -11.476 -20.281 1.00 98.31 283 GLY A N 1
ATOM 2173 C CA . GLY A 1 283 ? 15.408 -11.652 -20.092 1.00 98.31 283 GLY A CA 1
ATOM 2174 C C . GLY A 1 283 ? 16.127 -10.328 -20.348 1.00 98.31 283 GLY A C 1
ATOM 2175 O O . GLY A 1 283 ? 15.719 -9.559 -21.222 1.00 98.31 283 GLY A O 1
ATOM 2176 N N . ILE A 1 284 ? 17.199 -10.082 -19.603 1.00 98.38 284 ILE A N 1
ATOM 2177 C CA . ILE A 1 284 ? 18.030 -8.880 -19.726 1.00 98.38 284 ILE A CA 1
ATOM 2178 C C . ILE A 1 284 ? 19.510 -9.241 -19.543 1.00 98.38 284 ILE A C 1
ATOM 2180 O O . ILE A 1 284 ? 19.849 -10.300 -19.006 1.00 98.38 284 ILE A O 1
ATOM 2184 N N . GLY A 1 285 ? 20.400 -8.401 -20.063 1.00 97.31 285 GLY A N 1
ATOM 2185 C CA . GLY A 1 285 ? 21.846 -8.486 -19.880 1.00 97.31 285 GLY A CA 1
ATOM 2186 C C . GLY A 1 285 ? 22.553 -7.807 -21.042 1.00 97.31 285 GLY A C 1
ATOM 2187 O O . GLY A 1 285 ? 22.429 -6.604 -21.206 1.00 97.31 285 GLY A O 1
ATOM 2188 N N . SER A 1 286 ? 23.248 -8.552 -21.905 1.00 96.19 286 SER A N 1
ATOM 2189 C CA . SER A 1 286 ? 23.864 -7.981 -23.124 1.00 96.19 286 SER A CA 1
ATOM 2190 C C . SER A 1 286 ? 22.858 -7.617 -24.235 1.00 96.19 286 SER A C 1
ATOM 2192 O O . SER A 1 286 ? 23.252 -7.281 -25.348 1.00 96.19 286 SER A O 1
ATOM 2194 N N . LEU A 1 287 ? 21.564 -7.768 -23.951 1.00 97.88 287 LEU A N 1
ATOM 2195 C CA . LEU A 1 287 ? 20.407 -7.339 -24.731 1.00 97.88 287 LEU A CA 1
ATOM 2196 C C . LEU A 1 287 ? 19.457 -6.652 -23.743 1.00 97.88 287 LEU A C 1
ATOM 2198 O O . LEU A 1 287 ? 19.415 -7.058 -22.576 1.00 97.88 287 LEU A O 1
ATOM 2202 N N . PHE A 1 288 ? 18.702 -5.653 -24.193 1.00 98.31 288 PHE A N 1
ATOM 2203 C CA . PHE A 1 288 ? 17.741 -4.953 -23.342 1.00 98.31 288 PHE A CA 1
ATOM 2204 C C . PHE A 1 288 ? 16.543 -5.881 -23.081 1.00 98.31 288 PHE A C 1
ATOM 2206 O O . PHE A 1 288 ? 16.239 -6.198 -21.935 1.00 98.31 288 PHE A O 1
ATOM 2213 N N . HIS A 1 289 ? 15.970 -6.438 -24.152 1.00 98.00 289 HIS A N 1
ATOM 2214 C CA . HIS A 1 289 ? 14.868 -7.397 -24.108 1.00 98.00 289 HIS A CA 1
ATOM 2215 C C . HIS A 1 289 ? 15.250 -8.725 -24.782 1.00 98.00 289 HIS A C 1
ATOM 2217 O O . HIS A 1 289 ? 15.514 -8.788 -25.986 1.00 98.00 289 HIS A O 1
ATOM 2223 N N . CYS A 1 290 ? 15.244 -9.830 -24.030 1.00 95.31 290 CYS A N 1
ATOM 2224 C CA . CYS A 1 290 ? 15.459 -11.179 -24.565 1.00 95.31 290 CYS A CA 1
ATOM 2225 C C . CYS A 1 290 ? 14.635 -12.260 -23.831 1.00 95.31 290 CYS A C 1
ATOM 2227 O O . CYS A 1 290 ? 13.709 -11.963 -23.076 1.00 95.31 290 CYS A O 1
ATOM 2229 N N . ALA A 1 291 ? 14.906 -13.544 -24.094 1.00 95.75 291 ALA A N 1
ATOM 2230 C CA . ALA A 1 291 ? 14.208 -14.649 -23.433 1.00 95.75 291 ALA A CA 1
ATOM 2231 C C . ALA A 1 291 ? 14.681 -14.806 -21.969 1.00 95.75 291 ALA A C 1
ATOM 2233 O O . ALA A 1 291 ? 15.888 -14.811 -21.736 1.00 95.75 291 ALA A O 1
ATOM 2234 N N . PRO A 1 292 ? 13.778 -15.006 -20.988 1.00 96.88 292 PRO A N 1
ATOM 2235 C CA . PRO A 1 292 ? 12.394 -15.457 -21.127 1.00 96.88 292 PRO A CA 1
ATOM 2236 C C . PRO A 1 292 ? 11.363 -14.339 -20.943 1.00 96.88 292 PRO A C 1
ATOM 2238 O O . PRO A 1 292 ? 11.537 -13.470 -20.103 1.00 96.88 292 PRO A O 1
ATOM 2241 N N . ASN A 1 293 ? 10.210 -14.449 -21.605 1.00 95.06 293 ASN A N 1
ATOM 2242 C CA . ASN A 1 293 ? 9.034 -13.666 -21.222 1.00 95.06 293 ASN A CA 1
ATOM 2243 C C . ASN A 1 293 ? 8.450 -14.198 -19.898 1.00 95.06 293 ASN A C 1
ATOM 2245 O O . ASN A 1 293 ? 8.284 -15.414 -19.730 1.00 95.06 293 ASN A O 1
ATOM 2249 N N . VAL A 1 294 ? 8.031 -13.295 -19.010 1.00 97.94 294 VAL A N 1
ATOM 2250 C CA . VAL A 1 294 ? 7.605 -13.567 -17.629 1.00 97.94 294 VAL A CA 1
ATOM 2251 C C . VAL A 1 294 ? 6.207 -12.974 -17.368 1.00 97.94 294 VAL A C 1
ATOM 2253 O O . VAL A 1 294 ? 6.064 -11.901 -16.791 1.00 97.94 294 VAL A O 1
ATOM 2256 N N . PRO A 1 295 ? 5.112 -13.624 -17.817 1.00 97.94 295 PRO A N 1
ATOM 2257 C CA . PRO A 1 295 ? 3.785 -13.018 -17.789 1.00 97.94 295 PRO A CA 1
ATOM 2258 C C . PRO A 1 295 ? 3.172 -12.999 -16.389 1.00 97.94 295 PRO A C 1
ATOM 2260 O O . PRO A 1 295 ? 2.928 -14.043 -15.780 1.00 97.94 295 PRO A O 1
ATOM 2263 N N . HIS A 1 296 ? 2.807 -11.802 -15.938 1.00 98.31 296 HIS A N 1
ATOM 2264 C CA . HIS A 1 296 ? 2.284 -11.518 -14.599 1.00 98.31 296 HIS A CA 1
ATOM 2265 C C . HIS A 1 296 ? 0.874 -12.083 -14.316 1.00 98.31 296 HIS A C 1
ATOM 2267 O O . HIS A 1 296 ? 0.402 -12.048 -13.181 1.00 98.31 296 HIS A O 1
ATOM 2273 N N . TYR A 1 297 ? 0.185 -12.650 -15.313 1.00 97.62 297 TYR A N 1
ATOM 2274 C CA . TYR A 1 297 ? -1.188 -13.148 -15.172 1.00 97.62 297 TYR A CA 1
ATOM 2275 C C . TYR A 1 297 ? -1.303 -14.679 -15.052 1.00 97.62 297 TYR A C 1
ATOM 2277 O O . TYR A 1 297 ? -0.550 -15.452 -15.651 1.00 97.62 297 TYR A O 1
ATOM 2285 N N . ALA A 1 298 ? -2.313 -15.142 -14.312 1.00 95.69 298 ALA A N 1
ATOM 2286 C CA . ALA A 1 298 ? -2.580 -16.560 -14.090 1.00 95.69 298 ALA A CA 1
ATOM 2287 C C . ALA A 1 298 ? -2.999 -17.290 -15.375 1.00 95.69 298 ALA A C 1
ATOM 2289 O O . ALA A 1 298 ? -3.743 -16.757 -16.200 1.00 95.69 298 ALA A O 1
ATOM 2290 N N . LYS A 1 299 ? -2.606 -18.567 -15.489 1.00 94.88 299 LYS A N 1
ATOM 2291 C CA . LYS A 1 299 ? -2.889 -19.438 -16.651 1.00 94.88 299 LYS A CA 1
ATOM 2292 C C . LYS A 1 299 ? -2.285 -18.920 -17.969 1.00 94.88 299 LYS A C 1
ATOM 2294 O O . LYS A 1 299 ? -2.799 -19.223 -19.048 1.00 94.88 299 LYS A O 1
ATOM 2299 N N . ASN A 1 300 ? -1.189 -18.163 -17.881 1.00 96.88 300 ASN A N 1
ATOM 2300 C CA . ASN A 1 300 ? -0.304 -17.901 -19.013 1.00 96.88 300 ASN A CA 1
ATOM 2301 C C . ASN A 1 300 ? 0.345 -19.209 -19.529 1.00 96.88 300 ASN A C 1
ATOM 2303 O O . ASN A 1 300 ? 0.155 -20.291 -18.966 1.00 96.88 300 ASN A O 1
ATOM 2307 N N . LYS A 1 301 ? 1.106 -19.106 -20.623 1.00 95.38 301 LYS A N 1
ATOM 2308 C CA . LYS A 1 301 ? 1.792 -20.233 -21.276 1.00 95.38 301 LYS A CA 1
ATOM 2309 C C . LYS A 1 301 ? 3.307 -20.022 -21.383 1.00 95.38 301 LYS A C 1
ATOM 2311 O O . LYS A 1 301 ? 3.896 -20.443 -22.376 1.00 95.38 301 LYS A O 1
ATOM 2316 N N . ALA A 1 302 ? 3.927 -19.337 -20.421 1.00 93.19 302 ALA A N 1
ATOM 2317 C CA . ALA A 1 302 ? 5.376 -19.158 -20.432 1.00 93.19 302 ALA A CA 1
ATOM 2318 C C . ALA A 1 302 ? 6.097 -20.514 -20.416 1.00 93.19 302 ALA A C 1
ATOM 2320 O O . ALA A 1 302 ? 5.653 -21.470 -19.768 1.00 93.19 302 ALA A O 1
ATOM 2321 N N . VAL A 1 303 ? 7.197 -20.587 -21.160 1.00 89.81 303 VAL A N 1
ATOM 2322 C CA . VAL A 1 303 ? 8.008 -21.792 -21.343 1.00 89.81 303 VAL A CA 1
ATOM 2323 C C . VAL A 1 303 ? 9.385 -21.524 -20.758 1.00 89.81 303 VAL A C 1
ATOM 2325 O O . VAL A 1 303 ? 9.989 -20.498 -21.043 1.00 89.81 303 VAL A O 1
ATOM 2328 N N . GLY A 1 304 ? 9.872 -22.456 -19.946 1.00 94.44 304 GLY A N 1
ATOM 2329 C CA . GLY A 1 304 ? 11.155 -22.338 -19.269 1.00 94.44 304 GLY A CA 1
ATOM 2330 C C . GLY A 1 304 ? 11.078 -22.810 -17.823 1.00 94.44 304 GLY A C 1
ATOM 2331 O O . GLY A 1 304 ? 10.004 -22.871 -17.218 1.00 94.44 304 GLY A O 1
ATOM 2332 N N . ILE A 1 305 ? 12.245 -23.138 -17.289 1.00 97.12 305 ILE A N 1
ATOM 2333 C CA . ILE A 1 305 ? 12.482 -23.470 -15.888 1.00 97.12 305 ILE A CA 1
ATOM 2334 C C . ILE A 1 305 ? 13.706 -22.653 -15.487 1.00 97.12 305 ILE A C 1
ATOM 2336 O O . ILE A 1 305 ? 14.691 -22.664 -16.227 1.00 97.12 305 ILE A O 1
ATOM 2340 N N . MET A 1 306 ? 13.621 -21.946 -14.365 1.00 98.25 306 MET A N 1
ATOM 2341 C CA . MET A 1 306 ? 14.713 -21.147 -13.815 1.00 98.25 306 MET A CA 1
ATOM 2342 C C . MET A 1 306 ? 15.914 -22.037 -13.483 1.00 98.25 306 MET A C 1
ATOM 2344 O O . MET A 1 306 ? 15.757 -23.156 -12.979 1.00 98.25 306 MET A O 1
ATOM 2348 N N . LYS A 1 307 ? 17.109 -21.528 -13.768 1.00 97.94 307 LYS A N 1
ATOM 2349 C CA . LYS A 1 307 ? 18.412 -22.149 -13.521 1.00 97.94 307 LYS A CA 1
ATOM 2350 C C . LYS A 1 307 ? 19.396 -21.096 -13.004 1.00 97.94 307 LYS A C 1
ATOM 2352 O O . LYS A 1 307 ? 19.235 -19.932 -13.371 1.00 97.94 307 LYS A O 1
ATOM 2357 N N . PRO A 1 308 ? 20.431 -21.495 -12.246 1.00 98.44 308 PRO A N 1
ATOM 2358 C CA . PRO A 1 308 ? 21.495 -20.588 -11.827 1.00 98.44 308 PRO A CA 1
ATOM 2359 C C . PRO A 1 308 ? 22.089 -19.841 -13.029 1.00 98.44 308 PRO A C 1
ATOM 2361 O O . PRO A 1 308 ? 22.254 -20.426 -14.104 1.00 98.44 308 PRO A O 1
ATOM 2364 N N . GLY A 1 309 ? 22.362 -18.546 -12.872 1.00 97.44 309 GLY A N 1
ATOM 2365 C CA . GLY A 1 309 ? 22.899 -17.696 -13.940 1.00 97.44 309 GLY A CA 1
ATOM 2366 C C . GLY A 1 309 ? 21.879 -17.206 -14.978 1.00 97.44 309 GLY A C 1
ATOM 2367 O O . GLY A 1 309 ? 22.272 -16.508 -15.912 1.00 97.44 309 GLY A O 1
ATOM 2368 N N . ASN A 1 310 ? 20.582 -17.522 -14.849 1.00 98.50 310 ASN A N 1
ATOM 2369 C CA . ASN A 1 310 ? 19.542 -16.782 -15.574 1.00 98.50 310 ASN A CA 1
ATOM 2370 C C . ASN A 1 310 ? 19.367 -15.390 -14.944 1.00 98.50 310 ASN A C 1
ATOM 2372 O O . ASN A 1 310 ? 19.243 -15.296 -13.723 1.00 98.50 310 ASN A O 1
ATOM 2376 N N . ILE A 1 311 ? 19.286 -14.342 -15.773 1.00 98.75 311 ILE A N 1
ATOM 2377 C CA . ILE A 1 311 ? 18.919 -12.981 -15.350 1.00 98.75 311 ILE A CA 1
ATOM 2378 C C . ILE A 1 311 ? 17.690 -12.514 -16.141 1.00 98.75 311 ILE A C 1
ATOM 2380 O O . ILE A 1 311 ? 17.629 -12.698 -17.359 1.00 98.75 311 ILE A O 1
ATOM 2384 N N . PHE A 1 312 ? 16.694 -11.970 -15.440 1.00 98.75 312 PHE A N 1
ATOM 2385 C CA . PHE A 1 312 ? 15.419 -11.517 -16.008 1.00 98.75 312 PHE A CA 1
ATOM 2386 C C . PHE A 1 312 ? 14.702 -10.519 -15.082 1.00 98.75 312 PHE A C 1
ATOM 2388 O O . PHE A 1 312 ? 15.034 -10.428 -13.899 1.00 98.75 312 PHE A O 1
ATOM 2395 N N . THR A 1 313 ? 13.701 -9.809 -15.600 1.00 98.75 313 THR A N 1
ATOM 2396 C CA . THR A 1 313 ? 12.864 -8.876 -14.835 1.00 98.75 313 THR A CA 1
ATOM 2397 C C . THR A 1 313 ? 11.540 -9.496 -14.370 1.00 98.75 313 THR A C 1
ATOM 2399 O O . THR A 1 313 ? 10.981 -10.407 -14.992 1.00 98.75 313 THR A O 1
ATOM 2402 N N . ILE A 1 314 ? 11.020 -9.007 -13.241 1.00 98.62 314 ILE A N 1
ATOM 2403 C CA . ILE A 1 314 ? 9.622 -9.191 -12.821 1.00 98.62 314 ILE A CA 1
ATOM 2404 C C . ILE A 1 314 ? 9.044 -7.796 -12.595 1.00 98.62 314 ILE A C 1
ATOM 2406 O O . ILE A 1 314 ? 9.593 -7.049 -11.793 1.00 98.62 314 ILE A O 1
ATOM 2410 N N . GLU A 1 315 ? 7.941 -7.468 -13.272 1.00 97.81 315 GLU A N 1
ATOM 2411 C CA . GLU A 1 315 ? 7.465 -6.085 -13.443 1.00 97.81 315 GLU A CA 1
ATOM 2412 C C . GLU A 1 315 ? 5.917 -5.937 -13.440 1.00 97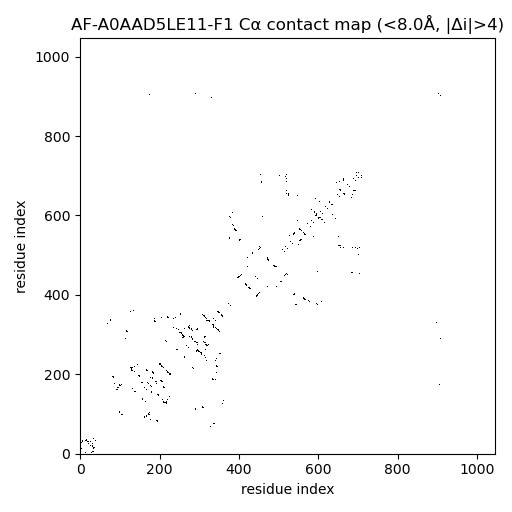.81 315 GLU A C 1
ATOM 2414 O O . GLU A 1 315 ? 5.303 -5.455 -14.391 1.00 97.81 315 GLU A O 1
ATOM 2419 N N . PRO A 1 316 ? 5.196 -6.402 -12.398 1.00 98.25 316 PRO A N 1
ATOM 2420 C CA . PRO A 1 316 ? 3.736 -6.512 -12.426 1.00 98.25 316 PRO A CA 1
ATOM 2421 C C . PRO A 1 316 ? 2.985 -5.167 -12.427 1.00 98.25 316 PRO A C 1
ATOM 2423 O O . PRO A 1 316 ? 2.739 -4.575 -11.378 1.00 98.25 316 PRO A O 1
ATOM 2426 N N . MET A 1 317 ? 2.489 -4.763 -13.601 1.00 98.69 317 MET A N 1
ATOM 2427 C CA . MET A 1 317 ? 1.441 -3.741 -13.757 1.00 98.69 317 MET A CA 1
ATOM 2428 C C . MET A 1 317 ? 0.085 -4.218 -13.202 1.00 98.69 317 MET A C 1
ATOM 2430 O O . MET A 1 317 ? -0.514 -5.182 -13.706 1.00 98.69 317 MET A O 1
ATOM 2434 N N . ILE A 1 318 ? -0.424 -3.508 -12.193 1.00 98.69 318 ILE A N 1
ATOM 2435 C CA . ILE A 1 318 ? -1.700 -3.764 -11.515 1.00 98.69 318 ILE A CA 1
ATOM 2436 C C . ILE A 1 318 ? -2.669 -2.596 -11.741 1.00 98.69 318 ILE A C 1
ATOM 2438 O O . ILE A 1 318 ? -2.369 -1.461 -11.381 1.00 98.69 318 ILE A O 1
ATOM 2442 N N . ASN A 1 319 ? -3.868 -2.888 -12.251 1.00 98.38 319 ASN A N 1
ATOM 2443 C CA . ASN A 1 319 ? -4.922 -1.913 -12.539 1.00 98.38 319 ASN A CA 1
ATOM 2444 C C . ASN A 1 319 ? -6.021 -1.935 -11.463 1.00 98.38 319 ASN A C 1
ATOM 2446 O O . ASN A 1 319 ? -6.472 -3.009 -11.052 1.00 98.38 319 ASN A O 1
ATOM 2450 N N . VAL A 1 320 ? -6.555 -0.759 -11.105 1.00 96.81 320 VAL A N 1
ATOM 2451 C CA . VAL A 1 320 ? -7.779 -0.636 -10.282 1.00 96.81 320 VAL A CA 1
ATOM 2452 C C . VAL A 1 320 ? -8.983 -1.279 -10.979 1.00 96.81 320 VAL A C 1
ATOM 2454 O O . VAL A 1 320 ? -9.821 -1.905 -10.335 1.00 96.81 320 VAL A O 1
ATOM 2457 N N . GLY A 1 321 ? -9.075 -1.092 -12.297 1.00 93.88 321 GLY A N 1
ATOM 2458 C CA . GLY A 1 321 ? -10.192 -1.526 -13.130 1.00 93.88 321 GLY A CA 1
ATOM 2459 C C . GLY A 1 321 ? -9.907 -2.788 -13.942 1.00 93.88 321 GLY A C 1
ATOM 2460 O O . GLY A 1 321 ? -9.441 -3.814 -13.444 1.00 93.88 321 GLY A O 1
ATOM 2461 N N . SER A 1 322 ? -10.230 -2.710 -15.228 1.00 96.19 322 SER A N 1
ATOM 2462 C CA . SER A 1 322 ? -10.007 -3.735 -16.243 1.00 96.19 322 SER A CA 1
ATOM 2463 C C . SER A 1 322 ? -8.518 -3.963 -16.525 1.00 96.19 322 SER A C 1
ATOM 2465 O O . SER A 1 322 ? -7.755 -3.018 -16.685 1.00 96.19 322 SER A O 1
ATOM 2467 N N . TRP A 1 323 ? -8.124 -5.225 -16.727 1.00 97.62 323 TRP A N 1
ATOM 2468 C CA . TRP A 1 323 ? -6.759 -5.620 -17.121 1.00 97.62 323 TRP A CA 1
ATOM 2469 C C . TRP A 1 323 ? -6.352 -5.162 -18.529 1.00 97.62 323 TRP A C 1
ATOM 2471 O O . TRP A 1 323 ? -5.210 -5.364 -18.933 1.00 97.62 323 TRP A O 1
ATOM 2481 N N . ARG A 1 324 ? -7.312 -4.662 -19.313 1.00 97.62 324 ARG A N 1
ATOM 2482 C CA . ARG A 1 324 ? -7.103 -4.266 -20.707 1.00 97.62 324 ARG A CA 1
ATOM 2483 C C . ARG A 1 324 ? -6.511 -2.867 -20.806 1.00 97.62 324 ARG A C 1
ATOM 2485 O O . ARG A 1 324 ? -6.962 -1.937 -20.138 1.00 97.62 324 ARG A O 1
ATOM 2492 N N . ASP A 1 325 ? -5.603 -2.758 -21.751 1.00 97.06 325 ASP A N 1
ATOM 2493 C CA . ASP A 1 325 ? -4.891 -1.577 -22.206 1.00 97.06 325 ASP A CA 1
ATOM 2494 C C . ASP A 1 325 ? -5.495 -0.963 -23.488 1.00 97.06 325 ASP A C 1
ATOM 2496 O O . ASP A 1 325 ? -6.304 -1.577 -24.195 1.00 97.06 325 ASP A O 1
ATOM 2500 N N . LYS A 1 326 ? -5.080 0.273 -23.771 1.00 96.38 326 LYS A N 1
ATOM 2501 C CA . LYS A 1 326 ? -5.219 0.990 -25.039 1.00 96.38 326 LYS A CA 1
ATOM 2502 C C . LYS A 1 326 ? -3.975 1.866 -25.222 1.00 96.38 326 LYS A C 1
ATOM 2504 O O . LYS A 1 326 ? -3.723 2.729 -24.388 1.00 96.38 326 LYS A O 1
ATOM 2509 N N . THR A 1 327 ? -3.231 1.685 -26.308 1.00 97.25 327 THR A N 1
ATOM 2510 C CA . THR A 1 327 ? -2.100 2.563 -26.662 1.00 97.25 327 THR A CA 1
ATOM 2511 C C . THR A 1 327 ? -2.593 3.917 -27.184 1.00 97.25 327 THR A C 1
ATOM 2513 O O . THR A 1 327 ? -3.653 4.003 -27.818 1.00 97.25 327 THR A O 1
ATOM 2516 N N . TRP A 1 328 ? -1.837 4.978 -26.915 1.00 97.50 328 TRP A N 1
ATOM 2517 C CA . TRP A 1 328 ? -2.023 6.303 -27.506 1.00 97.50 328 TRP A CA 1
ATOM 2518 C C . TRP A 1 328 ? -1.468 6.379 -28.948 1.00 97.50 328 TRP A C 1
ATOM 2520 O O . TRP A 1 328 ? -0.722 5.498 -29.375 1.00 97.50 328 TRP A O 1
ATOM 2530 N N . PRO A 1 329 ? -1.828 7.417 -29.734 1.00 96.62 329 PRO A N 1
ATOM 2531 C CA . PRO A 1 329 ? -1.302 7.648 -31.086 1.00 96.62 329 PRO A CA 1
ATOM 2532 C C . PRO A 1 329 ? 0.196 7.973 -31.178 1.00 96.62 329 PRO A C 1
ATOM 2534 O O . PRO A 1 329 ? 0.706 8.115 -32.285 1.00 96.62 329 PRO A O 1
ATOM 2537 N N . ASP A 1 330 ? 0.890 8.094 -30.045 1.00 94.31 330 ASP A N 1
ATOM 2538 C CA . ASP A 1 330 ? 2.351 8.205 -29.964 1.00 94.31 330 ASP A CA 1
ATOM 2539 C C . ASP A 1 330 ? 3.083 6.862 -30.191 1.00 94.31 330 ASP A C 1
ATOM 2541 O O . ASP A 1 330 ? 4.311 6.829 -30.162 1.00 94.31 330 ASP A O 1
ATOM 2545 N N . ASP A 1 331 ? 2.337 5.777 -30.453 1.00 94.00 331 ASP A N 1
ATOM 2546 C CA . ASP A 1 331 ? 2.782 4.378 -30.583 1.00 94.00 331 ASP A CA 1
ATOM 2547 C C . ASP A 1 331 ? 3.370 3.756 -29.288 1.00 94.00 331 ASP A C 1
ATOM 2549 O O . ASP A 1 331 ? 3.763 2.586 -29.313 1.00 94.00 331 ASP A O 1
ATOM 2553 N N . TRP A 1 332 ? 3.370 4.468 -28.149 1.00 96.94 332 TRP A N 1
ATOM 2554 C CA . TRP A 1 332 ? 4.033 4.048 -26.902 1.00 96.94 332 TRP A CA 1
ATOM 2555 C C . TRP A 1 332 ? 3.130 4.039 -25.666 1.00 96.94 332 TRP A C 1
ATOM 2557 O O . TRP A 1 332 ? 2.988 2.988 -25.037 1.00 96.94 332 TRP A O 1
ATOM 2567 N N . THR A 1 333 ? 2.524 5.177 -25.310 1.00 98.44 333 THR A N 1
ATOM 2568 C CA . THR A 1 333 ? 1.889 5.390 -24.001 1.00 98.44 333 THR A CA 1
ATOM 2569 C C . THR A 1 333 ? 0.692 4.454 -23.837 1.00 98.44 333 THR A C 1
ATOM 2571 O O . THR A 1 333 ? -0.341 4.603 -24.499 1.00 98.44 333 THR A O 1
ATOM 2574 N N . ALA A 1 334 ? 0.810 3.467 -22.950 1.00 98.38 334 ALA A N 1
ATOM 2575 C CA . ALA A 1 334 ? -0.244 2.496 -22.688 1.00 98.38 334 ALA A CA 1
ATOM 2576 C C . ALA A 1 334 ? -1.149 3.004 -21.561 1.00 98.38 334 ALA A C 1
ATOM 2578 O O . ALA A 1 334 ? -0.658 3.267 -20.472 1.00 98.38 334 ALA A O 1
ATOM 2579 N N . VAL A 1 335 ? -2.466 3.109 -21.768 1.00 98.62 335 VAL A N 1
ATOM 2580 C CA . VAL A 1 335 ? -3.427 3.477 -20.703 1.00 98.62 335 VAL A CA 1
ATOM 2581 C C . VAL A 1 335 ? -4.468 2.393 -20.453 1.00 98.62 335 VAL A C 1
ATOM 2583 O O . VAL A 1 335 ? -4.759 1.577 -21.328 1.00 98.62 335 VAL A O 1
ATOM 2586 N N . THR A 1 336 ? -5.087 2.395 -19.273 1.00 98.25 336 THR A N 1
ATOM 2587 C CA . THR A 1 336 ? -6.236 1.524 -18.979 1.00 98.25 336 THR A CA 1
ATOM 2588 C C . THR A 1 336 ? -7.441 1.862 -19.869 1.00 98.25 336 THR A C 1
ATOM 2590 O O . THR A 1 336 ? -7.724 3.028 -20.163 1.00 98.25 336 THR A O 1
ATOM 2593 N N . VAL A 1 337 ? -8.201 0.845 -20.304 1.00 97.81 337 VAL A N 1
ATOM 2594 C CA . VAL A 1 337 ? -9.397 1.057 -21.158 1.00 97.81 337 VAL A CA 1
ATOM 2595 C C . VAL A 1 337 ? -10.538 1.816 -20.475 1.00 97.81 337 VAL A C 1
ATOM 2597 O O . VAL A 1 337 ? -11.440 2.287 -21.163 1.00 97.81 337 VAL A O 1
ATOM 2600 N N . ASP A 1 338 ? -10.537 1.889 -19.145 1.00 97.19 338 ASP A N 1
ATOM 2601 C CA . ASP A 1 338 ? -11.580 2.515 -18.327 1.00 97.19 338 ASP A CA 1
ATOM 2602 C C . ASP A 1 338 ? -11.118 3.799 -17.614 1.00 97.19 338 ASP A C 1
ATOM 2604 O O . ASP A 1 338 ? -11.897 4.387 -16.863 1.00 97.19 338 ASP A O 1
ATOM 2608 N N . GLY A 1 339 ? -9.888 4.264 -17.874 1.00 96.56 339 GLY A N 1
ATOM 2609 C CA . GLY A 1 339 ? -9.360 5.515 -17.320 1.00 96.56 339 GLY A CA 1
ATOM 2610 C C . GLY A 1 339 ? -9.127 5.474 -15.807 1.00 96.56 339 GLY A C 1
ATOM 2611 O O . GLY A 1 339 ? -9.069 6.522 -15.163 1.00 96.56 339 GLY A O 1
ATOM 2612 N N . LEU A 1 340 ? -9.043 4.273 -15.227 1.00 97.62 340 LEU A N 1
ATOM 2613 C CA . LEU A 1 340 ? -8.709 4.050 -13.823 1.00 97.62 340 LEU A CA 1
ATOM 2614 C C . LEU A 1 340 ? -7.203 3.810 -13.656 1.00 97.62 340 LEU A C 1
ATOM 2616 O O . LEU A 1 340 ? -6.508 3.463 -14.608 1.00 97.62 340 LEU A O 1
ATOM 2620 N N . ARG A 1 341 ? -6.693 4.005 -12.437 1.00 98.44 341 ARG A N 1
ATOM 2621 C CA . ARG A 1 341 ? -5.251 3.972 -12.156 1.00 98.44 341 ARG A CA 1
ATOM 2622 C C . ARG A 1 341 ? -4.593 2.603 -12.389 1.00 98.44 341 ARG A C 1
ATOM 2624 O O . ARG A 1 341 ? -5.220 1.566 -12.156 1.00 98.44 341 ARG A O 1
ATOM 2631 N N . SER A 1 342 ? -3.313 2.640 -12.754 1.00 98.75 342 SER A N 1
ATOM 2632 C CA . SER A 1 342 ? -2.350 1.534 -12.764 1.00 98.75 342 SER A CA 1
ATOM 2633 C C . SER A 1 342 ? -1.192 1.826 -11.797 1.00 98.75 342 SER A C 1
ATOM 2635 O O . SER A 1 342 ? -0.944 2.981 -11.456 1.00 98.75 342 SER A O 1
ATOM 2637 N N . ALA A 1 343 ? -0.486 0.793 -11.340 1.00 98.62 343 ALA A N 1
ATOM 2638 C CA . ALA A 1 343 ? 0.801 0.910 -10.654 1.00 98.62 343 ALA A CA 1
ATOM 2639 C C . ALA A 1 343 ? 1.709 -0.277 -11.011 1.00 98.62 343 ALA A C 1
ATOM 2641 O O . ALA A 1 343 ? 1.224 -1.395 -11.189 1.00 98.62 343 ALA A O 1
ATOM 2642 N N . GLN A 1 344 ? 3.018 -0.034 -11.069 1.00 98.50 344 GLN A N 1
ATOM 2643 C CA . GLN A 1 344 ? 4.053 -1.010 -11.430 1.00 98.50 344 GLN A CA 1
ATOM 2644 C C . GLN A 1 344 ? 5.265 -0.875 -10.490 1.00 98.50 344 GLN A C 1
ATOM 2646 O O . GLN A 1 344 ? 5.537 0.205 -9.952 1.00 98.50 344 GLN A O 1
ATOM 2651 N N . PHE A 1 345 ? 5.951 -1.988 -10.260 1.00 97.88 345 PHE A N 1
ATOM 2652 C CA . PHE A 1 345 ? 7.262 -2.058 -9.615 1.00 97.88 345 PHE A CA 1
ATOM 2653 C C . PHE A 1 345 ? 8.070 -3.136 -10.314 1.00 97.88 345 PHE A C 1
ATOM 2655 O O . PHE A 1 345 ? 7.493 -4.159 -10.686 1.00 97.88 345 PHE A O 1
ATOM 2662 N N . GLU A 1 346 ? 9.382 -2.954 -10.411 1.00 98.38 346 GLU A N 1
ATOM 2663 C CA . GLU A 1 346 ? 10.258 -3.892 -11.104 1.00 98.38 346 GLU A CA 1
ATOM 2664 C C . GLU A 1 346 ? 11.622 -4.063 -10.455 1.00 98.38 346 GLU A C 1
ATOM 2666 O O . GLU A 1 346 ? 12.227 -3.107 -9.960 1.00 98.38 346 GLU A O 1
ATOM 2671 N N . HIS A 1 347 ? 12.131 -5.292 -10.543 1.00 98.00 347 HIS A N 1
ATOM 2672 C CA . HIS A 1 347 ? 13.534 -5.607 -10.319 1.00 98.00 347 HIS A CA 1
ATOM 2673 C C . HIS A 1 347 ? 14.097 -6.514 -11.416 1.00 98.00 347 HIS A C 1
ATOM 2675 O O . HIS A 1 347 ? 13.470 -7.513 -11.780 1.00 98.00 347 HIS A O 1
ATOM 2681 N N . THR A 1 348 ? 15.336 -6.230 -11.828 1.00 98.62 348 THR A N 1
ATOM 2682 C CA . THR A 1 348 ? 16.217 -7.210 -12.471 1.00 98.62 348 THR A CA 1
ATOM 2683 C C . THR A 1 348 ? 16.742 -8.192 -11.416 1.00 98.62 348 THR A C 1
ATOM 2685 O O . THR A 1 348 ? 17.260 -7.797 -10.366 1.00 98.62 348 THR A O 1
ATOM 2688 N N . LEU A 1 349 ? 16.607 -9.490 -11.693 1.00 97.81 349 LEU A N 1
ATOM 2689 C CA . LEU A 1 349 ? 16.865 -10.589 -10.762 1.00 97.81 349 LEU A CA 1
ATOM 2690 C C . LEU A 1 349 ? 17.838 -11.598 -11.370 1.00 97.81 349 LEU A C 1
ATOM 2692 O O . LEU A 1 349 ? 17.646 -12.035 -12.504 1.00 97.81 349 LEU A O 1
ATOM 2696 N N . LEU A 1 350 ? 18.826 -12.029 -10.589 1.00 98.44 350 LEU A N 1
ATOM 2697 C CA . LEU A 1 350 ? 19.682 -13.181 -10.878 1.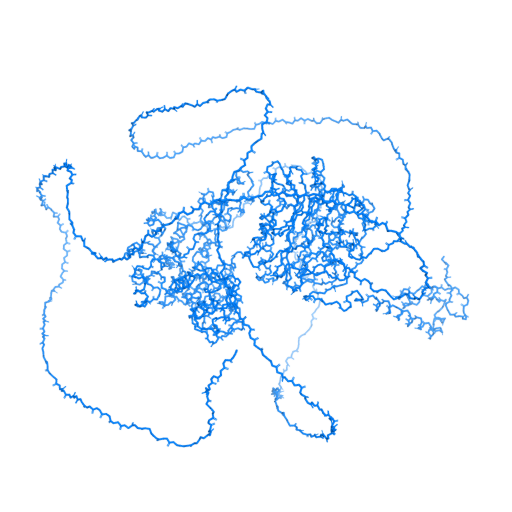00 98.44 350 LEU A CA 1
ATOM 2698 C C . LEU A 1 350 ? 19.156 -14.410 -10.131 1.00 98.44 350 LEU A C 1
ATOM 2700 O O . LEU A 1 350 ? 18.846 -14.330 -8.947 1.00 98.44 350 LEU A O 1
ATOM 2704 N N . VAL A 1 351 ? 19.114 -15.568 -10.788 1.00 97.94 351 VAL A N 1
ATOM 2705 C CA . VAL A 1 351 ? 18.890 -16.865 -10.124 1.00 97.94 351 VAL A CA 1
ATOM 2706 C C . VAL A 1 351 ? 20.225 -17.412 -9.610 1.00 97.94 351 VAL A C 1
ATOM 2708 O O . VAL A 1 351 ? 21.176 -17.538 -10.387 1.00 97.94 351 VAL A O 1
ATOM 2711 N N . THR A 1 352 ? 20.293 -17.775 -8.328 1.00 95.81 352 THR A N 1
ATOM 2712 C CA . THR A 1 352 ? 21.471 -18.409 -7.702 1.00 95.81 352 THR A CA 1
ATOM 2713 C C . THR A 1 352 ? 21.346 -19.941 -7.706 1.00 95.81 352 THR A C 1
ATOM 2715 O O . THR A 1 352 ? 20.424 -20.492 -8.304 1.00 95.81 352 THR A O 1
ATOM 2718 N N . GLU A 1 353 ? 22.273 -20.658 -7.062 1.00 91.44 353 GLU A N 1
ATOM 2719 C CA . GLU A 1 353 ? 22.219 -22.127 -6.907 1.00 91.44 353 GLU A CA 1
ATOM 2720 C C . GLU A 1 353 ? 21.053 -22.609 -6.017 1.00 91.44 353 GLU A C 1
ATOM 2722 O O . GLU A 1 353 ? 20.614 -23.754 -6.117 1.00 91.44 353 GLU A O 1
ATOM 2727 N N . ASP A 1 354 ? 20.533 -21.732 -5.159 1.00 87.88 354 ASP A N 1
ATOM 2728 C CA . ASP A 1 354 ? 19.582 -22.022 -4.081 1.00 87.88 354 ASP A CA 1
ATOM 2729 C C . ASP A 1 354 ? 18.338 -21.107 -4.067 1.00 87.88 354 ASP A C 1
ATOM 2731 O O . ASP A 1 354 ? 17.294 -21.486 -3.526 1.00 87.88 354 ASP A O 1
ATOM 2735 N N . GLY A 1 355 ? 18.418 -19.934 -4.699 1.00 90.19 355 GLY A N 1
ATOM 2736 C CA . GLY A 1 355 ? 17.425 -18.866 -4.624 1.00 90.19 355 GLY A CA 1
ATOM 2737 C C . GLY A 1 355 ? 17.625 -17.798 -5.701 1.00 90.19 355 GLY A C 1
ATOM 2738 O O . GLY A 1 355 ? 17.631 -18.098 -6.901 1.00 90.19 355 GLY A O 1
ATOM 2739 N N . TYR A 1 356 ? 17.762 -16.545 -5.266 1.00 96.75 356 TYR A N 1
ATOM 2740 C CA . TYR A 1 356 ? 17.893 -15.374 -6.128 1.00 96.75 356 TYR A CA 1
ATOM 2741 C C . TYR A 1 356 ? 18.727 -14.258 -5.483 1.00 96.75 356 TYR A C 1
ATOM 2743 O O . TYR A 1 356 ? 18.873 -14.188 -4.264 1.00 96.75 356 TYR A O 1
ATOM 2751 N N . GLU A 1 357 ? 19.210 -13.344 -6.319 1.00 92.38 357 GLU A N 1
ATOM 2752 C CA . GLU A 1 357 ? 19.819 -12.070 -5.943 1.00 92.38 357 GLU A CA 1
ATOM 2753 C C . GLU A 1 357 ? 19.076 -10.934 -6.668 1.00 92.38 357 GLU A C 1
ATOM 2755 O O . GLU A 1 357 ? 18.796 -11.024 -7.866 1.00 92.38 357 GLU A O 1
ATOM 2760 N N . ILE A 1 358 ? 18.738 -9.860 -5.947 1.00 95.19 358 ILE A N 1
ATOM 2761 C CA . ILE A 1 358 ? 18.090 -8.672 -6.518 1.00 95.19 358 ILE A CA 1
ATOM 2762 C C . ILE A 1 358 ? 19.180 -7.680 -6.937 1.00 95.19 358 ILE A C 1
ATOM 2764 O O . ILE A 1 358 ? 19.655 -6.901 -6.112 1.00 95.19 358 ILE A O 1
ATOM 2768 N N . LEU A 1 359 ? 19.561 -7.684 -8.218 1.00 96.38 359 LEU A N 1
ATOM 2769 C CA . LEU A 1 359 ? 20.661 -6.846 -8.723 1.00 96.38 359 LEU A CA 1
ATOM 2770 C C . LEU A 1 359 ? 20.345 -5.339 -8.644 1.00 96.38 359 LEU A C 1
ATOM 2772 O O . LEU A 1 359 ? 21.250 -4.514 -8.582 1.00 96.38 359 LEU A O 1
ATOM 2776 N N . THR A 1 360 ? 19.059 -4.979 -8.622 1.00 95.38 360 THR A N 1
ATOM 2777 C CA . THR A 1 360 ? 18.546 -3.595 -8.578 1.00 95.38 360 THR A CA 1
ATOM 2778 C C . THR A 1 360 ? 18.025 -3.165 -7.200 1.00 95.38 360 THR A C 1
ATOM 2780 O O . THR A 1 360 ? 17.271 -2.188 -7.080 1.00 95.38 360 THR A O 1
ATOM 2783 N N . ALA A 1 361 ? 18.401 -3.889 -6.142 1.00 85.50 361 ALA A N 1
ATOM 2784 C CA . ALA A 1 361 ? 18.108 -3.503 -4.765 1.00 85.50 361 ALA A CA 1
ATOM 2785 C C . ALA A 1 361 ? 18.795 -2.179 -4.382 1.00 85.50 361 ALA A C 1
ATOM 2787 O O . ALA A 1 361 ? 19.810 -1.782 -4.950 1.00 85.50 361 ALA A O 1
ATOM 2788 N N . ARG A 1 362 ? 18.242 -1.496 -3.377 1.00 74.38 362 ARG A N 1
ATOM 2789 C CA . ARG A 1 362 ? 18.904 -0.379 -2.686 1.00 74.38 362 ARG A CA 1
ATOM 2790 C C . ARG A 1 362 ? 19.805 -0.923 -1.580 1.00 74.38 362 ARG A C 1
ATOM 2792 O O . ARG A 1 362 ? 19.360 -1.775 -0.816 1.00 74.38 362 ARG A O 1
ATOM 2799 N N . GLU A 1 363 ? 20.995 -0.347 -1.427 1.00 54.09 363 GLU A N 1
ATOM 2800 C CA . GLU A 1 363 ? 21.934 -0.670 -0.335 1.00 54.09 363 GLU A CA 1
ATOM 2801 C C . GLU A 1 363 ? 21.280 -0.535 1.057 1.00 54.09 363 GLU A C 1
ATOM 2803 O O . GLU A 1 363 ? 21.454 -1.397 1.913 1.00 54.09 363 GLU A O 1
ATOM 2808 N N . ASP A 1 364 ? 20.448 0.498 1.242 1.00 51.41 364 ASP A N 1
ATOM 2809 C CA . ASP A 1 364 ? 19.671 0.785 2.458 1.00 51.41 364 ASP A CA 1
ATOM 2810 C C . ASP A 1 364 ? 18.147 0.735 2.186 1.00 51.41 364 ASP A C 1
ATOM 2812 O O . ASP A 1 364 ? 17.406 1.631 2.589 1.00 51.41 364 ASP A O 1
ATOM 2816 N N . GLU A 1 365 ? 17.648 -0.272 1.450 1.00 40.25 365 GLU A N 1
ATOM 2817 C CA . GLU A 1 365 ? 16.267 -0.302 0.920 1.00 40.25 365 GLU A CA 1
ATOM 2818 C C . GLU A 1 365 ? 15.186 0.156 1.925 1.00 40.25 365 GLU A C 1
ATOM 2820 O O . GLU A 1 365 ? 14.852 -0.575 2.865 1.00 40.25 365 GLU A O 1
ATOM 2825 N N . PRO A 1 366 ? 14.578 1.347 1.757 1.00 34.69 366 PRO A N 1
ATOM 2826 C CA . PRO A 1 366 ? 13.485 1.774 2.601 1.00 34.69 366 PRO A CA 1
ATOM 2827 C C . PRO A 1 366 ? 12.237 1.031 2.134 1.00 34.69 366 PRO A C 1
ATOM 2829 O O . PRO A 1 366 ? 11.518 1.505 1.256 1.00 34.69 366 PRO A O 1
ATOM 2832 N N . LYS A 1 367 ? 11.979 -0.140 2.737 1.00 43.22 367 LYS A N 1
ATOM 2833 C CA . LYS A 1 367 ? 10.707 -0.862 2.595 1.00 43.22 367 LYS A CA 1
ATOM 2834 C C . LYS A 1 367 ? 9.579 0.151 2.742 1.00 43.22 367 LYS A C 1
ATOM 2836 O O . LYS A 1 367 ? 9.435 0.721 3.825 1.00 43.22 367 LYS A O 1
ATOM 2841 N N . MET A 1 368 ? 8.844 0.379 1.648 1.00 41.62 368 MET A N 1
ATOM 2842 C CA . MET A 1 368 ? 7.802 1.402 1.533 1.00 41.62 368 MET A CA 1
ATOM 2843 C C . MET A 1 368 ? 6.984 1.466 2.822 1.00 41.62 368 MET A C 1
ATOM 2845 O O . MET A 1 368 ? 6.315 0.495 3.189 1.00 41.62 368 MET A O 1
ATOM 2849 N N . VAL A 1 369 ? 7.077 2.590 3.538 1.00 37.97 369 VAL A N 1
ATOM 2850 C CA . VAL A 1 369 ? 6.416 2.750 4.837 1.00 37.97 369 VAL A CA 1
ATOM 2851 C C . VAL A 1 369 ? 4.950 3.078 4.589 1.00 37.97 369 VAL A C 1
ATOM 2853 O O . VAL A 1 369 ? 4.512 4.224 4.672 1.00 37.97 369 VAL A O 1
ATOM 2856 N N . TRP A 1 370 ? 4.189 2.038 4.256 1.00 48.56 370 TRP A N 1
ATOM 2857 C CA . TRP A 1 370 ? 2.737 2.063 4.301 1.00 48.56 370 TRP A CA 1
ATOM 2858 C C . TRP A 1 370 ? 2.328 2.464 5.718 1.00 48.56 370 TRP A C 1
ATOM 2860 O O . TRP A 1 370 ? 2.675 1.775 6.677 1.00 48.56 370 TRP A O 1
ATOM 2870 N N . ASP A 1 371 ? 1.611 3.577 5.861 1.00 36.38 371 ASP A N 1
ATOM 2871 C CA . ASP A 1 371 ? 1.076 3.993 7.156 1.00 36.38 371 ASP A CA 1
ATOM 2872 C C . ASP A 1 371 ? -0.068 3.049 7.557 1.00 36.38 371 ASP A C 1
ATOM 2874 O O . ASP A 1 371 ? -1.237 3.262 7.229 1.00 36.38 371 ASP A O 1
ATOM 2878 N N . ILE A 1 372 ? 0.297 1.957 8.235 1.00 38.50 372 ILE A N 1
ATOM 2879 C CA . ILE A 1 372 ? -0.619 0.879 8.631 1.00 38.50 372 ILE A CA 1
ATOM 2880 C C . ILE A 1 372 ? -1.622 1.344 9.704 1.00 38.50 372 ILE A C 1
ATOM 2882 O O . ILE A 1 372 ? -2.611 0.661 9.948 1.00 38.50 372 ILE A O 1
ATOM 2886 N N . SER A 1 373 ? -1.452 2.542 10.287 1.00 36.22 373 SER A N 1
ATOM 2887 C CA . SER A 1 373 ? -2.420 3.127 11.235 1.00 36.22 373 SER A CA 1
ATOM 2888 C C . SER A 1 373 ? -3.784 3.473 10.610 1.00 36.22 373 SER A C 1
ATOM 2890 O O . SER A 1 373 ? -4.683 3.955 11.293 1.00 36.22 373 SER A O 1
ATOM 2892 N N . LYS A 1 374 ? -3.955 3.228 9.303 1.00 36.81 374 LYS A N 1
ATOM 2893 C CA . LYS A 1 374 ? -5.155 3.554 8.522 1.00 36.81 374 LYS A CA 1
ATOM 2894 C C . LYS A 1 374 ? -6.166 2.413 8.344 1.00 36.81 374 LYS A C 1
ATOM 2896 O O . LYS A 1 374 ? -7.208 2.648 7.731 1.00 36.81 374 LYS A O 1
ATOM 2901 N N . THR A 1 375 ? -5.883 1.212 8.852 1.00 40.72 375 THR A N 1
ATOM 2902 C CA . THR A 1 375 ? -6.817 0.068 8.852 1.00 40.72 375 THR A CA 1
ATOM 2903 C C . THR A 1 375 ? -6.802 -0.652 10.197 1.00 40.72 375 THR A C 1
ATOM 2905 O O . THR A 1 375 ? -6.285 -1.761 10.306 1.00 40.72 375 THR A O 1
ATOM 2908 N N . MET A 1 376 ? -7.384 -0.001 11.203 1.00 53.00 376 MET A N 1
ATOM 2909 C CA . MET A 1 376 ? -7.971 -0.666 12.368 1.00 53.00 376 MET A CA 1
ATOM 2910 C C . MET A 1 376 ? -9.478 -0.350 12.339 1.00 53.00 376 MET A C 1
ATOM 2912 O O . MET A 1 376 ? -9.881 0.755 11.941 1.00 53.00 376 MET A O 1
ATOM 2916 N N . GLY A 1 377 ? -10.301 -1.365 12.581 1.00 65.88 377 GLY A N 1
ATOM 2917 C CA . GLY A 1 377 ? -11.735 -1.357 12.307 1.00 65.88 377 GLY A CA 1
ATOM 2918 C C . GLY A 1 377 ? -12.134 -1.236 10.828 1.00 65.88 377 GLY A C 1
ATOM 2919 O O . GLY A 1 377 ? -11.354 -1.470 9.895 1.00 65.88 377 GLY A O 1
ATOM 2920 N N . ILE A 1 378 ? -13.396 -0.856 10.604 1.00 82.19 378 ILE A N 1
ATOM 2921 C CA . ILE A 1 378 ? -14.082 -0.844 9.304 1.00 82.19 378 ILE A CA 1
ATOM 2922 C C . ILE A 1 378 ? -13.346 0.017 8.270 1.00 82.19 378 ILE A C 1
ATOM 2924 O O . ILE A 1 378 ? -13.438 1.251 8.210 1.00 82.19 378 ILE A O 1
ATOM 2928 N N . SER A 1 379 ? -12.664 -0.684 7.368 1.00 76.19 379 SER A N 1
ATOM 2929 C CA . SER A 1 379 ? -11.823 -0.104 6.324 1.00 76.19 379 SER A CA 1
ATOM 2930 C C . SER A 1 379 ? -12.568 0.934 5.473 1.00 76.19 379 SER A C 1
ATOM 2932 O O . SER A 1 379 ? -13.523 0.634 4.753 1.00 76.19 379 SER A O 1
ATOM 2934 N N . GLY A 1 380 ? -12.092 2.181 5.534 1.00 79.88 380 GLY A N 1
ATOM 2935 C CA . GLY A 1 380 ? -12.640 3.311 4.780 1.00 79.88 380 GLY A CA 1
ATOM 2936 C C . GLY A 1 380 ? -13.785 4.078 5.458 1.00 79.88 380 GLY A C 1
ATOM 2937 O O . GLY A 1 380 ? -14.344 4.979 4.824 1.00 79.88 380 GLY A O 1
ATOM 2938 N N . LEU A 1 381 ? -14.124 3.794 6.725 1.00 89.50 381 LEU A N 1
ATOM 2939 C CA . LEU A 1 381 ? -15.211 4.489 7.428 1.00 89.50 381 LEU A CA 1
ATOM 2940 C C . LEU A 1 381 ? -14.910 5.976 7.673 1.00 89.50 381 LEU A C 1
ATOM 2942 O O . LEU A 1 381 ? -15.728 6.830 7.334 1.00 89.50 381 LEU A O 1
ATOM 2946 N N . LEU A 1 382 ? -13.719 6.324 8.170 1.00 89.50 382 LEU A N 1
ATOM 2947 C CA . LEU A 1 382 ? -13.354 7.729 8.415 1.00 89.50 382 LEU A CA 1
ATOM 2948 C C . LEU A 1 382 ? -13.347 8.598 7.129 1.00 89.50 382 LEU A C 1
ATOM 2950 O O . LEU A 1 382 ? -13.907 9.695 7.167 1.00 89.50 382 LEU A O 1
ATOM 2954 N N . PRO A 1 383 ? -12.827 8.138 5.968 1.00 87.69 383 PRO A N 1
ATOM 2955 C CA . PRO A 1 383 ? -13.017 8.813 4.677 1.00 87.69 383 PRO A CA 1
ATOM 2956 C C . PRO A 1 383 ? -14.479 9.064 4.282 1.00 87.69 383 PRO A C 1
ATOM 2958 O O . PRO A 1 383 ? -14.779 10.102 3.693 1.00 87.69 383 PRO A O 1
ATOM 2961 N N . VAL A 1 384 ? -15.395 8.145 4.610 1.00 89.44 384 VAL A N 1
ATOM 2962 C CA . VAL A 1 384 ? -16.844 8.310 4.393 1.00 89.44 384 VAL A CA 1
ATOM 2963 C C . VAL A 1 384 ? -17.443 9.356 5.338 1.00 89.44 384 VAL A C 1
ATOM 2965 O O . VAL A 1 384 ? -18.320 10.114 4.931 1.00 89.44 384 VAL A O 1
ATOM 2968 N N . LEU A 1 385 ? -16.960 9.442 6.578 1.00 92.25 385 LEU A N 1
ATOM 2969 C CA . LEU A 1 385 ? -17.455 10.387 7.584 1.00 92.25 385 LEU A CA 1
ATOM 2970 C C . LEU A 1 385 ? -16.838 11.794 7.483 1.00 92.25 385 LEU A C 1
ATOM 2972 O O . LEU A 1 385 ? -17.256 12.694 8.209 1.00 92.25 385 LEU A O 1
ATOM 2976 N N . LYS A 1 386 ? -15.917 12.018 6.538 1.00 91.56 386 LYS A N 1
ATOM 2977 C CA . LYS A 1 386 ? -15.109 13.239 6.390 1.00 91.56 386 LYS A CA 1
ATOM 2978 C C . LYS A 1 386 ? -15.886 14.559 6.481 1.00 91.56 386 LYS A C 1
ATOM 2980 O O . LYS A 1 386 ? -15.380 15.489 7.103 1.00 91.56 386 LYS A O 1
ATOM 2985 N N . SER A 1 387 ? -17.096 14.692 5.918 1.00 93.81 387 SER A N 1
ATOM 2986 C CA . SER A 1 387 ? -17.844 15.960 6.022 1.00 93.81 387 SER A CA 1
ATOM 2987 C C . SER A 1 387 ? -18.430 16.272 7.405 1.00 93.81 387 SER A C 1
ATOM 2989 O O . SER A 1 387 ? -19.071 17.317 7.541 1.00 93.81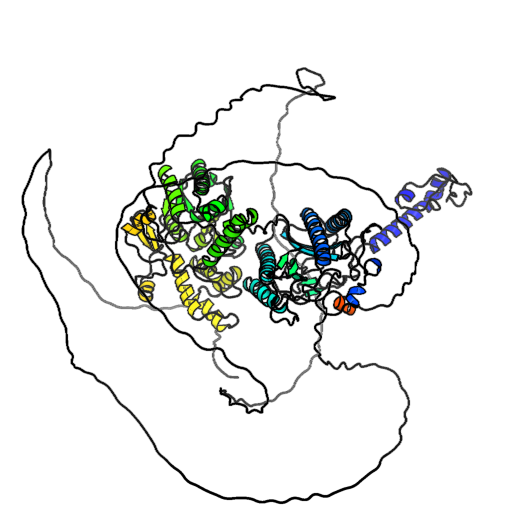 387 SER A O 1
ATOM 2991 N N . ILE A 1 388 ? -18.307 15.362 8.374 1.00 94.19 388 ILE A N 1
ATOM 2992 C CA . ILE A 1 388 ? -18.718 15.537 9.777 1.00 94.19 388 ILE A CA 1
ATOM 2993 C C . ILE A 1 388 ? -17.549 15.330 10.752 1.00 94.19 388 ILE A C 1
ATOM 2995 O O . ILE A 1 388 ? -17.768 15.255 11.959 1.00 94.19 388 ILE A O 1
ATOM 2999 N N . THR A 1 389 ? -16.324 15.221 10.229 1.00 95.12 389 THR A N 1
ATOM 3000 C CA . THR A 1 389 ? -15.093 15.171 11.017 1.00 95.12 389 THR A CA 1
ATOM 3001 C C . THR A 1 389 ? -14.616 16.593 11.305 1.00 95.12 389 THR A C 1
ATOM 3003 O O . THR A 1 389 ? -14.349 17.356 10.375 1.00 95.12 389 THR A O 1
ATOM 3006 N N . GLU A 1 390 ? -14.476 16.951 12.579 1.00 94.19 390 GLU A N 1
ATOM 3007 C CA . GLU A 1 390 ? -14.016 18.273 13.013 1.00 94.19 390 GLU A CA 1
ATOM 3008 C C . GLU A 1 390 ? -12.619 18.175 13.641 1.00 94.19 390 GLU A C 1
ATOM 3010 O O . GLU A 1 390 ? -12.428 17.525 14.668 1.00 94.19 390 GLU A O 1
ATOM 3015 N N . THR A 1 391 ? -11.627 18.837 13.039 1.00 94.62 391 THR A N 1
ATOM 3016 C CA . THR A 1 391 ? -10.286 18.950 13.631 1.00 94.62 391 THR A CA 1
ATOM 3017 C C . THR A 1 391 ? -10.348 19.848 14.866 1.00 94.62 391 THR A C 1
ATOM 3019 O O . THR A 1 391 ? -10.687 21.028 14.754 1.00 94.62 391 THR A O 1
ATOM 3022 N N . LYS A 1 392 ? -10.022 19.300 16.040 1.00 93.38 392 LYS A N 1
ATOM 3023 C CA . LYS A 1 392 ? -10.126 19.967 17.344 1.00 93.38 392 LYS A CA 1
ATOM 3024 C C . LYS A 1 392 ? -8.866 19.769 18.173 1.00 93.38 392 LYS A C 1
ATOM 3026 O O . LYS A 1 392 ? -8.207 18.739 18.104 1.00 93.38 392 LYS A O 1
ATOM 3031 N N . ASP A 1 393 ? -8.573 20.774 18.979 1.00 93.50 393 ASP A N 1
ATOM 3032 C CA . ASP A 1 393 ? -7.478 20.795 19.943 1.00 93.50 393 ASP A CA 1
ATOM 3033 C C . ASP A 1 393 ? -7.944 20.239 21.302 1.00 93.50 393 ASP A C 1
ATOM 3035 O O . ASP A 1 393 ? -9.086 20.482 21.702 1.00 93.50 393 ASP A O 1
ATOM 3039 N N . LEU A 1 394 ? -7.076 19.527 22.028 1.00 91.75 394 LEU A N 1
ATOM 3040 C CA . LEU A 1 394 ? -7.376 18.927 23.334 1.00 91.75 394 LEU A CA 1
ATOM 3041 C C . LEU A 1 394 ? -7.930 19.933 24.358 1.00 91.75 394 LEU A C 1
ATOM 3043 O O . LEU A 1 394 ? -8.772 19.575 25.182 1.00 91.75 394 LEU A O 1
ATOM 3047 N N . ARG A 1 395 ? -7.555 21.214 24.270 1.00 91.50 395 ARG A N 1
ATOM 3048 C CA . ARG A 1 395 ? -8.079 22.290 25.131 1.00 91.50 395 ARG A CA 1
ATOM 3049 C C . ARG A 1 395 ? -9.599 22.468 25.018 1.00 91.50 395 ARG A C 1
ATOM 3051 O O . ARG A 1 395 ? -10.208 22.985 25.954 1.00 91.50 395 ARG A O 1
ATOM 3058 N N . ALA A 1 396 ? -10.226 22.013 23.928 1.00 94.44 396 ALA A N 1
ATOM 3059 C CA . ALA A 1 396 ? -11.683 22.000 23.763 1.00 94.44 396 ALA A CA 1
ATOM 3060 C C . ALA A 1 396 ? -12.401 20.988 24.682 1.00 94.44 396 ALA A C 1
ATOM 3062 O O . ALA A 1 396 ? -13.604 21.122 24.908 1.00 94.44 396 ALA A O 1
ATOM 3063 N N . TYR A 1 397 ? -11.677 20.008 25.234 1.00 96.00 397 TYR A N 1
ATOM 3064 C CA . TYR A 1 397 ? -12.212 18.964 26.117 1.00 96.00 397 TYR A CA 1
ATOM 3065 C C . TYR A 1 397 ? -11.803 19.152 27.585 1.00 96.00 397 TYR A C 1
ATOM 3067 O O . TYR A 1 397 ? -12.040 18.281 28.417 1.00 96.00 397 TYR A O 1
ATOM 3075 N N . ARG A 1 398 ? -11.211 20.300 27.936 1.00 96.44 398 ARG A N 1
ATOM 3076 C CA . ARG A 1 398 ? -10.832 20.624 29.316 1.00 96.44 398 ARG A CA 1
ATOM 3077 C C . ARG A 1 398 ? -12.039 20.530 30.259 1.00 96.44 398 ARG A C 1
ATOM 3079 O O . ARG A 1 398 ? -13.044 21.206 30.053 1.00 96.44 398 ARG A O 1
ATOM 3086 N N . GLY A 1 399 ? -11.911 19.724 31.311 1.00 96.62 399 GLY A N 1
ATOM 3087 C CA . GLY A 1 399 ? -12.965 19.416 32.280 1.00 96.62 399 GLY A CA 1
ATOM 3088 C C . GLY A 1 399 ? -13.839 18.204 31.931 1.00 96.62 399 GLY A C 1
ATOM 3089 O O . GLY A 1 399 ? -14.667 17.835 32.756 1.00 96.62 399 GLY A O 1
ATOM 3090 N N . GLN A 1 400 ? -13.662 17.584 30.759 1.00 97.62 400 GLN A N 1
ATOM 3091 C CA . GLN A 1 400 ? -14.306 16.312 30.403 1.00 97.62 400 GLN A CA 1
ATOM 3092 C C . GLN A 1 400 ? -13.450 15.118 30.848 1.00 97.62 400 GLN A C 1
ATOM 3094 O O . GLN A 1 400 ? -12.219 15.205 30.924 1.00 97.62 400 GLN A O 1
ATOM 3099 N N . THR A 1 401 ? -14.108 13.986 31.088 1.00 98.25 401 THR A N 1
ATOM 3100 C CA . THR A 1 401 ? -13.457 12.683 31.251 1.00 98.25 401 THR A CA 1
ATOM 3101 C C . THR A 1 401 ? -13.470 11.966 29.909 1.00 98.25 401 THR A C 1
ATOM 3103 O O . THR A 1 401 ? -14.541 11.709 29.366 1.00 98.25 401 THR A O 1
ATOM 3106 N N . LEU A 1 402 ? -12.303 11.641 29.355 1.00 98.06 402 LEU A N 1
ATOM 3107 C CA . LEU A 1 402 ? -12.199 10.922 28.083 1.00 98.06 402 LEU A CA 1
ATOM 3108 C C . LEU A 1 402 ? -11.640 9.523 28.319 1.00 98.06 402 LEU A C 1
ATOM 3110 O O . LEU A 1 402 ? -10.581 9.367 28.934 1.00 98.06 402 LEU A O 1
ATOM 3114 N N . ALA A 1 403 ? -12.343 8.518 27.799 1.00 98.06 403 ALA A N 1
ATOM 3115 C CA . ALA A 1 403 ? -11.797 7.177 27.742 1.00 98.06 403 ALA A CA 1
ATOM 3116 C C . ALA A 1 403 ? -10.717 7.079 26.659 1.00 98.06 403 ALA A C 1
ATOM 3118 O O . ALA A 1 403 ? -10.785 7.768 25.641 1.00 98.06 403 ALA A O 1
ATOM 3119 N N . ILE A 1 404 ? -9.719 6.231 26.879 1.00 97.69 404 ILE A N 1
ATOM 3120 C CA . ILE A 1 404 ? -8.564 6.052 25.999 1.00 97.69 404 ILE A CA 1
ATOM 3121 C C . ILE A 1 404 ? -8.431 4.571 25.693 1.00 97.69 404 ILE A C 1
ATOM 3123 O O . ILE A 1 404 ? -8.317 3.765 26.612 1.00 97.69 404 ILE A O 1
ATOM 3127 N N . ASP A 1 405 ? -8.379 4.235 24.415 1.00 96.75 405 ASP A N 1
ATOM 3128 C CA . ASP A 1 405 ? -7.965 2.920 23.951 1.00 96.75 405 ASP A CA 1
ATOM 3129 C C . ASP A 1 405 ? -6.458 2.726 24.196 1.00 96.75 405 ASP A C 1
ATOM 3131 O O . ASP A 1 405 ? -5.596 3.373 23.584 1.00 96.75 405 ASP A O 1
ATOM 3135 N N . GLY A 1 406 ? -6.149 1.851 25.152 1.00 95.62 406 GLY A N 1
ATOM 3136 C CA . GLY A 1 406 ? -4.799 1.530 25.581 1.00 95.62 406 GLY A CA 1
ATOM 3137 C C . GLY A 1 406 ? -4.039 0.660 24.583 1.00 95.62 406 GLY A C 1
ATOM 3138 O O . GLY A 1 406 ? -2.839 0.878 24.403 1.00 95.62 406 GLY A O 1
ATOM 3139 N N . TYR A 1 407 ? -4.690 -0.272 23.883 1.00 92.25 407 TYR A N 1
ATOM 3140 C CA . TYR A 1 407 ? -3.991 -1.107 22.900 1.00 92.25 407 TYR A CA 1
ATOM 3141 C C . TYR A 1 407 ? -3.655 -0.313 21.634 1.00 92.25 407 TYR A C 1
ATOM 3143 O O . TYR A 1 407 ? -2.518 -0.399 21.168 1.00 92.25 407 TYR A O 1
ATOM 3151 N N . CYS A 1 408 ? -4.525 0.590 21.165 1.00 89.75 408 CYS A N 1
ATOM 3152 C CA . CYS A 1 408 ? -4.189 1.575 20.126 1.00 89.75 408 CYS A CA 1
ATOM 3153 C C . CYS A 1 408 ? -2.906 2.359 20.442 1.00 89.75 408 CYS A C 1
ATOM 3155 O O . CYS A 1 408 ? -2.112 2.669 19.548 1.00 89.75 408 CYS A O 1
ATOM 3157 N N . TRP A 1 409 ? -2.687 2.721 21.710 1.00 91.31 409 TRP A N 1
ATOM 3158 C CA . TRP A 1 409 ? -1.480 3.438 22.126 1.00 91.31 409 TRP A CA 1
ATOM 3159 C C . TRP A 1 409 ? -0.284 2.500 22.324 1.00 91.31 409 TRP A C 1
ATOM 3161 O O . TRP A 1 409 ? 0.820 2.865 21.921 1.00 91.31 409 TRP A O 1
ATOM 3171 N N . LEU A 1 410 ? -0.478 1.290 22.860 1.00 91.50 410 LEU A N 1
ATOM 3172 C CA . LEU A 1 410 ? 0.576 0.279 23.009 1.00 91.50 410 LEU A CA 1
ATOM 3173 C C . LEU A 1 410 ? 1.105 -0.213 21.653 1.00 91.50 410 LEU A C 1
ATOM 3175 O O . LEU A 1 410 ? 2.319 -0.217 21.455 1.00 91.50 410 LEU A O 1
ATOM 3179 N N . HIS A 1 411 ? 0.240 -0.514 20.680 1.00 85.44 411 HIS A N 1
ATOM 3180 C CA . HIS A 1 411 ? 0.651 -0.882 19.318 1.00 85.44 411 HIS A CA 1
ATOM 3181 C C . HIS A 1 411 ? 1.453 0.234 18.628 1.00 85.44 411 HIS A C 1
ATOM 3183 O O . HIS A 1 411 ? 2.356 -0.047 17.844 1.00 85.44 411 HIS A O 1
ATOM 3189 N N . ARG A 1 412 ? 1.202 1.511 18.954 1.00 85.12 412 ARG A N 1
ATOM 3190 C CA . ARG A 1 412 ? 2.034 2.639 18.485 1.00 85.12 412 ARG A CA 1
ATOM 3191 C C . ARG A 1 412 ? 3.328 2.797 19.287 1.00 85.12 412 ARG A C 1
ATOM 3193 O O . ARG A 1 412 ? 4.329 3.253 18.736 1.00 85.12 412 ARG A O 1
ATOM 3200 N N . ALA A 1 413 ? 3.324 2.398 20.555 1.00 86.00 413 ALA A N 1
ATOM 3201 C CA . ALA A 1 413 ? 4.480 2.441 21.438 1.00 86.00 413 ALA A CA 1
ATOM 3202 C C . ALA A 1 413 ? 5.538 1.385 21.069 1.00 86.00 413 ALA A C 1
ATOM 3204 O O . ALA A 1 413 ? 6.722 1.713 21.010 1.00 86.00 413 ALA A O 1
ATOM 3205 N N . ILE A 1 414 ? 5.139 0.141 20.762 1.00 86.50 414 ILE A N 1
ATOM 3206 C CA . ILE A 1 414 ? 6.083 -0.968 20.516 1.00 86.50 414 ILE A CA 1
ATOM 3207 C C . ILE A 1 414 ? 7.048 -0.724 19.348 1.00 86.50 414 ILE A C 1
ATOM 3209 O O . ILE A 1 414 ? 8.159 -1.251 19.361 1.00 86.50 414 ILE A O 1
ATOM 3213 N N . TYR A 1 415 ? 6.712 0.138 18.381 1.00 82.25 415 TYR A N 1
ATOM 3214 C CA . TYR A 1 415 ? 7.630 0.514 17.298 1.00 82.25 415 TYR A CA 1
ATOM 3215 C C . TYR A 1 415 ? 8.957 1.125 17.793 1.00 82.25 415 TYR A C 1
ATOM 3217 O O . TYR A 1 415 ? 9.965 1.019 17.093 1.00 82.25 415 TYR A O 1
ATOM 3225 N N . CYS A 1 416 ? 9.007 1.727 18.990 1.00 82.56 416 CYS A N 1
ATOM 3226 C CA . CYS A 1 416 ? 10.241 2.308 19.538 1.00 82.56 416 CYS A CA 1
ATOM 3227 C C . CYS A 1 416 ? 11.170 1.287 20.234 1.00 82.56 416 CYS A C 1
ATOM 3229 O O . CYS A 1 416 ? 12.320 1.624 20.546 1.00 82.56 416 CYS A O 1
ATOM 3231 N N . CYS A 1 417 ? 10.689 0.057 20.463 1.00 88.25 417 CYS A N 1
ATOM 3232 C CA . CYS A 1 417 ? 11.385 -1.006 21.200 1.00 88.25 417 CYS A CA 1
ATOM 3233 C C . CYS A 1 417 ? 11.136 -2.429 20.657 1.00 88.25 417 CYS A C 1
ATOM 3235 O O . CYS A 1 417 ? 11.309 -3.417 21.370 1.00 88.25 417 CYS A O 1
ATOM 3237 N N . SER A 1 418 ? 10.691 -2.547 19.405 1.00 89.19 418 SER A N 1
ATOM 3238 C CA . SER A 1 418 ? 10.297 -3.815 18.772 1.00 89.19 418 SER A CA 1
ATOM 3239 C C . SER A 1 418 ? 11.435 -4.833 18.706 1.00 89.19 418 SER A C 1
ATOM 3241 O O . SER A 1 418 ? 11.205 -6.031 18.866 1.00 89.19 418 SER A O 1
ATOM 3243 N N . GLN A 1 419 ? 12.668 -4.352 18.533 1.00 89.31 419 GLN A N 1
ATOM 3244 C CA . GLN A 1 419 ? 13.883 -5.157 18.576 1.00 89.31 419 GLN A CA 1
ATOM 3245 C C . GLN A 1 419 ? 14.103 -5.766 19.965 1.00 89.31 419 GLN A C 1
ATOM 3247 O O . GLN A 1 419 ? 14.275 -6.976 20.071 1.00 89.31 419 GLN A O 1
ATOM 3252 N N . GLU A 1 420 ? 14.063 -4.955 21.022 1.00 90.94 420 GLU A N 1
ATOM 3253 C CA . GLU A 1 420 ? 14.236 -5.411 22.403 1.00 90.94 420 GLU A CA 1
ATOM 3254 C C . GLU A 1 420 ? 13.186 -6.466 22.774 1.00 90.94 420 GLU A C 1
ATOM 3256 O O . GLU A 1 420 ? 13.542 -7.549 23.236 1.00 90.94 420 GLU A O 1
ATOM 3261 N N . LEU A 1 421 ? 11.912 -6.203 22.458 1.00 89.81 421 LEU A N 1
ATOM 3262 C CA . LEU A 1 421 ? 10.806 -7.141 22.677 1.00 89.81 421 LEU A CA 1
ATOM 3263 C C . LEU A 1 421 ? 11.031 -8.476 21.945 1.00 89.81 421 LEU A C 1
ATOM 3265 O O . LEU A 1 421 ? 10.942 -9.544 22.553 1.00 89.81 421 LEU A O 1
ATOM 3269 N N . CYS A 1 422 ? 11.391 -8.444 20.657 1.00 89.44 422 CYS A N 1
ATOM 3270 C CA . CYS A 1 422 ? 11.633 -9.666 19.886 1.00 89.44 422 CYS A CA 1
ATOM 3271 C C . CYS A 1 422 ? 12.854 -10.459 20.378 1.00 89.44 422 CYS A C 1
ATOM 3273 O O . CYS A 1 422 ? 12.827 -11.694 20.335 1.00 89.44 422 CYS A O 1
ATOM 3275 N N . LEU A 1 423 ? 13.887 -9.773 20.875 1.00 89.69 423 LEU A N 1
ATOM 3276 C CA . LEU A 1 423 ? 15.084 -10.363 21.482 1.00 89.69 423 LEU A CA 1
ATOM 3277 C C . LEU A 1 423 ? 14.862 -10.862 22.924 1.00 89.69 423 LEU A C 1
ATOM 3279 O O . LEU A 1 423 ? 15.767 -11.482 23.479 1.00 89.69 423 LEU A O 1
ATOM 3283 N N . GLY A 1 424 ? 13.698 -10.612 23.536 1.00 88.38 424 GLY A N 1
ATOM 3284 C CA . GLY A 1 424 ? 13.428 -10.962 24.937 1.00 88.38 424 GLY A CA 1
ATOM 3285 C C . GLY A 1 424 ? 14.177 -10.085 25.949 1.00 88.38 424 GLY A C 1
ATOM 3286 O O . GLY A 1 424 ? 14.454 -10.525 27.062 1.00 88.38 424 GLY A O 1
ATOM 3287 N N . GLN A 1 425 ? 14.545 -8.863 25.560 1.00 90.88 425 GLN A N 1
ATOM 3288 C CA . GLN A 1 425 ? 15.228 -7.889 26.409 1.00 90.88 425 GLN A CA 1
ATOM 3289 C C . GLN A 1 425 ? 14.205 -7.025 27.151 1.00 90.88 425 GLN A C 1
ATOM 3291 O O . GLN A 1 425 ? 13.250 -6.531 26.548 1.00 90.88 425 GLN A O 1
ATOM 3296 N N . ASP A 1 426 ? 14.421 -6.806 28.451 1.00 88.81 426 ASP A N 1
ATOM 3297 C CA . ASP A 1 426 ? 13.532 -5.944 29.227 1.00 88.81 426 ASP A CA 1
ATOM 3298 C C . ASP A 1 426 ? 13.610 -4.476 28.780 1.00 88.81 426 ASP A C 1
ATOM 3300 O O . ASP A 1 426 ? 14.682 -3.952 28.465 1.00 88.81 426 ASP A O 1
ATOM 3304 N N . THR A 1 427 ? 12.460 -3.801 28.746 1.00 92.31 427 THR A N 1
ATOM 3305 C CA . THR A 1 427 ? 12.350 -2.414 28.292 1.00 92.31 427 THR A CA 1
ATOM 3306 C C . THR A 1 427 ? 11.118 -1.721 28.876 1.00 92.31 427 THR A C 1
ATOM 3308 O O . THR A 1 427 ? 10.030 -2.286 28.902 1.00 92.31 427 THR A O 1
ATOM 3311 N N . ASP A 1 428 ? 11.283 -0.468 29.312 1.00 90.94 428 ASP A N 1
ATOM 3312 C CA . ASP A 1 428 ? 10.196 0.435 29.739 1.00 90.94 428 ASP A CA 1
ATOM 3313 C C . ASP A 1 428 ? 9.848 1.477 28.652 1.00 90.94 428 ASP A C 1
ATOM 3315 O O . ASP A 1 428 ? 9.025 2.364 28.872 1.00 90.94 428 ASP A O 1
ATOM 3319 N N . LYS A 1 429 ? 10.462 1.418 27.459 1.00 90.81 429 LYS A N 1
ATOM 3320 C CA . LYS A 1 429 ? 10.301 2.459 26.421 1.00 90.81 429 LYS A CA 1
ATOM 3321 C C . LYS A 1 429 ? 8.842 2.686 26.001 1.00 90.81 429 LYS A C 1
ATOM 3323 O O . LYS A 1 429 ? 8.433 3.833 25.818 1.00 90.81 429 LYS A O 1
ATOM 3328 N N . TYR A 1 430 ? 8.058 1.612 25.881 1.00 91.94 430 TYR A N 1
ATOM 3329 C CA . TYR A 1 430 ? 6.629 1.707 25.572 1.00 91.94 430 TYR A CA 1
ATOM 3330 C C . TYR A 1 430 ? 5.825 2.302 26.741 1.00 91.94 430 TYR A C 1
ATOM 3332 O O . TYR A 1 430 ? 4.894 3.071 26.511 1.00 91.94 430 TYR A O 1
ATOM 3340 N N . VAL A 1 431 ? 6.230 2.023 27.986 1.00 94.69 431 VAL A N 1
ATOM 3341 C CA . VAL A 1 431 ? 5.627 2.587 29.202 1.00 94.69 431 VAL A CA 1
ATOM 3342 C C . VAL A 1 431 ? 5.853 4.098 29.269 1.00 94.69 431 VAL A C 1
ATOM 3344 O O . VAL A 1 431 ? 4.911 4.843 29.527 1.00 94.69 431 VAL A O 1
ATOM 3347 N N . VAL A 1 432 ? 7.072 4.566 28.974 1.00 91.94 432 VAL A N 1
ATOM 3348 C CA . VAL A 1 432 ? 7.399 6.003 28.912 1.00 91.94 432 VAL A CA 1
ATOM 3349 C C . VAL A 1 432 ? 6.548 6.708 27.852 1.00 91.94 432 VAL A C 1
ATOM 3351 O O . VAL A 1 432 ? 5.862 7.675 28.176 1.00 91.94 432 VAL A O 1
ATOM 3354 N N . TYR A 1 433 ? 6.509 6.178 26.623 1.00 90.31 433 TYR A N 1
ATOM 3355 C CA . TYR A 1 433 ? 5.683 6.718 25.533 1.00 90.31 433 TYR A CA 1
ATOM 3356 C C . TYR A 1 433 ? 4.195 6.822 25.913 1.00 90.31 433 TYR A C 1
ATOM 3358 O O . TYR A 1 433 ? 3.530 7.808 25.592 1.00 90.31 433 TYR A O 1
ATOM 3366 N N . PHE A 1 434 ? 3.666 5.812 26.611 1.00 94.62 434 PHE A N 1
ATOM 3367 C CA . PHE A 1 434 ? 2.280 5.806 27.070 1.00 94.62 434 PHE A CA 1
ATOM 3368 C C . PHE A 1 434 ? 2.035 6.888 28.132 1.00 94.62 434 PHE A C 1
ATOM 3370 O O . PHE A 1 434 ? 1.118 7.702 28.007 1.00 94.62 434 PHE A O 1
ATOM 3377 N N . VAL A 1 435 ? 2.884 6.924 29.163 1.00 93.88 435 VAL A N 1
ATOM 3378 C CA . VAL A 1 435 ? 2.780 7.856 30.293 1.00 93.88 435 VAL A CA 1
ATOM 3379 C C . VAL A 1 435 ? 2.896 9.313 29.837 1.00 93.88 435 VAL A C 1
ATOM 3381 O O . VAL A 1 435 ? 2.115 10.141 30.299 1.00 93.88 435 VAL A O 1
ATOM 3384 N N . GLU A 1 436 ? 3.786 9.635 28.894 1.00 90.88 436 GLU A N 1
ATOM 3385 C CA . GLU A 1 436 ? 3.902 10.983 28.314 1.00 90.88 436 GLU A CA 1
ATOM 3386 C C . GLU A 1 436 ? 2.581 11.459 27.679 1.00 90.88 436 GLU A C 1
ATOM 3388 O O . GLU A 1 436 ? 2.161 12.601 27.885 1.00 90.88 436 GLU A O 1
ATOM 3393 N N . ARG A 1 437 ? 1.869 10.578 26.961 1.00 92.25 437 ARG A N 1
ATOM 3394 C CA . ARG A 1 437 ? 0.580 10.907 26.323 1.00 92.25 437 ARG A CA 1
ATOM 3395 C C . ARG A 1 437 ? -0.559 11.043 27.338 1.00 92.25 437 ARG A C 1
ATOM 3397 O O . ARG A 1 437 ? -1.395 11.933 27.191 1.00 92.25 437 ARG A O 1
ATOM 3404 N N . VAL A 1 438 ? -0.563 10.238 28.405 1.00 95.06 438 VAL A N 1
ATOM 3405 C CA . VAL A 1 438 ? -1.503 10.401 29.532 1.00 95.06 438 VAL A CA 1
ATOM 3406 C C . VAL A 1 438 ? -1.250 11.722 30.268 1.00 95.06 438 VAL A C 1
ATOM 3408 O O . VAL A 1 438 ? -2.192 12.460 30.557 1.00 95.06 438 VAL A O 1
ATOM 3411 N N . GLN A 1 439 ? 0.015 12.076 30.514 1.00 93.88 439 GLN A N 1
ATOM 3412 C CA . GLN A 1 439 ? 0.383 13.353 31.133 1.00 93.88 439 GLN A CA 1
ATOM 3413 C C . GLN A 1 439 ? -0.043 14.554 30.277 1.00 93.88 439 GLN A C 1
ATOM 3415 O O . GLN A 1 439 ? -0.531 15.535 30.834 1.00 93.88 439 GLN A O 1
ATOM 3420 N N . ALA A 1 440 ? 0.058 14.476 28.946 1.00 91.06 440 ALA A N 1
ATOM 3421 C CA . ALA A 1 440 ? -0.410 15.536 28.049 1.00 91.06 440 ALA A CA 1
ATOM 3422 C C . ALA A 1 440 ? -1.928 15.799 28.163 1.00 91.06 440 ALA A C 1
ATOM 3424 O O . ALA A 1 440 ? -2.354 16.956 28.127 1.00 91.06 440 ALA A O 1
ATOM 3425 N N . LEU A 1 441 ? -2.751 14.760 28.364 1.00 94.75 441 LEU A N 1
ATOM 3426 C CA . LEU A 1 441 ? -4.190 14.918 28.628 1.00 94.75 441 LEU A CA 1
ATOM 3427 C C . LEU A 1 441 ? -4.441 15.615 29.976 1.00 94.75 441 LEU A C 1
ATOM 3429 O O . LEU A 1 441 ? -5.161 16.615 30.028 1.00 94.75 441 LEU A O 1
ATOM 3433 N N . VAL A 1 442 ? -3.782 15.150 31.043 1.00 95.06 442 VAL A N 1
ATOM 3434 C CA . VAL A 1 442 ? -3.899 15.734 32.394 1.00 95.06 442 VAL A CA 1
ATOM 3435 C C . VAL A 1 442 ? -3.448 17.202 32.414 1.00 95.06 442 VAL A C 1
ATOM 3437 O O . VAL A 1 442 ? -4.112 18.043 33.016 1.00 95.06 442 VAL A O 1
ATOM 3440 N N . GLN A 1 443 ? -2.373 17.549 31.699 1.00 92.50 443 GLN A N 1
ATOM 3441 C CA . GLN A 1 443 ? -1.880 18.929 31.570 1.00 92.50 443 GLN A CA 1
ATOM 3442 C C . GLN A 1 443 ? -2.863 19.850 30.826 1.00 92.50 443 GLN A C 1
ATOM 3444 O O . GLN A 1 443 ? -2.976 21.028 31.165 1.00 92.50 443 GLN A O 1
ATOM 3449 N N . ASN A 1 444 ? -3.629 19.319 29.866 1.00 93.06 444 ASN A N 1
ATOM 3450 C CA . ASN A 1 444 ? -4.734 20.042 29.226 1.00 93.06 444 ASN A CA 1
ATOM 3451 C C . ASN A 1 444 ? -6.005 20.106 30.100 1.00 93.06 444 ASN A C 1
ATOM 3453 O O . ASN A 1 444 ? -6.973 20.782 29.744 1.00 93.06 444 ASN A O 1
ATOM 3457 N N . GLY A 1 445 ? -5.999 19.464 31.272 1.00 95.44 445 GLY A N 1
ATOM 3458 C CA . GLY A 1 445 ? -7.124 19.411 32.202 1.00 95.44 445 GLY A CA 1
ATOM 3459 C C . GLY A 1 445 ? -8.238 18.466 31.755 1.00 95.44 445 GLY A C 1
ATOM 3460 O O . GLY A 1 445 ? -9.399 18.734 32.053 1.00 95.44 445 GLY A O 1
ATOM 3461 N N . ILE A 1 446 ? -7.901 17.410 31.014 1.00 97.69 446 ILE A N 1
ATOM 3462 C CA . ILE A 1 446 ? -8.783 16.275 30.716 1.00 97.69 446 ILE A CA 1
ATOM 3463 C C . ILE A 1 446 ? -8.556 15.206 31.788 1.00 97.69 446 ILE A C 1
ATOM 3465 O O . ILE A 1 446 ? -7.411 14.964 32.174 1.00 97.69 446 ILE A O 1
ATOM 3469 N N . THR A 1 447 ? -9.618 14.532 32.231 1.00 98.19 447 THR A N 1
ATOM 3470 C CA . THR A 1 447 ? -9.499 13.344 33.088 1.00 98.19 447 THR A CA 1
ATOM 3471 C C . THR A 1 447 ? -9.357 12.097 32.201 1.00 98.19 447 THR A C 1
ATOM 3473 O O . THR A 1 447 ? -10.316 11.746 31.513 1.00 98.19 447 THR A O 1
ATOM 3476 N N . PRO A 1 448 ? -8.195 11.421 32.162 1.00 98.00 448 PRO A N 1
ATOM 3477 C CA . PRO A 1 448 ? -8.037 10.174 31.417 1.00 98.00 448 PRO A CA 1
ATOM 3478 C C . PRO A 1 448 ? -8.723 8.993 32.127 1.00 98.00 448 PRO A C 1
ATOM 3480 O O . PRO A 1 448 ? -8.619 8.856 33.348 1.00 98.00 448 PRO A O 1
ATOM 3483 N N . TYR A 1 449 ? -9.357 8.112 31.350 1.00 98.38 449 TYR A N 1
ATOM 3484 C CA . TYR A 1 449 ? -9.807 6.782 31.782 1.00 98.38 449 TYR A CA 1
ATOM 3485 C C . TYR A 1 449 ? -9.293 5.743 30.774 1.00 98.38 449 TYR A C 1
ATOM 3487 O O . TYR A 1 449 ? -9.777 5.680 29.649 1.00 98.38 449 TYR A O 1
ATOM 3495 N N . VAL A 1 450 ? -8.287 4.944 31.117 1.00 98.44 450 VAL A N 1
ATOM 3496 C CA . VAL A 1 450 ? -7.654 4.031 30.145 1.00 98.44 450 VAL A CA 1
ATOM 3497 C C . VAL A 1 450 ? -8.376 2.682 30.090 1.00 98.44 450 VAL A C 1
ATOM 3499 O O . VAL A 1 450 ? -8.620 2.071 31.122 1.00 98.44 450 VAL A O 1
ATOM 3502 N N . VAL A 1 451 ? -8.697 2.190 28.898 1.00 98.44 451 VAL A N 1
ATOM 3503 C CA . VAL A 1 451 ? -9.266 0.853 28.686 1.00 98.44 451 VAL A CA 1
ATOM 3504 C C . VAL A 1 451 ? -8.237 -0.027 27.988 1.00 98.44 451 VAL A C 1
ATOM 3506 O O . VAL A 1 451 ? -7.611 0.404 27.024 1.00 98.44 451 VAL A O 1
ATOM 3509 N N . PHE A 1 452 ? -8.063 -1.253 28.469 1.00 97.88 452 PHE A N 1
ATOM 3510 C CA . PHE A 1 452 ? -7.190 -2.264 27.870 1.00 97.88 452 PHE A CA 1
ATOM 3511 C C . PHE A 1 452 ? -8.007 -3.488 27.444 1.00 97.88 452 PHE A C 1
ATOM 3513 O O . PHE A 1 452 ? -8.953 -3.846 28.140 1.00 97.88 452 PHE A O 1
ATOM 3520 N N . ASP A 1 453 ? -7.635 -4.148 26.349 1.00 94.56 453 ASP A N 1
ATOM 3521 C CA . ASP A 1 453 ? -8.181 -5.451 25.964 1.00 94.56 453 ASP A CA 1
ATOM 3522 C C . ASP A 1 453 ? -7.793 -6.557 26.952 1.00 94.56 453 ASP A C 1
ATOM 3524 O O . ASP A 1 453 ? -6.706 -6.547 27.546 1.00 94.56 453 ASP A O 1
ATOM 3528 N N . GLY A 1 454 ? -8.715 -7.506 27.099 1.00 93.38 454 GLY A N 1
ATOM 3529 C CA . GLY A 1 454 ? -8.626 -8.666 27.972 1.00 93.38 454 GLY A CA 1
ATOM 3530 C C . GLY A 1 454 ? -8.421 -9.976 27.218 1.00 93.38 454 GLY A C 1
ATOM 3531 O O . GLY A 1 454 ? -7.413 -10.180 26.543 1.00 93.38 454 GLY A O 1
ATOM 3532 N N . GLY A 1 455 ? -9.357 -10.907 27.412 1.00 88.19 455 GLY A N 1
ATOM 3533 C CA . GLY A 1 455 ? -9.271 -12.268 26.899 1.00 88.19 455 GLY A CA 1
ATOM 3534 C C . GLY A 1 455 ? -9.683 -12.391 25.426 1.00 88.19 455 GLY A C 1
ATOM 3535 O O . GLY A 1 455 ? -10.365 -11.519 24.879 1.00 88.19 455 GLY A O 1
ATOM 3536 N N . PRO A 1 456 ? -9.314 -13.497 24.755 1.00 85.50 456 PRO A N 1
ATOM 3537 C CA . PRO A 1 456 ? -9.645 -13.713 23.351 1.00 85.50 456 PRO A CA 1
ATOM 3538 C C . PRO A 1 456 ? -11.157 -13.900 23.140 1.00 85.50 456 PRO A C 1
ATOM 3540 O O . PRO A 1 456 ? -11.773 -14.816 23.689 1.00 85.50 456 PRO A O 1
ATOM 3543 N N . LEU A 1 457 ? -11.761 -13.069 22.285 1.00 85.88 457 LEU A N 1
ATOM 3544 C CA . LEU A 1 457 ? -13.164 -13.205 21.891 1.00 85.88 457 LEU A CA 1
ATOM 3545 C C . LEU A 1 457 ? -13.338 -14.315 20.826 1.00 85.88 457 LEU A C 1
ATOM 3547 O O . LEU A 1 457 ? -12.805 -14.164 19.725 1.00 85.88 457 LEU A O 1
ATOM 3551 N N . PRO A 1 458 ? -14.175 -15.355 21.038 1.00 81.81 458 PRO A N 1
ATOM 3552 C CA . PRO A 1 458 ? -14.338 -16.461 20.078 1.00 81.81 458 PRO A CA 1
ATOM 3553 C C . PRO A 1 458 ? -14.904 -16.105 18.687 1.00 81.81 458 PRO A C 1
ATOM 3555 O O . PRO A 1 458 ? -14.949 -16.967 17.811 1.00 81.81 458 PRO A O 1
ATOM 3558 N N . MET A 1 459 ? -15.371 -14.868 18.471 1.00 79.38 459 MET A N 1
ATOM 3559 C CA . MET A 1 459 ? -15.798 -14.363 17.154 1.00 79.38 459 MET A CA 1
ATOM 3560 C C . MET A 1 459 ? -14.679 -13.672 16.361 1.00 79.38 459 MET A C 1
ATOM 3562 O O . MET A 1 459 ? -14.836 -13.494 15.153 1.00 79.38 459 MET A O 1
ATOM 3566 N N . LYS A 1 460 ? -13.572 -13.274 17.004 1.00 74.38 460 LYS A N 1
ATOM 3567 C CA . LYS A 1 460 ? -12.424 -12.632 16.346 1.00 74.38 460 LYS A CA 1
ATOM 3568 C C . LYS A 1 460 ? -11.516 -13.727 15.774 1.00 74.38 460 LYS A C 1
ATOM 3570 O O . LYS A 1 460 ? -11.229 -14.717 16.445 1.00 74.38 460 LYS A O 1
ATOM 3575 N N . LYS A 1 461 ? -11.084 -13.603 14.516 1.00 58.31 461 LYS A N 1
ATOM 3576 C CA . LYS A 1 461 ? -10.292 -14.658 13.857 1.00 58.31 461 LYS A CA 1
ATOM 3577 C C . LYS A 1 461 ? -8.803 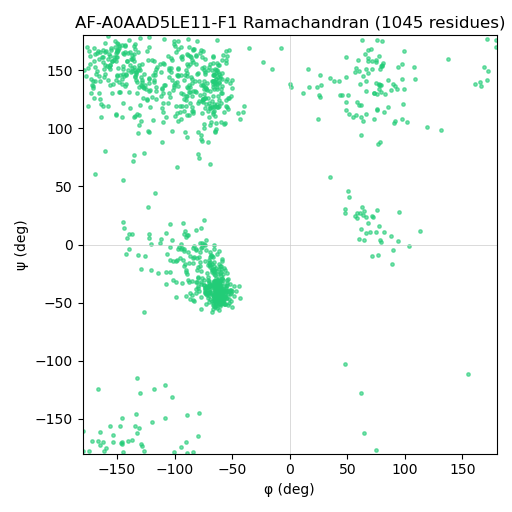-14.561 14.189 1.00 58.31 461 LYS A C 1
ATOM 3579 O O . LYS A 1 461 ? -8.127 -13.659 13.694 1.00 58.31 461 LYS A O 1
ATOM 3584 N N . ALA A 1 462 ? -8.269 -15.561 14.888 1.00 52.94 462 ALA A N 1
ATOM 3585 C CA . ALA A 1 462 ? -6.829 -15.812 14.927 1.00 52.94 462 ALA A CA 1
ATOM 3586 C C . ALA A 1 462 ? -6.312 -16.076 13.497 1.00 52.94 462 ALA A C 1
ATOM 3588 O O . ALA A 1 462 ? -6.617 -17.105 12.894 1.00 52.94 462 ALA A O 1
ATOM 3589 N N . THR A 1 463 ? -5.610 -15.092 12.922 1.00 44.59 463 THR A N 1
ATOM 3590 C CA . THR A 1 463 ? -5.136 -15.118 11.519 1.00 44.59 463 THR A CA 1
ATOM 3591 C C . THR A 1 463 ? -3.730 -14.512 11.351 1.00 44.59 463 THR A C 1
ATOM 3593 O O . THR A 1 463 ? -3.260 -14.344 10.230 1.00 44.59 463 THR A O 1
ATOM 3596 N N . GLU A 1 464 ? -3.061 -14.148 12.451 1.00 49.69 464 GLU A N 1
ATOM 3597 C CA . GLU A 1 464 ? -1.838 -13.322 12.445 1.00 49.69 464 GLU A CA 1
ATOM 3598 C C . GLU A 1 464 ? -0.646 -13.951 13.188 1.00 49.69 464 GLU A C 1
ATOM 3600 O O . GLU A 1 464 ? 0.481 -13.466 13.082 1.00 49.69 464 GLU A O 1
ATOM 3605 N N . ASP A 1 465 ? -0.854 -15.042 13.924 1.00 55.31 465 ASP A N 1
ATOM 3606 C CA . ASP A 1 465 ? 0.159 -15.622 14.815 1.00 55.31 465 ASP A CA 1
ATOM 3607 C C . ASP A 1 465 ? 1.313 -16.271 14.045 1.00 55.31 465 ASP A C 1
ATOM 3609 O O . ASP A 1 465 ? 2.472 -15.910 14.259 1.00 55.31 465 ASP A O 1
ATOM 3613 N N . ASP A 1 466 ? 1.004 -17.122 13.061 1.00 50.81 466 ASP A N 1
ATOM 3614 C CA . ASP A 1 466 ? 1.996 -17.758 12.179 1.00 50.81 466 ASP A CA 1
ATOM 3615 C C . ASP A 1 466 ? 2.883 -16.716 11.474 1.00 50.81 466 ASP A C 1
ATOM 3617 O O . ASP A 1 466 ? 4.102 -16.876 11.343 1.00 50.81 466 ASP A O 1
ATOM 3621 N N . ARG A 1 467 ? 2.274 -15.598 11.051 1.00 55.97 467 ARG A N 1
ATOM 3622 C CA . ARG A 1 467 ? 2.967 -14.502 10.365 1.00 55.97 467 ARG A CA 1
ATOM 3623 C C . ARG A 1 467 ? 3.903 -13.754 11.313 1.00 55.97 467 ARG A C 1
ATOM 3625 O O . ARG A 1 467 ? 5.032 -13.445 10.919 1.00 55.97 467 ARG A O 1
ATOM 3632 N N . ARG A 1 468 ? 3.474 -13.490 12.551 1.00 66.19 468 ARG A N 1
ATOM 3633 C CA . ARG A 1 468 ? 4.303 -12.852 13.588 1.00 66.19 468 ARG A CA 1
ATOM 3634 C C . ARG A 1 468 ? 5.456 -13.760 14.021 1.00 66.19 468 ARG A C 1
ATOM 3636 O O . ARG A 1 468 ? 6.595 -13.295 14.070 1.00 66.19 468 ARG A O 1
ATOM 3643 N N . ALA A 1 469 ? 5.205 -15.056 14.217 1.00 73.44 469 ALA A N 1
ATOM 3644 C CA . ALA A 1 469 ? 6.230 -16.052 14.530 1.00 73.44 469 ALA A CA 1
ATOM 3645 C C . ALA A 1 469 ? 7.310 -16.138 13.434 1.00 73.44 469 ALA A C 1
ATOM 3647 O O . ALA A 1 469 ? 8.500 -16.008 13.730 1.00 73.44 469 ALA A O 1
ATOM 3648 N N . SER A 1 470 ? 6.901 -16.250 12.164 1.00 72.56 470 SER A N 1
ATOM 3649 C CA . SER A 1 470 ? 7.818 -16.287 11.016 1.00 72.56 470 SER A CA 1
ATOM 3650 C C . SER A 1 470 ? 8.659 -15.006 10.885 1.00 72.56 470 SER A C 1
ATOM 3652 O O . SER A 1 470 ? 9.879 -15.080 10.717 1.00 72.56 470 SER A O 1
ATOM 3654 N N . ASN A 1 471 ? 8.055 -13.819 11.055 1.00 76.50 471 ASN A N 1
ATOM 3655 C CA . ASN A 1 471 ? 8.816 -12.561 11.075 1.00 76.50 471 ASN A CA 1
ATOM 3656 C C . ASN A 1 471 ? 9.783 -12.497 12.276 1.00 76.50 471 ASN A C 1
ATOM 3658 O O . ASN A 1 471 ? 10.877 -11.946 12.141 1.00 76.50 471 ASN A O 1
ATOM 3662 N N . ARG A 1 472 ? 9.436 -13.072 13.439 1.00 82.81 472 ARG A N 1
ATOM 3663 C CA . ARG A 1 472 ? 10.333 -13.092 14.608 1.00 82.81 472 ARG A CA 1
ATOM 3664 C C . ARG A 1 472 ? 11.576 -13.927 14.333 1.00 82.81 472 ARG A C 1
ATOM 3666 O O . ARG A 1 472 ? 12.685 -13.471 14.606 1.00 82.81 472 ARG A O 1
ATOM 3673 N N . GLU A 1 473 ? 11.395 -15.127 13.788 1.00 86.19 473 GLU A N 1
ATOM 3674 C CA . GLU A 1 473 ? 12.500 -16.023 13.453 1.00 86.19 473 GLU A CA 1
ATOM 3675 C C . GLU A 1 473 ? 13.418 -15.411 12.390 1.00 86.19 473 GLU A C 1
ATOM 3677 O O . GLU A 1 473 ? 14.630 -15.339 12.601 1.00 86.19 473 GLU A O 1
ATOM 3682 N N . LEU A 1 474 ? 12.852 -14.881 11.302 1.00 80.81 474 LEU A N 1
ATOM 3683 C CA . LEU A 1 474 ? 13.615 -14.202 10.254 1.00 80.81 474 LEU A CA 1
ATOM 3684 C C . LEU A 1 474 ? 14.402 -12.998 10.809 1.00 80.81 474 LEU A C 1
ATOM 3686 O O . LEU A 1 474 ? 15.578 -12.814 10.493 1.00 80.81 474 LEU A O 1
ATOM 3690 N N . GLY A 1 475 ? 13.799 -12.224 11.719 1.00 84.06 475 GLY A N 1
ATOM 3691 C CA . GLY A 1 475 ? 14.490 -11.141 12.421 1.00 84.06 475 GLY A CA 1
ATOM 3692 C C . GLY A 1 475 ? 15.668 -11.626 13.272 1.00 84.06 475 GLY A C 1
ATOM 3693 O O . GLY A 1 475 ? 16.735 -11.013 13.252 1.00 84.06 475 GLY A O 1
ATOM 3694 N N . LEU A 1 476 ? 15.518 -12.756 13.973 1.00 89.44 476 LEU A N 1
ATOM 3695 C CA . LEU A 1 476 ? 16.599 -13.380 14.745 1.00 89.44 476 LEU A CA 1
ATOM 3696 C C . LEU A 1 476 ? 17.723 -13.916 13.843 1.00 89.44 476 LEU A C 1
ATOM 3698 O O . LEU A 1 476 ? 18.892 -13.831 14.226 1.00 89.44 476 LEU A O 1
ATOM 3702 N N . GLN A 1 477 ? 17.404 -14.434 12.653 1.00 90.62 477 GLN A N 1
ATOM 3703 C CA . GLN A 1 477 ? 18.400 -14.865 11.665 1.00 90.62 477 GLN A CA 1
ATOM 3704 C C . GLN A 1 477 ? 19.242 -13.675 11.178 1.00 90.62 477 GLN A C 1
ATOM 3706 O O . GLN A 1 477 ? 20.466 -13.698 11.332 1.00 90.62 477 GLN A O 1
ATOM 3711 N N . TYR A 1 478 ? 18.606 -12.595 10.712 1.00 89.38 478 TYR A N 1
ATOM 3712 C CA . TYR A 1 478 ? 19.310 -11.371 10.310 1.00 89.38 478 TYR A CA 1
ATOM 3713 C C . TYR A 1 478 ? 20.118 -10.747 11.460 1.00 89.38 478 TYR A C 1
ATOM 3715 O O . TYR A 1 478 ? 21.243 -10.289 11.252 1.00 89.38 478 TYR A O 1
ATOM 3723 N N . TYR A 1 479 ? 19.604 -10.786 12.696 1.00 89.44 479 TYR A N 1
ATOM 3724 C CA . TYR A 1 479 ? 20.317 -10.271 13.869 1.00 89.44 479 TYR A CA 1
ATOM 3725 C C . TYR A 1 479 ? 21.612 -11.049 14.150 1.00 89.44 479 TYR A C 1
ATOM 3727 O O . TYR A 1 479 ? 22.656 -10.446 14.403 1.00 89.44 479 TYR A O 1
ATOM 3735 N N . ARG A 1 480 ? 21.580 -12.388 14.042 1.00 92.44 480 ARG A N 1
ATOM 3736 C CA . ARG A 1 480 ? 22.773 -13.253 14.157 1.00 92.44 480 ARG A CA 1
ATOM 3737 C C . ARG A 1 480 ? 23.791 -12.978 13.045 1.00 92.44 480 ARG A C 1
ATOM 3739 O O . ARG A 1 480 ? 24.988 -12.967 13.311 1.00 92.44 480 ARG A O 1
ATOM 3746 N N . GLN A 1 481 ? 23.317 -12.691 11.833 1.00 91.69 481 GLN A N 1
ATOM 3747 C CA . GLN A 1 481 ? 24.135 -12.284 10.681 1.00 91.69 481 GLN A CA 1
ATOM 3748 C C . GLN A 1 481 ? 24.677 -10.841 10.786 1.00 91.69 481 GLN A C 1
ATOM 3750 O O . GLN A 1 481 ? 25.378 -10.389 9.886 1.00 91.69 481 GLN A O 1
ATOM 3755 N N . ARG A 1 482 ? 24.364 -10.103 11.865 1.00 88.94 482 ARG A N 1
ATOM 3756 C CA . ARG A 1 482 ? 24.653 -8.665 12.053 1.00 88.94 482 ARG A CA 1
ATOM 3757 C C . ARG A 1 482 ? 23.985 -7.733 11.028 1.00 88.94 482 ARG A C 1
ATOM 3759 O O . ARG A 1 482 ? 24.288 -6.542 11.006 1.00 88.94 482 ARG A O 1
ATOM 3766 N N . ASN A 1 483 ? 23.020 -8.225 10.249 1.00 85.31 483 ASN A N 1
ATOM 3767 C CA . ASN A 1 483 ? 22.139 -7.397 9.427 1.00 85.31 483 ASN A CA 1
ATOM 3768 C C . ASN A 1 483 ? 21.048 -6.777 10.319 1.00 85.31 483 ASN A C 1
ATOM 3770 O O . ASN A 1 483 ? 19.891 -7.200 10.345 1.00 85.31 483 ASN A O 1
ATOM 3774 N N . TYR A 1 484 ? 21.441 -5.777 11.109 1.00 78.62 484 TYR A N 1
ATOM 3775 C CA . TYR A 1 484 ? 20.547 -5.128 12.070 1.00 78.62 484 TYR A CA 1
ATOM 3776 C C . TYR A 1 484 ? 19.387 -4.377 11.396 1.00 78.62 484 TYR A C 1
ATOM 3778 O O . TYR A 1 484 ? 18.323 -4.242 12.001 1.00 78.62 484 TYR A O 1
ATOM 3786 N N . THR A 1 485 ? 19.558 -3.930 10.148 1.00 71.44 485 THR A N 1
ATOM 3787 C CA . THR A 1 485 ? 18.521 -3.238 9.370 1.00 71.44 485 THR A CA 1
ATOM 3788 C C . THR A 1 485 ? 17.363 -4.179 9.038 1.00 71.44 485 THR A C 1
ATOM 3790 O O . THR A 1 485 ? 16.218 -3.879 9.390 1.00 71.44 485 THR A O 1
ATOM 3793 N N . GLU A 1 486 ? 17.635 -5.353 8.457 1.00 71.75 486 GLU A N 1
ATOM 3794 C CA . GLU A 1 486 ? 16.585 -6.348 8.199 1.00 71.75 486 GLU A CA 1
ATOM 3795 C C . GLU A 1 486 ? 16.053 -6.996 9.472 1.00 71.75 486 GLU A C 1
ATOM 3797 O O . GLU A 1 486 ? 14.840 -7.190 9.588 1.00 71.75 486 GLU A O 1
ATOM 3802 N N . ALA A 1 487 ? 16.909 -7.229 10.472 1.00 77.31 487 ALA A N 1
ATOM 3803 C CA . ALA A 1 487 ? 16.465 -7.687 11.783 1.00 77.31 487 ALA A CA 1
ATOM 3804 C C . ALA A 1 487 ? 15.375 -6.764 12.346 1.00 77.31 487 ALA A C 1
ATOM 3806 O O . ALA A 1 487 ? 14.288 -7.221 12.692 1.00 77.31 487 ALA A O 1
ATOM 3807 N N . ARG A 1 488 ? 15.614 -5.446 12.345 1.00 73.69 488 ARG A N 1
ATOM 3808 C CA . ARG A 1 488 ? 14.677 -4.439 12.858 1.00 73.69 488 ARG A CA 1
ATOM 3809 C C . ARG A 1 488 ? 13.388 -4.333 12.036 1.00 73.69 488 ARG A C 1
ATOM 3811 O O . ARG A 1 488 ? 12.325 -4.157 12.627 1.00 73.69 488 ARG A O 1
ATOM 3818 N N . LYS A 1 489 ? 13.464 -4.476 10.706 1.00 71.44 489 LYS A N 1
ATOM 3819 C CA . LYS A 1 489 ? 12.299 -4.520 9.794 1.00 71.44 489 LYS A CA 1
ATOM 3820 C C . LYS A 1 489 ? 11.418 -5.757 10.013 1.00 71.44 489 LYS A C 1
ATOM 3822 O O . LYS A 1 489 ? 10.210 -5.690 9.803 1.00 71.44 489 LYS A O 1
ATOM 3827 N N . CYS A 1 490 ? 12.010 -6.878 10.418 1.00 73.12 490 CYS A N 1
ATOM 3828 C CA . CYS A 1 490 ? 11.277 -8.095 10.761 1.00 73.12 490 CYS A CA 1
ATOM 3829 C C . CYS A 1 490 ? 10.730 -8.017 12.197 1.00 73.12 490 CYS A C 1
ATOM 3831 O O . CYS A 1 490 ? 9.558 -8.302 12.431 1.00 73.12 490 CYS A O 1
ATOM 3833 N N . PHE A 1 491 ? 11.523 -7.511 13.147 1.00 83.69 491 PHE A N 1
ATOM 3834 C CA . PHE A 1 491 ? 11.097 -7.282 14.528 1.00 83.69 491 PHE A CA 1
ATOM 3835 C C . PHE A 1 491 ? 9.929 -6.291 14.646 1.00 83.69 491 PHE A C 1
ATOM 3837 O O . PHE A 1 491 ? 9.034 -6.518 15.451 1.00 83.69 491 PHE A O 1
ATOM 3844 N N . SER A 1 492 ? 9.849 -5.241 13.820 1.00 77.44 492 SER A N 1
ATOM 3845 C CA . SER A 1 492 ? 8.686 -4.334 13.815 1.00 77.44 492 SER A CA 1
ATOM 3846 C C . SER A 1 492 ? 7.390 -4.958 13.279 1.00 77.44 492 SER A C 1
ATOM 3848 O O . SER A 1 492 ? 6.323 -4.398 13.509 1.00 77.44 492 SER A O 1
ATOM 3850 N N . ARG A 1 493 ? 7.469 -6.108 12.595 1.00 75.25 493 ARG A N 1
ATOM 3851 C CA . ARG A 1 493 ? 6.323 -6.919 12.134 1.00 75.25 493 ARG A CA 1
ATOM 3852 C C . ARG A 1 493 ? 6.007 -8.100 13.060 1.00 75.25 493 ARG A C 1
ATOM 3854 O O . ARG A 1 493 ? 4.962 -8.723 12.914 1.00 75.25 493 ARG A O 1
ATOM 3861 N N . ALA A 1 494 ? 6.932 -8.432 13.957 1.00 79.62 494 ALA A N 1
ATOM 3862 C CA . ALA A 1 494 ? 6.863 -9.575 14.861 1.00 79.62 494 ALA A CA 1
ATOM 3863 C C . ALA A 1 494 ? 6.591 -9.192 16.321 1.00 79.62 494 ALA A C 1
ATOM 3865 O O . ALA A 1 494 ? 6.125 -10.027 17.093 1.00 79.62 494 ALA A O 1
ATOM 3866 N N . ALA A 1 495 ? 6.915 -7.956 16.708 1.00 83.38 495 ALA A N 1
ATOM 3867 C CA . ALA A 1 495 ? 6.623 -7.431 18.031 1.00 83.38 495 ALA A CA 1
ATOM 3868 C C . ALA A 1 495 ? 5.110 -7.335 18.242 1.00 83.38 495 ALA A C 1
ATOM 3870 O O . ALA A 1 495 ? 4.376 -6.889 17.361 1.00 83.38 495 ALA A O 1
ATOM 3871 N N . ASP A 1 496 ? 4.673 -7.723 19.435 1.00 84.69 496 ASP A N 1
ATOM 3872 C CA . ASP A 1 496 ? 3.271 -7.761 19.826 1.00 84.69 496 ASP A CA 1
ATOM 3873 C C . ASP A 1 496 ? 3.068 -7.092 21.190 1.00 84.69 496 ASP A C 1
ATOM 3875 O O . ASP A 1 496 ? 4.033 -6.848 21.922 1.00 84.69 496 ASP A O 1
ATOM 3879 N N . VAL A 1 497 ? 1.817 -6.790 21.530 1.00 87.88 497 VAL A N 1
ATOM 3880 C CA . VAL A 1 497 ? 1.433 -6.261 22.843 1.00 87.88 497 VAL A CA 1
ATOM 3881 C C . VAL A 1 497 ? 0.944 -7.419 23.707 1.00 87.88 497 VAL A C 1
ATOM 3883 O O . VAL A 1 497 ? -0.149 -7.930 23.498 1.00 87.88 497 VAL A O 1
ATOM 3886 N N . SER A 1 498 ? 1.746 -7.837 24.688 1.00 90.31 498 SER A N 1
ATOM 3887 C CA . SER A 1 498 ? 1.319 -8.854 25.656 1.00 90.31 498 SER A CA 1
ATOM 3888 C C . SER A 1 498 ? 0.563 -8.235 26.842 1.00 90.31 498 SER A C 1
ATOM 3890 O O . SER A 1 498 ? 0.831 -7.080 27.202 1.00 90.31 498 SER A O 1
ATOM 3892 N N . PRO A 1 499 ? -0.305 -8.994 27.539 1.00 92.19 499 PRO A N 1
ATOM 3893 C CA . PRO A 1 499 ? -0.981 -8.493 28.734 1.00 92.19 499 PRO A CA 1
ATOM 3894 C C . PRO A 1 499 ? -0.015 -8.040 29.839 1.00 92.19 499 PRO A C 1
ATOM 3896 O O . PRO A 1 499 ? -0.290 -7.068 30.535 1.00 92.19 499 PRO A O 1
ATOM 3899 N N . TYR A 1 500 ? 1.171 -8.651 29.950 1.00 92.56 500 TYR A N 1
ATOM 3900 C CA . TYR A 1 500 ? 2.224 -8.199 30.871 1.00 92.56 500 TYR A CA 1
ATOM 3901 C C . TYR A 1 500 ? 2.752 -6.782 30.551 1.00 92.56 500 TYR A C 1
ATOM 3903 O O . TYR A 1 500 ? 3.127 -6.026 31.451 1.00 92.56 500 TYR A O 1
ATOM 3911 N N . MET A 1 501 ? 2.755 -6.378 29.278 1.00 93.88 501 MET A N 1
ATOM 3912 C CA . MET A 1 501 ? 3.114 -5.011 28.879 1.00 93.88 501 MET A CA 1
ATOM 3913 C C . MET A 1 501 ? 2.003 -4.019 29.240 1.00 93.88 501 MET A C 1
ATOM 3915 O O . MET A 1 501 ? 2.300 -2.931 29.739 1.00 93.88 501 MET A O 1
ATOM 3919 N N . ALA A 1 502 ? 0.734 -4.408 29.075 1.00 95.19 502 ALA A N 1
ATOM 3920 C CA . ALA A 1 502 ? -0.400 -3.633 29.577 1.00 95.19 502 ALA A CA 1
ATOM 3921 C C . ALA A 1 502 ? -0.348 -3.501 31.113 1.00 95.19 502 ALA A C 1
ATOM 3923 O O . ALA A 1 502 ? -0.420 -2.385 31.625 1.00 95.19 502 ALA A O 1
ATOM 3924 N N . HIS A 1 503 ? -0.084 -4.591 31.844 1.00 95.56 503 HIS A N 1
ATOM 3925 C CA . HIS A 1 503 ? 0.118 -4.601 33.298 1.00 95.56 503 HIS A CA 1
ATOM 3926 C C . HIS A 1 503 ? 1.187 -3.592 33.749 1.00 95.56 503 HIS A C 1
ATOM 3928 O O . HIS A 1 503 ? 0.953 -2.797 34.658 1.00 95.56 503 HIS A O 1
ATOM 3934 N N . ARG A 1 504 ? 2.350 -3.539 33.085 1.00 95.12 504 ARG A N 1
ATOM 3935 C CA . ARG A 1 504 ? 3.403 -2.560 33.425 1.00 95.12 504 ARG A CA 1
ATOM 3936 C C . ARG A 1 504 ? 2.999 -1.108 33.189 1.00 95.12 504 ARG A C 1
ATOM 3938 O O . ARG A 1 504 ? 3.444 -0.239 33.939 1.00 95.12 504 ARG A O 1
ATOM 3945 N N . VAL A 1 505 ? 2.144 -0.832 32.203 1.00 96.81 505 VAL A N 1
ATOM 3946 C CA . VAL A 1 505 ? 1.516 0.491 32.066 1.00 96.81 505 VAL A CA 1
ATOM 3947 C C . VAL A 1 505 ? 0.515 0.723 33.196 1.00 96.81 505 VAL A C 1
ATOM 3949 O O . VAL A 1 505 ? 0.597 1.760 33.851 1.00 96.81 505 VAL A O 1
ATOM 3952 N N . ILE A 1 506 ? -0.358 -0.244 33.496 1.00 96.94 506 ILE A N 1
ATOM 3953 C CA . ILE A 1 506 ? -1.342 -0.177 34.588 1.00 96.94 506 ILE A CA 1
ATOM 3954 C C . ILE A 1 506 ? -0.671 0.146 35.928 1.00 96.94 506 ILE A C 1
ATOM 3956 O O . ILE A 1 506 ? -1.147 1.039 36.622 1.00 96.94 506 ILE A O 1
ATOM 3960 N N . GLN A 1 507 ? 0.477 -0.452 36.266 1.00 95.56 507 GLN A N 1
ATOM 3961 C CA . GLN A 1 507 ? 1.208 -0.105 37.497 1.00 95.56 507 GLN A CA 1
ATOM 3962 C C . GLN A 1 507 ? 1.664 1.367 37.538 1.00 95.56 507 GLN A C 1
ATOM 3964 O O . GLN A 1 507 ? 1.675 1.988 38.603 1.00 95.56 507 GLN A O 1
ATOM 3969 N N . ARG A 1 508 ? 1.988 1.984 36.390 1.00 95.81 508 ARG A N 1
ATOM 3970 C CA . ARG A 1 508 ? 2.256 3.434 36.327 1.00 95.81 508 ARG A CA 1
ATOM 3971 C C . ARG A 1 508 ? 0.977 4.265 36.416 1.00 95.81 508 ARG A C 1
ATOM 3973 O O . ARG A 1 508 ? 1.011 5.316 37.045 1.00 95.81 508 ARG A O 1
ATOM 3980 N N . LEU A 1 509 ? -0.143 3.802 35.856 1.00 96.62 509 LEU A N 1
ATOM 3981 C CA . LEU A 1 509 ? -1.445 4.473 35.991 1.00 96.62 509 LEU A CA 1
ATOM 3982 C C . LEU A 1 509 ? -1.945 4.441 37.446 1.00 96.62 509 LEU A C 1
ATOM 3984 O O . LEU A 1 509 ? -2.303 5.497 37.969 1.00 96.62 509 LEU A O 1
ATOM 3988 N N . LYS A 1 510 ? -1.847 3.282 38.122 1.00 95.25 510 LYS A N 1
ATOM 3989 C CA . LYS A 1 510 ? -2.057 3.102 39.573 1.00 95.25 510 LYS A CA 1
ATOM 3990 C C . LYS A 1 510 ? -1.228 4.134 40.357 1.00 95.25 510 LYS A C 1
ATOM 3992 O O . LYS A 1 510 ? -1.791 4.933 41.101 1.00 95.25 510 LYS A O 1
ATOM 3997 N N . ALA A 1 511 ? 0.084 4.207 40.110 1.00 94.75 511 ALA A N 1
ATOM 3998 C CA . ALA A 1 511 ? 0.985 5.163 40.770 1.00 94.75 511 ALA A CA 1
ATOM 3999 C C . ALA A 1 511 ? 0.726 6.651 40.429 1.00 94.75 511 ALA A C 1
ATOM 4001 O O . ALA A 1 511 ? 1.126 7.533 41.187 1.00 94.75 511 ALA A O 1
ATOM 4002 N N . MET A 1 512 ? 0.068 6.948 39.304 1.00 95.44 512 MET A N 1
ATOM 4003 C CA . MET A 1 512 ? -0.329 8.304 38.897 1.00 95.44 512 MET A CA 1
ATOM 4004 C C . MET A 1 512 ? -1.740 8.702 39.366 1.00 95.44 512 MET A C 1
ATOM 4006 O O . MET A 1 512 ? -2.140 9.844 39.140 1.00 95.44 512 MET A O 1
ATOM 4010 N N . GLY A 1 513 ? -2.507 7.791 39.978 1.00 96.19 513 GLY A N 1
ATOM 4011 C CA . GLY A 1 513 ? -3.919 8.020 40.308 1.00 96.19 513 GLY A CA 1
ATOM 4012 C C . GLY A 1 513 ? -4.827 8.148 39.077 1.00 96.19 513 GLY A C 1
ATOM 4013 O O . GLY A 1 513 ? -5.877 8.784 39.148 1.00 96.19 513 GLY A O 1
ATOM 4014 N N . VAL A 1 514 ? -4.418 7.588 37.934 1.00 97.50 514 VAL A N 1
ATOM 4015 C CA . VAL A 1 514 ? -5.193 7.603 36.686 1.00 97.50 514 VAL A CA 1
ATOM 4016 C C . VAL A 1 514 ? -6.162 6.427 36.670 1.00 97.50 514 VAL A C 1
ATOM 4018 O O . VAL A 1 514 ? -5.765 5.291 36.919 1.00 97.50 514 VAL A O 1
ATOM 4021 N N . GLN A 1 515 ? -7.430 6.696 36.346 1.00 97.50 515 GLN A N 1
ATOM 4022 C CA . GLN A 1 515 ? -8.442 5.654 36.184 1.00 97.50 515 GLN A CA 1
ATOM 4023 C C . GLN A 1 515 ? -8.101 4.758 34.991 1.00 97.50 515 GLN A C 1
ATOM 4025 O O . GLN A 1 515 ? -7.692 5.239 33.930 1.00 97.50 515 GLN A O 1
ATOM 4030 N N . TYR A 1 516 ? -8.310 3.458 35.156 1.00 98.06 516 TYR A N 1
ATOM 4031 C CA . TYR A 1 516 ? -8.217 2.477 34.086 1.00 98.06 516 TYR A CA 1
ATOM 4032 C C . TYR A 1 516 ? -9.165 1.301 34.363 1.00 98.06 516 TYR A C 1
ATOM 4034 O O . TYR A 1 516 ? -9.669 1.158 35.477 1.00 98.06 516 TYR A O 1
ATOM 4042 N N . VAL A 1 517 ? -9.382 0.460 33.355 1.00 98.19 517 VAL A N 1
ATOM 4043 C CA . VAL A 1 517 ? -10.003 -0.863 33.480 1.00 98.19 517 VAL A CA 1
ATOM 4044 C C . VAL A 1 517 ? -9.448 -1.781 32.388 1.00 98.19 517 VAL A C 1
ATOM 4046 O O . VAL A 1 517 ? -9.189 -1.325 31.272 1.00 98.19 517 VAL A O 1
ATOM 4049 N N . VAL A 1 518 ? -9.274 -3.067 32.678 1.00 98.19 518 VAL A N 1
ATOM 4050 C CA . VAL A 1 518 ? -9.124 -4.087 31.627 1.00 98.19 518 VAL A CA 1
ATOM 4051 C C . VAL A 1 518 ? -10.516 -4.621 31.285 1.00 98.19 518 VAL A C 1
ATOM 4053 O O . VAL A 1 518 ? -11.282 -4.991 32.174 1.00 98.19 518 VAL A O 1
ATOM 4056 N N . ALA A 1 519 ? -10.877 -4.622 30.006 1.00 97.56 519 ALA A N 1
ATOM 4057 C CA . ALA A 1 519 ? -12.079 -5.287 29.525 1.00 97.56 519 ALA A CA 1
ATOM 4058 C C . ALA A 1 519 ? -11.978 -6.804 29.792 1.00 97.56 519 ALA A C 1
ATOM 4060 O O . ALA A 1 519 ? -10.875 -7.342 29.833 1.00 97.56 519 ALA A O 1
ATOM 4061 N N . PRO A 1 520 ? -13.092 -7.543 29.928 1.00 95.75 520 PRO A N 1
ATOM 4062 C CA . PRO A 1 520 ? -13.027 -9.004 29.935 1.00 95.75 520 PRO A CA 1
ATOM 4063 C C . PRO A 1 520 ? -12.687 -9.554 28.538 1.00 95.75 520 PRO A C 1
ATOM 4065 O O . PRO A 1 520 ? -12.064 -10.607 28.438 1.00 95.75 520 PRO A O 1
ATOM 4068 N N . TYR A 1 521 ? -13.061 -8.822 27.478 1.00 94.75 521 TYR A N 1
ATOM 4069 C CA . TYR A 1 521 ? -12.799 -9.130 26.068 1.00 94.75 521 TYR A CA 1
ATOM 4070 C C . TYR A 1 521 ? -12.266 -7.881 25.346 1.00 94.75 521 TYR A C 1
ATOM 4072 O O . TYR A 1 521 ? -11.187 -7.418 25.704 1.00 94.75 521 TYR A O 1
ATOM 4080 N N . GLU A 1 522 ? -12.975 -7.309 24.367 1.00 93.88 522 GLU A N 1
ATOM 4081 C CA . GLU A 1 522 ? -12.435 -6.210 23.551 1.00 93.88 522 GLU A CA 1
ATOM 4082 C C . GLU A 1 522 ? -12.650 -4.828 24.189 1.00 93.88 522 GLU A C 1
ATOM 4084 O O . GLU A 1 522 ? -13.689 -4.542 24.802 1.00 93.88 522 GLU A O 1
ATOM 4089 N N . ALA A 1 523 ? -11.674 -3.939 23.999 1.00 95.38 523 ALA A N 1
ATOM 4090 C CA . ALA A 1 523 ? -11.715 -2.573 24.500 1.00 95.38 523 ALA A CA 1
ATOM 4091 C C . ALA A 1 523 ? -12.887 -1.771 23.911 1.00 95.38 523 ALA A C 1
ATOM 4093 O O . ALA A 1 523 ? -13.525 -1.031 24.655 1.00 95.38 523 ALA A O 1
ATOM 4094 N N . ASP A 1 524 ? -13.242 -1.938 22.630 1.00 94.62 524 ASP A N 1
ATOM 4095 C CA . ASP A 1 524 ? -14.340 -1.200 21.979 1.00 94.62 524 ASP A CA 1
ATOM 4096 C C . ASP A 1 524 ? -15.691 -1.343 22.692 1.00 94.62 524 ASP A C 1
ATOM 4098 O O . ASP A 1 524 ? -16.394 -0.352 22.925 1.00 94.62 524 ASP A O 1
ATOM 4102 N N . ALA A 1 525 ? -16.049 -2.568 23.087 1.00 96.50 525 ALA A N 1
ATOM 4103 C CA . ALA A 1 525 ? -17.288 -2.831 23.810 1.00 96.50 525 ALA A CA 1
ATOM 4104 C C . ALA A 1 525 ? -17.259 -2.176 25.200 1.00 96.50 525 ALA A C 1
ATOM 4106 O O . ALA A 1 525 ? -18.239 -1.560 25.628 1.00 96.50 525 ALA A O 1
ATOM 4107 N N . GLN A 1 526 ? -16.120 -2.252 25.892 1.00 98.19 526 GLN A N 1
ATOM 4108 C CA . GLN A 1 526 ? -15.922 -1.640 27.205 1.00 98.19 526 GLN A CA 1
ATOM 4109 C C . GLN A 1 526 ? -15.934 -0.099 27.130 1.00 98.19 526 GLN A C 1
ATOM 4111 O O . GLN A 1 526 ? -16.544 0.554 27.978 1.00 98.19 526 GLN A O 1
ATOM 4116 N N . LEU A 1 527 ? -15.336 0.491 26.092 1.00 98.06 527 LEU A N 1
ATOM 4117 C CA . LEU A 1 527 ? -15.361 1.925 25.790 1.00 98.06 527 LEU A CA 1
ATOM 4118 C C . LEU A 1 527 ? -16.797 2.408 25.542 1.00 98.06 527 LEU A C 1
ATOM 4120 O O . LEU A 1 527 ? -17.235 3.391 26.147 1.00 98.06 527 LEU A O 1
ATOM 4124 N N . ALA A 1 528 ? -17.563 1.678 24.726 1.00 97.19 528 ALA A N 1
ATOM 4125 C CA . ALA A 1 528 ? -18.974 1.965 24.488 1.00 97.19 528 ALA A CA 1
ATOM 4126 C C . ALA A 1 528 ? -19.818 1.837 25.766 1.00 97.19 528 ALA A C 1
ATOM 4128 O O . ALA A 1 528 ? -20.685 2.681 26.007 1.00 97.19 528 ALA A O 1
ATOM 4129 N N . PHE A 1 529 ? -19.536 0.849 26.622 1.00 97.94 529 PHE A N 1
ATOM 4130 C CA . PHE A 1 529 ? -20.196 0.707 27.919 1.00 97.94 529 PHE A CA 1
ATOM 4131 C C . PHE A 1 529 ? -19.916 1.900 28.843 1.00 97.94 529 PHE A C 1
ATOM 4133 O O . PHE A 1 529 ? -20.855 2.451 29.412 1.00 97.94 529 PHE A O 1
ATOM 4140 N N . LEU A 1 530 ? -18.664 2.363 28.960 1.00 97.69 530 LEU A N 1
ATOM 4141 C CA . LEU A 1 530 ? -18.325 3.529 29.792 1.00 97.69 530 LEU A CA 1
ATOM 4142 C C . LEU A 1 530 ? -19.048 4.807 29.324 1.00 97.69 530 LEU A C 1
ATOM 4144 O O . LEU A 1 530 ? -19.506 5.593 30.160 1.00 97.69 530 LEU A O 1
ATOM 4148 N N . VAL A 1 531 ? -19.201 4.998 28.006 1.00 96.44 531 VAL A N 1
ATOM 4149 C CA . VAL A 1 531 ? -19.992 6.101 27.425 1.00 96.44 531 VAL A CA 1
ATOM 4150 C C . VAL A 1 531 ? -21.479 5.949 27.776 1.00 96.44 531 VAL A C 1
ATOM 4152 O O . VAL A 1 531 ? -22.096 6.893 28.267 1.00 96.44 531 VAL A O 1
ATOM 4155 N N . GLN A 1 532 ? -22.064 4.762 27.577 1.00 94.50 532 GLN A N 1
ATOM 4156 C CA . GLN A 1 532 ? -23.483 4.497 27.864 1.00 94.50 532 GLN A CA 1
ATOM 4157 C C . GLN A 1 532 ? -23.817 4.582 29.366 1.00 94.50 532 GLN A C 1
ATOM 4159 O O . GLN A 1 532 ? -24.889 5.058 29.737 1.00 94.50 532 GLN A O 1
ATOM 4164 N N . ALA A 1 533 ? -22.886 4.189 30.239 1.00 95.12 533 ALA A N 1
ATOM 4165 C CA . ALA A 1 533 ? -23.006 4.248 31.696 1.00 95.12 533 ALA A CA 1
ATOM 4166 C C . ALA A 1 533 ? -22.779 5.656 32.292 1.00 95.12 533 ALA A C 1
ATOM 4168 O O . ALA A 1 533 ? -22.809 5.809 33.523 1.00 95.12 533 ALA A O 1
ATOM 4169 N N . GLY A 1 534 ? -22.522 6.664 31.446 1.00 95.19 534 GLY A N 1
ATOM 4170 C CA . GLY A 1 534 ? -22.271 8.050 31.849 1.00 95.19 534 GLY A CA 1
ATOM 4171 C C . GLY A 1 534 ? -20.993 8.232 32.671 1.00 95.19 534 GLY A C 1
ATOM 4172 O O . GLY A 1 534 ? -20.950 9.107 33.532 1.00 95.19 534 GLY A O 1
ATOM 4173 N N . LEU A 1 535 ? -19.986 7.375 32.466 1.00 96.12 535 LEU A N 1
ATOM 4174 C CA . LEU A 1 535 ? -18.694 7.445 33.158 1.00 96.12 535 LEU A CA 1
ATOM 4175 C C . LEU A 1 535 ? -17.666 8.307 32.411 1.00 96.12 535 LEU A C 1
ATOM 4177 O O . LEU A 1 535 ? -16.745 8.824 33.041 1.00 96.12 535 LEU A O 1
ATOM 4181 N N . VAL A 1 536 ? -17.826 8.477 31.094 1.00 97.69 536 VAL A N 1
ATOM 4182 C CA . VAL A 1 536 ? -16.941 9.284 30.238 1.00 97.69 536 VAL A CA 1
ATOM 4183 C C . VAL A 1 536 ? -17.736 10.076 29.194 1.00 97.69 536 VAL A C 1
ATOM 4185 O O . VAL A 1 536 ? -18.782 9.638 28.719 1.00 97.69 536 VAL A O 1
ATOM 4188 N N . ASP A 1 537 ? -17.214 11.236 28.802 1.00 97.31 537 ASP A N 1
ATOM 4189 C CA . ASP A 1 537 ? -17.813 12.163 27.835 1.00 97.31 537 ASP A CA 1
ATOM 4190 C C . ASP A 1 537 ? -17.505 11.809 26.367 1.00 97.31 537 ASP A C 1
ATOM 4192 O O . ASP A 1 537 ? -18.063 12.420 25.449 1.00 97.31 537 ASP A O 1
ATOM 4196 N N . GLY A 1 538 ? -16.570 10.892 26.117 1.00 96.62 538 GLY A N 1
ATOM 4197 C CA . GLY A 1 538 ? -16.112 10.505 24.781 1.00 96.62 538 GLY A CA 1
ATOM 4198 C C . GLY A 1 538 ? -14.889 9.590 24.818 1.00 96.62 538 GLY A C 1
ATOM 4199 O O . GLY A 1 538 ? -14.358 9.303 25.890 1.00 96.62 538 GLY A O 1
ATOM 4200 N N . VAL A 1 539 ? -14.450 9.148 23.639 1.00 97.88 539 VAL A N 1
ATOM 4201 C CA . VAL A 1 539 ? -13.377 8.154 23.457 1.00 97.88 539 VAL A CA 1
ATOM 4202 C C . VAL A 1 539 ? -12.233 8.719 22.612 1.00 97.88 539 VAL A C 1
ATOM 4204 O O . VAL A 1 539 ? -12.481 9.424 21.637 1.00 97.88 539 VAL A O 1
ATOM 4207 N N . ILE A 1 540 ? -10.989 8.374 22.945 1.00 96.75 540 ILE A N 1
ATOM 4208 C CA . ILE A 1 540 ? -9.791 8.546 22.115 1.00 96.75 540 ILE A CA 1
ATOM 4209 C C . ILE A 1 540 ? -9.330 7.155 21.662 1.00 96.75 540 ILE A C 1
ATOM 4211 O O . ILE A 1 540 ? -8.890 6.358 22.486 1.00 96.75 540 ILE A O 1
ATOM 4215 N N . THR A 1 541 ? -9.403 6.879 20.362 1.00 94.56 541 THR A N 1
ATOM 4216 C CA . THR A 1 541 ? -8.910 5.642 19.727 1.00 94.56 541 THR A CA 1
ATOM 4217 C C . THR A 1 541 ? -8.492 5.940 18.281 1.00 94.56 541 THR A C 1
ATOM 4219 O O . THR A 1 541 ? -8.830 6.993 17.739 1.00 94.56 541 THR A O 1
ATOM 4222 N N . GLU A 1 542 ? -7.742 5.038 17.652 1.00 89.12 542 GLU A N 1
ATOM 4223 C CA . GLU A 1 542 ? -7.560 5.029 16.195 1.00 89.12 542 GLU A CA 1
ATOM 4224 C C . GLU A 1 542 ? -8.503 4.025 15.497 1.00 89.12 542 GLU A C 1
ATOM 4226 O O . GLU A 1 542 ? -8.678 4.123 14.281 1.00 89.12 542 GLU A O 1
ATOM 4231 N N . ASP A 1 543 ? -9.145 3.113 16.241 1.00 89.88 543 ASP A N 1
ATOM 4232 C CA . ASP A 1 543 ? -10.074 2.114 15.704 1.00 89.88 543 ASP A CA 1
ATOM 4233 C C . ASP A 1 543 ? -11.484 2.687 15.485 1.00 89.88 543 ASP A C 1
ATOM 4235 O O . ASP A 1 543 ? -12.064 3.372 16.333 1.00 89.88 543 ASP A O 1
ATOM 4239 N N . SER A 1 544 ? -12.047 2.435 14.303 1.00 91.75 544 SER A N 1
ATOM 4240 C CA . SER A 1 544 ? -13.351 2.969 13.912 1.00 91.75 544 SER A CA 1
ATOM 4241 C C . SER A 1 544 ? -14.559 2.102 14.299 1.00 91.75 544 SER A C 1
ATOM 4243 O O . SER A 1 544 ? -15.686 2.595 14.173 1.00 91.75 544 SER A O 1
ATOM 4245 N N . ASP A 1 545 ? -14.365 0.890 14.830 1.00 90.50 545 ASP A N 1
ATOM 4246 C CA . ASP A 1 545 ? -15.442 -0.022 15.259 1.00 90.50 545 ASP A CA 1
ATOM 4247 C C . ASP A 1 545 ? -16.142 0.450 16.548 1.00 90.50 545 ASP A C 1
ATOM 4249 O O . ASP A 1 545 ? -17.352 0.245 16.706 1.00 90.50 545 ASP A O 1
ATOM 4253 N N . CYS A 1 546 ? -15.461 1.246 17.380 1.00 92.19 546 CYS A N 1
ATOM 4254 C CA . CYS A 1 546 ? -16.062 2.071 18.434 1.00 92.19 546 CYS A CA 1
ATOM 4255 C C . CYS A 1 546 ? -17.335 2.829 17.982 1.00 92.19 546 CYS A C 1
ATOM 4257 O O . CYS A 1 546 ? -18.280 2.986 18.759 1.00 92.19 546 CYS A O 1
ATOM 4259 N N . LEU A 1 547 ? -17.407 3.309 16.730 1.00 94.31 547 LEU A N 1
ATOM 4260 C CA . LEU A 1 547 ? -18.570 4.062 16.233 1.00 94.31 547 LEU A CA 1
ATOM 4261 C C . LEU A 1 547 ? -19.850 3.198 16.138 1.00 94.31 547 LEU A C 1
ATOM 4263 O O . LEU A 1 547 ? -20.853 3.587 16.743 1.00 94.31 547 LEU A O 1
ATOM 4267 N N . PRO A 1 548 ? -19.885 2.052 15.422 1.00 94.31 548 PRO A N 1
ATOM 4268 C CA . PRO A 1 548 ? -21.041 1.148 15.422 1.00 94.31 548 PRO A CA 1
ATOM 4269 C C . PRO A 1 548 ? -21.287 0.397 16.743 1.00 94.31 548 PRO A C 1
ATOM 4271 O O . PRO A 1 548 ? -22.427 -0.020 16.964 1.00 94.31 548 PRO A O 1
ATOM 4274 N N . PHE A 1 549 ? -20.291 0.280 17.632 1.00 94.19 549 PHE A N 1
ATOM 4275 C CA . PHE A 1 549 ? -20.500 -0.123 19.034 1.00 94.19 549 PHE A CA 1
ATOM 4276 C C . PHE A 1 549 ? -21.302 0.908 19.856 1.00 94.19 549 PHE A C 1
ATOM 4278 O O . PHE A 1 549 ? -21.919 0.559 20.863 1.00 94.19 549 PHE A O 1
ATOM 4285 N N . GLY A 1 550 ? -21.349 2.171 19.414 1.00 91.25 550 GLY A N 1
ATOM 4286 C CA . GLY A 1 550 ? -22.189 3.220 19.997 1.00 91.25 550 GLY A CA 1
ATOM 4287 C C . GLY A 1 550 ? -21.438 4.357 20.695 1.00 91.25 550 GLY A C 1
ATOM 4288 O O . GLY A 1 550 ? -22.077 5.174 21.360 1.00 91.25 550 GLY A O 1
ATOM 4289 N N . CYS A 1 551 ? -20.113 4.464 20.544 1.00 93.81 551 CYS A N 1
ATOM 4290 C CA . CYS A 1 551 ? -19.336 5.588 21.072 1.00 93.81 551 CYS A CA 1
ATOM 4291 C C . CYS A 1 551 ? -19.757 6.900 20.380 1.00 93.81 551 CYS A C 1
ATOM 4293 O O . CYS A 1 551 ? -19.341 7.210 19.264 1.00 93.81 551 CYS A O 1
ATOM 4295 N N . GLY A 1 552 ? -20.616 7.686 21.039 1.00 89.81 552 GLY A N 1
ATOM 4296 C CA . GLY A 1 552 ? -21.294 8.835 20.418 1.00 89.81 552 GLY A CA 1
ATOM 4297 C C . GLY A 1 552 ? -20.394 10.015 20.024 1.00 89.81 552 GLY A C 1
ATOM 4298 O O . GLY A 1 552 ? -20.775 10.803 19.156 1.00 89.81 552 GLY A O 1
ATOM 4299 N N . LYS A 1 553 ? -19.208 10.122 20.638 1.00 96.31 553 LYS A N 1
ATOM 4300 C CA . LYS A 1 553 ? -18.150 11.109 20.367 1.00 96.31 553 LYS A CA 1
ATOM 4301 C C . LYS A 1 553 ? -16.799 10.387 20.413 1.00 96.31 553 LYS A C 1
ATOM 4303 O O . LYS A 1 553 ? -16.427 9.880 21.472 1.00 96.31 553 LYS A O 1
ATOM 4308 N N . VAL A 1 554 ? -16.075 10.364 19.295 1.00 97.25 554 VAL A N 1
ATOM 4309 C CA . VAL A 1 554 ? -14.763 9.704 19.174 1.00 97.25 554 VAL A CA 1
ATOM 4310 C C . VAL A 1 554 ? -13.733 10.667 18.584 1.00 97.25 554 VAL A C 1
ATOM 4312 O O . VAL A 1 554 ? -14.035 11.403 17.645 1.00 97.25 554 VAL A O 1
ATOM 4315 N N . LEU A 1 555 ? -12.529 10.679 19.153 1.00 96.31 555 LEU A N 1
ATOM 4316 C CA . LEU A 1 555 ? -11.387 11.504 18.771 1.00 96.31 555 LEU A CA 1
ATOM 4317 C C . LEU A 1 555 ? -10.313 10.610 18.136 1.00 96.31 555 LEU A C 1
ATOM 4319 O O . LEU A 1 555 ? -9.599 9.897 18.839 1.00 96.31 555 LEU A O 1
ATOM 4323 N N . PHE A 1 556 ? -10.185 10.695 16.815 1.00 93.56 556 PHE A N 1
ATOM 4324 C CA . PHE A 1 556 ? -9.201 9.958 16.018 1.00 93.56 556 PHE A CA 1
ATOM 4325 C C . PHE A 1 556 ? -7.919 10.765 15.791 1.00 93.56 556 PHE A C 1
ATOM 4327 O O . PHE A 1 556 ? -7.930 11.994 15.868 1.00 93.56 556 PHE A O 1
ATOM 4334 N N . LYS A 1 557 ? -6.829 10.100 15.402 1.00 85.06 557 LYS A N 1
ATOM 4335 C CA . LYS A 1 557 ? -5.572 10.696 14.914 1.00 85.06 557 LYS A CA 1
ATOM 4336 C C . LYS A 1 557 ? -5.015 11.789 15.818 1.00 85.06 557 LYS A C 1
ATOM 4338 O O . LYS A 1 557 ? -4.628 12.853 15.338 1.00 85.06 557 LYS A O 1
ATOM 4343 N N . MET A 1 558 ? -4.988 11.523 17.125 1.00 87.00 558 MET A N 1
ATOM 4344 C CA . MET A 1 558 ? -4.423 12.449 18.106 1.00 87.00 558 MET A CA 1
ATOM 4345 C C . MET A 1 558 ? -2.897 12.494 17.959 1.00 87.00 558 MET A C 1
ATOM 4347 O O . MET A 1 558 ? -2.213 11.493 18.204 1.00 87.00 558 MET A O 1
ATOM 4351 N N . ASP A 1 559 ? -2.362 13.646 17.562 1.00 80.38 559 ASP A N 1
ATOM 4352 C CA . ASP A 1 559 ? -0.935 13.829 17.281 1.00 80.38 559 ASP A CA 1
ATOM 4353 C C . ASP A 1 559 ? -0.075 14.009 18.557 1.00 80.38 559 ASP A C 1
ATOM 4355 O O . ASP A 1 559 ? -0.289 13.324 19.566 1.00 80.38 559 ASP A O 1
ATOM 4359 N N . ARG A 1 560 ? 0.978 14.837 18.499 1.00 74.69 560 ARG A N 1
ATOM 4360 C CA . ARG A 1 560 ? 1.832 15.193 19.649 1.00 74.69 560 ARG A CA 1
ATOM 4361 C C . ARG A 1 560 ? 1.554 16.590 20.201 1.00 74.69 560 ARG A C 1
ATOM 4363 O O . ARG A 1 560 ? 1.842 16.822 21.370 1.00 74.69 560 ARG A O 1
ATOM 4370 N N . ASP A 1 561 ? 1.000 17.481 19.386 1.00 75.94 561 ASP A N 1
ATOM 4371 C CA . ASP A 1 561 ? 0.690 18.864 19.755 1.00 75.94 561 ASP A CA 1
ATOM 4372 C C . ASP A 1 561 ? -0.698 18.976 20.412 1.00 75.94 561 ASP A C 1
ATOM 4374 O O . ASP A 1 561 ? -1.044 20.003 20.994 1.00 75.94 561 ASP A O 1
ATOM 4378 N N . GLY A 1 562 ? -1.478 17.891 20.367 1.00 81.56 562 GLY A N 1
ATOM 4379 C CA . GLY A 1 562 ? -2.795 17.789 20.980 1.00 81.56 562 GLY A CA 1
ATOM 4380 C C . GLY A 1 562 ? -3.925 18.109 20.009 1.00 81.56 562 GLY A C 1
ATOM 4381 O O . GLY A 1 562 ? -4.983 18.559 20.444 1.00 81.56 562 GLY A O 1
ATOM 4382 N N . VAL A 1 563 ? -3.729 17.891 18.708 1.00 88.69 563 VAL A N 1
ATOM 4383 C CA . VAL A 1 563 ? -4.790 18.019 17.705 1.00 88.69 563 VAL A CA 1
ATOM 4384 C C . VAL A 1 563 ? -5.326 16.632 17.346 1.00 88.69 563 VAL A C 1
ATOM 4386 O O . VAL A 1 563 ? -4.566 15.683 17.164 1.00 88.69 563 VAL A O 1
ATOM 4389 N N . ALA A 1 564 ? -6.651 16.511 17.267 1.00 92.00 564 ALA A N 1
ATOM 4390 C CA . ALA A 1 564 ? -7.378 15.283 16.956 1.00 92.00 564 ALA A CA 1
ATOM 4391 C C . ALA A 1 564 ? -8.529 15.542 15.964 1.00 92.00 564 ALA A C 1
ATOM 4393 O O . ALA A 1 564 ? -8.972 16.673 15.759 1.00 92.00 564 ALA A O 1
ATOM 4394 N N . GLN A 1 565 ? -9.029 14.476 15.348 1.00 94.44 565 GLN A N 1
ATOM 4395 C CA . GLN A 1 565 ? -10.159 14.451 14.420 1.00 94.44 565 GLN A CA 1
ATOM 4396 C C . GLN A 1 565 ? -11.401 13.923 15.148 1.00 94.44 565 GLN A C 1
ATOM 4398 O O . GLN A 1 565 ? -11.573 12.715 15.289 1.00 94.44 565 GLN A O 1
ATOM 4403 N N . GLU A 1 566 ? -12.267 14.820 15.621 1.00 96.62 566 GLU A N 1
ATOM 4404 C CA . GLU A 1 566 ? -13.512 14.443 16.298 1.00 96.62 566 GLU A CA 1
ATOM 4405 C C . GLU A 1 566 ? -14.570 13.989 15.282 1.00 96.62 566 GLU A C 1
ATOM 4407 O O . GLU A 1 566 ? -14.773 14.632 14.251 1.00 96.62 566 GLU A O 1
ATOM 4412 N N . VAL A 1 567 ? -15.288 12.911 15.593 1.00 96.50 567 VAL A N 1
ATOM 4413 C CA . VAL A 1 567 ? -16.509 12.478 14.905 1.00 96.50 567 VAL A CA 1
ATOM 4414 C C . VAL A 1 567 ? -17.606 12.280 15.949 1.00 96.50 567 VAL A C 1
ATOM 4416 O O . VAL A 1 567 ? -17.378 11.670 16.993 1.00 96.50 567 VAL A O 1
ATOM 4419 N N . GLN A 1 568 ? -18.814 12.768 15.655 1.00 94.94 568 GLN A N 1
ATOM 4420 C CA . GLN A 1 568 ? -19.998 12.563 16.495 1.00 94.94 568 GLN A CA 1
ATOM 4421 C C . GLN A 1 568 ? -21.093 11.829 15.717 1.00 94.94 568 GLN A C 1
ATOM 4423 O O . GLN A 1 568 ? -21.515 12.292 14.653 1.00 94.94 568 GLN A O 1
ATOM 4428 N N . THR A 1 569 ? -21.619 10.726 16.255 1.00 91.81 569 THR A N 1
ATOM 4429 C CA . THR A 1 569 ? -22.672 9.937 15.579 1.00 91.81 569 THR A CA 1
ATOM 4430 C C . THR A 1 569 ? -23.971 10.737 15.417 1.00 91.81 569 THR A C 1
ATOM 4432 O O . THR A 1 569 ? -24.637 10.653 14.385 1.00 91.81 569 THR A O 1
ATOM 4435 N N . ALA A 1 570 ? -24.267 11.646 16.354 1.00 92.06 570 ALA A N 1
ATOM 4436 C CA . ALA A 1 570 ? -25.382 12.597 16.278 1.00 92.06 570 ALA A CA 1
ATOM 4437 C C . ALA A 1 570 ? -25.366 13.503 15.021 1.00 92.06 570 ALA A C 1
ATOM 4439 O O . ALA A 1 570 ? -26.411 14.049 14.630 1.00 92.06 570 ALA A O 1
ATOM 4440 N N . ASN A 1 571 ? -24.201 13.646 14.373 1.00 93.81 571 ASN A N 1
ATOM 4441 C CA . ASN A 1 571 ? -24.011 14.391 13.131 1.00 93.81 571 ASN A CA 1
ATOM 4442 C C . ASN A 1 571 ? -24.111 13.537 11.855 1.00 93.81 571 ASN A C 1
ATOM 4444 O O . ASN A 1 571 ? -24.108 14.122 10.775 1.00 93.81 571 ASN A O 1
ATOM 4448 N N . LEU A 1 572 ? -24.295 12.208 11.919 1.00 92.56 572 LEU A N 1
ATOM 4449 C CA . LEU A 1 572 ? -24.424 11.334 10.732 1.00 92.56 572 LEU A CA 1
ATOM 4450 C C . LEU A 1 572 ? -25.452 11.857 9.712 1.00 92.56 572 LEU A C 1
ATOM 4452 O O . LEU A 1 572 ? -25.191 11.885 8.510 1.00 92.56 572 LEU A O 1
ATOM 4456 N N . LYS A 1 573 ? -26.590 12.379 10.183 1.00 90.94 573 LYS A N 1
ATOM 4457 C CA . LYS A 1 573 ? -27.634 13.017 9.355 1.00 90.94 573 LYS A CA 1
ATOM 4458 C C . LYS A 1 573 ? -27.146 14.194 8.485 1.00 90.94 573 LYS A C 1
ATOM 4460 O O . LYS A 1 573 ? -27.799 14.511 7.493 1.00 90.94 573 LYS A O 1
ATOM 4465 N N . HIS A 1 574 ? -26.027 14.828 8.844 1.00 92.62 574 HIS A N 1
ATOM 4466 C CA . HIS A 1 574 ? -25.386 15.938 8.129 1.00 92.62 574 HIS A CA 1
ATOM 4467 C C . HIS A 1 574 ? -24.282 15.483 7.151 1.00 92.62 574 HIS A C 1
ATOM 4469 O O . HIS A 1 574 ? -23.725 16.322 6.438 1.00 92.62 574 HIS A O 1
ATOM 4475 N N . ASN A 1 575 ? -23.959 14.184 7.100 1.00 94.00 575 ASN A N 1
ATOM 4476 C CA . ASN A 1 575 ? -22.933 13.643 6.212 1.00 94.00 575 ASN A CA 1
ATOM 4477 C C . ASN A 1 575 ? -23.299 13.834 4.727 1.00 94.00 575 ASN A C 1
ATOM 4479 O O . ASN A 1 575 ? -24.437 13.592 4.305 1.00 94.00 575 ASN A O 1
ATOM 4483 N N . LYS A 1 576 ? -22.329 14.305 3.935 1.00 90.75 576 LYS A N 1
ATOM 4484 C CA . LYS A 1 576 ? -22.527 14.709 2.534 1.00 90.75 576 LYS A CA 1
ATOM 4485 C C . LYS A 1 576 ? -22.221 13.572 1.563 1.00 90.75 576 LYS A C 1
ATOM 4487 O O . LYS A 1 576 ? -22.877 13.486 0.523 1.00 90.75 576 LYS A O 1
ATOM 4492 N N . GLU A 1 577 ? -21.262 12.719 1.914 1.00 90.81 577 GLU A N 1
ATOM 4493 C CA . GLU A 1 577 ? -20.777 11.574 1.147 1.00 90.81 577 GLU A CA 1
ATOM 4494 C C . GLU A 1 577 ? -21.849 10.476 1.049 1.00 90.81 577 GLU A C 1
ATOM 4496 O O . GLU A 1 577 ? -22.289 10.125 -0.047 1.00 90.81 577 GLU A O 1
ATOM 4501 N N . LEU A 1 578 ? -22.318 9.978 2.196 1.00 86.69 578 LEU A N 1
ATOM 4502 C CA . LEU A 1 578 ? -23.389 8.997 2.351 1.00 86.69 578 LEU A CA 1
ATOM 4503 C C . LEU A 1 578 ? -24.484 9.598 3.239 1.00 86.69 578 LEU A C 1
ATOM 4505 O O . LEU A 1 578 ? -24.423 9.573 4.461 1.00 86.69 578 LEU A O 1
ATOM 4509 N N . ARG A 1 579 ? -25.528 10.160 2.622 1.00 89.62 579 ARG A N 1
ATOM 4510 C CA . ARG A 1 579 ? -26.573 10.910 3.343 1.00 89.62 579 ARG A CA 1
ATOM 4511 C C . ARG A 1 579 ? -27.368 9.999 4.294 1.00 89.62 579 ARG A C 1
ATOM 4513 O O . ARG A 1 579 ? -28.322 9.350 3.855 1.00 89.62 579 ARG A O 1
ATOM 4520 N N . PHE A 1 580 ? -27.014 9.964 5.579 1.00 91.25 580 PHE A N 1
ATOM 4521 C CA . PHE A 1 580 ? -27.606 9.073 6.592 1.00 91.25 580 PHE A CA 1
ATOM 4522 C C . PHE A 1 580 ? -28.949 9.558 7.174 1.00 91.25 580 PHE A C 1
ATOM 4524 O O . PHE A 1 580 ? -29.437 8.992 8.141 1.00 91.25 580 PHE A O 1
ATOM 4531 N N . HIS A 1 581 ? -29.608 10.565 6.591 1.00 86.25 581 HIS A N 1
ATOM 4532 C CA . HIS A 1 581 ? -30.836 11.174 7.143 1.00 86.25 581 HIS A CA 1
ATOM 4533 C C . HIS A 1 581 ? -32.070 10.244 7.290 1.00 86.25 581 HIS A C 1
ATOM 4535 O O . HIS A 1 581 ? -33.091 10.686 7.809 1.00 86.25 581 HIS A O 1
ATOM 4541 N N . MET A 1 582 ? -31.997 8.996 6.809 1.00 85.69 582 MET A N 1
ATOM 4542 C CA . MET A 1 582 ? -33.011 7.939 6.997 1.00 85.69 582 MET A CA 1
ATOM 4543 C C . MET A 1 582 ? -32.444 6.681 7.680 1.00 85.69 582 MET A C 1
ATOM 4545 O O . MET A 1 582 ? -33.130 5.664 7.727 1.00 85.69 582 MET A O 1
ATOM 4549 N N . PHE A 1 583 ? -31.184 6.697 8.119 1.00 92.19 583 PHE A N 1
ATOM 4550 C CA . PHE A 1 583 ? -30.551 5.548 8.764 1.00 92.19 583 PHE A CA 1
ATOM 4551 C C . PHE A 1 583 ? -30.824 5.592 10.266 1.00 92.19 583 PHE A C 1
ATOM 4553 O O . PHE A 1 583 ? -30.681 6.636 10.898 1.00 92.19 583 PHE A O 1
ATOM 4560 N N . THR A 1 584 ? -31.194 4.444 10.823 1.00 92.25 584 THR A N 1
ATOM 4561 C CA . THR A 1 584 ? -31.090 4.169 12.259 1.00 92.25 584 THR A CA 1
ATOM 4562 C C . THR A 1 584 ? -29.679 3.687 12.597 1.00 92.25 584 THR A C 1
ATOM 4564 O O . THR A 1 584 ? -28.925 3.288 11.705 1.00 92.25 584 THR A O 1
ATOM 4567 N N . ASP A 1 585 ? -29.341 3.633 13.883 1.00 90.25 585 ASP A N 1
ATOM 4568 C CA . ASP A 1 585 ? -28.063 3.080 14.359 1.00 90.25 585 ASP A CA 1
ATOM 4569 C C . ASP A 1 585 ? -27.906 1.600 13.959 1.00 90.25 585 ASP A C 1
ATOM 4571 O O . ASP A 1 585 ? -26.819 1.135 13.629 1.00 90.25 585 ASP A O 1
ATOM 4575 N N . ASP A 1 586 ? -29.022 0.869 13.881 1.00 92.62 586 ASP A N 1
ATOM 4576 C CA . ASP A 1 586 ? -29.093 -0.479 13.311 1.00 92.62 586 ASP A CA 1
ATOM 4577 C C . ASP A 1 586 ? -28.749 -0.517 11.817 1.00 92.62 586 ASP A C 1
ATOM 4579 O O . ASP A 1 586 ? -28.018 -1.402 11.388 1.00 92.62 586 ASP A O 1
ATOM 4583 N N . MET A 1 587 ? -29.225 0.440 11.016 1.00 94.88 587 MET A N 1
ATOM 4584 C CA . MET A 1 587 ? -28.860 0.530 9.596 1.00 94.88 587 MET A CA 1
ATOM 4585 C C . MET A 1 587 ? -27.394 0.947 9.405 1.00 94.88 587 MET A C 1
ATOM 4587 O O . MET A 1 587 ? -26.755 0.508 8.450 1.00 94.88 587 MET A O 1
ATOM 4591 N N . PHE A 1 588 ? -26.846 1.773 10.299 1.00 94.94 588 PHE A N 1
ATOM 4592 C CA . PHE A 1 588 ? -25.427 2.130 10.290 1.00 94.94 588 PHE A CA 1
ATOM 4593 C C . PHE A 1 588 ? -24.548 0.919 10.644 1.00 94.94 588 PHE A C 1
ATOM 4595 O O . PHE A 1 588 ? -23.660 0.571 9.870 1.00 94.94 588 PHE A O 1
ATOM 4602 N N . LEU A 1 589 ? -24.869 0.200 11.725 1.00 95.38 589 LEU A N 1
ATOM 4603 C CA . LEU A 1 589 ? -24.209 -1.052 12.107 1.00 95.38 589 LEU A CA 1
ATOM 4604 C C . LEU A 1 589 ? -24.298 -2.118 11.001 1.00 95.38 589 LEU A C 1
ATOM 4606 O O . LEU A 1 589 ? -23.289 -2.708 10.623 1.00 95.38 589 LEU A O 1
ATOM 4610 N N . GLU A 1 590 ? -25.484 -2.349 10.429 1.00 96.06 590 GLU A N 1
ATOM 4611 C CA . GLU A 1 590 ? -25.645 -3.324 9.344 1.00 96.06 590 GLU A CA 1
ATOM 4612 C C . GLU A 1 590 ? -24.841 -2.933 8.094 1.00 96.06 590 GLU A C 1
ATOM 4614 O O . GLU A 1 590 ? -24.274 -3.807 7.440 1.00 96.06 590 GLU A O 1
ATOM 4619 N N . MET A 1 591 ? -24.729 -1.637 7.773 1.00 95.50 591 MET A N 1
ATOM 4620 C CA . MET A 1 591 ? -23.841 -1.166 6.706 1.00 95.50 591 MET A CA 1
ATOM 4621 C C . MET A 1 591 ? -22.377 -1.519 7.001 1.00 95.50 591 MET A C 1
ATOM 4623 O O . MET A 1 591 ? -21.705 -2.030 6.105 1.00 95.50 591 MET A O 1
ATOM 4627 N N . CYS A 1 592 ? -21.904 -1.268 8.224 1.00 94.94 592 CYS A N 1
ATOM 4628 C CA . CYS A 1 592 ? -20.533 -1.552 8.643 1.00 94.94 592 CYS A CA 1
ATOM 4629 C C . CYS A 1 592 ? -20.186 -3.046 8.529 1.00 94.94 592 CYS A C 1
ATOM 4631 O O . CYS A 1 592 ? -19.195 -3.394 7.887 1.00 94.94 592 CYS A O 1
ATOM 4633 N N . ILE A 1 593 ? -21.055 -3.937 9.023 1.00 95.00 593 ILE A N 1
ATOM 4634 C CA . ILE A 1 593 ? -20.861 -5.393 8.896 1.00 95.00 593 ILE A CA 1
ATOM 4635 C C . ILE A 1 593 ? -20.856 -5.818 7.411 1.00 95.00 593 ILE A C 1
ATOM 4637 O O . ILE A 1 593 ? -20.018 -6.615 6.996 1.00 95.00 593 ILE A O 1
ATOM 4641 N N . PHE A 1 594 ? -21.722 -5.251 6.555 1.00 94.81 594 PHE A N 1
ATOM 4642 C CA . PHE A 1 594 ? -21.701 -5.551 5.110 1.00 94.81 594 PHE A CA 1
ATOM 4643 C C . PHE A 1 594 ? -20.448 -5.046 4.375 1.00 94.81 594 PHE A C 1
ATOM 4645 O O . PHE A 1 594 ? -20.128 -5.582 3.310 1.00 94.81 594 PHE A O 1
ATOM 4652 N N . SER A 1 595 ? -19.753 -4.025 4.885 1.00 92.12 595 SER A N 1
ATOM 4653 C CA . SER A 1 595 ? -18.442 -3.607 4.362 1.00 92.12 595 SER A CA 1
ATOM 4654 C C . SER A 1 595 ? -17.273 -4.461 4.850 1.00 92.12 595 SER A C 1
ATOM 4656 O O . SER A 1 595 ? -16.207 -4.379 4.243 1.00 92.12 595 SER A O 1
ATOM 4658 N N . GLY A 1 596 ? -17.491 -5.315 5.852 1.00 88.19 596 GLY A N 1
ATOM 4659 C CA . GLY A 1 596 ? -16.467 -6.112 6.517 1.00 88.19 596 GLY A CA 1
ATOM 4660 C C . GLY A 1 596 ? -16.027 -5.477 7.837 1.00 88.19 596 GLY A C 1
ATOM 4661 O O . GLY A 1 596 ? -15.774 -4.275 7.897 1.00 88.19 596 GLY A O 1
ATOM 4662 N N . CYS A 1 597 ? -15.945 -6.313 8.867 1.00 87.88 597 CYS A N 1
ATOM 4663 C CA . CYS A 1 597 ? -15.473 -6.015 10.221 1.00 87.88 597 CYS A CA 1
ATOM 4664 C C . CYS A 1 597 ? -14.832 -7.287 10.808 1.00 87.88 597 CYS A C 1
ATOM 4666 O O . CYS A 1 597 ? -14.965 -8.369 10.227 1.00 87.88 597 CYS A O 1
ATOM 4668 N N . ASP A 1 598 ? -14.200 -7.200 11.976 1.00 83.62 598 ASP A N 1
ATOM 4669 C CA . ASP A 1 598 ? -13.427 -8.310 12.557 1.00 83.62 598 ASP A CA 1
ATOM 4670 C C . ASP A 1 598 ? -14.229 -9.608 12.759 1.00 83.62 598 ASP A C 1
ATOM 4672 O O . ASP A 1 598 ? -13.720 -10.707 12.524 1.00 83.62 598 ASP A O 1
ATOM 4676 N N . TYR A 1 599 ? -15.512 -9.496 13.116 1.00 87.81 599 TYR A N 1
ATOM 4677 C CA . TYR A 1 599 ? -16.400 -10.651 13.315 1.00 87.81 599 TYR A CA 1
ATOM 4678 C C . TYR A 1 599 ? -16.929 -11.270 12.012 1.00 87.81 599 TYR A C 1
ATOM 4680 O O . TYR A 1 599 ? -17.447 -12.389 12.031 1.00 87.81 599 TYR A O 1
ATOM 4688 N N . LEU A 1 600 ? -16.874 -10.548 10.882 1.00 89.12 600 LEU A N 1
ATOM 4689 C CA . LEU A 1 600 ? -17.402 -11.024 9.603 1.00 89.12 600 LEU A CA 1
ATOM 4690 C C . LEU A 1 600 ? -16.769 -10.326 8.394 1.00 89.12 600 LEU A C 1
ATOM 4692 O O . LEU A 1 600 ? -16.945 -9.131 8.158 1.00 89.12 600 LEU A O 1
ATOM 4696 N N . ALA A 1 601 ? -16.122 -11.128 7.548 1.00 85.00 601 ALA A N 1
ATOM 4697 C CA . ALA A 1 601 ? -15.602 -10.682 6.263 1.00 85.00 601 ALA A CA 1
ATOM 4698 C C . ALA A 1 601 ? -16.719 -10.191 5.319 1.00 85.00 601 ALA A C 1
ATOM 4700 O O . ALA A 1 601 ? -17.847 -10.699 5.313 1.00 85.00 601 ALA A O 1
ATOM 4701 N N . SER A 1 602 ? -16.386 -9.224 4.467 1.00 89.81 602 SER A N 1
ATOM 4702 C CA . SER A 1 602 ? -17.305 -8.714 3.452 1.00 89.81 602 SER A CA 1
ATOM 4703 C C . SER A 1 602 ? -17.577 -9.743 2.347 1.00 89.81 602 SER A C 1
ATOM 4705 O O . SER A 1 602 ? -16.783 -10.646 2.072 1.00 89.81 602 SER A O 1
ATOM 4707 N N . LEU A 1 603 ? -18.724 -9.607 1.679 1.00 88.38 603 LEU A N 1
ATOM 4708 C CA . LEU A 1 603 ? -18.995 -10.363 0.454 1.00 88.38 603 LEU A CA 1
ATOM 4709 C C . LEU A 1 603 ? -18.113 -9.839 -0.700 1.00 88.38 603 LEU A C 1
ATOM 4711 O O . LEU A 1 603 ? -17.837 -8.640 -0.749 1.00 88.38 603 LEU A O 1
ATOM 4715 N N . PRO A 1 604 ? -17.718 -10.671 -1.684 1.00 82.50 604 PRO A N 1
ATOM 4716 C CA . PRO A 1 604 ? -16.857 -10.235 -2.785 1.00 82.50 604 PRO A CA 1
ATOM 4717 C C . PRO A 1 604 ? -17.355 -8.965 -3.499 1.00 82.50 604 PRO A C 1
ATOM 4719 O O . PRO A 1 604 ? -18.517 -8.865 -3.918 1.00 82.50 604 PRO A O 1
ATOM 4722 N N . GLY A 1 605 ? -16.468 -7.972 -3.614 1.00 80.62 605 GLY A N 1
ATOM 4723 C CA . GLY A 1 605 ? -16.790 -6.647 -4.139 1.00 80.62 605 GLY A CA 1
ATOM 4724 C C . GLY A 1 605 ? -17.813 -5.864 -3.304 1.00 80.62 605 GLY A C 1
ATOM 4725 O O . GLY A 1 605 ? -18.636 -5.153 -3.889 1.00 80.62 605 GLY A O 1
ATOM 4726 N N . PHE A 1 606 ? -17.848 -6.030 -1.976 1.00 84.56 606 PHE A N 1
ATOM 4727 C CA . PHE A 1 606 ? -18.580 -5.162 -1.044 1.00 84.56 606 PHE A CA 1
ATOM 4728 C C . PHE A 1 606 ? -17.643 -4.199 -0.314 1.00 84.56 606 PHE A C 1
ATOM 4730 O O . PHE A 1 606 ? -16.471 -4.469 -0.093 1.00 84.56 606 PHE A O 1
ATOM 4737 N N . GLY A 1 607 ? -18.215 -3.056 0.049 1.00 85.75 607 GLY A N 1
ATOM 4738 C CA . GLY A 1 607 ? -17.595 -1.957 0.776 1.00 85.75 607 GLY A CA 1
ATOM 4739 C C . GLY A 1 607 ? -18.660 -0.895 1.058 1.00 85.75 607 GLY A C 1
ATOM 4740 O O . GLY A 1 607 ? -19.769 -0.968 0.510 1.00 85.75 607 GLY A O 1
ATOM 4741 N N . LEU A 1 608 ? -18.340 0.095 1.893 1.00 91.31 608 LEU A N 1
ATOM 4742 C CA . LEU A 1 608 ? -19.312 1.005 2.526 1.00 91.31 608 LEU A CA 1
ATOM 4743 C C . LEU A 1 608 ? -20.350 1.613 1.567 1.00 91.31 608 LEU A C 1
ATOM 4745 O O . LEU A 1 608 ? -21.543 1.591 1.855 1.00 91.31 608 LEU A O 1
ATOM 4749 N N . LYS A 1 609 ? -19.936 2.081 0.380 1.00 91.75 609 LYS A N 1
ATOM 4750 C CA . LYS A 1 609 ? -20.847 2.672 -0.626 1.00 91.75 609 LYS A CA 1
ATOM 4751 C C . LYS A 1 609 ? -21.918 1.683 -1.124 1.00 91.75 609 LYS A C 1
ATOM 4753 O O . LYS A 1 609 ? -23.071 2.069 -1.318 1.00 91.75 609 LYS A O 1
ATOM 4758 N N . LYS A 1 610 ? -21.557 0.408 -1.316 1.00 92.31 610 LYS A N 1
ATOM 4759 C CA . LYS A 1 610 ? -22.461 -0.665 -1.778 1.00 92.31 610 LYS A CA 1
ATOM 4760 C C . LYS A 1 610 ? -23.340 -1.179 -0.638 1.00 92.31 610 LYS A C 1
ATOM 4762 O O . LYS A 1 610 ? -24.536 -1.384 -0.837 1.00 92.31 610 LYS A O 1
ATOM 4767 N N . ALA A 1 611 ? -22.761 -1.316 0.556 1.00 93.94 611 ALA A N 1
ATOM 4768 C CA . ALA A 1 611 ? -23.489 -1.638 1.777 1.00 93.94 611 ALA A CA 1
ATOM 4769 C C . ALA A 1 611 ? -24.580 -0.589 2.062 1.00 93.94 611 ALA A C 1
ATOM 4771 O O . ALA A 1 611 ? -25.752 -0.941 2.177 1.00 93.94 611 ALA A O 1
ATOM 4772 N N . TYR A 1 612 ? -24.232 0.704 2.036 1.00 95.44 612 TYR A N 1
ATOM 4773 C CA . TYR A 1 612 ? -25.170 1.823 2.175 1.00 95.44 612 TYR A CA 1
ATOM 4774 C C . TYR A 1 612 ? -26.310 1.756 1.156 1.00 95.44 612 TYR A C 1
ATOM 4776 O O . TYR A 1 612 ? -27.470 1.919 1.528 1.00 95.44 612 TYR A O 1
ATOM 4784 N N . ALA A 1 613 ? -26.012 1.495 -0.122 1.00 94.25 613 ALA A N 1
ATOM 4785 C CA . ALA A 1 613 ? -27.036 1.410 -1.162 1.00 94.25 613 ALA A CA 1
ATOM 4786 C C . ALA A 1 613 ? -28.053 0.288 -0.880 1.00 94.25 613 ALA A C 1
ATOM 4788 O O . ALA A 1 613 ? -29.260 0.525 -0.935 1.00 94.25 613 ALA A O 1
ATOM 4789 N N . LEU A 1 614 ? -27.579 -0.905 -0.506 1.00 94.00 614 LEU A N 1
ATOM 4790 C CA . LEU A 1 614 ? -28.431 -2.056 -0.194 1.00 94.00 614 LEU A CA 1
ATOM 4791 C C . LEU A 1 614 ? -29.220 -1.866 1.111 1.00 94.00 614 LEU A C 1
ATOM 4793 O O . LEU A 1 614 ? -30.417 -2.156 1.152 1.00 94.00 614 LEU A O 1
ATOM 4797 N N . VAL A 1 615 ? -28.593 -1.315 2.154 1.00 95.00 615 VAL A N 1
ATOM 4798 C CA . VAL A 1 615 ? -29.264 -0.956 3.415 1.00 95.00 615 VAL A CA 1
ATOM 4799 C C . VAL A 1 615 ? -30.343 0.098 3.180 1.00 95.00 615 VAL A C 1
ATOM 4801 O O . VAL A 1 615 ? -31.469 -0.074 3.641 1.00 95.00 615 VAL A O 1
ATOM 4804 N N . LYS A 1 616 ? -30.070 1.126 2.374 1.00 94.19 616 LYS A N 1
ATOM 4805 C CA . LYS A 1 616 ? -31.056 2.144 1.988 1.00 94.19 616 LYS A CA 1
ATOM 4806 C C . LYS A 1 616 ? -32.216 1.584 1.157 1.00 94.19 616 LYS A C 1
ATOM 4808 O O . LYS A 1 616 ? -33.336 2.068 1.282 1.00 94.19 616 LYS A O 1
ATOM 4813 N N . GLN A 1 617 ? -31.955 0.591 0.307 1.00 93.50 617 GLN A N 1
ATOM 4814 C CA . GLN A 1 617 ? -32.954 -0.017 -0.577 1.00 93.50 617 GLN A CA 1
ATOM 4815 C C . GLN A 1 617 ? -33.858 -1.034 0.139 1.00 93.50 617 GLN A C 1
ATOM 4817 O O . GLN A 1 617 ? -35.045 -1.124 -0.173 1.00 93.50 617 GLN A O 1
ATOM 4822 N N . HIS A 1 618 ? -33.311 -1.815 1.074 1.00 92.94 618 HIS A N 1
ATOM 4823 C CA . HIS A 1 618 ? -34.008 -2.954 1.681 1.00 92.94 618 HIS A CA 1
ATOM 4824 C C . HIS A 1 618 ? -34.306 -2.785 3.182 1.00 92.94 618 HIS A C 1
ATOM 4826 O O . HIS A 1 618 ? -35.241 -3.412 3.684 1.00 92.94 618 HIS A O 1
ATOM 4832 N N . GLY A 1 619 ? -33.547 -1.956 3.903 1.00 89.25 619 GLY A N 1
ATOM 4833 C CA . GLY A 1 619 ? -33.791 -1.586 5.304 1.00 89.25 619 GLY A CA 1
ATOM 4834 C C . GLY A 1 619 ? -33.580 -2.683 6.356 1.00 89.25 619 GLY A C 1
ATOM 4835 O O . GLY A 1 619 ? -34.030 -2.504 7.480 1.00 89.25 619 GLY A O 1
ATOM 4836 N N . SER A 1 620 ? -32.988 -3.832 6.003 1.00 92.44 620 SER A N 1
ATOM 4837 C CA . SER A 1 620 ? -32.587 -4.881 6.964 1.00 92.44 620 SER A CA 1
ATOM 4838 C C . SER A 1 620 ? -31.746 -5.975 6.293 1.00 92.44 620 SER A C 1
ATOM 4840 O O . SER A 1 620 ? -32.120 -6.435 5.205 1.00 92.44 620 SER A O 1
ATOM 4842 N N . TYR A 1 621 ? -30.715 -6.482 6.969 1.00 94.88 621 TYR A N 1
ATOM 4843 C CA . TYR A 1 621 ? -29.770 -7.484 6.462 1.00 94.88 621 TYR A CA 1
ATOM 4844 C C . TYR A 1 621 ? -30.430 -8.738 5.875 1.00 94.88 621 TYR A C 1
ATOM 4846 O O . TYR A 1 621 ? -30.076 -9.153 4.773 1.00 94.88 621 TYR A O 1
ATOM 4854 N N . ARG A 1 622 ? -31.470 -9.288 6.521 1.00 95.31 622 ARG A N 1
ATOM 4855 C CA . ARG A 1 622 ? -32.188 -10.481 6.023 1.00 95.31 622 ARG A CA 1
ATOM 4856 C C . ARG A 1 622 ? -32.825 -10.259 4.647 1.00 95.31 622 ARG A C 1
ATOM 4858 O O . ARG A 1 622 ? -32.792 -11.139 3.789 1.00 95.31 622 ARG A O 1
ATOM 4865 N N . LYS A 1 623 ? -33.380 -9.064 4.401 1.00 95.62 623 LYS A N 1
ATOM 4866 C CA . LYS A 1 623 ? -33.947 -8.693 3.090 1.00 95.62 623 LYS A CA 1
ATOM 4867 C C . LYS A 1 623 ? -32.853 -8.496 2.040 1.00 95.62 623 LYS A C 1
ATOM 4869 O O . LYS A 1 623 ? -33.069 -8.881 0.896 1.00 95.62 623 LYS A O 1
ATOM 4874 N N . ILE A 1 624 ? -31.697 -7.949 2.426 1.00 94.81 624 ILE A N 1
ATOM 4875 C CA . ILE A 1 624 ? -30.527 -7.775 1.547 1.00 94.81 624 ILE A CA 1
ATOM 4876 C C . ILE A 1 624 ? -29.980 -9.140 1.128 1.00 94.81 624 ILE A C 1
ATOM 4878 O O . ILE A 1 624 ? -29.902 -9.427 -0.060 1.00 94.81 624 ILE A O 1
ATOM 4882 N N . ILE A 1 625 ? -29.685 -10.018 2.089 1.00 95.19 625 ILE A N 1
ATOM 4883 C CA . ILE A 1 625 ? -29.178 -11.373 1.836 1.00 95.19 625 ILE A CA 1
ATOM 4884 C C . ILE A 1 625 ? -30.160 -12.171 0.969 1.00 95.19 625 ILE A C 1
ATOM 4886 O O . ILE A 1 625 ? -29.748 -12.800 -0.006 1.00 95.19 625 ILE A O 1
ATOM 4890 N N . ARG A 1 626 ? -31.470 -12.087 1.245 1.00 94.50 626 ARG A N 1
ATOM 4891 C CA . ARG A 1 626 ? -32.501 -12.704 0.399 1.00 94.50 626 ARG A CA 1
ATOM 4892 C C . ARG A 1 626 ? -32.536 -12.115 -1.017 1.00 94.50 626 ARG A C 1
ATOM 4894 O O . ARG A 1 626 ? -32.683 -12.879 -1.965 1.00 94.50 626 ARG A O 1
ATOM 4901 N N . ALA A 1 627 ? -32.393 -10.799 -1.178 1.00 93.50 627 ALA A N 1
ATOM 4902 C CA . ALA A 1 627 ? -32.350 -10.157 -2.493 1.00 93.50 627 ALA A CA 1
ATOM 4903 C C . ALA A 1 627 ? -31.103 -10.570 -3.293 1.00 93.50 627 ALA A C 1
ATOM 4905 O O . ALA A 1 627 ? -31.233 -10.943 -4.453 1.00 93.50 627 ALA A O 1
ATOM 4906 N N . LEU A 1 628 ? -29.924 -10.603 -2.665 1.00 93.44 628 LEU A N 1
ATOM 4907 C CA . LEU A 1 628 ? -28.668 -11.040 -3.288 1.00 93.44 628 LEU A CA 1
ATOM 4908 C C . LEU A 1 628 ? -28.722 -12.515 -3.718 1.00 93.44 628 LEU A C 1
ATOM 4910 O O . LEU A 1 628 ? -28.346 -12.841 -4.844 1.00 93.44 628 LEU A O 1
ATOM 4914 N N . ARG A 1 629 ? -29.256 -13.397 -2.858 1.00 93.62 629 ARG A N 1
ATOM 4915 C CA . ARG A 1 629 ? -29.486 -14.821 -3.175 1.00 93.62 629 ARG A CA 1
ATOM 4916 C C . ARG A 1 629 ? -30.485 -15.017 -4.330 1.00 93.62 629 ARG A C 1
ATOM 4918 O O . ARG A 1 629 ? -30.341 -15.976 -5.078 1.00 93.62 629 ARG A O 1
ATOM 4925 N N . LEU A 1 630 ? -31.464 -14.120 -4.497 1.00 92.62 630 LEU A N 1
ATOM 4926 C CA . LEU A 1 630 ? -32.415 -14.134 -5.622 1.00 92.62 630 LEU A CA 1
ATOM 4927 C C . LEU A 1 630 ? -31.852 -13.506 -6.910 1.00 92.62 630 LEU A C 1
ATOM 4929 O O . LEU A 1 630 ? -32.219 -13.931 -8.000 1.00 92.62 630 LEU A O 1
ATOM 4933 N N . GLU A 1 631 ? -30.981 -12.500 -6.803 1.00 91.06 631 GLU A N 1
ATOM 4934 C CA . GLU A 1 631 ? -30.345 -11.843 -7.952 1.00 91.06 631 GLU A CA 1
ATOM 4935 C C . GLU A 1 631 ? -29.223 -12.700 -8.567 1.00 91.06 631 GLU A C 1
ATOM 4937 O O . GLU A 1 631 ? -28.940 -12.591 -9.760 1.00 91.06 631 GLU A O 1
ATOM 4942 N N . GLY A 1 632 ? -28.563 -13.546 -7.769 1.00 83.81 632 GLY A N 1
ATOM 4943 C CA . GLY A 1 632 ? -27.581 -14.538 -8.230 1.00 83.81 632 GLY A CA 1
ATOM 4944 C C . GLY A 1 632 ? -26.231 -13.978 -8.706 1.00 83.81 632 GLY A C 1
ATOM 4945 O O . GLY A 1 632 ? -25.290 -14.744 -8.896 1.00 83.81 632 GLY A O 1
ATOM 4946 N N . LYS A 1 633 ? -26.093 -12.652 -8.858 1.00 84.75 633 LYS A N 1
ATOM 4947 C CA . LYS A 1 633 ? -24.843 -11.978 -9.271 1.00 84.75 633 LYS A CA 1
ATOM 4948 C C . LYS A 1 633 ? -23.714 -12.064 -8.238 1.00 84.75 633 LYS A C 1
ATOM 4950 O O . LYS A 1 633 ? -22.555 -11.880 -8.593 1.00 84.75 633 LYS A O 1
ATOM 4955 N N . VAL A 1 634 ? -24.044 -12.299 -6.967 1.00 85.19 634 VAL A N 1
ATOM 4956 C CA . VAL A 1 634 ? -23.089 -12.399 -5.855 1.00 85.19 634 VAL A CA 1
ATOM 4957 C C . VAL A 1 634 ? -23.292 -13.744 -5.169 1.00 85.19 634 VAL A C 1
ATOM 4959 O O . VAL A 1 634 ? -24.396 -14.054 -4.723 1.00 85.19 634 VAL A O 1
ATOM 4962 N N . ARG A 1 635 ? -22.222 -14.536 -5.044 1.00 88.62 635 ARG A N 1
ATOM 4963 C CA . ARG A 1 635 ? -22.252 -15.786 -4.279 1.00 88.62 635 ARG A CA 1
ATOM 4964 C C . ARG A 1 635 ? -22.261 -15.466 -2.783 1.00 88.62 635 ARG A C 1
ATOM 4966 O O . ARG A 1 635 ? -21.216 -15.177 -2.209 1.00 88.62 635 ARG A O 1
ATOM 4973 N N . VAL A 1 636 ? -23.436 -15.534 -2.163 1.00 91.69 636 VAL A N 1
ATOM 4974 C CA . VAL A 1 636 ? -23.601 -15.427 -0.706 1.00 91.69 636 VAL A CA 1
ATOM 4975 C C . VAL A 1 636 ? -23.547 -16.834 -0.097 1.00 91.69 636 VAL A C 1
ATOM 4977 O O . VAL A 1 636 ? -24.336 -17.676 -0.533 1.00 91.69 636 VAL A O 1
ATOM 4980 N N . PRO A 1 637 ? -22.668 -17.121 0.883 1.00 91.88 637 PRO A N 1
ATOM 4981 C CA . PRO A 1 637 ? -22.677 -18.399 1.594 1.00 91.88 637 PRO A CA 1
ATOM 4982 C C . PRO A 1 637 ? -24.015 -18.677 2.297 1.00 91.88 637 PRO A C 1
ATOM 4984 O O . PRO A 1 637 ? -24.799 -17.769 2.591 1.00 91.88 637 PRO A O 1
ATOM 4987 N N . GLU A 1 638 ? -24.287 -19.947 2.588 1.00 89.81 638 GLU A N 1
ATOM 4988 C CA . GLU A 1 638 ? -25.504 -20.353 3.304 1.00 89.81 638 GLU A CA 1
ATOM 4989 C C . GLU A 1 638 ? -25.443 -19.910 4.774 1.00 89.81 638 GLU A C 1
ATOM 4991 O O . GLU A 1 638 ? -26.383 -19.283 5.272 1.00 89.81 638 GLU A O 1
ATOM 4996 N N . THR A 1 639 ? -24.284 -20.099 5.411 1.00 92.38 639 THR A N 1
ATOM 4997 C CA . THR A 1 639 ? -23.977 -19.694 6.792 1.00 92.38 639 THR A CA 1
ATOM 4998 C C . THR A 1 639 ? -23.961 -18.179 7.013 1.00 92.38 639 THR A C 1
ATOM 5000 O O . THR A 1 639 ? -24.268 -17.733 8.117 1.00 92.38 639 THR A O 1
ATOM 5003 N N . TYR A 1 640 ? -23.695 -17.381 5.969 1.00 93.06 640 TYR A N 1
ATOM 5004 C CA . TYR A 1 640 ? -23.476 -15.928 6.066 1.00 93.06 640 TYR A CA 1
ATOM 5005 C C . TYR A 1 640 ? -24.606 -15.164 6.768 1.00 93.06 640 TYR A C 1
ATOM 5007 O O . TYR A 1 640 ? -24.364 -14.159 7.422 1.00 93.06 640 TYR A O 1
ATOM 5015 N N . GLU A 1 641 ? -25.856 -15.629 6.675 1.00 95.31 641 GLU A N 1
ATOM 5016 C CA . GLU A 1 641 ? -26.974 -14.984 7.379 1.00 95.31 641 GLU A CA 1
ATOM 5017 C C . GLU A 1 641 ? -26.918 -15.188 8.901 1.00 95.31 641 GLU A C 1
ATOM 5019 O O . GLU A 1 641 ? -27.264 -14.275 9.646 1.00 95.31 641 GLU A O 1
ATOM 5024 N N . ALA A 1 642 ? -26.461 -16.357 9.357 1.00 92.94 642 ALA A N 1
ATOM 5025 C CA . ALA A 1 642 ? -26.284 -16.667 10.774 1.00 92.94 642 ALA A CA 1
ATOM 5026 C C . ALA A 1 642 ? -24.983 -16.066 11.332 1.00 92.94 642 ALA A C 1
ATOM 5028 O O . ALA A 1 642 ? -24.961 -15.598 12.467 1.00 92.94 642 ALA A O 1
ATOM 5029 N N . GLU A 1 643 ? -23.920 -16.022 10.524 1.00 93.25 643 GLU A N 1
ATOM 5030 C CA . GLU A 1 643 ? -22.673 -15.310 10.841 1.00 93.25 643 GLU A CA 1
ATOM 5031 C C . GLU A 1 643 ? -22.933 -13.805 11.019 1.00 93.25 643 GLU A C 1
ATOM 5033 O O . GLU A 1 643 ? -22.513 -13.220 12.014 1.00 93.25 643 GLU A O 1
ATOM 5038 N N . PHE A 1 644 ? -23.708 -13.193 10.116 1.00 96.00 644 PHE A N 1
ATOM 5039 C CA . PHE A 1 644 ? -24.102 -11.782 10.200 1.00 96.00 644 PHE A CA 1
ATOM 5040 C C . PHE A 1 644 ? -24.993 -11.508 11.418 1.00 96.00 644 PHE A C 1
ATOM 5042 O O . PHE A 1 644 ? -24.839 -10.493 12.095 1.00 96.00 644 PHE A O 1
ATOM 5049 N N . GLU A 1 645 ? -25.915 -12.424 11.726 1.00 95.38 645 GLU A N 1
ATOM 5050 C CA . GLU A 1 645 ? -26.755 -12.348 12.923 1.00 95.38 645 GLU A CA 1
ATOM 5051 C C . GLU A 1 645 ? -25.912 -12.414 14.210 1.00 95.38 645 GLU A C 1
ATOM 5053 O O . GLU A 1 645 ? -26.139 -11.609 15.110 1.00 95.38 645 GLU A O 1
ATOM 5058 N N . ARG A 1 646 ? -24.882 -13.276 14.272 1.00 94.19 646 ARG A N 1
ATOM 5059 C CA . ARG A 1 646 ? -23.909 -13.310 15.382 1.00 94.19 646 ARG A CA 1
ATOM 5060 C C . ARG A 1 646 ? -23.084 -12.028 15.473 1.00 94.19 646 ARG A C 1
ATOM 5062 O O . ARG A 1 646 ? -23.059 -11.431 16.540 1.00 94.19 646 ARG A O 1
ATOM 5069 N N . ALA A 1 647 ? -22.487 -11.561 14.374 1.00 94.25 647 ALA A N 1
ATOM 5070 C CA . ALA A 1 647 ? -21.700 -10.324 14.351 1.00 94.25 647 ALA A CA 1
ATOM 5071 C C . ALA A 1 647 ? -22.512 -9.110 14.842 1.00 94.25 647 ALA A C 1
ATOM 5073 O O . ALA A 1 647 ? -22.032 -8.326 15.659 1.00 94.25 647 ALA A O 1
ATOM 5074 N N . LYS A 1 648 ? -23.780 -8.988 14.417 1.00 95.75 648 LYS A N 1
ATOM 5075 C CA . LYS A 1 648 ? -24.684 -7.930 14.897 1.00 95.75 648 LYS A CA 1
ATOM 5076 C C . LYS A 1 648 ? -24.995 -8.053 16.395 1.00 95.75 648 LYS A C 1
ATOM 5078 O O . LYS A 1 648 ? -25.129 -7.030 17.062 1.00 95.75 648 LYS A O 1
ATOM 5083 N N . LEU A 1 649 ? -25.118 -9.275 16.920 1.00 95.81 649 LEU A N 1
ATOM 5084 C CA . LEU A 1 649 ? -25.306 -9.509 18.354 1.00 95.81 649 LEU A CA 1
ATOM 5085 C C . LEU A 1 649 ? -24.037 -9.179 19.153 1.00 95.81 649 LEU A C 1
ATOM 5087 O O . LEU A 1 649 ? -24.157 -8.530 20.186 1.00 95.81 649 LEU A O 1
ATOM 5091 N N . THR A 1 650 ? -22.840 -9.521 18.665 1.00 95.19 650 THR A N 1
ATOM 5092 C CA . THR A 1 650 ? -21.559 -9.143 19.293 1.00 95.19 650 THR A CA 1
ATOM 5093 C C . THR A 1 650 ? -21.458 -7.624 19.466 1.00 95.19 650 THR A C 1
ATOM 5095 O O . THR A 1 650 ? -21.318 -7.162 20.595 1.00 95.19 650 THR A O 1
ATOM 5098 N N . PHE A 1 651 ? -21.691 -6.839 18.407 1.00 95.50 651 PHE A N 1
ATOM 5099 C CA . PHE A 1 651 ? -21.693 -5.364 18.460 1.00 95.50 651 PHE A CA 1
ATOM 5100 C C . PHE A 1 651 ? -22.702 -4.725 19.439 1.00 95.50 651 PHE A C 1
ATOM 5102 O O . PHE A 1 651 ? -22.644 -3.518 19.668 1.00 95.50 651 PHE A O 1
ATOM 5109 N N . ARG A 1 652 ? -23.665 -5.482 19.986 1.00 95.50 652 ARG A N 1
ATOM 5110 C CA . ARG A 1 652 ? -24.699 -4.965 20.908 1.00 95.50 652 ARG A CA 1
ATOM 5111 C C . ARG A 1 652 ? -24.707 -5.625 22.284 1.00 95.50 652 ARG A C 1
ATOM 5113 O O . ARG A 1 652 ? -25.214 -5.032 23.230 1.00 95.50 652 ARG A O 1
ATOM 5120 N N . HIS A 1 653 ? -24.159 -6.827 22.408 1.00 95.88 653 HIS A N 1
ATOM 5121 C CA . HIS A 1 653 ? -24.310 -7.673 23.591 1.00 95.88 653 HIS A CA 1
ATOM 5122 C C . HIS A 1 653 ? -23.008 -8.351 24.036 1.00 95.88 653 HIS A C 1
ATOM 5124 O O . HIS A 1 653 ? -23.070 -9.198 24.927 1.00 95.88 653 HIS A O 1
ATOM 5130 N N . GLN A 1 654 ? -21.848 -7.996 23.459 1.00 96.38 654 GLN A N 1
ATOM 5131 C CA . GLN A 1 654 ? -20.551 -8.453 23.974 1.00 96.38 654 GLN A CA 1
ATOM 5132 C C . GLN A 1 654 ? -20.460 -8.204 25.488 1.00 96.38 654 GLN A C 1
ATOM 5134 O O . GLN A 1 654 ? -20.977 -7.206 26.008 1.00 96.38 654 GLN A O 1
ATOM 5139 N N . ARG A 1 655 ? -19.845 -9.153 26.194 1.00 96.25 655 ARG A N 1
ATOM 5140 C CA . ARG A 1 655 ? -19.648 -9.081 27.637 1.00 96.25 655 ARG A CA 1
ATOM 5141 C C . ARG A 1 655 ? -18.574 -8.047 27.983 1.00 96.25 655 ARG A C 1
ATOM 5143 O O . ARG A 1 655 ? -17.520 -8.003 27.361 1.00 96.25 655 ARG A O 1
ATOM 5150 N N . VAL A 1 656 ? -18.877 -7.215 28.974 1.00 97.38 656 VAL A N 1
ATOM 5151 C CA . VAL A 1 656 ? -18.089 -6.076 29.469 1.00 97.38 656 VAL A CA 1
ATOM 5152 C C . VAL A 1 656 ? -18.096 -6.095 30.999 1.00 97.38 656 VAL A C 1
ATOM 5154 O O . VAL A 1 656 ? -18.967 -6.717 31.607 1.00 97.38 656 VAL A O 1
ATOM 5157 N N . TYR A 1 657 ? -17.147 -5.425 31.641 1.00 97.81 657 TYR A N 1
ATOM 5158 C CA . TYR A 1 657 ? -17.093 -5.294 33.097 1.00 97.81 657 TYR A CA 1
ATOM 5159 C C . TYR A 1 657 ? -17.765 -3.990 33.545 1.00 97.81 657 TYR A C 1
ATOM 5161 O O . TYR A 1 657 ? -17.462 -2.917 33.015 1.00 97.81 657 TYR A O 1
ATOM 5169 N N . ASP A 1 658 ? -18.664 -4.057 34.529 1.00 96.69 658 ASP A N 1
ATOM 5170 C CA . ASP A 1 658 ? -19.234 -2.859 35.154 1.00 96.69 658 ASP A CA 1
ATOM 5171 C C . ASP A 1 658 ? -18.445 -2.493 36.425 1.00 96.69 658 ASP A C 1
ATOM 5173 O O . ASP A 1 658 ? -18.619 -3.154 37.453 1.00 96.69 658 ASP A O 1
ATOM 5177 N N . PRO A 1 659 ? -17.634 -1.414 36.423 1.00 93.19 659 PRO A N 1
ATOM 5178 C CA . PRO A 1 659 ? -16.844 -1.015 37.586 1.00 93.19 659 PRO A CA 1
ATOM 5179 C C . PRO A 1 659 ? -17.689 -0.505 38.768 1.00 93.19 659 PRO A C 1
ATOM 5181 O O . PRO A 1 659 ? -17.145 -0.311 39.850 1.00 93.19 659 PRO A O 1
ATOM 5184 N N . LYS A 1 660 ? -19.006 -0.290 38.603 1.00 92.88 660 LYS A N 1
ATOM 5185 C CA . LYS A 1 660 ? -19.938 0.036 39.701 1.00 92.88 660 LYS A CA 1
ATOM 5186 C C . LYS A 1 660 ? -20.550 -1.211 40.350 1.00 92.88 660 LYS A C 1
ATOM 5188 O O . LYS A 1 660 ? -20.977 -1.134 41.497 1.00 92.88 660 LYS A O 1
ATOM 5193 N N . GLN A 1 661 ? -20.639 -2.323 39.615 1.00 93.25 661 GLN A N 1
ATOM 5194 C CA . GLN A 1 661 ? -21.188 -3.602 40.097 1.00 93.25 661 GLN A CA 1
ATOM 5195 C C . GLN A 1 661 ? -20.108 -4.669 40.353 1.00 93.25 661 GLN A C 1
ATOM 5197 O O . GLN A 1 661 ? -20.441 -5.727 40.874 1.00 93.25 661 GLN A O 1
ATOM 5202 N N . GLN A 1 662 ? -18.853 -4.398 39.974 1.00 93.75 662 GLN A N 1
ATOM 5203 C CA . GLN A 1 662 ? -17.680 -5.275 40.100 1.00 93.75 662 GLN A CA 1
ATOM 5204 C C . GLN A 1 662 ? -17.883 -6.687 39.520 1.00 93.75 662 GLN A C 1
ATOM 5206 O O . GLN A 1 662 ? -17.482 -7.684 40.109 1.00 93.75 662 GLN A O 1
ATOM 5211 N N . ARG A 1 663 ? -18.540 -6.767 38.357 1.00 94.88 663 ARG A N 1
ATOM 5212 C CA . ARG A 1 663 ? -18.914 -8.030 37.703 1.00 94.88 663 ARG A CA 1
ATOM 5213 C C . ARG A 1 663 ? -19.085 -7.879 36.196 1.00 94.88 663 ARG A C 1
ATOM 5215 O O . ARG A 1 663 ? -19.209 -6.762 35.683 1.00 94.88 663 ARG A O 1
ATOM 5222 N N . ILE A 1 664 ? -19.169 -9.007 35.491 1.00 94.69 664 ILE A N 1
ATOM 5223 C CA . ILE A 1 664 ? -19.481 -9.020 34.056 1.00 94.69 664 ILE A CA 1
ATOM 5224 C C . ILE A 1 664 ? -20.974 -8.753 33.805 1.00 94.69 664 ILE A C 1
ATOM 5226 O O . ILE A 1 664 ? -21.865 -9.298 34.462 1.00 94.69 664 ILE A O 1
ATOM 5230 N N . VAL A 1 665 ? -21.244 -7.927 32.795 1.00 95.06 665 VAL A N 1
ATOM 5231 C CA . VAL A 1 665 ? -22.568 -7.626 32.235 1.00 95.06 665 VAL A CA 1
ATOM 5232 C C . VAL A 1 665 ? -22.508 -7.661 30.700 1.00 95.06 665 VAL A C 1
ATOM 5234 O O . VAL A 1 665 ? -21.435 -7.708 30.108 1.00 95.06 665 VAL A O 1
ATOM 5237 N N . SER A 1 666 ? -23.653 -7.649 30.018 1.00 95.00 666 SER A N 1
ATOM 5238 C CA . SER A 1 666 ? -23.726 -7.440 28.561 1.00 95.00 666 SER A CA 1
ATOM 5239 C C . SER A 1 666 ? -23.807 -5.944 28.237 1.00 95.00 666 SER A C 1
ATOM 5241 O O . SER A 1 666 ? -24.616 -5.260 28.864 1.00 95.00 666 SER A O 1
ATOM 5243 N N . LEU A 1 667 ? -23.066 -5.462 27.226 1.00 95.12 667 LEU A N 1
ATOM 5244 C CA . LEU A 1 667 ? -23.046 -4.053 26.778 1.00 95.12 667 LEU A CA 1
ATOM 5245 C C . LEU A 1 667 ? -24.442 -3.402 26.701 1.00 95.12 667 LEU A C 1
ATOM 5247 O O . LEU A 1 667 ? -24.654 -2.296 27.190 1.00 95.12 667 LEU A O 1
ATOM 5251 N N . SER A 1 668 ? -25.416 -4.102 26.124 1.00 93.44 668 SER A N 1
ATOM 5252 C CA . SER A 1 668 ? -26.844 -3.803 26.255 1.00 93.44 668 SER A CA 1
ATOM 5253 C C . SER A 1 668 ? -27.605 -5.074 26.620 1.00 93.44 668 SER A C 1
ATOM 5255 O O . SER A 1 668 ? -27.162 -6.180 26.304 1.00 93.44 668 SER A O 1
ATOM 5257 N N . SER A 1 669 ? -28.761 -4.936 27.275 1.00 92.25 669 SER A N 1
ATOM 5258 C CA . SER A 1 669 ? -29.564 -6.074 27.738 1.00 92.25 669 SER A CA 1
ATOM 5259 C C . SER A 1 669 ? -29.980 -7.002 26.592 1.00 92.25 669 SER A C 1
ATOM 5261 O O . SER A 1 669 ? -30.491 -6.562 25.560 1.00 92.25 669 SER A O 1
ATOM 5263 N N . ILE A 1 670 ? -29.757 -8.304 26.776 1.00 91.69 670 ILE A N 1
ATOM 5264 C CA . ILE A 1 670 ? -30.068 -9.321 25.767 1.00 91.69 670 ILE A CA 1
ATOM 5265 C C . ILE A 1 670 ? -31.592 -9.552 25.728 1.00 91.69 670 ILE A C 1
ATOM 5267 O O . ILE A 1 670 ? -32.186 -9.837 26.770 1.00 91.69 670 ILE A O 1
ATOM 5271 N N . PRO A 1 671 ? -32.264 -9.435 24.564 1.00 91.25 671 PRO A N 1
ATOM 5272 C CA . PRO A 1 671 ? -33.693 -9.723 24.458 1.00 91.25 671 PRO A CA 1
ATOM 5273 C C . PRO A 1 671 ? -33.982 -11.217 24.654 1.00 91.25 671 PRO A C 1
ATOM 5275 O O . PRO A 1 671 ? -33.288 -12.049 24.078 1.00 91.25 671 PRO A O 1
ATOM 5278 N N . ALA A 1 672 ? -35.068 -11.564 25.355 1.00 88.81 672 ALA A N 1
ATOM 5279 C CA . ALA A 1 672 ? -35.439 -12.961 25.629 1.00 88.81 672 ALA A CA 1
ATOM 5280 C C . ALA A 1 672 ? -35.497 -13.850 24.367 1.00 88.81 672 ALA A C 1
ATOM 5282 O O . ALA A 1 672 ? -34.988 -14.963 24.379 1.00 88.81 672 ALA A O 1
ATOM 5283 N N . ALA A 1 673 ? -35.997 -13.330 23.239 1.00 88.12 673 ALA A N 1
ATOM 5284 C CA . ALA A 1 673 ? -36.045 -14.048 21.957 1.00 88.12 673 ALA A CA 1
ATOM 5285 C C . ALA A 1 673 ? -34.661 -14.329 21.313 1.00 88.12 673 ALA A C 1
ATOM 5287 O O . ALA A 1 673 ? -34.573 -15.054 20.321 1.00 88.12 673 ALA A O 1
ATOM 5288 N N . VAL A 1 674 ? -33.578 -13.737 21.834 1.00 89.12 674 VAL A N 1
ATOM 5289 C CA . VAL A 1 674 ? -32.189 -14.099 21.500 1.00 89.12 674 VAL A CA 1
ATOM 5290 C C . VAL A 1 674 ? -31.737 -15.248 22.401 1.00 89.12 674 VAL A C 1
ATOM 5292 O O . VAL A 1 674 ? -31.244 -16.250 21.887 1.00 89.12 674 VAL A O 1
ATOM 5295 N N . THR A 1 675 ? -31.987 -15.154 23.710 1.00 88.75 675 THR A N 1
ATOM 5296 C CA . THR A 1 675 ? -31.714 -16.217 24.693 1.00 88.75 675 THR A CA 1
ATOM 5297 C C . THR A 1 675 ? -32.432 -17.526 24.339 1.00 88.75 675 THR A C 1
ATOM 5299 O O . THR A 1 675 ? -31.793 -18.565 24.223 1.00 88.75 675 THR A O 1
ATOM 5302 N N . GLU A 1 676 ? -33.730 -17.472 24.020 1.00 88.50 676 GLU A N 1
ATOM 5303 C CA . GLU A 1 676 ? -34.539 -18.610 23.537 1.00 88.50 676 GLU A CA 1
ATOM 5304 C C . GLU A 1 676 ? -33.948 -19.305 22.294 1.00 88.50 676 GLU A C 1
ATOM 5306 O O . GLU A 1 676 ? -34.245 -20.468 22.025 1.00 88.50 676 GLU A O 1
ATOM 5311 N N . LYS A 1 677 ? -33.133 -18.589 21.508 1.00 88.81 677 LYS A N 1
ATOM 5312 C CA . LYS A 1 677 ? -32.576 -19.048 20.231 1.00 88.81 677 LYS A CA 1
ATOM 5313 C C . LYS A 1 677 ? -31.123 -19.524 20.326 1.00 88.81 677 LYS A C 1
ATOM 5315 O O . LYS A 1 677 ? -30.721 -20.369 19.526 1.00 88.81 677 LYS A O 1
ATOM 5320 N N . PHE A 1 678 ? -30.330 -18.963 21.237 1.00 86.50 678 PHE A N 1
ATOM 5321 C CA . PHE A 1 678 ? -28.889 -19.224 21.352 1.00 86.50 678 PHE A CA 1
ATOM 5322 C C . PHE A 1 678 ? -28.459 -19.795 22.719 1.00 86.50 678 PHE A C 1
ATOM 5324 O O . PHE A 1 678 ? -27.272 -20.069 22.897 1.00 86.50 678 PHE A O 1
ATOM 5331 N N . GLY A 1 679 ? -29.398 -20.001 23.650 1.00 86.31 679 GLY A N 1
ATOM 5332 C CA . GLY A 1 679 ? -29.131 -20.352 25.049 1.00 86.31 679 GLY A CA 1
ATOM 5333 C C . GLY A 1 679 ? -28.659 -19.149 25.873 1.00 86.31 679 GLY A C 1
ATOM 5334 O O . GLY A 1 679 ? -28.451 -18.065 25.334 1.00 86.31 679 GLY A O 1
ATOM 5335 N N . ASP A 1 680 ? -28.469 -19.334 27.180 1.00 78.75 680 ASP A N 1
ATOM 5336 C CA . ASP A 1 680 ? -27.963 -18.288 28.085 1.00 78.75 680 ASP A CA 1
ATOM 5337 C C . ASP A 1 680 ? -26.443 -18.067 27.969 1.00 78.75 680 ASP A C 1
ATOM 5339 O O . ASP A 1 680 ? -25.945 -16.949 28.125 1.00 78.75 680 ASP A O 1
ATOM 5343 N N . GLU A 1 681 ? -25.687 -19.126 27.662 1.00 79.38 681 GLU A N 1
ATOM 5344 C CA . GLU A 1 681 ? -24.221 -19.093 27.668 1.00 79.38 681 GLU A CA 1
ATOM 5345 C C . GLU A 1 681 ? -23.638 -18.169 26.595 1.00 79.38 681 GLU A C 1
ATOM 5347 O O . GLU A 1 681 ? -22.722 -17.407 26.897 1.00 79.38 681 GLU A O 1
ATOM 5352 N N . MET A 1 682 ? -24.161 -18.216 25.361 1.00 90.19 682 MET A N 1
ATOM 5353 C CA . MET A 1 682 ? -23.746 -17.394 24.206 1.00 90.19 682 MET A CA 1
ATOM 5354 C C . MET A 1 682 ? -22.229 -17.080 24.154 1.00 90.19 682 MET A C 1
ATOM 5356 O O . MET A 1 682 ? -21.849 -15.909 24.110 1.00 90.19 682 MET A O 1
ATOM 5360 N N . PRO A 1 683 ? -21.327 -18.085 24.126 1.00 88.81 683 PRO A N 1
ATOM 5361 C CA . PRO A 1 683 ? -19.876 -17.867 24.254 1.00 88.81 683 PRO A CA 1
ATOM 5362 C C . PRO A 1 683 ? -19.265 -17.003 23.134 1.00 88.81 683 PRO A C 1
ATOM 5364 O O . PRO A 1 683 ? -18.186 -16.441 23.293 1.00 88.81 683 PRO A O 1
ATOM 5367 N N . PHE A 1 684 ? -19.973 -16.830 22.013 1.00 90.25 684 PHE A N 1
ATOM 5368 C CA . PHE A 1 684 ? -19.603 -15.922 20.921 1.00 90.25 684 PHE A CA 1
ATOM 5369 C C . PHE A 1 684 ? -19.717 -14.421 21.281 1.00 90.25 684 PHE A C 1
ATOM 5371 O O . PHE A 1 684 ? -19.227 -13.572 20.539 1.00 90.25 684 PHE A O 1
ATOM 5378 N N . LEU A 1 685 ? -20.337 -14.087 22.419 1.00 93.12 685 LEU A N 1
ATOM 5379 C CA . LEU A 1 685 ? -20.332 -12.752 23.035 1.00 93.12 685 LEU A CA 1
ATOM 5380 C C . LEU A 1 685 ? -19.150 -12.562 24.012 1.00 93.12 685 LEU A C 1
ATOM 5382 O O . LEU A 1 685 ? -19.112 -11.562 24.728 1.00 93.12 685 LEU A O 1
ATOM 5386 N N . GLY A 1 686 ? -18.218 -13.523 24.047 1.00 90.88 686 GLY A N 1
ATOM 5387 C CA . GLY A 1 686 ? -17.240 -13.719 25.119 1.00 90.88 686 GLY A CA 1
ATOM 5388 C C . GLY A 1 686 ? -17.840 -14.615 26.212 1.00 90.88 686 GLY A C 1
ATOM 5389 O O . GLY A 1 686 ? -18.994 -14.386 26.575 1.00 90.88 686 GLY A O 1
ATOM 5390 N N . PRO A 1 687 ? -17.151 -15.654 26.721 1.00 91.06 687 PRO A N 1
ATOM 5391 C CA . PRO A 1 687 ? -17.630 -16.483 27.836 1.00 91.06 687 PRO A CA 1
ATOM 5392 C C . PRO A 1 687 ? -17.996 -15.711 29.120 1.00 91.06 687 PRO A C 1
ATOM 5394 O O . PRO A 1 687 ? -17.654 -14.539 29.289 1.00 91.06 687 PRO A O 1
ATOM 5397 N N . LEU A 1 688 ? -18.685 -16.376 30.052 1.00 90.19 688 LEU A N 1
ATOM 5398 C CA . LEU A 1 688 ? -18.776 -15.896 31.435 1.00 90.19 688 LEU A CA 1
ATOM 5399 C C . LEU A 1 688 ? -17.484 -16.242 32.182 1.00 90.19 688 LEU A C 1
ATOM 5401 O O . LEU A 1 688 ? -16.953 -17.338 32.022 1.00 90.19 688 LEU A O 1
ATOM 5405 N N . LEU A 1 689 ? -17.027 -15.314 33.017 1.00 92.12 689 LEU A N 1
ATOM 5406 C CA . LEU A 1 689 ? -16.000 -15.535 34.033 1.00 92.12 689 LEU A CA 1
ATOM 5407 C C . LEU A 1 689 ? -16.671 -15.389 35.406 1.00 92.12 689 LEU A C 1
ATOM 5409 O O . LEU A 1 689 ? -17.692 -14.706 35.511 1.00 92.12 689 LEU A O 1
ATOM 5413 N N . ALA A 1 690 ? -16.112 -16.016 36.440 1.00 93.31 690 ALA A N 1
ATOM 5414 C CA . ALA A 1 690 ? -16.538 -15.762 37.815 1.00 93.31 690 ALA A CA 1
ATOM 5415 C C . ALA A 1 690 ? -16.214 -14.308 38.212 1.00 93.31 690 ALA A C 1
ATOM 5417 O O . ALA A 1 690 ? -15.271 -13.718 37.680 1.00 93.31 690 ALA A O 1
ATOM 5418 N N . ASP A 1 691 ? -16.999 -13.721 39.118 1.00 92.81 691 ASP A N 1
ATOM 5419 C CA . ASP A 1 691 ? -16.902 -12.286 39.426 1.00 92.81 691 ASP A CA 1
ATOM 5420 C C . ASP A 1 691 ? -15.540 -11.902 40.042 1.00 92.81 691 ASP A C 1
ATOM 5422 O O . ASP A 1 691 ? -15.020 -10.827 39.754 1.00 92.81 691 ASP A O 1
ATOM 5426 N N . ASP A 1 692 ? -14.899 -12.805 40.791 1.00 94.19 692 ASP A N 1
ATOM 5427 C CA . ASP A 1 692 ? -13.551 -12.632 41.349 1.00 94.19 692 ASP A CA 1
ATOM 5428 C C . ASP A 1 692 ? -12.447 -12.669 40.273 1.00 94.19 692 ASP A C 1
ATOM 5430 O O . ASP A 1 692 ? -11.516 -11.860 40.305 1.00 94.19 692 ASP A O 1
ATOM 5434 N N . ILE A 1 693 ? -12.575 -13.561 39.285 1.00 95.38 693 ILE A N 1
ATOM 5435 C CA . ILE A 1 693 ? -11.702 -13.635 38.102 1.00 95.38 693 ILE A CA 1
ATOM 5436 C C . ILE A 1 693 ? -11.874 -12.367 37.256 1.00 95.38 693 ILE A C 1
ATOM 5438 O O . ILE A 1 693 ? -10.891 -11.739 36.861 1.00 95.38 693 ILE A O 1
ATOM 5442 N N . ALA A 1 694 ? -13.121 -11.956 37.015 1.00 95.25 694 ALA A N 1
ATOM 5443 C CA . ALA A 1 694 ? -13.441 -10.751 36.260 1.00 95.25 694 ALA A CA 1
ATOM 5444 C C . ALA A 1 694 ? -12.911 -9.481 36.940 1.00 95.25 694 ALA A C 1
ATOM 5446 O O . ALA A 1 694 ? -12.339 -8.626 36.264 1.00 95.25 694 ALA A O 1
ATOM 5447 N N . GLN A 1 695 ? -13.052 -9.373 38.265 1.00 96.31 695 GLN A N 1
ATOM 5448 C CA . GLN A 1 695 ? -12.485 -8.278 39.050 1.00 96.31 695 GLN A CA 1
ATOM 5449 C C . GLN A 1 695 ? -10.951 -8.274 38.975 1.00 96.31 695 GLN A C 1
ATOM 5451 O O . GLN A 1 695 ? -10.365 -7.234 38.677 1.00 96.31 695 GLN A O 1
ATOM 5456 N N . ALA A 1 696 ? -10.295 -9.422 39.178 1.00 95.81 696 ALA A N 1
ATOM 5457 C CA . ALA A 1 696 ? -8.834 -9.515 39.141 1.00 95.81 696 ALA A CA 1
ATOM 5458 C C . ALA A 1 696 ? -8.245 -9.165 37.759 1.00 95.81 696 ALA A C 1
ATOM 5460 O O . ALA A 1 696 ? -7.177 -8.554 37.686 1.00 95.81 696 ALA A O 1
ATOM 5461 N N . ILE A 1 697 ? -8.949 -9.505 36.672 1.00 96.88 697 ILE A N 1
ATOM 5462 C CA . ILE A 1 697 ? -8.627 -9.040 35.316 1.00 96.88 697 ILE A CA 1
ATOM 5463 C C . ILE A 1 697 ? -8.818 -7.526 35.219 1.00 96.88 697 ILE A C 1
ATOM 5465 O O . ILE A 1 697 ? -7.884 -6.825 34.841 1.00 96.88 697 ILE A O 1
ATOM 5469 N N . ALA A 1 698 ? -9.988 -7.004 35.595 1.00 97.19 698 ALA A N 1
ATOM 5470 C CA . ALA A 1 698 ? -10.334 -5.591 35.442 1.00 97.19 698 ALA A CA 1
ATOM 5471 C C . ALA A 1 698 ? -9.407 -4.637 36.222 1.00 97.19 698 ALA A C 1
ATOM 5473 O O . ALA A 1 698 ? -9.086 -3.553 35.730 1.00 97.19 698 ALA A O 1
ATOM 5474 N N . GLU A 1 699 ? -8.937 -5.063 37.399 1.00 96.25 699 GLU A N 1
ATOM 5475 C CA . GLU A 1 699 ? -7.932 -4.388 38.240 1.00 96.25 699 GLU A CA 1
ATOM 5476 C C . GLU A 1 699 ? -6.488 -4.555 37.715 1.00 96.25 699 GLU A C 1
ATOM 5478 O O . GLU A 1 699 ? -5.540 -3.989 38.267 1.00 96.25 699 GLU A O 1
ATOM 5483 N N . GLY A 1 700 ? -6.308 -5.309 36.628 1.00 95.12 700 GLY A N 1
ATOM 5484 C CA . GLY A 1 700 ? -5.038 -5.540 35.946 1.00 95.12 700 GLY A CA 1
ATOM 5485 C C . GLY A 1 700 ? -4.085 -6.491 36.667 1.00 95.12 700 GLY A C 1
ATOM 5486 O O . GLY A 1 700 ? -2.924 -6.565 36.276 1.00 95.12 700 GLY A O 1
ATOM 5487 N N . ASP A 1 701 ? -4.531 -7.202 37.705 1.00 94.56 701 ASP A N 1
ATOM 5488 C CA . ASP A 1 701 ? -3.681 -8.058 38.547 1.00 94.56 701 ASP A CA 1
ATOM 5489 C C . ASP A 1 701 ? -3.713 -9.546 38.132 1.00 94.56 701 ASP A C 1
ATOM 5491 O O . ASP A 1 701 ? -2.947 -10.359 38.656 1.00 94.56 701 ASP A O 1
ATOM 5495 N N . MET A 1 702 ? -4.534 -9.897 37.137 1.00 95.12 702 MET A N 1
ATOM 5496 C CA . MET A 1 702 ? -4.580 -11.202 36.471 1.00 95.12 702 MET A CA 1
ATOM 5497 C C . MET A 1 702 ? -4.356 -11.073 34.962 1.00 95.12 702 MET A C 1
ATOM 5499 O O . MET A 1 702 ? -4.893 -10.169 34.322 1.00 95.12 702 MET A O 1
ATOM 5503 N N . ASP A 1 703 ? -3.578 -11.996 34.393 1.00 93.38 703 ASP A N 1
ATOM 5504 C CA . ASP A 1 703 ? -3.435 -12.144 32.947 1.00 93.38 703 ASP A CA 1
ATOM 5505 C C . ASP A 1 703 ? -4.752 -12.694 32.361 1.00 93.38 703 ASP A C 1
ATOM 5507 O O . ASP A 1 703 ? -5.206 -13.764 32.776 1.00 93.38 703 ASP A O 1
ATOM 5511 N N . PRO A 1 704 ? -5.394 -11.990 31.416 1.00 92.88 704 PRO A N 1
ATOM 5512 C CA . PRO A 1 704 ? -6.719 -12.335 30.915 1.00 92.88 704 PRO A CA 1
ATOM 5513 C C . PRO A 1 704 ? -6.707 -13.442 29.848 1.00 92.88 704 PRO A C 1
ATOM 5515 O O . PRO A 1 704 ? -7.772 -13.861 29.397 1.00 92.88 704 PRO A O 1
ATOM 5518 N N . ILE A 1 705 ? -5.527 -13.913 29.428 1.00 89.31 705 ILE A N 1
ATOM 5519 C CA . ILE A 1 705 ? -5.360 -15.017 28.476 1.00 89.31 705 ILE A CA 1
ATOM 5520 C C . ILE A 1 705 ? -5.074 -16.317 29.235 1.00 89.31 705 ILE A C 1
ATOM 5522 O O . ILE A 1 705 ? -5.671 -17.348 28.928 1.00 89.31 705 ILE A O 1
ATOM 5526 N N . THR A 1 706 ? -4.181 -16.286 30.230 1.00 92.25 706 THR A N 1
ATOM 5527 C CA . THR A 1 706 ? -3.815 -17.478 31.022 1.00 92.25 706 THR A CA 1
ATOM 5528 C C . THR A 1 706 ? -4.644 -17.657 32.296 1.00 92.25 706 THR A C 1
ATOM 5530 O O . THR A 1 706 ? -4.583 -18.724 32.905 1.00 92.25 706 THR A O 1
ATOM 5533 N N . LEU A 1 707 ? -5.390 -16.629 32.719 1.00 92.50 707 LEU A N 1
ATOM 5534 C CA . LEU A 1 707 ? -6.130 -16.557 33.990 1.00 92.50 707 LEU A CA 1
ATOM 5535 C C . LEU A 1 707 ? -5.241 -16.727 35.241 1.00 92.50 707 LEU A C 1
ATOM 5537 O O . LEU A 1 707 ? -5.713 -17.072 36.325 1.00 92.50 707 LEU A O 1
ATOM 5541 N N . THR A 1 708 ? -3.938 -16.452 35.118 1.00 93.88 708 THR A N 1
ATOM 5542 C CA . THR A 1 708 ? -2.979 -16.482 36.234 1.00 93.88 708 THR A CA 1
ATOM 5543 C C . THR A 1 708 ? -2.714 -15.077 36.766 1.00 93.88 708 THR A C 1
ATOM 5545 O O . THR A 1 708 ? -2.528 -14.147 35.982 1.00 93.88 708 THR A O 1
ATOM 5548 N N . ARG A 1 709 ? -2.622 -14.903 38.092 1.00 93.62 709 ARG A N 1
ATOM 5549 C CA . ARG A 1 709 ? -2.206 -13.618 38.684 1.00 93.62 709 ARG A CA 1
ATOM 5550 C C . ARG A 1 709 ? -0.789 -13.238 38.248 1.00 93.62 709 ARG A C 1
ATOM 5552 O O . ARG A 1 709 ? 0.098 -14.092 38.220 1.00 93.62 709 ARG A O 1
ATOM 5559 N N . PHE A 1 710 ? -0.570 -11.961 37.941 1.00 91.25 710 PHE A N 1
ATOM 5560 C CA . PHE A 1 710 ? 0.773 -11.450 37.668 1.00 91.25 710 PHE A CA 1
ATOM 5561 C C . PHE A 1 710 ? 1.637 -11.513 38.936 1.00 91.25 710 PHE A C 1
ATOM 5563 O O . PHE A 1 710 ? 1.149 -11.329 40.053 1.00 91.25 710 PHE A O 1
ATOM 5570 N N . ALA A 1 711 ? 2.936 -11.772 38.768 1.00 83.75 711 ALA A N 1
ATOM 5571 C CA . ALA A 1 711 ? 3.873 -11.800 39.887 1.00 83.75 711 ALA A CA 1
ATOM 5572 C C . ALA A 1 711 ? 3.961 -10.410 40.557 1.00 83.75 711 ALA A C 1
ATOM 5574 O O . ALA A 1 711 ? 4.042 -9.412 39.835 1.00 83.75 711 ALA A O 1
ATOM 5575 N N . PRO A 1 712 ? 3.997 -10.314 41.903 1.00 69.31 712 PRO A N 1
ATOM 5576 C CA . PRO A 1 712 ? 4.119 -9.032 42.592 1.00 69.31 712 PRO A CA 1
ATOM 5577 C C . PRO A 1 712 ? 5.370 -8.270 42.142 1.00 69.31 712 PRO A C 1
ATOM 5579 O O . PRO A 1 712 ? 6.501 -8.695 42.392 1.00 69.31 712 PRO A O 1
ATOM 5582 N N . THR A 1 713 ? 5.180 -7.131 41.476 1.00 58.75 713 THR A N 1
ATOM 5583 C CA . THR A 1 713 ? 6.290 -6.253 41.099 1.00 58.75 713 THR A CA 1
ATOM 5584 C C . THR A 1 713 ? 6.918 -5.677 42.361 1.00 58.75 713 THR A C 1
ATOM 5586 O O . THR A 1 713 ? 6.231 -5.005 43.130 1.00 58.75 713 THR A O 1
ATOM 5589 N N . ALA A 1 714 ? 8.213 -5.923 42.571 1.00 48.25 714 ALA A N 1
ATOM 5590 C CA . ALA A 1 714 ? 8.937 -5.381 43.717 1.00 48.25 714 ALA A CA 1
ATOM 5591 C C . ALA A 1 714 ? 8.814 -3.847 43.786 1.00 48.25 714 ALA A C 1
ATOM 5593 O O . ALA A 1 714 ? 8.877 -3.175 42.753 1.00 48.25 714 ALA A O 1
ATOM 5594 N N . GLU A 1 715 ? 8.662 -3.323 45.008 1.00 41.34 715 GLU A N 1
ATOM 5595 C CA . GLU A 1 715 ? 8.525 -1.892 45.320 1.00 41.34 715 GLU A CA 1
ATOM 5596 C C . GLU A 1 715 ? 9.465 -1.023 44.461 1.00 41.34 715 GLU A C 1
ATOM 5598 O O . GLU A 1 715 ? 10.689 -1.206 44.512 1.00 41.34 715 GLU A O 1
ATOM 5603 N N . PRO A 1 716 ? 8.936 -0.091 43.641 1.00 41.44 716 PRO A N 1
ATOM 5604 C CA . PRO A 1 716 ? 9.745 0.642 42.682 1.00 41.44 716 PRO A CA 1
ATOM 5605 C C . PRO A 1 716 ? 10.700 1.589 43.413 1.00 41.44 716 PRO A C 1
ATOM 5607 O O . PRO A 1 716 ? 10.306 2.656 43.880 1.00 41.44 716 PRO A O 1
ATOM 5610 N N . SER A 1 717 ? 11.984 1.221 43.454 1.00 36.09 717 SER A N 1
ATOM 5611 C CA . SER A 1 717 ? 13.065 1.968 44.108 1.00 36.09 717 SER A CA 1
ATOM 5612 C C . SER A 1 717 ? 13.390 3.283 43.380 1.00 36.09 717 SER A C 1
ATOM 5614 O O . SER A 1 717 ? 14.435 3.439 42.740 1.00 36.09 717 SER A O 1
ATOM 5616 N N . PHE A 1 718 ? 12.463 4.238 43.442 1.00 40.94 718 PHE A N 1
ATOM 5617 C CA . PHE A 1 718 ? 12.542 5.525 42.769 1.00 40.94 718 PHE A CA 1
ATOM 5618 C C . PHE A 1 718 ? 13.510 6.463 43.493 1.00 40.94 718 PHE A C 1
ATOM 5620 O O . PHE A 1 718 ? 13.126 7.261 44.345 1.00 40.94 718 PHE A O 1
ATOM 5627 N N . VAL A 1 719 ? 14.784 6.401 43.105 1.00 32.53 719 VAL A N 1
ATOM 5628 C CA . VAL A 1 719 ? 15.721 7.504 43.336 1.00 32.53 719 VAL A CA 1
ATOM 5629 C C . VAL A 1 719 ? 15.404 8.593 42.302 1.00 32.53 719 VAL A C 1
ATOM 5631 O O . VAL A 1 719 ? 15.628 8.361 41.108 1.00 32.53 719 VAL A O 1
ATOM 5634 N N . PRO A 1 720 ? 14.902 9.781 42.694 1.00 32.84 720 PRO A N 1
ATOM 5635 C CA . PRO A 1 720 ? 14.608 10.836 41.734 1.00 32.84 720 PRO A CA 1
ATOM 5636 C C . PRO A 1 720 ? 15.918 11.305 41.101 1.00 32.84 720 PRO A C 1
ATOM 5638 O O . PRO A 1 720 ? 16.807 11.798 41.798 1.00 32.84 720 PRO A O 1
ATOM 5641 N N . ARG A 1 721 ? 16.059 11.167 39.778 1.00 31.38 721 ARG A N 1
ATOM 5642 C CA . ARG A 1 721 ? 17.244 11.672 39.074 1.00 31.38 721 ARG A CA 1
ATOM 5643 C C . ARG A 1 721 ? 17.235 13.205 39.190 1.00 31.38 721 ARG A C 1
ATOM 5645 O O . ARG A 1 721 ? 16.304 13.824 38.673 1.00 31.38 721 ARG A O 1
ATOM 5652 N N . PRO A 1 722 ? 18.204 13.840 39.876 1.00 30.81 722 PRO A N 1
ATOM 5653 C CA . PRO A 1 722 ? 18.154 15.278 40.101 1.00 30.81 722 PRO A CA 1
ATOM 5654 C C . PRO A 1 722 ? 18.259 16.017 38.766 1.00 30.81 722 PRO A C 1
ATOM 5656 O O . PRO A 1 722 ? 19.045 15.630 37.898 1.00 30.81 722 PRO A O 1
ATOM 5659 N N . ALA A 1 723 ? 17.479 17.090 38.610 1.00 35.19 723 ALA A N 1
ATOM 5660 C CA . ALA A 1 723 ? 17.499 17.912 37.404 1.00 35.19 723 ALA A CA 1
ATOM 5661 C C . ALA A 1 723 ? 18.938 18.354 37.088 1.00 35.19 723 ALA A C 1
ATOM 5663 O O . ALA A 1 723 ? 19.628 18.913 37.947 1.00 35.19 723 ALA A O 1
ATOM 5664 N N . ALA A 1 724 ? 19.391 18.078 35.862 1.00 31.61 724 ALA A N 1
ATOM 5665 C CA . ALA A 1 724 ? 20.776 18.271 35.457 1.00 31.61 724 ALA A CA 1
ATOM 5666 C C . ALA A 1 724 ? 21.152 19.761 35.481 1.00 31.61 724 ALA A C 1
ATOM 5668 O O . ALA A 1 724 ? 20.883 20.510 34.541 1.00 31.61 724 ALA A O 1
ATOM 5669 N N . LYS A 1 725 ? 21.785 20.202 36.574 1.00 31.84 725 LYS A N 1
ATOM 5670 C CA . LYS A 1 725 ? 22.337 21.554 36.682 1.00 31.84 725 LYS A CA 1
ATOM 5671 C C . LYS A 1 725 ? 23.433 21.724 35.635 1.00 31.84 725 LYS A C 1
ATOM 5673 O O . LYS A 1 725 ? 24.453 21.043 35.691 1.00 31.84 725 LYS A O 1
ATOM 5678 N N . SER A 1 726 ? 23.233 22.670 34.722 1.00 40.44 726 SER A N 1
ATOM 5679 C CA . SER A 1 726 ? 24.255 23.118 33.776 1.00 40.44 726 SER A CA 1
ATOM 5680 C C . SER A 1 726 ? 25.508 23.583 34.526 1.00 40.44 726 SER A C 1
ATOM 5682 O O . SER A 1 726 ? 25.529 24.685 35.075 1.00 40.44 726 SER A O 1
ATOM 5684 N N . MET A 1 727 ? 26.562 22.767 34.512 1.00 29.89 727 MET A N 1
ATOM 5685 C CA . MET A 1 727 ? 27.899 23.141 34.965 1.00 29.89 727 MET A CA 1
ATOM 5686 C C . MET A 1 727 ? 28.930 22.762 33.907 1.00 29.89 727 MET A C 1
ATOM 5688 O O . MET A 1 727 ? 29.080 21.595 33.553 1.00 29.89 727 MET A O 1
ATOM 5692 N N . ALA A 1 728 ? 29.646 23.768 33.409 1.00 35.69 728 ALA A N 1
ATOM 5693 C CA . ALA A 1 728 ? 30.805 23.569 32.552 1.00 35.69 728 ALA A CA 1
ATOM 5694 C C . ALA A 1 728 ? 32.011 23.088 33.376 1.00 35.69 728 ALA A C 1
ATOM 5696 O O . ALA A 1 728 ? 32.174 23.479 34.533 1.00 35.69 728 ALA A O 1
ATOM 5697 N N . VAL A 1 729 ? 32.891 22.304 32.751 1.00 30.23 729 VAL A N 1
ATOM 5698 C CA . VAL A 1 729 ? 34.206 21.929 33.293 1.00 30.23 729 VAL A CA 1
ATOM 5699 C C . VAL A 1 729 ? 35.290 22.381 32.309 1.00 30.23 729 VAL A C 1
ATOM 5701 O O . VAL A 1 729 ? 35.071 22.413 31.099 1.00 30.23 729 VAL A O 1
ATOM 5704 N N . ALA A 1 730 ? 36.427 22.828 32.842 1.00 27.08 730 ALA A N 1
ATOM 5705 C CA . ALA A 1 730 ? 37.425 23.607 32.112 1.00 27.08 730 ALA A CA 1
ATOM 5706 C C . ALA A 1 730 ? 38.498 22.768 31.388 1.00 27.08 730 ALA A C 1
ATOM 5708 O O . ALA A 1 730 ? 38.719 21.595 31.670 1.00 27.08 730 ALA A O 1
ATOM 5709 N N . THR A 1 731 ? 39.200 23.421 30.460 1.00 33.25 731 THR A N 1
ATOM 5710 C CA . THR A 1 731 ? 40.216 22.846 29.565 1.00 33.25 731 THR A CA 1
ATOM 5711 C C . THR A 1 731 ? 41.626 22.758 30.164 1.00 33.25 731 THR A C 1
ATOM 5713 O O . THR A 1 731 ? 42.122 23.746 30.713 1.00 33.25 731 THR A O 1
ATOM 5716 N N . GLY A 1 732 ? 42.357 21.680 29.859 1.00 26.05 732 GLY A N 1
ATOM 5717 C CA . GLY A 1 732 ? 43.827 21.671 29.837 1.00 26.05 732 GLY A CA 1
ATOM 5718 C C . GLY A 1 732 ? 44.439 20.265 29.719 1.00 26.05 732 GLY A C 1
ATOM 5719 O O . GLY A 1 732 ? 43.825 19.309 30.167 1.00 26.05 732 GLY A O 1
ATOM 5720 N N . LYS A 1 733 ? 45.642 20.078 29.152 1.00 25.73 733 LYS A N 1
ATOM 5721 C CA . LYS A 1 733 ? 46.512 21.041 28.440 1.00 25.73 733 LYS A CA 1
ATOM 5722 C C . LYS A 1 733 ? 47.627 20.300 27.667 1.00 25.73 733 LYS A C 1
ATOM 5724 O O . LYS A 1 733 ? 48.406 19.604 28.303 1.00 25.73 733 LYS A O 1
ATOM 5729 N N . ASN A 1 734 ? 47.803 20.638 26.382 1.00 29.72 734 ASN A N 1
ATOM 5730 C CA . ASN A 1 734 ? 49.088 20.635 25.644 1.00 29.72 734 ASN A CA 1
ATOM 5731 C C . ASN A 1 734 ? 49.771 19.254 25.354 1.00 29.72 734 ASN A C 1
ATOM 5733 O O . ASN A 1 734 ? 49.454 18.261 25.987 1.00 29.72 734 ASN A O 1
ATOM 5737 N N . ASN A 1 735 ? 50.702 19.106 24.389 1.00 26.75 735 ASN A N 1
ATOM 5738 C CA . ASN A 1 735 ? 51.352 20.116 23.534 1.00 26.75 735 ASN A CA 1
ATOM 5739 C C . ASN A 1 735 ? 51.844 19.607 22.155 1.00 26.75 735 ASN A C 1
ATOM 5741 O O . ASN A 1 735 ? 52.242 18.456 22.032 1.00 26.75 735 ASN A O 1
ATOM 5745 N N . HIS A 1 736 ? 52.016 20.562 21.225 1.00 29.81 736 HIS A N 1
ATOM 5746 C CA . HIS A 1 736 ? 52.851 20.520 20.001 1.00 29.81 736 HIS A CA 1
ATOM 5747 C C . HIS A 1 736 ? 52.453 19.565 18.845 1.00 29.81 736 HIS A C 1
ATOM 5749 O O . HIS A 1 736 ? 51.912 18.495 19.066 1.00 29.81 736 HIS A O 1
ATOM 5755 N N . LYS A 1 737 ? 52.698 19.907 17.564 1.00 25.72 737 LYS A N 1
ATOM 5756 C CA . LYS A 1 737 ? 53.471 21.035 16.975 1.00 25.72 737 LYS A CA 1
ATOM 5757 C C . LYS A 1 737 ? 52.729 21.667 15.773 1.00 25.72 737 LYS A C 1
ATOM 5759 O O . LYS A 1 737 ? 51.949 21.003 15.107 1.00 25.72 737 LYS A O 1
ATOM 5764 N N . SER A 1 738 ? 52.962 22.958 15.527 1.00 24.39 738 SER A N 1
ATOM 5765 C CA . SER A 1 738 ? 52.362 23.777 14.448 1.00 24.39 738 SER A CA 1
ATOM 5766 C C . SER A 1 738 ? 53.210 23.724 13.151 1.00 24.39 738 SER A C 1
ATOM 5768 O O . SER A 1 738 ? 54.241 23.060 13.156 1.00 24.39 738 SER A O 1
ATOM 5770 N N . THR A 1 739 ? 52.934 24.373 12.003 1.00 27.00 739 THR A N 1
ATOM 5771 C CA . THR A 1 739 ? 52.240 25.644 11.618 1.00 27.00 739 THR A CA 1
ATOM 5772 C C . THR A 1 739 ? 52.180 25.692 10.048 1.00 27.00 739 THR A C 1
ATOM 5774 O O . THR A 1 739 ? 52.746 24.762 9.474 1.00 27.00 739 THR A O 1
ATOM 5777 N N . PRO A 1 740 ? 51.669 26.720 9.299 1.00 30.58 740 PRO A N 1
ATOM 5778 C CA . PRO A 1 740 ? 51.003 27.989 9.674 1.00 30.58 740 PRO A CA 1
ATOM 5779 C C . PRO A 1 740 ? 49.767 28.447 8.819 1.00 30.58 740 PRO A C 1
ATOM 5781 O O . PRO A 1 740 ? 49.524 27.939 7.737 1.00 30.58 740 PRO A O 1
ATOM 5784 N N . VAL A 1 741 ? 49.138 29.567 9.246 1.00 26.64 741 VAL A N 1
ATOM 5785 C CA . VAL A 1 741 ? 48.494 30.637 8.411 1.00 26.64 741 VAL A CA 1
ATOM 5786 C C . VAL A 1 741 ? 47.150 30.349 7.692 1.00 26.64 741 VAL A C 1
ATOM 5788 O O . VAL A 1 741 ? 47.045 29.394 6.943 1.00 26.64 741 VAL A O 1
ATOM 5791 N N . LYS A 1 742 ? 46.093 31.189 7.785 1.00 26.59 742 LYS A N 1
ATOM 5792 C CA . LYS A 1 742 ? 45.730 32.305 8.711 1.00 26.59 742 LYS A CA 1
ATOM 5793 C C . LYS A 1 742 ? 44.190 32.479 8.765 1.00 26.59 742 LYS A C 1
ATOM 5795 O O . LYS A 1 742 ? 43.486 32.072 7.852 1.00 26.59 742 LYS A O 1
ATOM 5800 N N . SER A 1 743 ? 43.694 33.096 9.841 1.00 25.86 743 SER A N 1
ATOM 5801 C CA . SER A 1 743 ? 42.266 33.245 10.202 1.00 25.86 743 SER A CA 1
ATOM 5802 C C . SER A 1 743 ? 41.538 34.431 9.534 1.00 25.86 743 SER A C 1
ATOM 5804 O O . SER A 1 743 ? 42.172 35.258 8.879 1.00 25.86 743 SER A O 1
ATOM 5806 N N . PRO A 1 744 ? 40.241 34.617 9.854 1.00 34.12 744 PRO A N 1
ATOM 5807 C CA . PRO A 1 744 ? 39.829 35.896 10.458 1.00 34.12 744 PRO A CA 1
ATOM 5808 C C . PRO A 1 744 ? 39.262 35.772 11.890 1.00 34.12 744 PRO A C 1
ATOM 5810 O O . PRO A 1 744 ? 38.657 34.770 12.261 1.00 34.12 744 PRO A O 1
ATOM 5813 N N . VAL A 1 745 ? 39.495 36.821 12.693 1.00 25.52 745 VAL A N 1
ATOM 5814 C CA . VAL A 1 745 ? 39.203 37.010 14.138 1.00 25.52 745 VAL A CA 1
ATOM 5815 C C . VAL A 1 745 ? 39.157 38.543 14.372 1.00 25.52 745 VAL A C 1
ATOM 5817 O O . VAL A 1 745 ? 39.960 39.233 13.751 1.00 25.52 745 VAL A O 1
ATOM 5820 N N . ARG A 1 746 ? 38.301 39.187 15.191 1.00 23.75 746 ARG A N 1
ATOM 5821 C CA . ARG A 1 746 ? 37.323 38.773 16.231 1.00 23.75 746 ARG A CA 1
ATOM 5822 C C . ARG A 1 746 ? 36.101 39.723 16.235 1.00 23.75 746 ARG A C 1
ATOM 5824 O O . ARG A 1 746 ? 36.172 40.806 15.666 1.00 23.75 746 ARG A O 1
ATOM 5831 N N . VAL A 1 747 ? 35.050 39.390 16.993 1.00 35.22 747 VAL A N 1
ATOM 5832 C CA . VAL A 1 747 ? 34.031 40.353 17.478 1.00 35.22 747 VAL A CA 1
ATOM 5833 C C . VAL A 1 747 ? 34.488 40.993 18.801 1.00 35.22 747 VAL A C 1
ATOM 5835 O O . VAL A 1 747 ? 34.950 40.252 19.671 1.00 35.22 747 VAL A O 1
ATOM 5838 N N . ASN A 1 748 ? 34.335 42.321 18.966 1.00 25.70 748 ASN A N 1
ATOM 5839 C CA . ASN A 1 748 ? 33.771 42.956 20.181 1.00 25.70 748 ASN A CA 1
ATOM 5840 C C . ASN A 1 748 ? 33.659 44.503 20.136 1.00 25.70 748 ASN A C 1
ATOM 5842 O O . ASN A 1 748 ? 34.498 45.182 19.558 1.00 25.70 748 ASN A O 1
ATOM 5846 N N . THR A 1 749 ? 32.653 45.006 20.872 1.00 25.12 749 THR A N 1
ATOM 5847 C CA . THR A 1 749 ? 32.493 46.353 21.488 1.00 25.12 749 THR A CA 1
ATOM 5848 C C . THR A 1 749 ? 32.443 47.642 20.636 1.00 25.12 749 THR A C 1
ATOM 5850 O O . THR A 1 749 ? 33.486 48.177 20.282 1.00 25.12 749 THR A O 1
ATOM 5853 N N . ALA A 1 750 ? 31.231 48.240 20.593 1.00 24.03 750 ALA A N 1
ATOM 5854 C CA . ALA A 1 750 ? 30.918 49.694 20.605 1.00 24.03 750 ALA A CA 1
ATOM 5855 C C . ALA A 1 750 ? 31.306 50.573 19.376 1.00 24.03 750 ALA A C 1
ATOM 5857 O O . ALA A 1 750 ? 32.132 50.161 18.570 1.00 24.03 750 ALA A O 1
ATOM 5858 N N . PRO A 1 751 ? 30.807 51.831 19.255 1.00 31.48 751 PRO A N 1
ATOM 5859 C CA . PRO A 1 751 ? 29.458 52.365 19.540 1.00 31.48 751 PRO A CA 1
ATOM 5860 C C . PRO A 1 751 ? 28.838 53.173 18.349 1.00 31.48 751 PRO A C 1
ATOM 5862 O O . PRO A 1 751 ? 29.386 53.212 17.256 1.00 31.48 751 PRO A O 1
ATOM 5865 N N . GLU A 1 752 ? 27.672 53.795 18.593 1.00 24.94 752 GLU A N 1
ATOM 5866 C CA . GLU A 1 752 ? 27.004 54.955 17.933 1.00 24.94 752 GLU A CA 1
ATOM 5867 C C . GLU A 1 752 ? 27.510 55.530 16.577 1.00 24.94 752 GLU A C 1
ATOM 5869 O O . GLU A 1 752 ? 28.658 55.947 16.455 1.00 24.94 752 GLU A O 1
ATOM 5874 N N . GLY A 1 753 ? 26.600 55.715 15.590 1.00 27.25 753 GLY A N 1
ATOM 5875 C CA . GLY A 1 753 ? 26.988 56.036 14.194 1.00 27.25 753 GLY A CA 1
ATOM 5876 C C . GLY A 1 753 ? 26.209 57.065 13.334 1.00 27.25 753 GLY A C 1
ATOM 5877 O O . GLY A 1 753 ? 26.707 57.357 12.252 1.00 27.25 753 GLY A O 1
ATOM 5878 N N . ARG A 1 754 ? 25.083 57.677 13.773 1.00 30.08 754 ARG A N 1
ATOM 5879 C CA . ARG A 1 754 ? 24.306 58.738 13.032 1.00 30.08 754 ARG A CA 1
ATOM 5880 C C . ARG A 1 754 ? 23.682 58.283 11.679 1.00 30.08 754 ARG A C 1
ATOM 5882 O O . ARG A 1 754 ? 23.942 57.172 11.249 1.00 30.08 754 ARG A O 1
ATOM 5889 N N . GLN A 1 755 ? 22.888 59.043 10.900 1.00 26.47 755 GLN A N 1
ATOM 5890 C CA . GLN A 1 755 ? 21.783 60.039 11.046 1.00 26.47 755 GLN A CA 1
ATOM 5891 C C . GLN A 1 755 ? 21.028 60.023 9.672 1.00 26.47 755 GLN A C 1
ATOM 5893 O O . GLN A 1 755 ? 21.597 59.546 8.697 1.00 26.47 755 GLN A O 1
ATOM 5898 N N . LEU A 1 756 ? 19.771 60.445 9.466 1.00 29.50 756 LEU A N 1
ATOM 5899 C CA . LEU A 1 756 ? 19.015 61.612 9.955 1.00 29.50 756 LEU A CA 1
ATOM 5900 C C . LEU A 1 756 ? 17.518 61.290 10.237 1.00 29.50 756 LEU A C 1
ATOM 5902 O O . LEU A 1 756 ? 17.031 60.253 9.791 1.00 29.50 756 LEU A O 1
ATOM 5906 N N . PRO A 1 757 ? 16.781 62.167 10.958 1.00 40.34 757 PRO A N 1
ATOM 5907 C CA . PRO A 1 757 ? 15.395 61.936 11.391 1.00 40.34 757 PRO A CA 1
ATOM 5908 C C . PRO A 1 757 ? 14.363 62.804 10.619 1.00 40.34 757 PRO A C 1
ATOM 5910 O O . PRO A 1 757 ? 14.614 63.227 9.494 1.00 40.34 757 PRO A O 1
ATOM 5913 N N . THR A 1 758 ? 13.256 63.151 11.302 1.00 26.88 758 THR A N 1
ATOM 5914 C CA . THR A 1 758 ? 12.087 63.988 10.920 1.00 26.88 758 THR A CA 1
ATOM 5915 C C . THR A 1 758 ? 10.919 63.195 10.306 1.00 26.88 758 THR A C 1
ATOM 5917 O O . THR A 1 758 ? 11.135 62.310 9.492 1.00 26.88 758 THR A O 1
ATOM 5920 N N . TRP A 1 759 ? 9.646 63.438 10.654 1.00 26.94 759 TRP A N 1
ATOM 5921 C CA . TRP A 1 759 ? 9.035 64.270 11.714 1.00 26.94 759 TRP A CA 1
ATOM 5922 C C . TRP A 1 759 ? 7.571 63.826 11.937 1.00 26.94 759 TRP A C 1
ATOM 5924 O O . TRP A 1 759 ? 6.989 63.175 11.074 1.00 26.94 759 TRP A O 1
ATOM 5934 N N . ALA A 1 760 ? 6.955 64.173 13.075 1.00 36.69 760 ALA A N 1
ATOM 5935 C CA . ALA A 1 760 ? 5.581 63.766 13.409 1.00 36.69 760 ALA A CA 1
ATOM 5936 C C . ALA A 1 760 ? 4.646 64.967 13.643 1.00 36.69 760 ALA A C 1
ATOM 5938 O O . ALA A 1 760 ? 4.986 65.870 14.411 1.00 36.69 760 ALA A O 1
ATOM 5939 N N . ALA A 1 761 ? 3.441 64.958 13.051 1.00 30.70 761 ALA A N 1
ATOM 5940 C CA . ALA A 1 761 ? 2.425 65.987 13.300 1.00 30.70 761 ALA A CA 1
ATOM 5941 C C . ALA A 1 761 ? 0.952 65.524 13.149 1.00 30.70 761 ALA A C 1
ATOM 5943 O O . ALA A 1 761 ? 0.438 65.361 12.052 1.00 30.70 761 ALA A O 1
ATOM 5944 N N . ARG A 1 762 ? 0.259 65.485 14.300 1.00 31.53 762 ARG A N 1
ATOM 5945 C CA . ARG A 1 762 ? -1.111 66.007 14.550 1.00 31.53 762 ARG A CA 1
ATOM 5946 C C . ARG A 1 762 ? -2.353 65.427 13.823 1.00 31.53 762 ARG A C 1
AT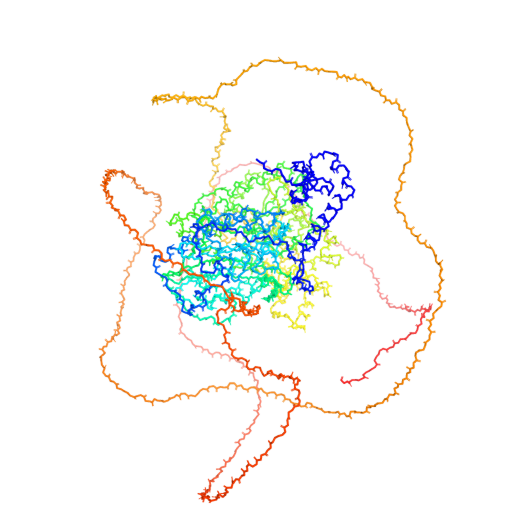OM 5948 O O . ARG A 1 762 ? -2.716 65.841 12.734 1.00 31.53 762 ARG A O 1
ATOM 5955 N N . LYS A 1 763 ? -3.124 64.657 14.612 1.00 31.48 763 LYS A N 1
ATOM 5956 C CA . LYS A 1 763 ? -4.582 64.775 14.909 1.00 31.48 763 LYS A CA 1
ATOM 5957 C C . LYS A 1 763 ? -5.526 65.457 13.886 1.00 31.48 763 LYS A C 1
ATOM 5959 O O . LYS A 1 763 ? -5.438 66.669 13.709 1.00 31.48 763 LYS A O 1
ATOM 5964 N N . ALA A 1 764 ? -6.609 64.760 13.506 1.00 28.19 764 ALA A N 1
ATOM 5965 C CA . ALA A 1 764 ? -7.924 65.373 13.230 1.00 28.19 764 ALA A CA 1
ATOM 5966 C C . ALA A 1 764 ? -9.114 64.389 13.376 1.00 28.19 764 ALA A C 1
ATOM 5968 O O . ALA A 1 764 ? -8.962 63.177 13.242 1.00 28.19 764 ALA A O 1
ATOM 5969 N N . SER A 1 765 ? -10.300 64.936 13.662 1.00 29.72 765 SER A N 1
ATOM 5970 C CA . SER A 1 765 ? -11.665 64.357 13.617 1.00 29.72 765 SER A CA 1
ATOM 5971 C C . SER A 1 765 ? -12.658 65.508 13.904 1.00 29.72 765 SER A C 1
ATOM 5973 O O . SER A 1 765 ? -12.199 66.491 14.494 1.00 29.72 765 SER A O 1
ATOM 5975 N N . PRO A 1 766 ? -13.981 65.437 13.606 1.00 49.84 766 PRO A N 1
ATOM 5976 C CA . PRO A 1 766 ? -14.771 64.362 12.967 1.00 49.84 766 PRO A CA 1
ATOM 5977 C C . PRO A 1 766 ? -15.675 64.835 11.782 1.00 49.84 766 PRO A C 1
ATOM 5979 O O . PRO A 1 766 ? -15.788 66.031 11.547 1.00 49.84 766 PRO A O 1
ATOM 5982 N N . GLN A 1 767 ? -16.398 63.923 11.097 1.00 31.14 767 GLN A N 1
ATOM 5983 C CA . GLN A 1 767 ? -17.890 63.875 11.018 1.00 31.14 767 GLN A CA 1
ATOM 5984 C C . GLN A 1 767 ? -18.476 62.971 9.888 1.00 31.14 767 GLN A C 1
ATOM 5986 O O . GLN A 1 767 ? -17.993 62.937 8.766 1.00 31.14 767 GLN A O 1
ATOM 5991 N N . LYS A 1 768 ? -19.564 62.266 10.257 1.00 29.38 768 LYS A N 1
ATOM 5992 C CA . LYS A 1 768 ? -20.679 61.613 9.511 1.00 29.38 768 LYS A CA 1
ATOM 5993 C C . LYS A 1 768 ? -20.736 61.639 7.959 1.00 29.38 768 LYS A C 1
ATOM 5995 O O . LYS A 1 768 ? -20.816 62.723 7.396 1.00 29.38 768 LYS A O 1
ATOM 6000 N N . ALA A 1 769 ? -21.056 60.480 7.341 1.00 28.09 769 ALA A N 1
ATOM 6001 C CA . ALA A 1 769 ? -22.370 60.226 6.683 1.00 28.09 769 ALA A CA 1
ATOM 6002 C C . ALA A 1 769 ? -22.597 58.778 6.129 1.00 28.09 769 ALA A C 1
ATOM 6004 O O . ALA A 1 769 ? -21.927 58.366 5.196 1.00 28.09 769 ALA A O 1
ATOM 6005 N N . LEU A 1 770 ? -23.627 58.090 6.661 1.00 30.08 770 LEU A N 1
ATOM 6006 C CA . LEU A 1 770 ? -24.689 57.278 5.997 1.00 30.08 770 LEU A CA 1
ATOM 6007 C C . LEU A 1 770 ? -24.449 56.060 5.033 1.00 30.08 770 LEU A C 1
ATOM 6009 O O . LEU A 1 770 ? -23.562 56.035 4.197 1.00 30.08 770 LEU A O 1
ATOM 6013 N N . PHE A 1 771 ? -25.429 55.129 5.101 1.00 28.62 771 PHE A N 1
ATOM 6014 C CA . PHE A 1 771 ? -25.892 54.082 4.141 1.00 28.62 771 PHE A CA 1
ATOM 6015 C C . PHE A 1 771 ? -25.130 52.746 3.885 1.00 28.62 771 PHE A C 1
ATOM 6017 O O . PHE A 1 771 ? -24.408 52.591 2.913 1.00 28.62 771 PHE A O 1
ATOM 6024 N N . ARG A 1 772 ? -25.445 51.740 4.728 1.00 27.69 772 ARG A N 1
ATOM 6025 C CA . ARG A 1 772 ? -26.261 50.504 4.476 1.00 27.69 772 ARG A CA 1
ATOM 6026 C C . ARG A 1 772 ? -26.097 49.668 3.170 1.00 27.69 772 ARG A C 1
ATOM 6028 O O . ARG A 1 772 ? -26.068 50.207 2.075 1.00 27.69 772 ARG A O 1
ATOM 6035 N N . GLU A 1 773 ? -26.153 48.332 3.328 1.00 35.94 773 GLU A N 1
ATOM 6036 C CA . GLU A 1 773 ? -26.173 47.266 2.285 1.00 35.94 773 GLU A CA 1
ATOM 6037 C C . GLU A 1 773 ? -27.248 47.416 1.179 1.00 35.94 773 GLU A C 1
ATOM 6039 O O . GLU A 1 773 ? -28.260 48.094 1.387 1.00 35.94 773 GLU A O 1
ATOM 6044 N N . PRO A 1 774 ? -27.134 46.632 0.079 1.00 37.00 774 PRO A N 1
ATOM 6045 C CA . PRO A 1 774 ? -28.081 45.505 -0.042 1.00 37.00 774 PRO A CA 1
ATOM 6046 C C . PRO A 1 774 ? -27.524 44.169 -0.596 1.00 37.00 774 PRO A C 1
ATOM 6048 O O . PRO A 1 774 ? -26.484 44.094 -1.246 1.00 37.00 774 PRO A O 1
ATOM 6051 N N . ARG A 1 775 ? -28.317 43.108 -0.382 1.00 29.97 775 ARG A N 1
ATOM 6052 C CA . ARG A 1 775 ? -28.206 41.750 -0.963 1.00 29.97 775 ARG A CA 1
ATOM 6053 C C . ARG A 1 775 ? -28.813 41.693 -2.383 1.00 29.97 775 ARG A C 1
ATOM 6055 O O . ARG A 1 775 ? -29.660 42.534 -2.687 1.00 29.97 775 ARG A O 1
ATOM 6062 N N . PRO A 1 776 ? -28.504 40.681 -3.221 1.00 36.41 776 PRO A N 1
ATOM 6063 C CA . PRO A 1 776 ? -29.210 40.467 -4.490 1.00 36.41 776 PRO A CA 1
ATOM 6064 C C . PRO A 1 776 ? -30.648 39.926 -4.281 1.00 36.41 776 PRO A C 1
ATOM 6066 O O . PRO A 1 776 ? -30.825 38.977 -3.512 1.00 36.41 776 PRO A O 1
ATOM 6069 N N . PRO A 1 777 ? -31.677 40.484 -4.956 1.00 37.97 777 PRO A N 1
ATOM 6070 C CA . PRO A 1 777 ? -33.059 39.995 -4.917 1.00 37.97 777 PRO A CA 1
ATOM 6071 C C . PRO A 1 777 ? -33.452 39.144 -6.146 1.00 37.97 777 PRO A C 1
ATOM 6073 O O . PRO A 1 777 ? -32.701 39.007 -7.110 1.00 37.97 777 PRO A O 1
ATOM 6076 N N . SER A 1 778 ? -34.664 38.584 -6.111 1.00 29.39 778 SER A N 1
ATOM 6077 C CA . SER A 1 778 ? -35.255 37.685 -7.116 1.00 29.39 778 SER A CA 1
ATOM 6078 C C . SER A 1 778 ? -36.409 38.323 -7.930 1.00 29.39 778 SER A C 1
ATOM 6080 O O . SER A 1 778 ? -36.862 39.419 -7.619 1.00 29.39 778 SER A O 1
ATOM 6082 N N . HIS A 1 779 ? -36.934 37.556 -8.907 1.00 32.38 779 HIS A N 1
ATOM 6083 C CA . HIS A 1 779 ? -38.253 37.659 -9.586 1.00 32.38 779 HIS A CA 1
ATOM 6084 C C . HIS A 1 779 ? -38.449 38.480 -10.892 1.00 32.38 779 HIS A C 1
ATOM 6086 O O . HIS A 1 779 ? -38.695 39.675 -10.858 1.00 32.38 779 HIS A O 1
ATOM 6092 N N . PHE A 1 780 ? -38.589 37.724 -12.001 1.00 27.80 780 PHE A N 1
ATOM 6093 C CA . PHE A 1 780 ? -39.807 37.571 -12.850 1.00 27.80 780 PHE A CA 1
ATOM 6094 C C . PHE A 1 780 ? -40.425 38.743 -13.671 1.00 27.80 780 PHE A C 1
ATOM 6096 O O . PHE A 1 780 ? -40.227 39.913 -13.393 1.00 27.80 780 PHE A O 1
ATOM 6103 N N . PHE A 1 781 ? -41.301 38.348 -14.628 1.00 27.41 781 PHE A N 1
ATOM 6104 C CA . PHE A 1 781 ? -42.148 39.142 -15.564 1.00 27.41 781 PHE A CA 1
ATOM 6105 C C . PHE A 1 781 ? -41.436 39.751 -16.804 1.00 27.41 781 PHE A C 1
ATOM 6107 O O . PHE A 1 781 ? -40.342 40.274 -16.684 1.00 27.41 781 PHE A O 1
ATOM 6114 N N . ARG A 1 782 ? -42.003 39.745 -18.035 1.00 26.36 782 ARG A N 1
ATOM 6115 C CA . ARG A 1 782 ? -43.136 38.982 -18.641 1.00 26.36 782 ARG A CA 1
ATOM 6116 C C . ARG A 1 782 ? -43.085 39.053 -20.195 1.00 26.36 782 ARG A C 1
ATOM 6118 O O . ARG A 1 782 ? -42.500 39.983 -20.720 1.00 26.36 782 ARG A O 1
ATOM 6125 N N . ARG A 1 783 ? -43.780 38.120 -20.884 1.00 26.39 783 ARG A N 1
ATOM 6126 C CA . ARG A 1 783 ? -44.414 38.173 -22.245 1.00 26.39 783 ARG A CA 1
ATOM 6127 C C . ARG A 1 783 ? -43.987 39.301 -23.226 1.00 26.39 783 ARG A C 1
ATOM 6129 O O . ARG A 1 783 ? -44.147 40.472 -22.921 1.00 26.39 783 ARG A O 1
ATOM 6136 N N . SER A 1 784 ? -43.740 39.016 -24.510 1.00 25.25 784 SER A N 1
ATOM 6137 C CA . SER A 1 784 ? -44.770 38.538 -25.467 1.00 25.25 784 SER A CA 1
ATOM 6138 C C . SER A 1 784 ? -44.131 38.133 -26.827 1.00 25.25 784 SER A C 1
ATOM 6140 O O . SER A 1 784 ? -43.166 38.741 -27.260 1.00 25.25 784 SER A O 1
ATOM 6142 N N . SER A 1 785 ? -44.441 36.945 -27.367 1.00 26.97 785 SER A N 1
ATOM 6143 C CA . SER A 1 785 ? -45.412 36.653 -28.454 1.00 26.97 785 SER A CA 1
ATOM 6144 C C . SER A 1 785 ? -44.870 36.671 -29.899 1.00 26.97 785 SER A C 1
ATOM 6146 O O . SER A 1 785 ? -44.782 37.723 -30.524 1.00 26.97 785 SER A O 1
ATOM 6148 N N . SER A 1 786 ? -44.679 35.486 -30.489 1.00 26.36 786 SER A N 1
ATOM 6149 C CA . SER A 1 786 ? -45.135 35.196 -31.861 1.00 26.36 786 SER A CA 1
AT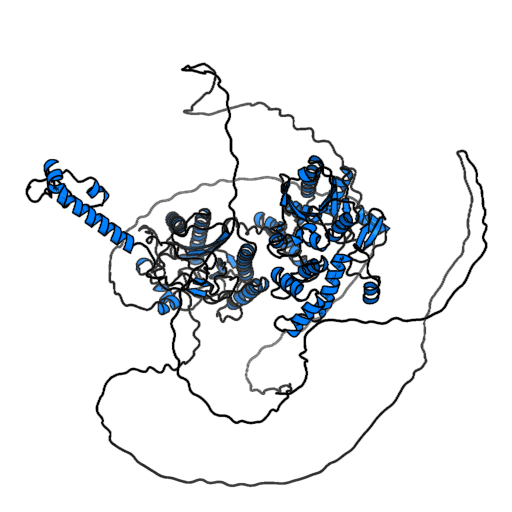OM 6150 C C . SER A 1 786 ? -45.127 33.691 -32.176 1.00 26.36 786 SER A C 1
ATOM 6152 O O . SER A 1 786 ? -44.325 32.901 -31.689 1.00 26.36 786 SER A O 1
ATOM 6154 N N . SER A 1 787 ? -46.108 33.304 -32.976 1.00 28.12 787 SER A N 1
ATOM 6155 C CA . SER A 1 787 ? -46.300 32.049 -33.713 1.00 28.12 787 SER A CA 1
ATOM 6156 C C . SER A 1 787 ? -47.105 32.459 -34.966 1.00 28.12 787 SER A C 1
ATOM 6158 O O . SER A 1 787 ? -47.662 33.563 -34.939 1.00 28.12 787 SER A O 1
ATOM 6160 N N . PRO A 1 788 ? -47.237 31.651 -36.036 1.00 43.31 788 PRO A N 1
ATOM 6161 C CA . PRO A 1 788 ? -46.886 30.232 -36.173 1.00 43.31 788 PRO A CA 1
ATOM 6162 C C . PRO A 1 788 ? -46.020 29.932 -37.421 1.00 43.31 788 PRO A C 1
ATOM 6164 O O . PRO A 1 788 ? -45.620 30.843 -38.133 1.00 43.31 788 PRO A O 1
ATOM 6167 N N . VAL A 1 789 ? -45.798 28.644 -37.722 1.00 27.88 789 VAL A N 1
ATOM 6168 C CA . VAL A 1 789 ? -46.197 28.002 -39.000 1.00 27.88 789 VAL A CA 1
ATOM 6169 C C . VAL A 1 789 ? -45.987 26.482 -38.904 1.00 27.88 789 VAL A C 1
ATOM 6171 O O . VAL A 1 789 ? -44.950 26.010 -38.453 1.00 27.88 789 VAL A O 1
ATOM 6174 N N . THR A 1 790 ? -46.978 25.719 -39.367 1.00 31.02 790 THR A N 1
ATOM 6175 C CA . THR A 1 790 ? -46.837 24.364 -39.943 1.00 31.02 790 THR A CA 1
ATOM 6176 C C . THR A 1 790 ? -47.741 24.319 -41.183 1.00 31.02 790 THR A C 1
ATOM 6178 O O . THR A 1 790 ? -48.623 25.179 -41.301 1.00 31.02 790 THR A O 1
ATOM 6181 N N . P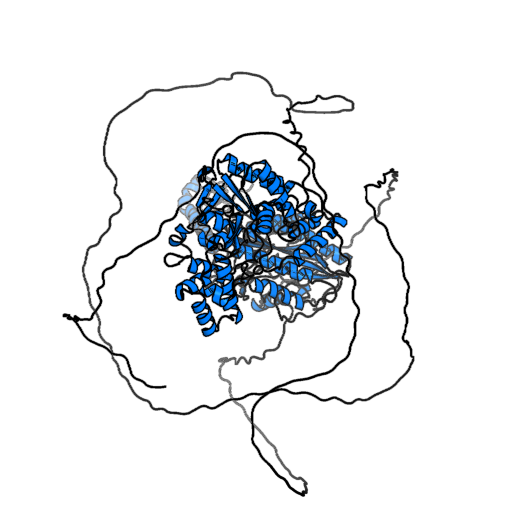RO A 1 791 ? -47.522 23.397 -42.140 1.00 41.41 791 PRO A N 1
ATOM 6182 C CA . PRO A 1 791 ? -48.452 22.256 -42.204 1.00 41.41 791 PRO A CA 1
ATOM 6183 C C . PRO A 1 791 ? -47.859 20.930 -42.745 1.00 41.41 791 PRO A C 1
ATOM 6185 O O . PRO A 1 791 ? -46.809 20.928 -43.371 1.00 41.41 791 PRO A O 1
ATOM 6188 N N . SER A 1 792 ? -48.618 19.842 -42.533 1.00 28.22 792 SER A N 1
ATOM 6189 C CA . SER A 1 792 ? -48.730 18.561 -43.285 1.00 28.22 792 SER A CA 1
ATOM 6190 C C . SER A 1 792 ? -47.465 17.834 -43.801 1.00 28.22 792 SER A C 1
ATOM 6192 O O . SER A 1 792 ? -46.652 18.404 -44.511 1.00 28.22 792 SER A O 1
ATOM 6194 N N . ALA A 1 793 ? -47.207 16.539 -43.564 1.00 29.73 793 ALA A N 1
ATOM 6195 C CA . ALA A 1 793 ? -48.025 15.339 -43.288 1.00 29.73 793 ALA A CA 1
ATOM 6196 C C . ALA A 1 793 ? -48.771 14.708 -44.490 1.00 29.73 793 ALA A C 1
ATOM 6198 O O . ALA A 1 793 ? -49.728 15.270 -45.015 1.00 29.73 793 ALA A O 1
ATOM 6199 N N . VAL A 1 794 ? -48.385 13.468 -44.830 1.00 27.58 794 VAL A N 1
ATOM 6200 C CA . VAL A 1 794 ? -49.153 12.454 -45.588 1.00 27.58 794 VAL A CA 1
ATOM 6201 C C . VAL A 1 794 ? -48.844 11.084 -44.956 1.00 27.58 794 VAL A C 1
ATOM 6203 O O . VAL A 1 794 ? -47.731 10.875 -44.479 1.00 27.58 794 VAL A O 1
ATOM 6206 N N . ALA A 1 795 ? -49.806 10.156 -44.925 1.00 30.44 795 ALA A N 1
ATOM 6207 C CA . ALA A 1 795 ? -49.677 8.852 -44.260 1.00 30.44 795 ALA A CA 1
ATOM 6208 C C . ALA A 1 795 ? -50.264 7.698 -45.095 1.00 30.44 795 ALA A C 1
ATOM 6210 O O . ALA A 1 795 ? -51.136 7.941 -45.932 1.00 30.44 795 ALA A O 1
ATOM 6211 N N . LYS A 1 796 ? -49.844 6.449 -44.814 1.00 26.41 796 LYS A N 1
ATOM 6212 C CA . LYS A 1 796 ? -50.627 5.208 -45.029 1.00 26.41 796 LYS A CA 1
ATOM 6213 C C . LYS A 1 796 ? -49.975 3.965 -44.390 1.00 26.41 796 LYS A C 1
ATOM 6215 O O . LYS A 1 796 ? -48.777 3.940 -44.139 1.00 26.41 796 LYS A O 1
ATOM 6220 N N . ALA A 1 797 ? -50.807 2.954 -44.146 1.00 26.19 797 ALA A N 1
ATOM 6221 C CA . ALA A 1 797 ? -50.536 1.584 -43.670 1.00 26.19 797 ALA A CA 1
ATOM 6222 C C . ALA A 1 797 ? -51.702 0.692 -44.213 1.00 26.19 797 ALA A C 1
ATOM 6224 O O . ALA A 1 797 ? -52.444 1.221 -45.052 1.00 26.19 797 ALA A O 1
ATOM 6225 N N . PRO A 1 798 ? -52.004 -0.552 -43.756 1.00 57.41 798 PRO A N 1
ATOM 6226 C CA . PRO A 1 798 ? -51.284 -1.524 -42.910 1.00 57.41 798 PRO A CA 1
ATOM 6227 C C . PRO A 1 798 ? -51.319 -2.978 -43.509 1.00 57.41 798 PRO A C 1
ATOM 6229 O O . PRO A 1 798 ? -51.378 -3.137 -44.723 1.00 57.41 798 PRO A O 1
ATOM 6232 N N . HIS A 1 799 ? -51.374 -4.009 -42.639 1.00 31.41 799 HIS A N 1
ATOM 6233 C CA . HIS A 1 799 ? -51.543 -5.472 -42.861 1.00 31.41 799 HIS A CA 1
ATOM 6234 C C . HIS A 1 799 ? -50.260 -6.289 -43.159 1.00 31.41 799 HIS A C 1
ATOM 6236 O O . HIS A 1 799 ? -49.368 -5.812 -43.846 1.00 31.41 799 HIS A O 1
ATOM 6242 N N . GLY A 1 800 ? -50.100 -7.528 -42.658 1.00 25.55 800 GLY A N 1
ATOM 6243 C CA . GLY A 1 800 ? -50.997 -8.349 -41.816 1.00 25.55 800 GLY A CA 1
ATOM 6244 C C . GLY A 1 800 ? -50.274 -9.509 -41.091 1.00 25.55 800 GLY A C 1
ATOM 6245 O O . GLY A 1 800 ? -49.060 -9.636 -41.193 1.00 25.55 800 GLY A O 1
ATOM 6246 N N . ASN A 1 801 ? -51.016 -10.334 -40.339 1.00 31.36 801 ASN A N 1
ATOM 6247 C CA . ASN A 1 801 ? -50.515 -11.429 -39.478 1.00 31.36 801 ASN A CA 1
ATOM 6248 C C . ASN A 1 801 ? -51.366 -12.703 -39.717 1.00 31.36 801 ASN A C 1
ATOM 6250 O O . ASN A 1 801 ? -52.558 -12.544 -40.000 1.00 31.36 801 ASN A O 1
ATOM 6254 N N . PRO A 1 802 ? -50.813 -13.936 -39.642 1.00 41.59 802 PRO A N 1
ATOM 6255 C CA . PRO A 1 802 ? -51.033 -14.760 -38.434 1.00 41.59 802 PRO A CA 1
ATOM 6256 C C . PRO A 1 802 ? -49.869 -15.722 -38.047 1.00 41.59 802 PRO A C 1
ATOM 6258 O O . PRO A 1 802 ? -48.939 -15.944 -38.817 1.00 41.59 802 PRO A O 1
ATOM 6261 N N . GLY A 1 803 ? -49.953 -16.338 -36.852 1.00 22.62 803 GLY A N 1
ATOM 6262 C CA . GLY A 1 803 ? -49.099 -17.466 -36.395 1.00 22.62 803 GLY A CA 1
ATOM 6263 C C . GLY A 1 803 ? -49.672 -18.856 -36.772 1.00 22.62 803 GLY A C 1
ATOM 6264 O O . GLY A 1 803 ? -50.377 -18.911 -37.779 1.00 22.62 803 GLY A O 1
ATOM 6265 N N . PRO A 1 804 ? -49.505 -19.953 -35.973 1.00 44.69 804 PRO A N 1
ATOM 6266 C CA . PRO A 1 804 ? -48.890 -20.054 -34.626 1.00 44.69 804 PRO A CA 1
ATOM 6267 C C . PRO A 1 804 ? -48.094 -21.372 -34.297 1.00 44.69 804 PRO A C 1
ATOM 6269 O O . PRO A 1 804 ? -48.017 -22.288 -35.105 1.00 44.69 804 PRO A O 1
ATOM 6272 N N . SER A 1 805 ? -47.688 -21.526 -33.017 1.00 25.56 805 SER A N 1
ATOM 6273 C CA . SER A 1 805 ? -47.652 -22.795 -32.221 1.00 25.56 805 SER A CA 1
ATOM 6274 C C . SER A 1 805 ? -46.355 -23.635 -32.058 1.00 25.56 805 SER A C 1
ATOM 6276 O O . SER A 1 805 ? -45.491 -23.646 -32.922 1.00 25.56 805 SER A O 1
ATOM 6278 N N . ALA A 1 806 ? -46.338 -24.397 -30.939 1.00 27.23 806 ALA A N 1
ATOM 6279 C CA . ALA A 1 806 ? -45.471 -25.529 -30.525 1.00 27.23 806 ALA A CA 1
ATOM 6280 C C . ALA A 1 806 ? -43.958 -25.277 -30.255 1.00 27.23 806 ALA A C 1
ATOM 6282 O O . ALA A 1 806 ? -43.352 -24.430 -30.894 1.00 27.23 806 ALA A O 1
ATOM 6283 N N . SER A 1 807 ? -43.231 -26.007 -29.381 1.00 26.72 807 SER A N 1
ATOM 6284 C CA . SER A 1 807 ? -43.515 -26.741 -28.112 1.00 26.72 807 SER A CA 1
ATOM 6285 C C . SER A 1 807 ? -42.190 -27.325 -27.550 1.00 26.72 807 SER A C 1
ATOM 6287 O O . SER A 1 807 ? -41.374 -27.785 -28.343 1.00 26.72 807 SER A O 1
ATOM 6289 N N . ALA A 1 808 ? -41.981 -27.393 -26.225 1.00 27.02 808 ALA A N 1
ATOM 6290 C CA . ALA A 1 808 ? -40.879 -28.172 -25.603 1.00 27.02 808 ALA A CA 1
ATOM 6291 C C . ALA A 1 808 ? -41.253 -29.676 -25.485 1.00 27.02 808 ALA A C 1
ATOM 6293 O O . ALA A 1 808 ? -42.453 -29.964 -25.498 1.00 27.02 808 ALA A O 1
ATOM 6294 N N . PRO A 1 809 ? -40.296 -30.639 -25.434 1.00 35.16 809 PRO A N 1
ATOM 6295 C CA . PRO A 1 809 ? -39.430 -30.947 -24.264 1.00 35.16 809 PRO A CA 1
ATOM 6296 C C . PRO A 1 809 ? -37.958 -31.281 -24.683 1.00 35.16 809 PRO A C 1
ATOM 6298 O O . PRO A 1 809 ? -37.609 -31.056 -25.834 1.00 35.16 809 PRO A O 1
ATOM 6301 N N . GLY A 1 810 ? -37.010 -31.801 -23.879 1.00 24.55 810 GLY A N 1
ATOM 6302 C CA . GLY A 1 810 ? -36.900 -31.990 -22.421 1.00 24.55 810 GLY A CA 1
ATOM 6303 C C . GLY A 1 810 ? -35.681 -32.848 -21.981 1.00 24.55 810 GLY A C 1
ATOM 6304 O O . GLY A 1 810 ? -35.390 -33.861 -22.599 1.00 24.55 810 GLY A O 1
ATOM 6305 N N . THR A 1 811 ? -35.057 -32.443 -20.860 1.00 25.56 811 THR A N 1
ATOM 6306 C CA . THR A 1 811 ? -34.591 -33.244 -19.683 1.00 25.56 811 THR A CA 1
ATOM 6307 C C . THR A 1 811 ? -33.545 -34.392 -19.731 1.00 25.56 811 THR A C 1
ATOM 6309 O O . THR A 1 811 ? -33.687 -35.341 -20.483 1.00 25.56 811 THR A O 1
ATOM 6312 N N . ILE A 1 812 ? -32.659 -34.380 -18.701 1.00 23.89 812 ILE A N 1
ATOM 6313 C CA . ILE A 1 812 ? -31.860 -35.493 -18.087 1.00 23.89 812 ILE A CA 1
ATOM 6314 C C . ILE A 1 812 ? -30.666 -36.025 -18.938 1.00 23.89 812 ILE A C 1
ATOM 6316 O O . ILE A 1 812 ? -30.850 -36.271 -20.117 1.00 23.89 812 ILE A O 1
ATOM 6320 N N . SER A 1 813 ? -29.395 -36.203 -18.506 1.00 26.28 813 SER A N 1
ATOM 6321 C CA . SER A 1 813 ? -28.619 -36.237 -17.224 1.00 26.28 813 SER A CA 1
ATOM 6322 C C . SER A 1 813 ? -28.122 -37.643 -16.789 1.00 26.28 813 SER A C 1
ATOM 6324 O O . SER A 1 813 ? -28.792 -38.626 -17.083 1.00 26.28 813 SER A O 1
ATOM 6326 N N . ARG A 1 814 ? -27.003 -37.695 -16.020 1.00 26.30 814 ARG A N 1
ATOM 6327 C CA . ARG A 1 814 ? -26.288 -38.862 -15.398 1.00 26.30 814 ARG A CA 1
ATOM 6328 C C . ARG A 1 814 ? -25.355 -39.698 -16.308 1.00 26.30 814 ARG A C 1
ATOM 6330 O O . ARG A 1 814 ? -25.619 -39.786 -17.496 1.00 26.30 814 ARG A O 1
ATOM 6337 N N . PHE A 1 815 ? -24.299 -40.388 -15.826 1.00 24.05 815 PHE A N 1
ATOM 6338 C CA . PHE A 1 815 ? -23.300 -40.181 -14.732 1.00 24.05 815 PHE A CA 1
ATOM 6339 C C . PHE A 1 815 ? -22.129 -41.208 -14.931 1.00 24.05 815 PHE A C 1
ATOM 6341 O O . PHE A 1 815 ? -22.282 -42.126 -15.725 1.00 24.05 815 PHE A O 1
ATOM 6348 N N . PHE A 1 816 ? -20.990 -41.037 -14.235 1.00 25.08 816 PHE A N 1
ATOM 6349 C CA . PHE A 1 816 ? -19.834 -41.956 -13.989 1.00 25.08 816 PHE A CA 1
ATOM 6350 C C . PHE A 1 816 ? -19.798 -43.403 -14.577 1.00 25.08 816 PHE A C 1
ATOM 6352 O O . PHE A 1 816 ? -20.730 -44.163 -14.334 1.00 25.08 816 PHE A O 1
ATOM 6359 N N . ALA A 1 817 ? -18.631 -43.859 -15.098 1.00 24.22 817 ALA A N 1
ATOM 6360 C CA . ALA A 1 817 ? -17.698 -44.783 -14.383 1.00 24.22 817 ALA A CA 1
ATOM 6361 C C . ALA A 1 817 ? -16.576 -45.470 -15.235 1.00 24.22 817 ALA A C 1
ATOM 6363 O O . ALA A 1 817 ? -16.854 -46.044 -16.278 1.00 24.22 817 ALA A O 1
ATOM 6364 N N . ALA A 1 818 ? -15.352 -45.503 -14.668 1.00 25.41 818 ALA A N 1
ATOM 6365 C CA . ALA A 1 818 ? -14.312 -46.569 -14.671 1.00 25.41 818 ALA A CA 1
ATOM 6366 C C . ALA A 1 818 ? -13.649 -47.158 -15.961 1.00 25.41 818 ALA A C 1
ATOM 6368 O O . ALA A 1 818 ? -14.146 -47.079 -17.076 1.00 25.41 818 ALA A O 1
ATOM 6369 N N . LEU A 1 819 ? -12.459 -47.756 -15.744 1.00 32.38 819 LEU A N 1
ATOM 6370 C CA . LEU A 1 819 ? -11.524 -48.396 -16.704 1.00 32.38 819 LEU A CA 1
ATOM 6371 C C . LEU A 1 819 ? -11.653 -49.943 -16.703 1.00 32.38 819 LEU A C 1
ATOM 6373 O O . LEU A 1 819 ? -12.289 -50.485 -15.797 1.00 32.38 819 LEU A O 1
ATOM 6377 N N . PRO A 1 820 ? -10.980 -50.674 -17.626 1.00 31.19 820 PRO A N 1
ATOM 6378 C CA . PRO A 1 820 ? -9.762 -51.386 -17.177 1.00 31.19 820 PRO A CA 1
ATOM 6379 C C . PRO A 1 820 ? -8.594 -51.559 -18.194 1.00 31.19 820 PRO A C 1
ATOM 6381 O O . PRO A 1 820 ? -8.810 -51.788 -19.375 1.00 31.19 820 PRO A O 1
ATOM 6384 N N . LYS A 1 821 ? -7.367 -51.523 -17.632 1.00 26.05 821 LYS A N 1
ATOM 6385 C CA . LYS A 1 821 ? -6.049 -52.164 -17.943 1.00 26.05 821 LYS A CA 1
ATOM 6386 C C . LYS A 1 821 ? -5.528 -52.447 -19.394 1.00 26.05 821 LYS A C 1
ATOM 6388 O O . LYS A 1 821 ? -6.276 -52.925 -20.236 1.00 26.05 821 LYS A O 1
ATOM 6393 N N . PRO A 1 822 ? -4.197 -52.291 -19.637 1.00 36.72 822 PRO A N 1
ATOM 6394 C CA . PRO A 1 822 ? -3.476 -52.693 -20.864 1.00 36.72 822 PRO A CA 1
ATOM 6395 C C . PRO A 1 822 ? -2.690 -54.030 -20.738 1.00 36.72 822 PRO A C 1
ATOM 6397 O O . PRO A 1 822 ? -2.670 -54.641 -19.670 1.00 36.72 822 PRO A O 1
ATOM 6400 N N . THR A 1 823 ? -1.979 -54.436 -21.805 1.00 27.75 823 THR A N 1
ATOM 6401 C CA . THR A 1 823 ? -1.053 -55.599 -21.876 1.00 27.75 823 THR A CA 1
ATOM 6402 C C . THR A 1 823 ? 0.274 -55.265 -22.596 1.00 27.75 823 THR A C 1
ATOM 6404 O O . THR A 1 823 ? 0.319 -54.311 -23.370 1.00 27.75 823 THR A O 1
ATOM 6407 N N . VAL A 1 824 ? 1.338 -56.042 -22.329 1.00 32.50 824 VAL A N 1
ATOM 6408 C CA . VAL A 1 824 ? 2.765 -55.798 -22.699 1.00 32.50 824 VAL A CA 1
ATOM 6409 C C . VAL A 1 824 ? 3.210 -56.540 -23.989 1.00 32.50 824 VAL A C 1
ATOM 6411 O O . VAL A 1 824 ? 2.421 -57.335 -24.506 1.00 32.50 824 VAL A O 1
ATOM 6414 N N . PRO A 1 825 ? 4.393 -56.227 -24.574 1.00 39.06 825 PRO A N 1
ATOM 6415 C CA . PRO A 1 825 ? 5.662 -56.984 -24.356 1.00 39.06 825 PRO A CA 1
ATOM 6416 C C . PRO A 1 825 ? 6.873 -56.060 -24.009 1.00 39.06 825 PRO A C 1
ATOM 6418 O O . PRO A 1 825 ? 6.798 -54.870 -24.308 1.00 39.06 825 PRO A O 1
ATOM 6421 N N . ALA A 1 826 ? 7.935 -56.437 -23.271 1.00 30.97 826 ALA A N 1
ATOM 6422 C CA . ALA A 1 826 ? 8.835 -57.622 -23.280 1.00 30.97 826 ALA A CA 1
ATOM 6423 C C . ALA A 1 826 ? 9.902 -57.579 -24.414 1.00 30.97 826 ALA A C 1
ATOM 6425 O O . ALA A 1 826 ? 9.529 -57.281 -25.548 1.00 30.97 826 ALA A O 1
ATOM 6426 N N . ASP A 1 827 ? 11.203 -57.864 -24.213 1.00 34.53 827 ASP A N 1
ATOM 6427 C CA . ASP A 1 827 ? 11.998 -58.159 -22.987 1.00 34.53 827 ASP A CA 1
ATOM 6428 C C . ASP A 1 827 ? 13.535 -57.988 -23.247 1.00 34.53 827 ASP A C 1
ATOM 6430 O O . ASP A 1 827 ? 13.897 -57.510 -24.324 1.00 34.53 827 ASP A O 1
ATOM 6434 N N . ASP A 1 828 ? 14.395 -58.413 -22.295 1.00 31.80 828 ASP A N 1
ATOM 6435 C CA . ASP A 1 828 ? 15.863 -58.695 -22.383 1.00 31.80 828 ASP A CA 1
ATOM 6436 C C . ASP A 1 828 ? 16.882 -57.510 -22.338 1.00 31.80 828 ASP A C 1
ATOM 6438 O O . ASP A 1 828 ? 16.697 -56.501 -23.016 1.00 31.80 828 ASP A O 1
ATOM 6442 N N . GLN A 1 829 ? 18.025 -57.560 -21.610 1.00 32.72 829 GLN A N 1
ATOM 6443 C CA . GLN A 1 829 ? 18.526 -58.490 -20.557 1.00 32.72 829 GLN A CA 1
ATOM 6444 C C . GLN A 1 829 ? 19.660 -57.842 -19.685 1.00 32.72 829 GLN A C 1
ATOM 6446 O O . GLN A 1 829 ? 19.982 -56.673 -19.889 1.00 32.72 829 GLN A O 1
ATOM 6451 N N . ASP A 1 830 ? 20.257 -58.622 -18.762 1.00 30.59 830 ASP A N 1
ATOM 6452 C CA . ASP A 1 830 ? 21.475 -58.397 -17.927 1.00 30.59 830 ASP A CA 1
ATOM 6453 C C . ASP A 1 830 ? 21.419 -57.497 -16.651 1.00 30.59 830 ASP A C 1
ATOM 6455 O O . ASP A 1 830 ? 21.722 -56.307 -16.678 1.00 30.59 830 ASP A O 1
ATOM 6459 N N . ASP A 1 831 ? 21.076 -58.122 -15.507 1.00 30.69 831 ASP A N 1
ATOM 6460 C CA . ASP A 1 831 ? 21.888 -58.319 -14.270 1.00 30.69 831 ASP A CA 1
ATOM 6461 C C . ASP A 1 831 ? 22.841 -57.204 -13.723 1.00 30.69 831 ASP A C 1
ATOM 6463 O O . ASP A 1 831 ? 23.585 -56.570 -14.460 1.00 30.69 831 ASP A O 1
ATOM 6467 N N . GLN A 1 832 ? 22.981 -56.942 -12.404 1.00 28.78 832 GLN A N 1
ATOM 6468 C CA . GLN A 1 832 ? 22.812 -57.794 -11.201 1.00 28.78 832 GLN A CA 1
ATOM 6469 C C . GLN A 1 832 ? 22.090 -57.110 -9.999 1.00 28.78 832 GLN A C 1
ATOM 6471 O O . GLN A 1 832 ? 21.957 -55.890 -9.919 1.00 28.78 832 GLN A O 1
ATOM 6476 N N . TYR A 1 833 ? 21.660 -57.933 -9.031 1.00 27.69 833 TYR A N 1
ATOM 6477 C CA . TYR A 1 833 ? 20.958 -57.617 -7.760 1.00 27.69 833 TYR A CA 1
ATOM 6478 C C . TYR A 1 833 ? 21.991 -57.482 -6.587 1.00 27.69 833 TYR A C 1
ATOM 6480 O O . TYR A 1 833 ? 23.155 -57.806 -6.802 1.00 27.69 833 TYR A O 1
ATOM 6488 N N . VAL A 1 834 ? 21.761 -57.017 -5.340 1.00 28.50 834 VAL A N 1
ATOM 6489 C CA . VAL A 1 834 ? 20.592 -56.952 -4.422 1.00 28.50 834 VAL A CA 1
ATOM 6490 C C . VAL A 1 834 ? 20.776 -55.817 -3.374 1.00 28.50 834 VAL A C 1
ATOM 6492 O O . VAL A 1 834 ? 21.912 -55.593 -2.953 1.00 28.50 834 VAL A O 1
ATOM 6495 N N . PRO A 1 835 ? 19.704 -55.202 -2.821 1.00 33.03 835 PRO A N 1
ATOM 6496 C CA . PRO A 1 835 ? 19.701 -54.694 -1.437 1.00 33.03 835 PRO A CA 1
ATOM 6497 C C . PRO A 1 835 ? 18.654 -55.400 -0.542 1.00 33.03 835 PRO A C 1
ATOM 6499 O O . PRO A 1 835 ? 17.570 -55.750 -1.007 1.00 33.03 835 PRO A O 1
ATOM 6502 N N . ALA A 1 836 ? 18.957 -55.585 0.751 1.00 28.11 836 ALA A N 1
ATOM 6503 C CA . ALA A 1 836 ? 18.125 -56.331 1.710 1.00 28.11 836 ALA A CA 1
ATOM 6504 C C . ALA A 1 836 ? 17.733 -55.519 2.971 1.00 28.11 836 ALA A C 1
ATOM 6506 O O . ALA A 1 836 ? 18.254 -54.435 3.224 1.00 28.11 836 ALA A O 1
ATOM 6507 N N . THR A 1 837 ? 16.763 -56.049 3.723 1.00 28.33 837 THR A N 1
ATOM 6508 C CA . THR A 1 837 ? 15.964 -55.415 4.799 1.00 28.33 837 THR A CA 1
ATOM 6509 C C . THR A 1 837 ? 16.578 -55.476 6.226 1.00 28.33 837 THR A C 1
ATOM 6511 O O . THR A 1 837 ? 17.586 -56.156 6.404 1.00 28.33 837 THR A O 1
ATOM 6514 N N . PRO A 1 838 ? 16.021 -54.754 7.237 1.00 55.25 838 PRO A N 1
ATOM 6515 C CA . PRO A 1 838 ? 16.634 -54.534 8.569 1.00 55.25 838 PRO A CA 1
ATOM 6516 C C . PRO A 1 838 ? 16.243 -55.630 9.601 1.00 55.25 838 PRO A C 1
ATOM 6518 O O . PRO A 1 838 ? 15.667 -56.634 9.169 1.00 55.25 838 PRO A O 1
ATOM 6521 N N . PRO A 1 839 ? 16.539 -55.505 10.926 1.00 43.34 839 PRO A N 1
ATOM 6522 C CA . PRO A 1 839 ? 15.647 -54.771 11.865 1.00 43.34 839 PRO A CA 1
ATOM 6523 C C . PRO A 1 839 ? 16.335 -54.209 13.161 1.00 43.34 839 PRO A C 1
ATOM 6525 O O . PRO A 1 839 ? 17.547 -54.024 13.201 1.00 43.34 839 PRO A O 1
ATOM 6528 N N . GLU A 1 840 ? 15.524 -54.008 14.220 1.00 26.36 840 GLU A N 1
ATOM 6529 C CA . GLU A 1 840 ? 15.824 -54.096 15.679 1.00 26.36 840 GLU A CA 1
ATOM 6530 C C . GLU A 1 840 ? 16.110 -52.849 16.559 1.00 26.36 840 GLU A C 1
ATOM 6532 O O . GLU A 1 840 ? 16.080 -51.711 16.094 1.00 26.36 840 GLU A O 1
ATOM 6537 N N . SER A 1 841 ? 16.089 -53.068 17.891 1.00 29.20 841 SER A N 1
ATOM 6538 C CA . SER A 1 841 ? 15.515 -52.161 18.921 1.00 29.20 841 SER A CA 1
ATOM 6539 C C . SER A 1 841 ? 15.960 -52.499 20.375 1.00 29.20 841 SER A C 1
ATOM 6541 O O . SER A 1 841 ? 16.744 -53.426 20.530 1.00 29.20 841 SER A O 1
ATOM 6543 N N . GLN A 1 842 ? 15.383 -51.831 21.406 1.00 26.92 842 GLN A N 1
ATOM 6544 C CA . GLN A 1 842 ? 15.538 -52.050 22.884 1.00 26.92 842 GLN A CA 1
ATOM 6545 C C . GLN A 1 842 ? 16.820 -51.453 23.540 1.00 26.92 842 GLN A C 1
ATOM 6547 O O . GLN A 1 842 ? 17.815 -51.287 22.844 1.00 26.92 842 GLN A O 1
ATOM 6552 N N . SER A 1 843 ? 16.912 -51.105 24.846 1.00 24.64 843 SER A N 1
ATOM 6553 C CA . SER A 1 843 ? 15.940 -50.765 25.937 1.00 24.64 843 SER A CA 1
ATOM 6554 C C . SER A 1 843 ? 16.683 -50.239 27.215 1.00 24.64 843 SER A C 1
ATOM 6556 O O . SER A 1 843 ? 17.896 -50.069 27.145 1.00 24.64 843 SER A O 1
ATOM 6558 N N . PHE A 1 844 ? 15.980 -50.092 28.365 1.00 22.52 844 PHE A N 1
ATOM 6559 C CA . PHE A 1 844 ? 16.388 -49.626 29.732 1.00 22.52 844 PHE A CA 1
ATOM 6560 C C . PHE A 1 844 ? 16.444 -48.088 29.946 1.00 22.52 844 PHE A C 1
ATOM 6562 O O . PHE A 1 844 ? 16.933 -47.383 29.070 1.00 22.52 844 PHE A O 1
ATOM 6569 N N . GLU A 1 845 ? 15.851 -47.436 30.973 1.00 25.42 845 GLU A N 1
ATOM 6570 C CA . GLU A 1 845 ? 15.637 -47.676 32.440 1.00 25.42 845 GLU A CA 1
ATOM 6571 C C . GLU A 1 845 ? 16.880 -47.404 33.327 1.00 25.42 845 GLU A C 1
ATOM 6573 O O . GLU A 1 845 ? 17.969 -47.829 32.959 1.00 25.42 845 GLU A O 1
ATOM 6578 N N . SER A 1 846 ? 16.815 -46.754 34.512 1.00 28.25 846 SER A N 1
ATOM 6579 C CA . SER A 1 846 ? 15.749 -45.993 35.233 1.00 28.25 846 SER A CA 1
ATOM 6580 C C . SER A 1 846 ? 16.345 -45.164 36.427 1.00 28.25 846 SER A C 1
ATOM 6582 O O . SER A 1 846 ? 17.565 -45.075 36.525 1.00 28.25 846 SER A O 1
ATOM 6584 N N . GLN A 1 847 ? 15.496 -44.604 37.323 1.00 24.67 847 GLN A N 1
ATOM 6585 C CA . GLN A 1 847 ? 15.745 -44.059 38.700 1.00 24.67 847 GLN A CA 1
ATOM 6586 C C . GLN A 1 847 ? 15.956 -42.532 38.975 1.00 24.67 847 GLN A C 1
ATOM 6588 O O . GLN A 1 847 ? 17.003 -41.951 38.713 1.00 24.67 847 GLN A O 1
ATOM 6593 N N . ASP A 1 848 ? 14.917 -41.944 39.599 1.00 26.30 848 ASP A N 1
ATOM 6594 C CA . ASP A 1 848 ? 14.830 -41.205 40.889 1.00 26.30 848 ASP A CA 1
ATOM 6595 C C . ASP A 1 848 ? 15.601 -39.904 41.252 1.00 26.30 848 ASP A C 1
ATOM 6597 O O . ASP A 1 848 ? 16.790 -39.931 41.540 1.00 26.30 848 ASP A O 1
ATOM 6601 N N . SER A 1 849 ? 14.812 -38.843 41.550 1.00 26.67 849 SER A N 1
ATOM 6602 C CA . SER A 1 849 ? 14.994 -37.761 42.574 1.00 26.67 849 SER A CA 1
ATOM 6603 C C . SER A 1 849 ? 16.276 -36.877 42.541 1.00 26.67 849 SER A C 1
ATOM 6605 O O . SER A 1 849 ? 17.321 -37.283 42.065 1.00 26.67 849 SER A O 1
ATOM 6607 N N . VAL A 1 850 ? 16.326 -35.611 42.990 1.00 25.97 850 VAL A N 1
ATOM 6608 C CA . VAL A 1 850 ? 15.627 -34.859 44.060 1.00 25.97 850 VAL A CA 1
ATOM 6609 C C . VAL A 1 850 ? 15.476 -33.368 43.640 1.00 25.97 850 VAL A C 1
ATOM 6611 O O . VAL A 1 850 ? 16.125 -32.924 42.695 1.00 25.97 850 VAL A O 1
ATOM 6614 N N . ALA A 1 851 ? 14.685 -32.556 44.356 1.00 25.41 851 ALA A N 1
ATOM 6615 C CA . ALA A 1 851 ? 14.841 -31.084 44.371 1.00 25.41 851 ALA A CA 1
ATOM 6616 C C . ALA A 1 851 ? 16.193 -30.684 45.045 1.00 25.41 851 ALA A C 1
ATOM 6618 O O . ALA A 1 851 ? 16.786 -31.508 45.732 1.00 25.41 851 ALA A O 1
ATOM 6619 N N . VAL A 1 852 ? 16.783 -29.486 44.907 1.00 25.84 852 VAL A N 1
ATOM 6620 C CA . VAL A 1 852 ? 16.286 -28.152 45.318 1.00 25.84 852 VAL A CA 1
ATOM 6621 C C . VAL A 1 852 ? 17.191 -27.036 44.732 1.00 25.84 852 VAL A C 1
ATOM 6623 O O . VAL A 1 852 ? 18.390 -27.061 44.976 1.00 25.84 852 VAL A O 1
ATOM 6626 N N . ASP A 1 853 ? 16.583 -26.071 44.024 1.00 23.58 853 ASP A N 1
ATOM 6627 C CA . ASP A 1 853 ? 16.771 -24.590 44.050 1.00 23.58 853 ASP A CA 1
ATOM 6628 C C . ASP A 1 853 ? 18.171 -23.873 43.970 1.00 23.58 853 ASP A C 1
ATOM 6630 O O . ASP A 1 853 ? 19.226 -24.395 44.306 1.00 23.58 853 ASP A O 1
ATOM 6634 N N . VAL A 1 854 ? 18.111 -22.577 43.610 1.00 23.58 854 VAL A N 1
ATOM 6635 C CA . VAL A 1 854 ? 19.066 -21.457 43.839 1.00 23.58 854 VAL A CA 1
ATOM 6636 C C . VAL A 1 854 ? 20.266 -21.196 42.879 1.00 23.58 854 VAL A C 1
ATOM 6638 O O . VAL A 1 854 ? 21.265 -21.899 42.835 1.00 23.58 854 VAL A O 1
ATOM 6641 N N . ALA A 1 855 ? 20.213 -19.990 42.279 1.00 22.42 855 ALA A N 1
ATOM 6642 C CA . ALA A 1 855 ? 21.293 -19.052 41.877 1.00 22.42 855 ALA A CA 1
ATOM 6643 C C . ALA A 1 855 ? 22.218 -19.250 40.639 1.00 22.42 855 ALA A C 1
ATOM 6645 O O . ALA A 1 855 ? 23.139 -20.052 40.593 1.00 22.42 855 ALA A O 1
ATOM 6646 N N . ARG A 1 856 ? 22.070 -18.274 39.724 1.00 26.75 856 ARG A N 1
ATOM 6647 C CA . ARG A 1 856 ? 23.086 -17.409 39.065 1.00 26.75 856 ARG A CA 1
ATOM 6648 C C . ARG A 1 856 ? 24.553 -17.866 38.857 1.00 26.75 856 ARG A C 1
ATOM 6650 O O . ARG A 1 856 ? 25.317 -18.075 39.788 1.00 26.75 856 ARG A O 1
ATOM 6657 N N . SER A 1 857 ? 24.989 -17.525 37.635 1.00 23.45 857 SER A N 1
ATOM 6658 C CA . SER A 1 857 ? 26.303 -16.982 37.222 1.00 23.45 857 SER A CA 1
ATOM 6659 C C . SER A 1 857 ? 27.495 -17.924 37.010 1.00 23.45 857 SER A C 1
ATOM 6661 O O . SER A 1 857 ? 28.108 -18.413 37.949 1.00 23.45 857 SER A O 1
ATOM 6663 N N . ILE A 1 858 ? 27.926 -17.996 35.744 1.00 25.12 858 ILE A N 1
ATOM 6664 C CA . ILE A 1 858 ? 29.325 -18.185 35.338 1.00 25.12 858 ILE A CA 1
ATOM 6665 C C . ILE A 1 858 ? 29.637 -17.122 34.273 1.00 25.12 858 ILE A C 1
ATOM 6667 O O . ILE A 1 858 ? 28.835 -16.875 33.374 1.00 25.12 858 ILE A O 1
ATOM 6671 N N . SER A 1 859 ? 30.795 -16.480 34.395 1.00 23.64 859 SER A N 1
ATOM 6672 C CA . SER A 1 859 ? 31.361 -15.517 33.442 1.00 23.64 859 SER A CA 1
ATOM 6673 C C . SER A 1 859 ? 32.580 -16.112 32.742 1.00 23.64 859 SER A C 1
ATOM 6675 O O . SER A 1 859 ? 33.281 -16.909 33.359 1.00 23.64 859 SER A O 1
ATOM 6677 N N . PHE A 1 860 ? 32.927 -15.627 31.548 1.00 26.16 860 PHE A N 1
ATOM 6678 C CA . PHE A 1 860 ? 34.298 -15.734 31.034 1.00 26.16 860 PHE A CA 1
ATOM 6679 C C . PHE A 1 860 ? 34.789 -14.409 30.440 1.00 26.16 860 PHE A C 1
ATOM 6681 O O . PHE A 1 860 ? 33.999 -13.577 29.994 1.00 26.16 860 PHE A O 1
ATOM 6688 N N . SER A 1 861 ? 36.104 -14.215 30.523 1.00 24.42 861 SER A N 1
ATOM 6689 C CA . SER A 1 861 ? 36.819 -12.944 30.341 1.00 24.42 861 SER A CA 1
ATOM 6690 C C . SER A 1 861 ? 37.562 -12.885 28.991 1.00 24.42 861 SER A C 1
ATOM 6692 O O . SER A 1 861 ? 37.780 -13.935 28.385 1.00 24.42 861 SER A O 1
ATOM 6694 N N . PRO A 1 862 ? 37.958 -11.693 28.498 1.00 43.22 862 PRO A N 1
ATOM 6695 C CA . PRO A 1 862 ? 38.736 -11.541 27.258 1.00 43.22 862 PRO A CA 1
ATOM 6696 C C . PRO A 1 862 ? 40.235 -11.815 27.480 1.00 43.22 862 PRO A C 1
ATOM 6698 O O . PRO A 1 862 ? 40.641 -11.924 28.636 1.00 43.22 862 PRO A O 1
ATOM 6701 N N . VAL A 1 863 ? 41.048 -11.817 26.404 1.00 26.23 863 VAL A N 1
ATOM 6702 C CA . VAL A 1 863 ? 42.417 -11.236 26.389 1.00 26.23 863 VAL A CA 1
ATOM 6703 C C . VAL A 1 863 ? 43.048 -11.164 24.970 1.00 26.23 863 VAL A C 1
ATOM 6705 O O . VAL A 1 863 ? 42.950 -12.113 24.199 1.00 26.23 863 VAL A O 1
ATOM 6708 N N . ASP A 1 864 ? 43.678 -10.010 24.712 1.00 25.11 864 ASP A N 1
ATOM 6709 C CA . ASP A 1 864 ? 44.796 -9.610 23.820 1.00 25.11 864 ASP A CA 1
ATOM 6710 C C . ASP A 1 864 ? 44.813 -9.675 22.268 1.00 25.11 864 ASP A C 1
ATOM 6712 O O . ASP A 1 864 ? 44.300 -10.571 21.599 1.00 25.11 864 ASP A O 1
ATOM 6716 N N . ASP A 1 865 ? 45.505 -8.655 21.728 1.00 30.61 865 ASP A N 1
ATOM 6717 C CA . ASP A 1 865 ? 45.939 -8.420 20.342 1.00 30.61 865 ASP A CA 1
ATOM 6718 C C . ASP A 1 865 ? 47.300 -9.084 20.017 1.00 30.61 865 ASP A C 1
ATOM 6720 O O . ASP A 1 865 ? 48.145 -9.244 20.895 1.00 30.61 865 ASP A O 1
ATOM 6724 N N . GLU A 1 866 ? 47.625 -9.259 18.727 1.00 25.22 866 GLU A N 1
ATOM 6725 C CA . GLU A 1 866 ? 48.981 -8.925 18.246 1.00 25.22 866 GLU A CA 1
ATOM 6726 C C . GLU A 1 866 ? 48.968 -8.452 16.777 1.00 25.22 866 GLU A C 1
ATOM 6728 O O . GLU A 1 866 ? 48.098 -8.826 15.990 1.00 25.22 866 GLU A O 1
ATOM 6733 N N . ALA A 1 867 ? 49.936 -7.614 16.389 1.00 28.69 867 ALA A N 1
ATOM 6734 C CA . ALA A 1 867 ? 49.973 -6.933 15.091 1.00 28.69 867 ALA A CA 1
ATOM 6735 C C . ALA A 1 867 ? 51.161 -7.360 14.208 1.00 28.69 867 ALA A C 1
ATOM 6737 O O . ALA A 1 867 ? 52.247 -7.653 14.709 1.00 28.69 867 ALA A O 1
ATOM 6738 N N . LYS A 1 868 ? 51.006 -7.268 12.877 1.00 26.50 868 LYS A N 1
ATOM 6739 C CA . LYS A 1 868 ? 52.129 -7.129 11.928 1.00 26.50 868 LYS A CA 1
ATOM 6740 C C . LYS A 1 868 ? 51.744 -6.317 10.686 1.00 26.50 868 LYS A C 1
ATOM 6742 O O . LYS A 1 868 ? 50.753 -6.603 10.024 1.00 26.50 868 LYS A O 1
ATOM 6747 N N . GLN A 1 869 ? 52.589 -5.345 10.346 1.00 24.55 869 GLN A N 1
ATOM 6748 C CA . GLN A 1 869 ? 52.647 -4.696 9.032 1.00 24.55 869 GLN A CA 1
ATOM 6749 C C . GLN A 1 869 ? 53.708 -5.398 8.171 1.00 24.55 869 GLN A C 1
ATOM 6751 O O . GLN A 1 869 ? 54.755 -5.774 8.693 1.00 24.55 869 GLN A O 1
ATOM 6756 N N . THR A 1 870 ? 53.496 -5.497 6.857 1.00 26.02 870 THR A N 1
ATOM 6757 C CA . THR A 1 870 ? 54.568 -5.736 5.867 1.00 26.02 870 THR A CA 1
ATOM 6758 C C . THR A 1 870 ? 54.313 -4.917 4.595 1.00 26.02 870 THR A C 1
ATOM 6760 O O . THR A 1 870 ? 53.201 -4.443 4.369 1.00 26.02 870 THR A O 1
ATOM 6763 N N . HIS A 1 871 ? 55.372 -4.662 3.821 1.00 27.34 871 HIS A N 1
ATOM 6764 C CA . HIS A 1 871 ? 55.396 -3.682 2.727 1.00 27.34 871 HIS A CA 1
ATOM 6765 C C . HIS A 1 871 ? 55.102 -4.270 1.334 1.00 27.34 871 HIS A C 1
ATOM 6767 O O . HIS A 1 871 ? 55.292 -5.459 1.083 1.00 27.34 871 HIS A O 1
ATOM 6773 N N . LEU A 1 872 ? 54.735 -3.369 0.414 1.00 26.38 872 LEU A N 1
ATOM 6774 C CA . LEU A 1 872 ? 54.822 -3.527 -1.045 1.00 26.38 872 LEU A CA 1
ATOM 6775 C C . LEU A 1 872 ? 56.244 -3.890 -1.522 1.00 26.38 872 LEU A C 1
ATOM 6777 O O . LEU A 1 872 ? 57.230 -3.569 -0.852 1.00 26.38 872 LEU A O 1
ATOM 6781 N N . PRO A 1 873 ? 56.349 -4.415 -2.753 1.00 29.78 873 PRO A N 1
ATOM 6782 C CA . PRO A 1 873 ? 57.296 -3.826 -3.704 1.00 29.78 873 PRO A CA 1
ATOM 6783 C C . PRO A 1 873 ? 56.673 -3.505 -5.079 1.00 29.78 873 PRO A C 1
ATOM 6785 O O . PRO A 1 873 ? 55.862 -4.265 -5.604 1.00 29.78 873 PRO A O 1
ATOM 6788 N N . ASP A 1 874 ? 57.114 -2.405 -5.693 1.00 26.83 874 ASP A N 1
ATOM 6789 C CA . ASP A 1 874 ? 56.805 -2.042 -7.085 1.00 26.83 874 ASP A CA 1
ATOM 6790 C C . ASP A 1 874 ? 57.584 -2.888 -8.110 1.00 26.83 874 ASP A C 1
ATOM 6792 O O . ASP A 1 874 ? 58.742 -3.241 -7.870 1.00 26.83 874 ASP A O 1
ATOM 6796 N N . ASN A 1 875 ? 57.028 -3.069 -9.321 1.00 27.25 875 ASN A N 1
ATOM 6797 C CA . ASN A 1 875 ? 57.826 -2.963 -10.557 1.00 27.25 875 ASN A CA 1
ATOM 6798 C C . ASN A 1 875 ? 56.997 -2.802 -11.854 1.00 27.25 875 ASN A C 1
ATOM 6800 O O . ASN A 1 875 ? 56.392 -3.745 -12.348 1.00 27.25 875 ASN A O 1
ATOM 6804 N N . LYS A 1 876 ? 57.085 -1.593 -12.422 1.00 26.78 876 LYS A N 1
ATOM 6805 C CA . LYS A 1 876 ? 57.393 -1.262 -13.831 1.00 26.78 876 LYS A CA 1
ATOM 6806 C C . LYS A 1 876 ? 56.685 -1.939 -15.025 1.00 26.78 876 LYS A C 1
ATOM 6808 O O . LYS A 1 876 ? 56.891 -3.105 -15.329 1.00 26.78 876 LYS A O 1
ATOM 6813 N N . GLU A 1 877 ? 56.077 -1.055 -15.825 1.00 27.47 877 GLU A N 1
ATOM 6814 C CA . GLU A 1 877 ? 56.316 -0.849 -17.272 1.00 27.47 877 GLU A CA 1
ATOM 6815 C C . GLU A 1 877 ? 56.336 -2.063 -18.229 1.00 27.47 877 GLU A C 1
ATOM 6817 O O . GLU A 1 877 ? 57.332 -2.780 -18.315 1.00 27.47 877 GLU A O 1
ATOM 6822 N N . ASN A 1 878 ? 55.376 -2.108 -19.169 1.00 27.56 878 ASN A N 1
ATOM 6823 C CA . ASN A 1 878 ? 55.768 -2.124 -20.587 1.00 27.56 878 ASN A CA 1
ATOM 6824 C C . ASN A 1 878 ? 54.729 -1.498 -21.546 1.00 27.56 878 ASN A C 1
ATOM 6826 O O . ASN A 1 878 ? 53.619 -1.140 -21.162 1.00 27.56 878 ASN A O 1
ATOM 6830 N N . THR A 1 879 ? 55.169 -1.314 -22.789 1.00 26.31 879 THR A N 1
ATOM 6831 C CA . THR A 1 879 ? 54.661 -0.429 -23.849 1.00 26.31 879 THR A CA 1
ATOM 6832 C C . THR A 1 879 ? 53.560 -1.021 -24.748 1.00 26.31 879 THR A C 1
ATOM 6834 O O . THR A 1 879 ? 53.366 -2.231 -24.826 1.00 26.31 879 THR A O 1
ATOM 6837 N N . THR A 1 880 ? 52.850 -0.136 -25.462 1.00 28.97 880 THR A N 1
ATOM 6838 C CA . THR A 1 880 ? 51.907 -0.442 -26.563 1.00 28.97 880 THR A CA 1
ATOM 6839 C C . THR A 1 880 ? 52.649 -0.620 -27.907 1.00 28.97 880 THR A C 1
ATOM 6841 O O . THR A 1 880 ? 53.833 -0.278 -27.982 1.00 28.97 880 THR A O 1
ATOM 6844 N N . PRO A 1 881 ? 52.008 -1.135 -28.989 1.00 35.47 881 PRO A N 1
ATOM 6845 C CA . PRO A 1 881 ? 51.372 -0.195 -29.934 1.00 35.47 881 PRO A CA 1
ATOM 6846 C C . PRO A 1 881 ? 50.148 -0.691 -30.760 1.00 35.47 881 PRO A C 1
ATOM 6848 O O . PRO A 1 881 ? 49.930 -1.877 -30.985 1.00 35.47 881 PRO A O 1
ATOM 6851 N N . ASN A 1 882 ? 49.412 0.305 -31.270 1.00 24.92 882 ASN A N 1
ATOM 6852 C CA . ASN A 1 882 ? 48.345 0.372 -32.290 1.00 24.92 882 ASN A CA 1
ATOM 6853 C C . ASN A 1 882 ? 48.078 -0.791 -33.275 1.00 24.92 882 ASN A C 1
ATOM 6855 O O . ASN A 1 882 ? 48.987 -1.353 -33.887 1.00 24.92 882 ASN A O 1
ATOM 6859 N N . ARG A 1 883 ? 46.798 -0.875 -33.691 1.00 24.81 883 ARG A N 1
ATOM 6860 C CA . ARG A 1 883 ? 46.417 -0.994 -35.116 1.00 24.81 883 ARG A CA 1
ATOM 6861 C C . ARG A 1 883 ? 45.097 -0.254 -35.406 1.00 24.81 883 ARG A C 1
ATOM 6863 O O . ARG A 1 883 ? 44.204 -0.266 -34.569 1.00 24.81 883 ARG A O 1
ATOM 6870 N N . GLU A 1 884 ? 44.981 0.391 -36.569 1.00 24.98 884 GLU A N 1
ATOM 6871 C CA . GLU A 1 884 ? 43.892 1.333 -36.910 1.00 24.98 884 GLU A CA 1
ATOM 6872 C C . GLU A 1 884 ? 43.095 0.932 -38.179 1.00 24.98 884 GLU A C 1
ATOM 6874 O O . GLU A 1 884 ? 43.581 0.140 -38.987 1.00 24.98 884 GLU A O 1
ATOM 6879 N N . THR A 1 885 ? 41.964 1.626 -38.418 1.00 26.88 885 THR A N 1
ATOM 6880 C CA . THR A 1 885 ? 41.239 1.828 -39.712 1.00 26.88 885 THR A CA 1
ATOM 6881 C C . THR A 1 885 ? 40.407 0.663 -40.319 1.00 26.88 885 THR A C 1
ATOM 6883 O O . THR A 1 885 ? 40.723 -0.499 -40.081 1.00 26.88 885 THR A O 1
ATOM 6886 N N . PRO A 1 886 ? 39.418 0.934 -41.217 1.00 36.97 886 PRO A N 1
ATOM 6887 C CA . PRO A 1 886 ? 38.400 2.009 -41.148 1.00 36.97 886 PRO A CA 1
ATOM 6888 C C . PRO A 1 886 ? 36.971 1.658 -41.685 1.00 36.97 886 PRO A C 1
ATOM 6890 O O . PRO A 1 886 ? 36.799 0.764 -42.501 1.00 36.97 886 PRO A O 1
ATOM 6893 N N . CYS A 1 887 ? 35.988 2.501 -41.321 1.00 22.81 887 CYS A N 1
ATOM 6894 C CA . CYS A 1 887 ? 34.867 3.050 -42.133 1.00 22.81 887 CYS A CA 1
ATOM 6895 C C . CYS A 1 887 ? 34.005 2.173 -43.088 1.00 22.81 887 CYS A C 1
ATOM 6897 O O . CYS A 1 887 ? 34.496 1.652 -44.085 1.00 22.81 887 CYS A O 1
ATOM 6899 N N . ALA A 1 888 ? 32.670 2.258 -42.933 1.00 25.00 888 ALA A N 1
ATOM 6900 C CA . ALA A 1 888 ? 31.703 2.335 -44.048 1.00 25.00 888 ALA A CA 1
ATOM 6901 C C . ALA A 1 888 ? 30.356 2.948 -43.592 1.00 25.00 888 ALA A C 1
ATOM 6903 O O . ALA A 1 888 ? 29.993 2.834 -42.423 1.00 25.00 888 ALA A O 1
ATOM 6904 N N . SER A 1 889 ? 29.594 3.568 -44.503 1.00 28.25 889 SER A N 1
ATOM 6905 C CA . SER A 1 889 ? 28.268 4.154 -44.229 1.00 28.25 889 SER A CA 1
ATOM 6906 C C . SER A 1 889 ? 27.231 3.794 -45.302 1.00 28.25 889 SER A C 1
ATOM 6908 O O . SER A 1 889 ? 27.555 3.709 -46.486 1.00 28.25 889 SER A O 1
ATOM 6910 N N . ALA A 1 890 ? 25.968 3.603 -44.900 1.00 25.69 890 ALA A N 1
ATOM 6911 C CA . ALA A 1 890 ? 24.813 3.515 -45.800 1.00 25.69 890 ALA A CA 1
ATOM 6912 C C . ALA A 1 890 ? 23.497 3.767 -45.040 1.00 25.69 890 ALA A C 1
ATOM 6914 O O . ALA A 1 890 ? 23.343 3.325 -43.906 1.00 25.69 890 ALA A O 1
ATOM 6915 N N . ALA A 1 891 ? 22.530 4.426 -45.683 1.00 28.69 891 ALA A N 1
ATOM 6916 C CA . ALA A 1 891 ? 21.172 4.615 -45.167 1.00 28.69 891 ALA A CA 1
ATOM 6917 C C . ALA A 1 891 ? 20.140 4.172 -46.215 1.00 28.69 891 ALA A C 1
ATOM 6919 O O . ALA A 1 891 ? 20.323 4.427 -47.406 1.00 28.69 891 ALA A O 1
ATOM 6920 N N . ALA A 1 892 ? 19.044 3.534 -45.788 1.00 27.75 892 ALA A N 1
ATOM 6921 C CA . ALA A 1 892 ? 17.959 3.127 -46.683 1.00 27.75 892 ALA A CA 1
ATOM 6922 C C . ALA A 1 892 ? 16.597 3.088 -45.967 1.00 27.75 892 ALA A C 1
ATOM 6924 O O . ALA A 1 892 ? 16.342 2.229 -45.129 1.00 27.75 892 ALA A O 1
ATOM 6925 N N . ASN A 1 893 ? 15.697 3.995 -46.350 1.00 30.20 893 ASN A N 1
ATOM 6926 C CA . ASN A 1 893 ? 14.313 4.028 -45.873 1.00 30.20 893 ASN A CA 1
ATOM 6927 C C . ASN A 1 893 ? 13.448 2.971 -46.583 1.00 30.20 893 ASN A C 1
ATOM 6929 O O . ASN A 1 893 ? 13.356 2.993 -47.813 1.00 30.20 893 ASN A O 1
ATOM 6933 N N . ARG A 1 894 ? 12.723 2.135 -45.825 1.00 31.17 894 ARG A N 1
ATOM 6934 C CA . ARG A 1 894 ? 11.458 1.496 -46.247 1.00 31.17 894 ARG A CA 1
ATOM 6935 C C . ARG A 1 894 ? 10.501 1.437 -45.055 1.00 31.17 894 ARG A C 1
ATOM 6937 O O . ARG A 1 894 ? 10.930 1.192 -43.936 1.00 31.17 894 ARG A O 1
ATOM 6944 N N . GLY A 1 895 ? 9.223 1.728 -45.295 1.00 36.19 895 GLY A N 1
ATOM 6945 C CA . GLY A 1 895 ? 8.236 1.915 -44.231 1.00 36.19 895 GLY A CA 1
ATOM 6946 C C . GLY A 1 895 ? 7.494 0.636 -43.850 1.00 36.19 895 GLY A C 1
ATOM 6947 O O . GLY A 1 895 ? 6.689 0.147 -44.640 1.00 36.19 895 GLY A O 1
ATOM 6948 N N . ASP A 1 896 ? 7.705 0.174 -42.618 1.00 31.88 896 ASP A N 1
ATOM 6949 C CA . ASP A 1 896 ? 6.804 -0.744 -41.912 1.00 31.88 896 ASP A CA 1
ATOM 6950 C C . ASP A 1 896 ? 5.758 0.039 -41.099 1.00 31.88 896 ASP A C 1
ATOM 6952 O O . ASP A 1 896 ? 6.021 1.148 -40.625 1.00 31.88 896 ASP A O 1
ATOM 6956 N N . ASN A 1 897 ? 4.567 -0.541 -40.928 1.00 36.16 897 ASN A N 1
ATOM 6957 C CA . ASN A 1 897 ? 3.455 0.074 -40.198 1.00 36.16 897 ASN A CA 1
ATOM 6958 C C . ASN A 1 897 ? 3.541 -0.158 -38.674 1.00 36.16 897 ASN A C 1
ATOM 6960 O O . ASN A 1 897 ? 4.167 -1.112 -38.217 1.00 36.16 897 ASN A O 1
ATOM 6964 N N . ALA A 1 898 ? 2.891 0.706 -37.882 1.00 37.72 898 ALA A N 1
ATOM 6965 C CA . ALA A 1 898 ? 2.978 0.716 -36.413 1.00 37.72 898 ALA A CA 1
ATOM 6966 C C . ALA A 1 898 ? 2.733 -0.658 -35.757 1.00 37.72 898 ALA A C 1
ATOM 6968 O O . ALA A 1 898 ? 3.493 -1.094 -34.893 1.00 37.72 898 ALA A O 1
ATOM 6969 N N . PHE A 1 899 ? 1.745 -1.413 -36.252 1.00 33.09 899 PHE A N 1
ATOM 6970 C CA . PHE A 1 899 ? 1.430 -2.761 -35.762 1.00 33.09 899 PHE A CA 1
ATOM 6971 C C . PHE A 1 899 ? 2.611 -3.751 -35.873 1.00 33.09 899 PHE A C 1
ATOM 6973 O O . PHE A 1 899 ? 2.724 -4.666 -35.060 1.00 33.09 899 PHE A O 1
ATOM 6980 N N . ALA A 1 900 ? 3.517 -3.571 -36.841 1.00 33.56 900 ALA A N 1
ATOM 6981 C CA . ALA A 1 900 ? 4.729 -4.382 -36.977 1.00 33.56 900 ALA A CA 1
ATOM 6982 C C . ALA A 1 900 ? 5.867 -3.959 -36.022 1.00 33.56 900 ALA A C 1
ATOM 6984 O O . ALA A 1 900 ? 6.759 -4.765 -35.762 1.00 33.56 900 ALA A O 1
ATOM 6985 N N . ARG A 1 901 ? 5.832 -2.730 -35.484 1.00 41.41 901 ARG A N 1
ATOM 6986 C CA . ARG A 1 901 ? 6.786 -2.220 -34.479 1.00 41.41 901 ARG A CA 1
ATOM 6987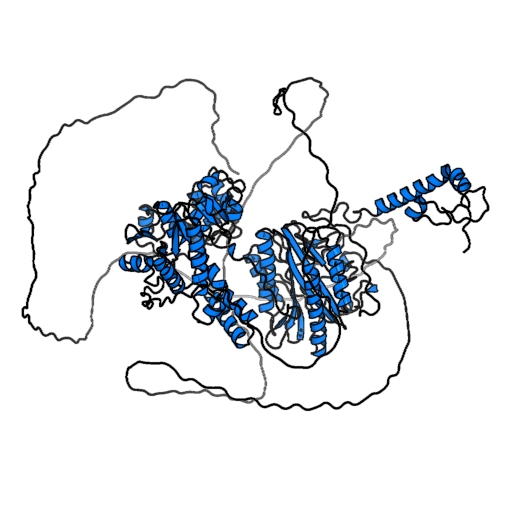 C C . ARG A 1 901 ? 6.387 -2.662 -33.072 1.00 41.41 901 ARG A C 1
ATOM 6989 O O . ARG A 1 901 ? 7.183 -3.283 -32.377 1.00 41.41 901 ARG A O 1
ATOM 6996 N N . MET A 1 902 ? 5.115 -2.468 -32.717 1.00 39.31 902 MET A N 1
ATOM 6997 C CA . MET A 1 902 ? 4.519 -2.917 -31.450 1.00 39.31 902 MET A CA 1
ATOM 6998 C C . MET A 1 902 ? 4.751 -4.422 -31.196 1.00 39.31 902 MET A C 1
ATOM 7000 O O . MET A 1 902 ? 5.104 -4.836 -30.097 1.00 39.31 902 MET A O 1
ATOM 7004 N N . MET A 1 903 ? 4.641 -5.249 -32.243 1.00 35.66 903 MET A N 1
ATOM 7005 C CA . MET A 1 903 ? 4.878 -6.701 -32.178 1.00 35.66 903 MET A CA 1
ATOM 7006 C C . MET A 1 903 ? 6.367 -7.107 -32.087 1.00 35.66 903 MET A C 1
ATOM 7008 O O . MET A 1 903 ? 6.652 -8.304 -32.058 1.00 35.66 903 MET A O 1
ATOM 7012 N N . LYS A 1 904 ? 7.308 -6.150 -32.062 1.00 37.81 904 LYS A N 1
ATOM 7013 C CA . LYS A 1 904 ? 8.743 -6.377 -31.809 1.00 37.81 904 LYS A CA 1
ATOM 7014 C C . LYS A 1 904 ? 9.204 -5.880 -30.434 1.00 37.81 904 LYS A C 1
ATOM 7016 O O . LYS A 1 904 ? 10.072 -6.520 -29.860 1.00 37.81 904 LYS A O 1
ATOM 7021 N N . ALA A 1 905 ? 8.628 -4.791 -29.920 1.00 40.28 905 ALA A N 1
ATOM 7022 C CA . ALA A 1 905 ? 9.064 -4.161 -28.668 1.00 40.28 905 ALA A CA 1
ATOM 7023 C C . ALA A 1 905 ? 8.469 -4.781 -27.385 1.00 40.28 905 ALA A C 1
ATOM 7025 O O . ALA A 1 905 ? 8.979 -4.519 -26.309 1.00 40.28 905 ALA A O 1
ATOM 7026 N N . GLY A 1 906 ? 7.397 -5.587 -27.471 1.00 33.03 906 GLY A N 1
ATOM 7027 C CA . GLY A 1 906 ? 6.699 -6.087 -26.269 1.00 33.03 906 GLY A CA 1
ATOM 7028 C C . GLY A 1 906 ? 6.139 -7.512 -26.335 1.00 33.03 906 GLY A C 1
ATOM 7029 O O . GLY A 1 906 ? 5.289 -7.864 -25.522 1.00 33.03 906 GLY A O 1
ATOM 7030 N N . SER A 1 907 ? 6.522 -8.351 -27.313 1.00 31.30 907 SER A N 1
ATOM 7031 C CA . SER A 1 907 ? 6.002 -9.734 -27.363 1.00 31.30 907 SER A CA 1
ATOM 7032 C C . SER A 1 907 ? 6.825 -10.729 -28.194 1.00 31.30 907 SER A C 1
ATOM 7034 O O . SER A 1 907 ? 6.457 -11.107 -29.313 1.00 31.30 907 SER A O 1
ATOM 7036 N N . VAL A 1 908 ? 7.913 -11.256 -27.624 1.00 28.80 908 VAL A N 1
ATOM 7037 C CA . VAL A 1 908 ? 8.620 -12.398 -28.230 1.00 28.80 908 VAL A CA 1
ATOM 7038 C C . VAL A 1 908 ? 7.818 -13.693 -28.007 1.00 28.80 908 VAL A C 1
ATOM 7040 O O . VAL A 1 908 ? 7.790 -14.265 -26.928 1.00 28.80 908 VAL A O 1
ATOM 7043 N N . LEU A 1 909 ? 7.143 -14.154 -29.065 1.00 30.25 909 LEU A N 1
ATOM 7044 C CA . LEU A 1 909 ? 6.459 -15.454 -29.201 1.00 30.25 909 LEU A CA 1
ATOM 7045 C C . LEU A 1 909 ? 5.287 -15.794 -28.248 1.00 30.25 909 LEU A C 1
ATOM 7047 O O . LEU A 1 909 ? 5.411 -16.570 -27.302 1.00 30.25 909 LEU A O 1
ATOM 7051 N N . GLN A 1 910 ? 4.062 -15.513 -28.714 1.00 28.36 910 GLN A N 1
ATOM 7052 C CA . GLN A 1 910 ? 2.950 -16.458 -28.512 1.00 28.36 910 GLN A CA 1
ATOM 7053 C C . GLN A 1 910 ? 2.105 -16.674 -29.784 1.00 28.36 910 GLN A C 1
ATOM 7055 O O . GLN A 1 910 ? 0.992 -16.173 -29.932 1.00 28.36 910 GLN A O 1
ATOM 7060 N N . ARG A 1 911 ? 2.621 -17.472 -30.733 1.00 28.92 911 ARG A N 1
ATOM 7061 C CA . ARG A 1 911 ? 1.868 -17.879 -31.936 1.00 28.92 911 ARG A CA 1
ATOM 7062 C C . ARG A 1 911 ? 0.995 -19.110 -31.664 1.00 28.92 911 ARG A C 1
ATOM 7064 O O . ARG A 1 911 ? 1.508 -20.214 -31.523 1.00 28.92 911 ARG A O 1
ATOM 7071 N N . HIS A 1 912 ? -0.327 -18.952 -31.732 1.00 27.09 912 HIS A N 1
ATOM 7072 C CA . HIS A 1 912 ? -1.256 -20.057 -32.005 1.00 27.09 912 HIS A CA 1
ATOM 7073 C C . HIS A 1 912 ? -2.156 -19.709 -33.196 1.00 27.09 912 HIS A C 1
ATOM 7075 O O . HIS A 1 912 ? -2.630 -18.584 -33.331 1.00 27.09 912 HIS A O 1
ATOM 7081 N N . SER A 1 913 ? -2.369 -20.676 -34.092 1.00 27.77 913 SER A N 1
ATOM 7082 C CA . SER A 1 913 ? -3.026 -20.428 -35.379 1.00 27.77 913 SER A CA 1
ATOM 7083 C C . SER A 1 913 ? -4.541 -20.237 -35.249 1.00 27.77 913 SER A C 1
ATOM 7085 O O . SER A 1 913 ? -5.247 -21.133 -34.790 1.00 27.77 913 SER A O 1
ATOM 7087 N N . LEU A 1 914 ? -5.053 -19.113 -35.759 1.00 25.16 914 LEU A N 1
ATOM 7088 C CA . LEU A 1 914 ? -6.470 -18.920 -36.069 1.00 25.16 914 LEU A CA 1
ATOM 7089 C C . LEU A 1 914 ? -6.634 -18.535 -37.543 1.00 25.16 914 LEU A C 1
ATOM 7091 O O . LEU A 1 914 ? -6.515 -17.372 -37.926 1.00 25.16 914 LEU A O 1
ATOM 7095 N N . LYS A 1 915 ? -6.948 -19.527 -38.385 1.00 29.78 915 LYS A N 1
ATOM 7096 C CA . LYS A 1 915 ? -7.311 -19.309 -39.793 1.00 29.78 915 LYS A CA 1
ATOM 7097 C C . LYS A 1 915 ? -8.609 -18.496 -39.883 1.00 29.78 915 LYS A C 1
ATOM 7099 O O . LYS A 1 915 ? -9.693 -19.052 -39.719 1.00 29.78 915 LYS A O 1
ATOM 7104 N N . ARG A 1 916 ? -8.524 -17.208 -40.227 1.00 26.61 916 ARG A N 1
ATOM 7105 C CA . ARG A 1 916 ? -9.673 -16.424 -40.715 1.00 26.61 916 ARG A CA 1
ATOM 7106 C C . ARG A 1 916 ? -9.550 -16.204 -42.221 1.00 26.61 916 ARG A C 1
ATOM 7108 O O . ARG A 1 916 ? -8.572 -15.635 -42.692 1.00 26.61 916 ARG A O 1
ATOM 7115 N N . LYS A 1 917 ? -10.555 -16.659 -42.977 1.00 30.30 917 LYS A N 1
ATOM 7116 C CA . LYS A 1 917 ? -10.702 -16.328 -44.400 1.00 30.30 917 LYS A CA 1
ATOM 7117 C C . LYS A 1 917 ? -11.066 -14.845 -44.519 1.00 30.30 917 LYS A C 1
ATOM 7119 O O . LYS A 1 917 ? -12.126 -14.456 -44.037 1.00 30.30 917 LYS A O 1
ATOM 7124 N N . ALA A 1 918 ? -10.238 -14.052 -45.191 1.00 25.88 918 ALA A N 1
ATOM 7125 C CA . ALA A 1 918 ? -10.608 -12.716 -45.646 1.00 25.88 918 ALA A CA 1
ATOM 7126 C C . ALA A 1 918 ? -10.998 -12.787 -47.130 1.00 25.88 918 ALA A C 1
ATOM 7128 O O . ALA A 1 918 ? -10.197 -13.190 -47.968 1.00 25.88 918 ALA A O 1
ATOM 7129 N N . SER A 1 919 ? -12.243 -12.430 -47.448 1.00 27.16 919 SER A N 1
ATOM 7130 C CA . SER A 1 919 ? -12.736 -12.338 -48.825 1.00 27.16 919 SER A CA 1
ATOM 7131 C C . SER A 1 919 ? -12.487 -10.927 -49.357 1.00 27.16 919 SER A C 1
ATOM 7133 O O . SER A 1 919 ? -13.330 -10.047 -49.177 1.00 27.16 919 SER A O 1
ATOM 7135 N N . SER A 1 920 ? -11.356 -10.699 -50.021 1.00 27.50 920 SER A N 1
ATOM 7136 C CA . SER A 1 920 ? -11.103 -9.438 -50.721 1.00 27.50 920 SER A CA 1
ATOM 7137 C C . SER A 1 920 ? -12.020 -9.298 -51.943 1.00 27.50 920 SER A C 1
ATOM 7139 O O . SER A 1 920 ? -11.953 -10.076 -52.891 1.00 27.50 920 SER A O 1
ATOM 7141 N N . ARG A 1 921 ? -12.875 -8.269 -51.939 1.00 27.36 921 ARG A N 1
ATOM 7142 C CA . ARG A 1 921 ? -13.475 -7.731 -53.166 1.00 27.36 921 ARG A CA 1
ATOM 7143 C C . ARG A 1 921 ? -12.552 -6.644 -53.707 1.00 27.36 921 ARG A C 1
ATOM 7145 O O . ARG A 1 921 ? -12.469 -5.576 -53.110 1.00 27.36 921 ARG A O 1
ATOM 7152 N N . SER A 1 922 ? -11.915 -6.895 -54.843 1.00 27.06 922 SER A N 1
ATOM 7153 C CA . SER A 1 922 ? -11.357 -5.850 -55.705 1.00 27.06 922 SER A CA 1
ATOM 7154 C C . SER A 1 922 ? -12.250 -5.672 -56.936 1.00 27.06 922 SER A C 1
ATOM 7156 O O . SER A 1 922 ? -12.843 -6.627 -57.437 1.00 27.06 922 SER A O 1
ATOM 7158 N N . VAL A 1 923 ? -12.377 -4.432 -57.408 1.00 26.44 923 VAL A N 1
ATOM 7159 C CA . VAL A 1 923 ? -13.057 -4.080 -58.665 1.00 26.44 923 VAL A CA 1
ATOM 7160 C C . VAL A 1 923 ? -11.966 -3.781 -59.689 1.00 26.44 923 VAL A C 1
ATOM 7162 O O . VAL A 1 923 ? -11.075 -2.992 -59.386 1.00 26.44 923 VAL A O 1
ATOM 7165 N N . GLY A 1 924 ? -11.992 -4.416 -60.868 1.00 25.28 924 GLY A N 1
ATOM 7166 C CA . GLY A 1 924 ? -10.818 -4.386 -61.752 1.00 25.28 924 GLY A CA 1
ATOM 7167 C C . GLY A 1 924 ? -10.989 -4.910 -63.181 1.00 25.28 924 GLY A C 1
ATOM 7168 O O . GLY A 1 924 ? -10.241 -5.793 -63.571 1.00 25.28 924 GLY A O 1
ATOM 7169 N N . VAL A 1 925 ? -11.882 -4.281 -63.961 1.00 27.19 925 VAL A N 1
ATOM 7170 C CA . VAL A 1 925 ? -11.823 -4.191 -65.447 1.00 27.19 925 VAL A CA 1
ATOM 7171 C C . VAL A 1 925 ? -12.038 -5.500 -66.251 1.00 27.19 925 VAL A C 1
ATOM 7173 O O . VAL A 1 925 ? -11.956 -6.613 -65.745 1.00 27.19 925 VAL A O 1
ATOM 7176 N N . LEU A 1 926 ? -12.431 -5.349 -67.524 1.00 26.08 926 LEU A N 1
ATOM 7177 C CA . LEU A 1 926 ? -12.742 -6.438 -68.458 1.00 26.08 926 LEU A CA 1
ATOM 7178 C C . LEU A 1 926 ? -11.487 -7.083 -69.079 1.00 26.08 926 LEU A C 1
ATOM 7180 O O . LEU A 1 926 ? -10.521 -6.397 -69.402 1.00 26.08 926 LEU A O 1
ATOM 7184 N N . GLY A 1 927 ? -11.577 -8.385 -69.364 1.00 25.34 927 GLY A N 1
ATOM 7185 C CA . GLY A 1 927 ? -10.643 -9.156 -70.192 1.00 25.34 927 GLY A CA 1
ATOM 7186 C C . GLY A 1 927 ? -11.381 -10.310 -70.884 1.00 25.34 927 GLY A C 1
ATOM 7187 O O . GLY A 1 927 ? -12.363 -10.820 -70.344 1.00 25.34 927 GLY A O 1
ATOM 7188 N N . ALA A 1 928 ? -10.976 -10.671 -72.104 1.00 27.27 928 ALA A N 1
ATOM 7189 C CA . ALA A 1 928 ? -11.752 -11.556 -72.980 1.00 27.27 928 ALA A CA 1
ATOM 7190 C C . ALA A 1 928 ? -11.544 -13.067 -72.724 1.00 27.27 928 ALA A C 1
ATOM 7192 O O . ALA A 1 928 ? -10.652 -13.495 -71.996 1.00 27.27 928 ALA A O 1
ATOM 7193 N N . ALA A 1 929 ? -12.417 -13.870 -73.337 1.00 26.86 929 ALA A N 1
ATOM 7194 C CA . ALA A 1 929 ? -12.513 -15.321 -73.184 1.00 26.86 929 ALA A CA 1
ATOM 7195 C C . ALA A 1 929 ? -11.315 -16.121 -73.735 1.00 26.86 929 ALA A C 1
ATOM 7197 O O . ALA A 1 929 ? -10.643 -15.668 -74.653 1.00 26.86 929 ALA A O 1
ATOM 7198 N N . VAL A 1 930 ? -11.183 -17.379 -73.283 1.00 27.94 930 VAL A N 1
ATOM 7199 C CA . VAL A 1 930 ? -11.101 -18.577 -74.154 1.00 27.94 930 VAL A CA 1
ATOM 7200 C C . VAL A 1 930 ? -11.339 -19.864 -73.332 1.00 27.94 930 VAL A C 1
ATOM 7202 O O . VAL A 1 930 ? -10.871 -19.996 -72.205 1.00 27.94 930 VAL A O 1
ATOM 7205 N N . LYS A 1 931 ? -12.069 -20.824 -73.916 1.00 27.39 931 LYS A N 1
ATOM 7206 C CA . LYS A 1 931 ? -12.042 -22.270 -73.598 1.00 27.39 931 LYS A CA 1
ATOM 7207 C C . LYS A 1 931 ? -11.541 -22.995 -74.855 1.00 27.39 931 LYS A C 1
ATOM 7209 O O . LYS A 1 931 ? -11.828 -22.504 -75.947 1.00 27.39 931 LYS A O 1
ATOM 7214 N N . PRO A 1 932 ? -10.877 -24.158 -74.738 1.00 37.00 932 PRO A N 1
ATOM 7215 C CA . PRO A 1 932 ? -11.583 -25.400 -75.110 1.00 37.00 932 PRO A CA 1
ATOM 7216 C C . PRO A 1 932 ? -11.145 -26.668 -74.331 1.00 37.00 932 PRO A C 1
ATOM 7218 O O . PRO A 1 932 ? -10.173 -26.620 -73.593 1.00 37.00 932 PRO A O 1
ATOM 7221 N N . SER A 1 933 ? -11.871 -27.781 -74.565 1.00 27.81 933 SER A N 1
ATOM 7222 C CA . SER A 1 933 ? -11.447 -29.217 -74.557 1.00 27.81 933 SER A CA 1
ATOM 7223 C C . SER A 1 933 ? -10.624 -29.816 -73.389 1.00 27.81 933 SER A C 1
ATOM 7225 O O . SER A 1 933 ? -9.701 -29.203 -72.880 1.00 27.81 933 SER A O 1
ATOM 7227 N N . GLY A 1 934 ? -10.816 -31.078 -72.983 1.00 28.80 934 GLY A N 1
ATOM 7228 C CA . GLY A 1 934 ? -11.734 -32.134 -73.451 1.00 28.80 934 GLY A CA 1
ATOM 7229 C C . GLY A 1 934 ? -11.542 -33.448 -72.644 1.00 28.80 934 GLY A C 1
ATOM 7230 O O . GLY A 1 934 ? -10.609 -33.492 -71.843 1.00 28.80 934 GLY A O 1
ATOM 7231 N N . PRO A 1 935 ? -12.414 -34.476 -72.776 1.00 51.38 935 PRO A N 1
ATOM 7232 C CA . PRO A 1 935 ? -12.483 -35.596 -71.817 1.00 51.38 935 PRO A CA 1
ATOM 7233 C C . PRO A 1 935 ? -12.300 -37.023 -72.393 1.00 51.38 935 PRO A C 1
ATOM 7235 O O . PRO A 1 935 ? -12.651 -37.271 -73.539 1.00 51.38 935 PRO A O 1
ATOM 7238 N N . ASP A 1 936 ? -11.924 -37.970 -71.521 1.00 27.86 936 ASP A N 1
ATOM 7239 C CA . ASP A 1 936 ? -12.106 -39.439 -71.623 1.00 27.86 936 ASP A CA 1
ATOM 7240 C C . ASP A 1 936 ? -12.273 -39.990 -70.172 1.00 27.86 936 ASP A C 1
ATOM 7242 O O . ASP A 1 936 ? -11.707 -39.399 -69.252 1.00 27.86 936 ASP A O 1
ATOM 7246 N N . ALA A 1 937 ? -13.135 -40.948 -69.773 1.00 28.72 937 ALA A N 1
ATOM 7247 C CA . ALA A 1 937 ? -13.574 -42.265 -70.297 1.00 28.72 937 ALA A CA 1
ATOM 7248 C C . ALA A 1 937 ? -12.685 -43.443 -69.782 1.00 28.72 937 ALA A C 1
ATOM 7250 O O . ALA A 1 937 ? -11.474 -43.290 -69.742 1.00 28.72 937 ALA A O 1
ATOM 7251 N N . ILE A 1 938 ? -13.145 -44.651 -69.374 1.00 28.19 938 ILE A N 1
ATOM 7252 C CA . ILE A 1 938 ? -14.471 -45.246 -69.028 1.00 28.19 938 ILE A CA 1
ATOM 7253 C C . ILE A 1 938 ? -14.244 -46.668 -68.378 1.00 28.19 938 ILE A C 1
ATOM 7255 O O . ILE A 1 938 ? -13.152 -47.200 -68.544 1.00 28.19 938 ILE A O 1
ATOM 7259 N N . ARG A 1 939 ? -15.264 -47.338 -67.764 1.00 28.80 939 ARG A N 1
ATOM 7260 C CA . ARG A 1 939 ? -15.324 -48.806 -67.363 1.00 28.80 939 ARG A CA 1
ATOM 7261 C C . ARG A 1 939 ? -14.443 -49.301 -66.163 1.00 28.80 939 ARG A C 1
ATOM 7263 O O . ARG A 1 939 ? -13.442 -48.673 -65.870 1.00 28.80 939 ARG A O 1
ATOM 7270 N N . LEU A 1 940 ? -14.698 -50.426 -65.438 1.00 26.53 940 LEU A N 1
ATOM 7271 C CA . LEU A 1 940 ? -15.925 -51.200 -65.056 1.00 26.53 940 LEU A CA 1
ATOM 7272 C C . LEU A 1 940 ? -15.648 -52.307 -63.965 1.00 26.53 940 LEU A C 1
ATOM 7274 O O . LEU A 1 940 ? -14.551 -52.839 -63.927 1.00 26.53 940 LEU A O 1
ATOM 7278 N N . ILE A 1 941 ? -16.662 -52.679 -63.147 1.00 27.09 941 ILE A N 1
ATOM 7279 C CA . ILE A 1 941 ? -17.121 -54.039 -62.661 1.00 27.09 941 ILE A CA 1
ATOM 7280 C C . ILE A 1 941 ? -16.101 -55.235 -62.625 1.00 27.09 941 ILE A C 1
ATOM 7282 O O . ILE A 1 941 ? -15.474 -55.495 -63.640 1.00 27.09 941 ILE A O 1
ATOM 7286 N N . LYS A 1 942 ? -15.965 -56.115 -61.589 1.00 28.23 942 LYS A N 1
ATOM 7287 C CA . LYS A 1 942 ? -16.949 -56.717 -60.630 1.00 28.23 942 LYS A CA 1
ATOM 7288 C C . LYS A 1 942 ? -16.359 -57.303 -59.302 1.00 28.23 942 LYS A C 1
ATOM 7290 O O . LYS A 1 942 ? -15.241 -57.790 -59.262 1.00 28.23 942 LYS A O 1
ATOM 7295 N N . ARG A 1 943 ? -17.231 -57.335 -58.279 1.00 30.91 943 ARG A N 1
ATOM 7296 C CA . ARG A 1 943 ? -17.361 -58.107 -57.004 1.00 30.91 943 ARG A CA 1
ATOM 7297 C C . ARG A 1 943 ? -16.930 -59.600 -56.917 1.00 30.91 943 ARG A C 1
ATOM 7299 O O . ARG A 1 943 ? -17.009 -60.306 -57.917 1.00 30.91 943 ARG A O 1
ATOM 7306 N N . LEU A 1 944 ? -16.873 -60.113 -55.668 1.00 24.47 944 LEU A N 1
ATOM 7307 C CA . LEU A 1 944 ? -17.634 -61.316 -55.215 1.00 24.47 944 LEU A CA 1
ATOM 7308 C C . LEU A 1 944 ? -18.266 -61.110 -53.796 1.00 24.47 944 LEU A C 1
ATOM 7310 O O . LEU A 1 944 ? -18.364 -59.954 -53.384 1.00 24.47 944 LEU A O 1
ATOM 7314 N N . ALA A 1 945 ? -18.795 -62.148 -53.109 1.00 29.41 945 ALA A N 1
ATOM 7315 C CA . ALA A 1 945 ? -19.559 -62.071 -51.829 1.00 29.41 945 ALA A CA 1
ATOM 7316 C C . ALA A 1 945 ? -19.711 -63.452 -51.094 1.00 29.41 945 ALA A C 1
ATOM 7318 O O . ALA A 1 945 ? -18.999 -64.375 -51.475 1.00 29.41 945 ALA A O 1
ATOM 7319 N N . PHE A 1 946 ? -20.687 -63.577 -50.153 1.00 28.97 946 PHE A N 1
ATOM 7320 C CA . PHE A 1 946 ? -21.275 -64.771 -49.445 1.00 28.97 946 PHE A CA 1
ATOM 7321 C C . PHE A 1 946 ? -20.812 -65.050 -47.975 1.00 28.97 946 PHE A C 1
ATOM 7323 O O . PHE A 1 946 ? -19.634 -65.291 -47.764 1.00 28.97 946 PHE A O 1
ATOM 7330 N N . THR A 1 947 ? -21.615 -64.779 -46.908 1.00 28.98 947 THR A N 1
ATOM 7331 C CA . THR A 1 947 ? -22.701 -65.553 -46.174 1.00 28.98 947 THR A CA 1
ATOM 7332 C C . THR A 1 947 ? -22.190 -66.596 -45.138 1.00 28.98 947 THR A C 1
ATOM 7334 O O . THR A 1 947 ? -21.058 -67.023 -45.283 1.00 28.98 947 THR A O 1
ATOM 7337 N N . ALA A 1 948 ? -22.890 -67.068 -44.076 1.00 26.30 948 ALA A N 1
ATOM 7338 C CA . ALA A 1 948 ? -24.332 -67.116 -43.700 1.00 26.30 948 ALA A CA 1
ATOM 7339 C C . ALA A 1 948 ? -24.607 -66.963 -42.153 1.00 26.30 948 ALA A C 1
ATOM 7341 O O . ALA A 1 948 ? -23.873 -66.221 -41.511 1.00 26.30 948 ALA A O 1
ATOM 7342 N N . ALA A 1 949 ? -25.679 -67.565 -41.567 1.00 24.08 949 ALA A N 1
ATOM 7343 C CA . ALA A 1 949 ? -26.249 -67.213 -40.227 1.00 24.08 949 ALA A CA 1
ATOM 7344 C C . ALA A 1 949 ? -26.526 -68.377 -39.175 1.00 24.08 949 ALA A C 1
ATOM 7346 O O . ALA A 1 949 ? -25.554 -69.056 -38.864 1.00 24.08 949 ALA A O 1
ATOM 7347 N N . PRO A 1 950 ? -27.712 -68.592 -38.517 1.00 62.53 950 PRO A N 1
ATOM 7348 C CA . PRO A 1 950 ? -27.896 -68.381 -37.042 1.00 62.53 950 PRO A CA 1
ATOM 7349 C C . PRO A 1 950 ? -28.654 -69.464 -36.181 1.00 62.53 950 PRO A C 1
ATOM 7351 O O . PRO A 1 950 ? -29.297 -70.340 -36.750 1.00 62.53 950 PRO A O 1
ATOM 7354 N N . ALA A 1 951 ? -28.680 -69.340 -34.823 1.00 29.30 951 ALA A N 1
ATOM 7355 C CA . ALA A 1 951 ? -29.595 -69.989 -33.812 1.00 29.30 951 ALA A CA 1
ATOM 7356 C C . ALA A 1 951 ? -29.239 -69.574 -32.330 1.00 29.30 951 ALA A C 1
ATOM 7358 O O . ALA A 1 951 ? -28.165 -69.011 -32.159 1.00 29.30 951 ALA A O 1
ATOM 7359 N N . SER A 1 952 ? -29.892 -69.912 -31.184 1.00 31.70 952 SER A N 1
ATOM 7360 C CA . SER A 1 952 ? -31.293 -69.895 -30.626 1.00 31.70 952 SER A CA 1
ATOM 7361 C C . SER A 1 952 ? -31.308 -70.648 -29.241 1.00 31.70 952 SER A C 1
ATOM 7363 O O . SER A 1 952 ? -30.548 -71.604 -29.155 1.00 31.70 952 SER A O 1
ATOM 7365 N N . THR A 1 953 ? -32.080 -70.454 -28.137 1.00 30.73 953 THR A N 1
ATOM 7366 C CA . THR A 1 953 ? -33.128 -69.505 -27.633 1.00 30.73 953 THR A CA 1
ATOM 7367 C C . THR A 1 953 ? -33.497 -69.782 -26.130 1.00 30.73 953 THR A C 1
ATOM 7369 O O . THR A 1 953 ? -33.514 -70.951 -25.766 1.00 30.73 953 THR A O 1
ATOM 7372 N N . ARG A 1 954 ? -34.016 -68.776 -25.366 1.00 32.38 954 ARG A N 1
ATOM 7373 C CA . ARG A 1 954 ? -34.963 -68.860 -24.179 1.00 32.38 954 ARG A CA 1
ATOM 7374 C C . ARG A 1 954 ? -34.489 -69.440 -22.803 1.00 32.38 954 ARG A C 1
ATOM 7376 O O . ARG A 1 954 ? -33.461 -70.105 -22.805 1.00 32.38 954 ARG A O 1
ATOM 7383 N N . PRO A 1 955 ? -35.241 -69.307 -21.654 1.00 50.03 955 PRO A N 1
ATOM 7384 C CA . PRO A 1 955 ? -36.398 -68.445 -21.243 1.00 50.03 955 PRO A CA 1
ATOM 7385 C C . PRO A 1 955 ? -36.242 -67.712 -19.842 1.00 50.03 955 PRO A C 1
ATOM 7387 O O . PRO A 1 955 ? -35.124 -67.495 -19.397 1.00 50.03 955 PRO A O 1
ATOM 7390 N N . ALA A 1 956 ? -37.347 -67.300 -19.167 1.00 27.42 956 ALA A N 1
ATOM 7391 C CA . ALA A 1 956 ? -37.482 -66.569 -17.856 1.00 27.42 956 ALA A CA 1
ATOM 7392 C C . ALA A 1 956 ? -38.592 -67.238 -16.948 1.00 27.42 956 ALA A C 1
ATOM 7394 O O . ALA A 1 956 ? -38.863 -68.395 -17.285 1.00 27.42 956 ALA A O 1
ATOM 7395 N N . PRO A 1 957 ? -39.327 -66.658 -15.926 1.00 60.53 957 PRO A N 1
ATOM 7396 C CA . PRO A 1 957 ? -39.319 -65.340 -15.199 1.00 60.53 957 PRO A CA 1
ATOM 7397 C C . PRO A 1 957 ? -39.715 -65.319 -13.651 1.00 60.53 957 PRO A C 1
ATOM 7399 O O . PRO A 1 957 ? -39.999 -66.358 -13.069 1.00 60.53 957 PRO A O 1
ATOM 7402 N N . ALA A 1 958 ? -39.898 -64.105 -13.056 1.00 33.50 958 ALA A N 1
ATOM 7403 C CA . ALA A 1 958 ? -40.728 -63.710 -11.854 1.00 33.50 958 ALA A CA 1
ATOM 7404 C C . ALA A 1 958 ? -40.212 -64.004 -10.394 1.00 33.50 958 ALA A C 1
ATOM 7406 O O . ALA A 1 958 ? -39.284 -64.788 -10.254 1.00 33.50 958 ALA A O 1
ATOM 7407 N N . ALA A 1 959 ? -40.684 -63.401 -9.263 1.00 29.78 959 ALA A N 1
ATOM 7408 C CA . ALA A 1 959 ? -41.834 -62.499 -8.950 1.00 29.78 959 ALA A CA 1
ATOM 7409 C C . ALA A 1 959 ? -41.688 -61.568 -7.674 1.00 29.78 959 ALA A C 1
ATOM 7411 O O . ALA A 1 959 ? -40.781 -61.753 -6.876 1.00 29.78 959 ALA A O 1
ATOM 7412 N N . MET A 1 960 ? -42.629 -60.599 -7.536 1.00 33.38 960 MET A N 1
ATOM 7413 C CA . MET A 1 960 ? -43.253 -59.811 -6.401 1.00 33.38 960 MET A CA 1
ATOM 7414 C C . MET A 1 960 ? -42.988 -60.110 -4.878 1.00 33.38 960 MET A C 1
ATOM 7416 O O . MET A 1 960 ? -42.537 -61.203 -4.580 1.00 33.38 960 MET A O 1
ATOM 7420 N N . MET A 1 961 ? -43.358 -59.315 -3.824 1.00 34.34 961 MET A N 1
ATOM 7421 C CA . MET A 1 961 ? -43.818 -57.901 -3.550 1.00 34.34 961 MET A CA 1
ATOM 7422 C C . MET A 1 961 ? -43.954 -57.602 -2.007 1.00 34.34 961 MET A C 1
ATOM 7424 O O . MET A 1 961 ? -44.151 -58.529 -1.231 1.00 34.34 961 MET A O 1
ATOM 7428 N N . SER A 1 962 ? -44.077 -56.313 -1.607 1.00 31.41 962 SER A N 1
ATOM 7429 C CA . SER A 1 962 ? -44.745 -55.758 -0.373 1.00 31.41 962 SER A CA 1
ATOM 7430 C C . SER A 1 962 ? -44.044 -55.749 1.027 1.00 31.41 962 SER A C 1
ATOM 7432 O O . SER A 1 962 ? -42.887 -56.134 1.147 1.00 31.41 962 SER A O 1
ATOM 7434 N N . SER A 1 963 ? -44.687 -55.135 2.050 1.00 32.50 963 SER A N 1
ATOM 7435 C CA . SER A 1 963 ? -44.130 -54.604 3.344 1.00 32.50 963 SER A CA 1
ATOM 7436 C C . SER A 1 963 ? -45.166 -54.738 4.512 1.00 32.50 963 SER A C 1
ATOM 7438 O O . SER A 1 963 ? -46.154 -55.432 4.283 1.00 32.50 963 SER A O 1
ATOM 7440 N N . PRO A 1 964 ? -45.167 -53.965 5.640 1.00 66.56 964 PRO A N 1
ATOM 7441 C CA . PRO A 1 964 ? -44.171 -53.619 6.700 1.00 66.56 964 PRO A CA 1
ATOM 7442 C C . PRO A 1 964 ? -44.685 -53.901 8.166 1.00 66.56 964 PRO A C 1
ATOM 7444 O O . PRO A 1 964 ? -45.828 -54.323 8.293 1.00 66.56 964 PRO A O 1
ATOM 7447 N N . LEU A 1 965 ? -43.923 -53.594 9.258 1.00 28.94 965 LEU A N 1
ATOM 7448 C CA . LEU A 1 965 ? -44.367 -52.896 10.525 1.00 28.94 965 LEU A CA 1
ATOM 7449 C C . LEU A 1 965 ? -43.467 -53.050 11.805 1.00 28.94 965 LEU A C 1
ATOM 7451 O O . LEU A 1 965 ? -43.072 -54.145 12.167 1.00 28.94 965 LEU A O 1
ATOM 7455 N N . SER A 1 966 ? -43.281 -51.928 12.531 1.00 29.05 966 SER A N 1
ATOM 7456 C CA . SER A 1 966 ? -43.424 -51.686 14.004 1.00 29.05 966 SER A CA 1
ATOM 7457 C C . SER A 1 966 ? -42.720 -52.487 15.151 1.00 29.05 966 SER A C 1
ATOM 7459 O O . SER A 1 966 ? -43.250 -53.492 15.606 1.00 29.05 966 SER A O 1
ATOM 7461 N N . ALA A 1 967 ? -41.756 -51.807 15.815 1.00 29.22 967 ALA A N 1
ATOM 7462 C CA . ALA A 1 967 ? -41.603 -51.569 17.285 1.00 29.22 967 ALA A CA 1
ATOM 7463 C C . ALA A 1 967 ? -41.038 -52.601 18.321 1.00 29.22 967 ALA A C 1
ATOM 7465 O O . ALA A 1 967 ? -41.231 -53.804 18.217 1.00 29.22 967 ALA A O 1
ATOM 7466 N N . ALA A 1 968 ? -40.488 -52.004 19.407 1.00 29.23 968 ALA A N 1
ATOM 7467 C CA . ALA A 1 968 ? -40.253 -52.477 20.798 1.00 29.23 968 ALA A CA 1
ATOM 7468 C C . ALA A 1 968 ? -38.901 -53.130 21.233 1.00 29.23 968 ALA A C 1
ATOM 7470 O O . ALA A 1 968 ? -38.369 -54.024 20.588 1.00 29.23 968 ALA A O 1
ATOM 7471 N N . ASN A 1 969 ? -38.414 -52.662 22.399 1.00 36.22 969 ASN A N 1
ATOM 7472 C CA . ASN A 1 969 ? -37.407 -53.233 23.334 1.00 36.22 969 ASN A CA 1
ATOM 7473 C C . ASN A 1 969 ? -38.134 -54.167 24.368 1.00 36.22 969 ASN A C 1
ATOM 7475 O O . ASN A 1 969 ? -39.370 -54.136 24.316 1.00 36.22 969 ASN A O 1
ATOM 7479 N N . PRO A 1 970 ? -37.506 -54.912 25.338 1.00 52.72 970 PRO A N 1
ATOM 7480 C CA . PRO A 1 970 ? -36.204 -54.638 26.005 1.00 52.72 970 PRO A CA 1
ATOM 7481 C C . PRO A 1 970 ? -35.365 -55.842 26.593 1.00 52.72 970 PRO A C 1
ATOM 7483 O O . PRO A 1 970 ? -35.745 -56.996 26.441 1.00 52.72 970 PRO A O 1
ATOM 7486 N N . LEU A 1 971 ? -34.304 -55.497 27.364 1.00 31.16 971 LEU A N 1
ATOM 7487 C CA . LEU A 1 971 ? -33.644 -56.182 28.526 1.00 31.16 971 LEU A CA 1
ATOM 7488 C C . LEU A 1 971 ? -32.644 -57.383 28.393 1.00 31.16 971 LEU A C 1
ATOM 7490 O O . LEU A 1 971 ? -32.903 -58.352 27.690 1.00 31.16 971 LEU A O 1
ATOM 7494 N N . ASP A 1 972 ? -31.568 -57.269 29.211 1.00 32.78 972 ASP A N 1
ATOM 7495 C CA . ASP A 1 972 ? -30.795 -58.255 30.034 1.00 32.78 972 ASP A CA 1
ATOM 7496 C C . ASP A 1 972 ? -29.945 -59.404 29.416 1.00 32.78 972 ASP A C 1
ATOM 7498 O O . ASP A 1 972 ? -30.390 -60.084 28.502 1.00 32.78 972 ASP A O 1
ATOM 7502 N N . ALA A 1 973 ? -28.744 -59.799 29.896 1.00 33.00 973 ALA A N 1
ATOM 7503 C CA . ALA A 1 973 ? -27.824 -59.399 30.988 1.00 33.00 973 ALA A CA 1
ATOM 7504 C C . ALA A 1 973 ? -26.539 -60.307 30.979 1.00 33.00 973 ALA A C 1
ATOM 7506 O O . ALA A 1 973 ? -26.454 -61.217 30.155 1.00 33.00 973 ALA A O 1
ATOM 7507 N N . HIS A 1 974 ? -25.622 -60.099 31.949 1.00 31.38 974 HIS A N 1
ATOM 7508 C CA . HIS A 1 974 ? -24.410 -60.885 32.324 1.00 31.38 974 HIS A CA 1
ATOM 7509 C C . HIS A 1 974 ? -23.159 -60.785 31.402 1.00 31.38 974 HIS A C 1
ATOM 7511 O O . HIS A 1 974 ? -23.304 -60.816 30.183 1.00 31.38 974 HIS A O 1
ATOM 7517 N N . SER A 1 975 ? -21.901 -60.697 31.884 1.00 33.47 975 SER A N 1
ATOM 7518 C CA . SER A 1 975 ? -21.307 -60.515 33.246 1.00 33.47 975 SER A CA 1
ATOM 7519 C C . SER A 1 975 ? -19.740 -60.475 33.167 1.00 33.47 975 SER A C 1
ATOM 7521 O O . SER A 1 975 ? -19.273 -60.226 32.056 1.00 33.47 975 SER A O 1
ATOM 7523 N N . GLU A 1 976 ? -18.814 -60.685 34.142 1.00 34.91 976 GLU A N 1
ATOM 7524 C CA . GLU A 1 976 ? -18.623 -60.887 35.630 1.00 34.91 976 GLU A CA 1
ATOM 7525 C C . GLU A 1 976 ? -17.056 -60.872 35.833 1.00 34.91 976 GLU A C 1
ATOM 7527 O O . GLU A 1 976 ? -16.392 -61.441 34.964 1.00 34.91 976 GLU A O 1
ATOM 7532 N N . GLU A 1 977 ? -16.340 -60.351 36.855 1.00 37.44 977 GLU A N 1
ATOM 7533 C CA . GLU A 1 977 ? -16.546 -59.263 37.853 1.00 37.44 977 GLU A CA 1
ATOM 7534 C C . GLU A 1 977 ? -15.454 -58.150 37.665 1.00 37.44 977 GLU A C 1
ATOM 7536 O O . GLU A 1 977 ? -15.438 -57.628 36.550 1.00 37.44 977 GLU A O 1
ATOM 7541 N N . ASP A 1 978 ? -14.554 -57.613 38.523 1.00 29.00 978 ASP A N 1
ATOM 7542 C CA . ASP A 1 978 ? -14.049 -57.670 39.935 1.00 29.00 978 ASP A CA 1
ATOM 7543 C C . ASP A 1 978 ? -13.651 -56.187 40.327 1.00 29.00 978 ASP A C 1
ATOM 7545 O O . ASP A 1 978 ? -13.533 -55.377 39.404 1.00 29.00 978 ASP A O 1
ATOM 7549 N N . VAL A 1 979 ? -13.406 -55.602 41.527 1.00 34.06 979 VAL A N 1
ATOM 7550 C CA . VAL A 1 979 ? -13.274 -55.876 42.995 1.00 34.06 979 VAL A CA 1
ATOM 7551 C C . VAL A 1 979 ? -11.883 -55.523 43.594 1.00 34.06 979 VAL A C 1
ATOM 7553 O O . VAL A 1 979 ? -10.959 -56.318 43.484 1.00 34.06 979 VAL A O 1
ATOM 7556 N N . GLU A 1 980 ? -11.762 -54.367 44.287 1.00 26.92 980 GLU A N 1
ATOM 7557 C CA . GLU A 1 980 ? -11.168 -54.232 45.650 1.00 26.92 980 GLU A CA 1
ATOM 7558 C C . GLU A 1 980 ? -11.346 -52.816 46.282 1.00 26.92 980 GLU A C 1
ATOM 7560 O O . GLU A 1 980 ? -11.183 -51.790 45.625 1.00 26.92 980 GLU A O 1
ATOM 7565 N N . GLU A 1 981 ? -11.690 -52.801 47.575 1.00 34.53 981 GLU A N 1
ATOM 7566 C CA . GLU A 1 981 ? -11.784 -51.718 48.591 1.00 34.53 981 GLU A CA 1
ATOM 7567 C C . GLU A 1 981 ? -11.801 -52.458 49.969 1.00 34.53 981 GLU A C 1
ATOM 7569 O O . GLU A 1 981 ? -12.033 -53.676 49.943 1.00 34.53 981 GLU A O 1
ATOM 7574 N N . PRO A 1 982 ? -11.633 -51.846 51.170 1.00 57.06 982 PRO A N 1
ATOM 7575 C CA . PRO A 1 982 ? -11.555 -50.419 51.523 1.00 57.06 982 PRO A CA 1
ATOM 7576 C C . PRO A 1 982 ? -10.364 -50.095 52.469 1.00 57.06 982 PRO A C 1
ATOM 7578 O O . PRO A 1 982 ? -9.476 -50.919 52.649 1.00 57.06 982 PRO A O 1
ATOM 7581 N N . GLU A 1 983 ? -10.379 -48.935 53.143 1.00 30.33 983 GLU A N 1
ATOM 7582 C CA . GLU A 1 983 ? -10.379 -48.886 54.625 1.00 30.33 983 GLU A CA 1
ATOM 7583 C C . GLU A 1 983 ? -10.747 -47.483 55.150 1.00 30.33 983 GLU A C 1
ATOM 7585 O O . GLU A 1 983 ? -10.690 -46.496 54.414 1.00 30.33 983 GLU A O 1
ATOM 7590 N N . ALA A 1 984 ? -11.187 -47.402 56.410 1.00 34.56 984 ALA A N 1
ATOM 7591 C CA . ALA A 1 984 ? -11.559 -46.159 57.086 1.00 34.56 984 ALA A CA 1
ATOM 7592 C C . ALA A 1 984 ? -11.372 -46.296 58.604 1.00 34.56 984 ALA A C 1
ATOM 7594 O O . ALA A 1 984 ? -11.777 -47.307 59.177 1.00 34.56 984 ALA A O 1
ATOM 7595 N N . GLU A 1 985 ? -10.839 -45.258 59.251 1.00 33.84 985 GLU A N 1
ATOM 7596 C CA . GLU A 1 985 ? -10.812 -45.123 60.711 1.00 33.84 985 GLU A CA 1
ATOM 7597 C C . GLU A 1 985 ? -11.366 -43.748 61.118 1.00 33.84 985 GLU A C 1
ATOM 7599 O O . GLU A 1 985 ? -11.073 -42.730 60.483 1.00 33.84 985 GLU A O 1
ATOM 7604 N N . ASP A 1 986 ? -12.189 -43.732 62.168 1.00 35.00 986 ASP A N 1
ATOM 7605 C CA . ASP A 1 986 ? -12.499 -42.526 62.937 1.00 35.00 986 ASP A CA 1
ATOM 7606 C C . ASP A 1 986 ? -11.255 -42.099 63.734 1.00 35.00 986 ASP A C 1
ATOM 7608 O O . ASP A 1 986 ? -10.520 -42.963 64.206 1.00 35.00 986 ASP A O 1
ATOM 7612 N N . ASP A 1 987 ? -11.110 -40.805 64.038 1.00 29.23 987 ASP A N 1
ATOM 7613 C CA . ASP A 1 987 ? -10.829 -40.455 65.436 1.00 29.23 987 ASP A CA 1
ATOM 7614 C C . ASP A 1 987 ? -11.281 -39.035 65.819 1.00 29.23 987 ASP A C 1
ATOM 7616 O O . ASP A 1 987 ? -11.490 -38.157 64.975 1.00 29.23 987 ASP A O 1
ATOM 7620 N N . LEU A 1 988 ? -11.472 -38.829 67.122 1.00 35.06 988 LEU A N 1
ATOM 7621 C CA . LEU A 1 988 ? -12.002 -37.609 67.738 1.00 35.06 988 LEU A CA 1
ATOM 7622 C C . LEU A 1 988 ? -10.909 -36.879 68.527 1.00 35.06 988 LEU A C 1
ATOM 7624 O O . LEU A 1 988 ? -10.306 -37.501 69.390 1.00 35.06 988 LEU A O 1
ATOM 7628 N N . GLU A 1 989 ? -10.770 -35.553 68.387 1.00 29.67 989 GLU A N 1
ATOM 7629 C CA . GLU A 1 989 ? -10.306 -34.706 69.508 1.00 29.67 989 GLU A CA 1
ATOM 7630 C C . GLU A 1 989 ? -10.576 -33.194 69.307 1.00 29.67 989 GLU A C 1
ATOM 7632 O O . GLU A 1 989 ? -10.064 -32.558 68.388 1.00 29.67 989 GLU A O 1
ATOM 7637 N N . GLU A 1 990 ? -11.341 -32.588 70.227 1.00 36.31 990 GLU A N 1
ATOM 7638 C CA . GLU A 1 990 ? -11.111 -31.196 70.653 1.00 36.31 990 GLU A CA 1
ATOM 7639 C C . GLU A 1 990 ? -10.127 -31.229 71.833 1.00 36.31 990 GLU A C 1
ATOM 7641 O O . GLU A 1 990 ? -10.240 -32.124 72.677 1.00 36.31 990 GLU A O 1
ATOM 7646 N N . PRO A 1 991 ? -9.253 -30.215 72.002 1.00 42.16 991 PRO A N 1
ATOM 7647 C CA . PRO A 1 991 ? -9.457 -29.395 73.205 1.00 42.16 991 PRO A CA 1
ATOM 7648 C C . PRO A 1 991 ? -9.087 -27.894 73.111 1.00 42.16 991 PRO A C 1
ATOM 7650 O O . PRO A 1 991 ? -7.970 -27.503 72.792 1.00 42.16 991 PRO A O 1
ATOM 7653 N N . GLN A 1 992 ? -10.034 -27.066 73.562 1.00 27.36 992 GLN A N 1
ATOM 7654 C CA . GLN A 1 992 ? -9.887 -26.035 74.614 1.00 27.36 992 GLN A CA 1
ATOM 7655 C C . GLN A 1 992 ? -8.754 -24.963 74.587 1.00 27.36 992 GLN A C 1
ATOM 7657 O O . GLN A 1 992 ? -7.616 -25.193 74.978 1.00 27.36 992 GLN A O 1
ATOM 7662 N N . SER A 1 993 ? -9.198 -23.710 74.385 1.00 28.02 993 SER A N 1
ATOM 7663 C CA . SER A 1 993 ? -8.938 -22.498 75.211 1.00 28.02 993 SER A CA 1
ATOM 7664 C C . SER A 1 993 ? -7.522 -21.949 75.509 1.00 28.02 993 SER A C 1
ATOM 7666 O O . SER A 1 993 ? -6.748 -22.530 76.265 1.00 28.02 993 SER A O 1
ATOM 7668 N N . SER A 1 994 ? -7.301 -20.679 75.135 1.00 29.95 994 SER A N 1
ATOM 7669 C CA . SER A 1 994 ? -6.847 -19.554 76.007 1.00 29.95 994 SER A CA 1
ATOM 7670 C C . SER A 1 994 ? -7.101 -18.229 75.243 1.00 29.95 994 SER A C 1
ATOM 7672 O O . SER A 1 994 ? -6.909 -18.184 74.033 1.00 29.95 994 SER A O 1
ATOM 7674 N N . ASP A 1 995 ? -7.820 -17.240 75.789 1.00 30.20 995 ASP A N 1
ATOM 7675 C CA . ASP A 1 995 ? -7.363 -16.134 76.666 1.00 30.20 995 ASP A CA 1
ATOM 7676 C C . ASP A 1 995 ? -6.411 -15.109 75.993 1.00 30.20 995 ASP A C 1
ATOM 7678 O O . ASP A 1 995 ? -5.422 -15.497 75.383 1.00 30.20 995 ASP A O 1
ATOM 7682 N N . ALA A 1 996 ? -6.595 -13.780 76.100 1.00 31.98 996 ALA A N 1
ATOM 7683 C CA . ALA A 1 996 ? -7.703 -12.981 76.660 1.00 31.98 996 ALA A CA 1
ATOM 7684 C C . ALA A 1 996 ? -7.624 -11.491 76.214 1.00 31.98 996 ALA A C 1
ATOM 7686 O O . ALA A 1 996 ? -6.560 -11.032 75.807 1.00 31.98 996 ALA A O 1
ATOM 7687 N N . ASP A 1 997 ? -8.729 -10.745 76.405 1.00 32.16 997 ASP A N 1
ATOM 7688 C CA . ASP A 1 997 ? -8.862 -9.264 76.438 1.00 32.16 997 ASP A CA 1
ATOM 7689 C C . ASP A 1 997 ? -8.460 -8.432 75.180 1.00 32.16 997 ASP A C 1
ATOM 7691 O O . ASP A 1 997 ? -7.599 -8.791 74.392 1.00 32.16 997 ASP A O 1
ATOM 7695 N N . ASN A 1 998 ? -9.067 -7.268 74.883 1.00 30.78 998 ASN A N 1
ATOM 7696 C CA . ASN A 1 998 ? -9.584 -6.256 75.814 1.00 30.78 998 ASN A CA 1
ATOM 7697 C C . ASN A 1 998 ? -10.731 -5.374 75.228 1.00 30.78 998 ASN A C 1
ATOM 7699 O O . ASN A 1 998 ? -10.586 -4.809 74.151 1.00 30.78 998 ASN A O 1
ATOM 7703 N N . GLN A 1 999 ? -11.838 -5.248 75.979 1.00 32.94 999 GLN A N 1
ATOM 7704 C CA . GLN A 1 999 ? -12.722 -4.073 76.247 1.00 32.94 999 GLN A CA 1
ATOM 7705 C C . GLN A 1 999 ? -12.854 -2.886 75.229 1.00 32.94 999 GLN A C 1
ATOM 7707 O O . GLN A 1 999 ? -11.872 -2.392 74.702 1.00 32.94 999 GLN A O 1
ATOM 7712 N N . THR A 1 1000 ? -14.003 -2.195 75.033 1.00 31.83 1000 THR A N 1
ATOM 7713 C CA . THR A 1 1000 ? -15.341 -2.221 75.691 1.00 31.83 1000 THR A CA 1
ATOM 7714 C C . THR A 1 1000 ? -16.459 -1.453 74.931 1.00 31.83 1000 THR A C 1
ATOM 7716 O O . THR A 1 1000 ? -16.178 -0.517 74.195 1.00 31.83 1000 THR A O 1
ATOM 7719 N N . ARG A 1 1001 ? -17.729 -1.720 75.329 1.00 29.80 1001 ARG A N 1
ATOM 7720 C CA . ARG A 1 1001 ? -18.944 -0.840 75.309 1.00 29.80 1001 ARG A CA 1
ATOM 7721 C C . ARG A 1 1001 ? -19.612 -0.539 73.944 1.00 29.80 1001 ARG A C 1
ATOM 7723 O O . ARG A 1 1001 ? -19.068 0.172 73.120 1.00 29.80 1001 ARG A O 1
ATOM 7730 N N . ARG A 1 1002 ? -20.800 -1.121 73.679 1.00 31.20 1002 ARG A N 1
ATOM 7731 C CA . ARG A 1 1002 ? -22.189 -0.668 74.035 1.00 31.20 1002 ARG A CA 1
ATOM 7732 C C . ARG A 1 1002 ? -22.725 0.438 73.089 1.00 31.20 1002 ARG A C 1
ATOM 7734 O O . ARG A 1 1002 ? -22.074 1.455 72.925 1.00 31.20 1002 ARG A O 1
ATOM 7741 N N . SER A 1 1003 ? -23.941 0.343 72.529 1.00 32.31 1003 SER A N 1
ATOM 7742 C CA . SER A 1 1003 ? -25.186 -0.027 73.234 1.00 32.31 1003 SER A CA 1
ATOM 7743 C C . SER A 1 1003 ? -26.371 -0.512 72.358 1.00 32.31 1003 SER A C 1
ATOM 7745 O O . SER A 1 1003 ? -26.554 -0.056 71.239 1.00 32.31 1003 SER A O 1
ATOM 7747 N N . ASN A 1 1004 ? -27.193 -1.366 72.988 1.00 31.33 1004 ASN A N 1
ATOM 7748 C CA . ASN A 1 1004 ? -28.650 -1.598 72.881 1.00 31.33 1004 ASN A CA 1
ATOM 7749 C C . ASN A 1 1004 ? -29.355 -2.066 71.581 1.00 31.33 1004 ASN A C 1
ATOM 7751 O O . ASN A 1 1004 ? -29.492 -1.340 70.603 1.00 31.33 1004 ASN A O 1
ATOM 7755 N N . ASN A 1 1005 ? -30.000 -3.235 71.718 1.00 32.81 1005 ASN A N 1
ATOM 7756 C CA . ASN A 1 1005 ? -31.107 -3.769 70.909 1.00 32.81 1005 ASN A CA 1
ATOM 7757 C C . ASN A 1 1005 ? -32.355 -2.859 70.881 1.00 32.81 1005 ASN A C 1
ATOM 7759 O O . ASN A 1 1005 ? -32.630 -2.168 71.864 1.00 32.81 1005 ASN A O 1
ATOM 7763 N N . GLN A 1 1006 ? -33.241 -3.098 69.903 1.00 30.75 1006 GLN A N 1
ATOM 7764 C CA . GLN A 1 1006 ? -34.609 -3.560 70.212 1.00 30.75 1006 GLN A CA 1
ATOM 7765 C C . GLN A 1 1006 ? -35.204 -4.426 69.080 1.00 30.75 1006 GLN A C 1
ATOM 7767 O O . GLN A 1 1006 ? -34.715 -4.401 67.954 1.00 30.75 1006 GLN A O 1
ATOM 7772 N N . GLN A 1 1007 ? -36.204 -5.248 69.419 1.00 30.64 1007 GLN A N 1
ATOM 7773 C CA . GLN A 1 1007 ? -36.833 -6.270 68.564 1.00 30.64 1007 GLN A CA 1
ATOM 7774 C C . GLN A 1 1007 ? -38.204 -5.827 68.019 1.00 30.64 1007 GLN A C 1
ATOM 7776 O O . GLN A 1 1007 ? -38.851 -4.974 68.612 1.00 30.64 1007 GLN A O 1
ATOM 7781 N N . GLU A 1 1008 ? -38.634 -6.506 66.946 1.00 33.53 1008 GLU A N 1
ATOM 7782 C CA . GLU A 1 1008 ? -40.022 -6.891 66.604 1.00 33.53 1008 GLU A CA 1
ATOM 7783 C C . GLU A 1 1008 ? -41.160 -5.847 66.614 1.00 33.53 1008 GLU A C 1
ATOM 7785 O O . GLU A 1 1008 ? -41.518 -5.273 67.637 1.00 33.53 1008 GLU A O 1
ATOM 7790 N N . THR A 1 1009 ? -41.920 -5.783 65.510 1.00 29.25 1009 THR A N 1
ATOM 7791 C CA . THR A 1 1009 ? -43.286 -6.370 65.453 1.00 29.25 1009 THR A CA 1
ATOM 7792 C C . THR A 1 1009 ? -43.914 -6.284 64.050 1.00 29.25 1009 THR A C 1
ATOM 7794 O O . THR A 1 1009 ? -43.612 -5.390 63.264 1.00 29.25 1009 THR A O 1
ATOM 7797 N N . LEU A 1 1010 ? -44.814 -7.226 63.741 1.00 32.69 1010 LEU A N 1
ATOM 7798 C CA . LEU A 1 1010 ? -45.787 -7.143 62.636 1.00 32.69 1010 LEU A CA 1
ATOM 7799 C C . LEU A 1 1010 ? -47.054 -6.400 63.110 1.00 32.69 1010 LEU A C 1
ATOM 7801 O O . LEU A 1 1010 ? -47.312 -6.348 64.313 1.00 32.69 1010 LEU A O 1
ATOM 7805 N N . PRO A 1 1011 ? -47.896 -5.887 62.191 1.00 43.22 1011 PRO A N 1
ATOM 7806 C CA . PRO A 1 1011 ? -49.148 -6.621 61.950 1.00 43.22 1011 PRO A CA 1
ATOM 7807 C C . PRO A 1 1011 ? -49.630 -6.631 60.481 1.00 43.22 1011 PRO A C 1
ATOM 7809 O O . PRO A 1 1011 ? -49.115 -5.933 59.612 1.00 43.22 1011 PRO A O 1
ATOM 7812 N N . THR A 1 1012 ? -50.658 -7.441 60.212 1.00 32.25 1012 THR A N 1
ATOM 7813 C CA . THR A 1 1012 ? -51.313 -7.634 58.901 1.00 32.25 1012 THR A CA 1
ATOM 7814 C C . THR A 1 1012 ? -52.823 -7.323 58.968 1.00 32.25 1012 THR A C 1
ATOM 7816 O O . THR A 1 1012 ? -53.344 -7.068 60.051 1.00 32.25 1012 THR A O 1
ATOM 7819 N N . THR A 1 1013 ? -53.535 -7.439 57.828 1.00 34.41 1013 THR A N 1
ATOM 7820 C CA . THR A 1 1013 ? -55.022 -7.421 57.657 1.00 34.41 1013 THR A CA 1
ATOM 7821 C C . THR A 1 1013 ? -55.723 -6.039 57.696 1.00 34.41 1013 THR A C 1
ATOM 7823 O O . THR A 1 1013 ? -55.214 -5.120 58.321 1.00 34.41 1013 THR A O 1
ATOM 7826 N N . HIS A 1 1014 ? -56.873 -5.780 57.036 1.00 32.06 1014 HIS A N 1
ATOM 7827 C CA . HIS A 1 1014 ? -57.657 -6.519 56.013 1.00 32.06 1014 HIS A CA 1
ATOM 7828 C C . HIS A 1 1014 ? -58.545 -5.552 55.162 1.00 32.06 1014 HIS A C 1
ATOM 7830 O O . HIS A 1 1014 ? -58.803 -4.440 55.599 1.00 32.06 1014 HIS A O 1
ATOM 7836 N N . SER A 1 1015 ? -59.010 -6.014 53.979 1.00 29.20 1015 SER A N 1
ATOM 7837 C CA . SER A 1 1015 ? -60.242 -5.702 53.172 1.00 29.20 1015 SER A CA 1
ATOM 7838 C C . SER A 1 1015 ? -61.105 -4.435 53.443 1.00 29.20 1015 SER A C 1
ATOM 7840 O O . SER A 1 1015 ? -61.300 -4.059 54.586 1.00 29.20 1015 SER A O 1
ATOM 7842 N N . ALA A 1 1016 ? -61.826 -3.807 52.496 1.00 29.08 1016 ALA A N 1
ATOM 7843 C CA . ALA A 1 1016 ? -62.439 -4.218 51.209 1.00 29.08 1016 ALA A CA 1
ATOM 7844 C C . ALA A 1 1016 ? -62.664 -2.959 50.305 1.00 29.08 1016 ALA A C 1
ATOM 7846 O O . ALA A 1 1016 ? -62.382 -1.853 50.746 1.00 29.08 1016 ALA A O 1
ATOM 7847 N N . GLY A 1 1017 ? -63.186 -2.966 49.067 1.00 26.88 1017 GLY A N 1
ATOM 7848 C CA . GLY A 1 1017 ? -63.657 -4.033 48.169 1.00 26.88 1017 GLY A CA 1
ATOM 7849 C C . GLY A 1 1017 ? -65.054 -3.746 47.570 1.00 26.88 1017 GLY A C 1
ATOM 7850 O O . GLY A 1 1017 ? -66.061 -4.030 48.209 1.00 26.88 1017 GLY A O 1
ATOM 7851 N N . VAL A 1 1018 ? -65.132 -3.243 46.325 1.00 30.31 1018 VAL A N 1
ATOM 7852 C CA . VAL A 1 1018 ? -66.393 -3.023 45.566 1.00 30.31 1018 VAL A CA 1
ATOM 7853 C C . VAL A 1 1018 ? -66.250 -3.540 44.125 1.00 30.31 1018 VAL A C 1
ATOM 7855 O O . VAL A 1 1018 ? -65.176 -3.452 43.535 1.00 30.31 1018 VAL A O 1
ATOM 7858 N N . LYS A 1 1019 ? -67.330 -4.096 43.555 1.00 33.41 1019 LYS A N 1
ATOM 7859 C CA . LYS A 1 1019 ? -67.386 -4.693 42.204 1.00 33.41 1019 LYS A CA 1
ATOM 7860 C C . LYS A 1 1019 ? -68.258 -3.867 41.252 1.00 33.41 1019 LYS A C 1
ATOM 7862 O O . LYS A 1 1019 ? -69.315 -3.401 41.658 1.00 33.41 1019 LYS A O 1
ATOM 7867 N N . SER A 1 1020 ? -67.927 -3.864 39.960 1.00 29.06 1020 SER A N 1
ATOM 7868 C CA . SER A 1 1020 ? -68.915 -3.919 38.863 1.00 29.06 1020 SER A CA 1
ATOM 7869 C C . SER A 1 1020 ? -68.263 -4.461 37.575 1.00 29.06 1020 SER A C 1
ATOM 7871 O O . SER A 1 1020 ? -67.045 -4.635 37.519 1.00 29.06 1020 SER A O 1
ATOM 7873 N N . ARG A 1 1021 ? -69.075 -4.874 36.592 1.00 32.00 1021 ARG A N 1
ATOM 7874 C CA . ARG A 1 1021 ? -68.688 -5.651 35.392 1.00 32.00 1021 ARG A CA 1
ATOM 7875 C C . ARG A 1 1021 ? -69.779 -5.468 34.313 1.00 32.00 1021 ARG A C 1
ATOM 7877 O O . ARG A 1 1021 ? -70.884 -5.094 34.691 1.00 32.00 1021 ARG A O 1
ATOM 7884 N N . LEU A 1 1022 ? -69.511 -5.863 33.053 1.00 30.02 1022 LEU A N 1
ATOM 7885 C CA . LEU A 1 1022 ? -70.461 -5.930 31.903 1.00 30.02 1022 LEU A CA 1
ATOM 7886 C C . LEU A 1 1022 ? -70.925 -4.556 31.314 1.00 30.02 1022 LEU A C 1
ATOM 7888 O O . LEU A 1 1022 ? -71.008 -3.593 32.060 1.00 30.02 1022 LEU A O 1
ATOM 7892 N N . VAL A 1 1023 ? -71.283 -4.368 30.019 1.00 28.56 1023 VAL A N 1
ATOM 7893 C CA . VAL A 1 1023 ? -70.999 -5.092 28.741 1.00 28.56 1023 VAL A CA 1
ATOM 7894 C C . VAL A 1 1023 ? -71.460 -4.253 27.499 1.00 28.56 1023 VAL A C 1
ATOM 7896 O O . 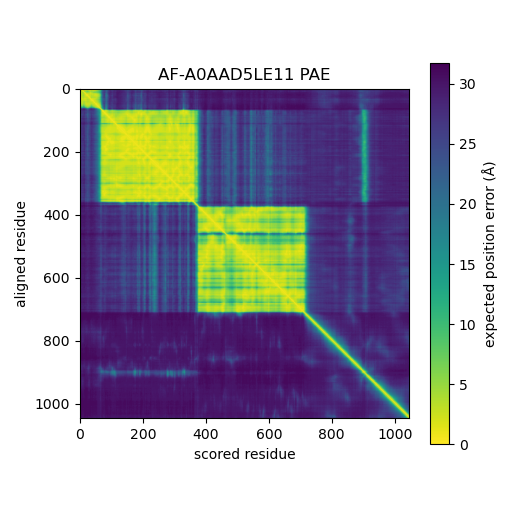VAL A 1 1023 ? -72.528 -3.663 27.540 1.00 28.56 1023 VAL A O 1
ATOM 7899 N N . VAL A 1 1024 ? -70.683 -4.257 26.395 1.00 26.91 1024 VAL A N 1
ATOM 7900 C CA . VAL A 1 1024 ? -71.097 -4.230 24.946 1.00 26.91 1024 VAL A CA 1
ATOM 7901 C C . VAL A 1 1024 ? -71.815 -3.010 24.275 1.00 26.91 1024 VAL A C 1
ATOM 7903 O O . VAL A 1 1024 ? -73.022 -2.839 24.382 1.00 26.91 1024 VAL A O 1
ATOM 7906 N N . ALA A 1 1025 ? -71.071 -2.366 23.345 1.00 27.48 1025 ALA A N 1
ATOM 7907 C CA . ALA A 1 1025 ? -71.458 -1.959 21.959 1.00 27.48 1025 ALA A CA 1
ATOM 7908 C C . ALA A 1 1025 ? -72.407 -0.730 21.705 1.00 27.48 1025 ALA A C 1
ATOM 7910 O O . ALA A 1 1025 ? -72.702 0.005 22.640 1.00 27.48 1025 ALA A O 1
ATOM 7911 N N . PRO A 1 1026 ? -72.806 -0.409 20.439 1.00 53.16 1026 PRO A N 1
ATOM 7912 C CA . PRO A 1 1026 ? -71.920 0.089 19.357 1.00 53.16 1026 PRO A CA 1
ATOM 7913 C C . PRO A 1 1026 ? -72.449 1.296 18.523 1.00 53.16 1026 PRO A C 1
ATOM 7915 O O . PRO A 1 1026 ? -73.639 1.389 18.236 1.00 53.16 1026 PRO A O 1
ATOM 7918 N N . VAL A 1 1027 ? -71.546 2.120 17.962 1.00 29.45 1027 VAL A N 1
ATOM 7919 C CA . VAL A 1 1027 ? -71.803 3.097 16.862 1.00 29.45 1027 VAL A CA 1
ATOM 7920 C C . VAL A 1 1027 ? -70.525 3.156 15.995 1.00 29.45 1027 VAL A C 1
ATOM 7922 O O . VAL A 1 1027 ? -69.455 3.399 16.540 1.00 29.45 1027 VAL A O 1
ATOM 7925 N N . GLN A 1 1028 ? -70.461 2.663 14.750 1.00 26.92 1028 GLN A N 1
ATOM 7926 C CA . GLN A 1 1028 ? -71.055 3.087 13.459 1.00 26.92 1028 GLN A CA 1
ATOM 7927 C C . GLN A 1 1028 ? -70.408 4.314 12.774 1.00 26.92 1028 GLN A C 1
ATOM 7929 O O . GLN A 1 1028 ? -70.245 5.377 13.358 1.00 26.92 1028 GLN A O 1
ATOM 7934 N N . ASN A 1 1029 ? -70.090 4.141 11.482 1.00 31.00 1029 ASN A N 1
ATOM 7935 C CA . ASN A 1 1029 ? -69.534 5.140 10.559 1.00 31.00 1029 ASN A CA 1
ATOM 7936 C C . ASN A 1 1029 ? -70.624 5.702 9.626 1.00 31.00 1029 ASN A C 1
ATOM 7938 O O . ASN A 1 1029 ? -71.284 4.917 8.946 1.00 31.00 1029 ASN A O 1
ATOM 7942 N N . ALA A 1 1030 ? -70.690 7.028 9.464 1.00 28.44 1030 ALA A N 1
ATOM 7943 C CA . ALA A 1 1030 ? -71.122 7.719 8.235 1.00 28.44 1030 ALA A CA 1
ATOM 7944 C C . ALA A 1 1030 ? -70.624 9.187 8.303 1.00 28.44 1030 ALA A C 1
ATOM 7946 O O . ALA A 1 1030 ? -70.921 9.848 9.288 1.00 28.44 1030 ALA A O 1
ATOM 7947 N N . ALA A 1 1031 ? -69.786 9.774 7.435 1.00 32.03 1031 ALA A N 1
ATOM 7948 C CA . ALA A 1 1031 ? -69.483 9.659 5.995 1.00 32.03 1031 ALA A CA 1
ATOM 7949 C C . ALA A 1 1031 ? -70.251 10.650 5.086 1.00 32.03 1031 ALA A C 1
ATOM 7951 O O . ALA A 1 1031 ? -71.381 11.027 5.377 1.00 32.03 1031 ALA A O 1
ATOM 7952 N N . THR A 1 1032 ? -69.629 10.967 3.934 1.00 30.67 1032 THR A N 1
ATOM 7953 C CA . THR A 1 1032 ? -70.000 11.891 2.822 1.00 30.67 1032 THR A CA 1
ATOM 7954 C C . THR A 1 1032 ? -69.359 13.286 2.860 1.00 30.67 1032 THR A C 1
ATOM 7956 O O . THR A 1 1032 ? -69.191 13.846 3.933 1.00 30.67 1032 THR A O 1
ATOM 7959 N N . LYS A 1 1033 ? -68.966 13.916 1.736 1.00 33.31 1033 LYS A N 1
ATOM 7960 C CA . LYS A 1 1033 ? -68.706 13.528 0.310 1.00 33.31 1033 LYS A CA 1
ATOM 7961 C C . LYS A 1 1033 ? -67.724 14.604 -0.234 1.00 33.31 1033 LYS A C 1
ATOM 7963 O O . LYS A 1 1033 ? -67.692 15.689 0.326 1.00 33.31 1033 LYS A O 1
ATOM 7968 N N . SER A 1 1034 ? -66.870 14.429 -1.244 1.00 30.66 1034 SER A N 1
ATOM 7969 C CA . SER A 1 1034 ? -66.949 13.757 -2.561 1.00 30.66 1034 SER A CA 1
ATOM 7970 C C . SER A 1 1034 ? -65.514 13.475 -3.070 1.00 30.66 1034 SER A C 1
ATOM 7972 O O . SER A 1 1034 ? -64.616 14.226 -2.716 1.00 30.66 1034 SER A O 1
ATOM 7974 N N . GLY A 1 1035 ? -65.193 12.404 -3.810 1.00 29.03 1035 GLY A N 1
ATOM 7975 C CA . GLY A 1 1035 ? -65.442 12.210 -5.258 1.00 29.03 1035 GLY A CA 1
ATOM 7976 C C . GLY A 1 1035 ? -64.094 12.289 -6.025 1.00 29.03 1035 GLY A C 1
ATOM 7977 O O . GLY A 1 1035 ? -63.248 13.069 -5.621 1.00 29.03 1035 GLY A O 1
ATOM 7978 N N . VAL A 1 1036 ? -63.777 11.527 -7.086 1.00 28.45 1036 VAL A N 1
ATOM 7979 C CA . VAL A 1 1036 ? -64.597 10.714 -8.010 1.00 28.45 1036 VAL A CA 1
ATOM 7980 C C . VAL A 1 1036 ? -63.803 9.503 -8.584 1.00 28.45 1036 VAL A C 1
ATOM 7982 O O . VAL A 1 1036 ? -62.645 9.638 -8.946 1.00 28.45 1036 VAL A O 1
ATOM 7985 N N . SER A 1 1037 ? -64.491 8.357 -8.731 1.00 24.73 1037 SER A N 1
ATOM 7986 C CA . SER A 1 1037 ? -64.295 7.227 -9.683 1.00 24.73 1037 SER A CA 1
ATOM 7987 C C . SER A 1 1037 ? -62.979 6.412 -9.809 1.00 24.73 1037 SER A C 1
ATOM 7989 O O . SER A 1 1037 ? -62.017 6.821 -10.444 1.00 24.73 1037 SER A O 1
ATOM 7991 N N . PHE A 1 1038 ? -63.074 5.144 -9.377 1.00 25.05 1038 PHE A N 1
ATOM 7992 C CA . PHE A 1 1038 ? -62.669 3.887 -10.055 1.00 25.05 1038 PHE A CA 1
ATOM 7993 C C . PHE A 1 1038 ? -61.563 3.845 -11.139 1.00 25.05 1038 PHE A C 1
ATOM 7995 O O . PHE A 1 1038 ? -61.755 4.322 -12.254 1.00 25.05 1038 PHE A O 1
ATOM 8002 N N . ALA A 1 1039 ? -60.614 2.922 -10.924 1.00 26.47 1039 ALA A N 1
ATOM 8003 C CA . ALA A 1 1039 ? -60.434 1.741 -11.791 1.00 26.47 1039 ALA A CA 1
ATOM 8004 C C . ALA A 1 1039 ? -59.999 0.519 -10.942 1.00 26.47 1039 ALA A C 1
ATOM 8006 O O . ALA A 1 1039 ? -59.384 0.688 -9.890 1.00 26.47 1039 ALA A O 1
ATOM 8007 N N . ARG A 1 1040 ? -60.341 -0.714 -11.352 1.00 26.38 1040 ARG A N 1
ATOM 8008 C CA . ARG A 1 1040 ? -60.091 -1.961 -10.589 1.00 26.38 1040 ARG A CA 1
ATOM 8009 C C . ARG A 1 1040 ? -59.166 -2.902 -11.375 1.00 26.38 1040 ARG A C 1
ATOM 8011 O O . ARG A 1 1040 ? -59.345 -3.058 -12.576 1.00 26.38 1040 ARG A O 1
ATOM 8018 N N . PHE A 1 1041 ? -58.221 -3.559 -10.699 1.00 31.42 1041 PHE A N 1
ATOM 8019 C CA . PHE A 1 1041 ? -57.362 -4.603 -11.286 1.00 31.42 1041 PHE A CA 1
ATOM 8020 C C . PHE A 1 1041 ? -58.021 -6.002 -11.269 1.00 31.42 1041 PHE A C 1
ATOM 8022 O O . PHE A 1 1041 ? -58.838 -6.273 -10.386 1.00 31.42 1041 PHE A O 1
ATOM 8029 N N . ARG A 1 1042 ? -57.517 -6.895 -12.150 1.00 27.22 1042 ARG A N 1
ATOM 8030 C CA . ARG A 1 1042 ? -57.817 -8.339 -12.410 1.00 27.22 1042 ARG A CA 1
ATOM 8031 C C . ARG A 1 1042 ? -58.765 -8.565 -13.604 1.00 27.22 1042 ARG A C 1
ATOM 8033 O O . ARG A 1 1042 ? -59.888 -8.088 -13.577 1.00 27.22 1042 ARG A O 1
ATOM 8040 N N . TYR A 1 1043 ? -58.382 -9.302 -14.653 1.00 25.08 1043 TYR A N 1
ATOM 8041 C CA . TYR A 1 1043 ? -57.929 -10.708 -14.612 1.00 25.08 1043 TYR A CA 1
ATOM 8042 C C . TYR A 1 1043 ? -56.930 -11.097 -15.744 1.00 25.08 1043 TYR A C 1
ATOM 8044 O O . TYR A 1 1043 ? -56.638 -10.299 -16.623 1.00 25.08 1043 TYR A O 1
ATOM 8052 N N . SER A 1 1044 ? -56.430 -12.340 -15.666 1.00 26.03 1044 SER A N 1
ATOM 8053 C CA . SER A 1 1044 ? -55.675 -13.189 -16.633 1.00 26.03 1044 SER A CA 1
ATOM 8054 C C . SER A 1 1044 ? -55.807 -12.902 -18.156 1.00 26.03 1044 SER A C 1
ATOM 8056 O O . SER A 1 1044 ? -56.860 -12.449 -18.581 1.00 26.03 1044 SER A O 1
ATOM 8058 N N . GLN A 1 1045 ? -54.874 -13.276 -19.055 1.00 24.88 1045 GLN A N 1
ATOM 8059 C CA . GLN A 1 1045 ? -54.181 -14.582 -19.173 1.00 24.88 1045 GLN A CA 1
ATOM 8060 C C . GLN A 1 1045 ? -52.804 -14.550 -19.885 1.00 24.88 1045 GLN A C 1
ATOM 8062 O O . GLN A 1 1045 ? -52.586 -13.774 -20.806 1.00 24.88 1045 GLN A O 1
ATOM 8067 N N . VAL A 1 1046 ? -51.947 -15.501 -19.486 1.00 29.27 1046 VAL A N 1
ATOM 8068 C CA . VAL A 1 1046 ? -51.082 -16.390 -20.304 1.00 29.27 1046 VAL A CA 1
ATOM 8069 C C . VAL A 1 1046 ? -50.659 -15.931 -21.717 1.00 29.27 1046 VAL A C 1
ATOM 8071 O O . VAL A 1 1046 ? -51.402 -16.125 -22.682 1.00 29.27 1046 VAL A O 1
ATOM 8074 N N . LYS A 1 1047 ? -49.376 -15.577 -21.872 1.00 33.03 1047 LYS A N 1
ATOM 8075 C CA . LYS A 1 1047 ? -48.407 -16.416 -22.609 1.00 33.03 1047 LYS A CA 1
ATOM 8076 C C . LYS A 1 1047 ? -46.964 -16.103 -22.224 1.00 33.03 1047 LYS A C 1
ATOM 8078 O O . LYS A 1 1047 ? -46.733 -14.970 -21.758 1.00 33.03 1047 LYS A O 1
#

Organism: Pythium insidiosum (NCBI:txid114742)

Radius of gyration: 45.32 Å; Cα contacts (8 Å, |Δi|>4): 1456; chains: 1; bounding box: 130×136×152 Å

Mean predicted aligned error: 22.65 Å

Nearest PDB structures (foldseek):
  5yr6-assembly1_A  TM=9.926E-01  e=2.974E-40  Homo sapiens
  4u6w-assembly1_A  TM=9.882E-01  e=3.301E-40  Homo sapiens
  4fli-assembly1_A  TM=9.921E-01  e=5.866E-40  Homo sapiens
  9f1d-assembly1_EA  TM=9.855E-01  e=8.457E-40  Homo sapiens
  5ypj-assembly1_A  TM=9.754E-01  e=3.215E-32  Mycobacterium tuberculosis H37Ra

InterPro domains:
  IPR000994 Peptidase M24 [PF00557] (125-353)
  IPR002467 Peptidase M24A, methionine aminopeptidase, subfamily 1 [MF_01974] (116-362)
  IPR002467 Peptidase M24A, methionine aminopeptidase, subfamily 1 [PS00680] (279-297)
  IPR002467 Peptidase M24A, methionine aminopeptidase, subfamily 1 [TIGR00500] (116-361)
  IPR002467 Peptidase M24A, methionine aminopeptidase, subfamily 1 [cd01086] (124-360)
  IPR006084 XPG/Rad2 endonuclease [PR00853] (399-413)
  IPR006084 XPG/Rad2 endonuclease [PR00853] (448-467)
  IPR006084 XPG/Rad2 endonuclease [PR00853] (509-526)
  IPR006084 XPG/Rad2 endonuclease [PR00853] (530-550)
  IPR006084 XPG/Rad2 endonuclease [PR00853] (588-603)
  IPR006085 XPG, N-terminal [PF00752] (376-471)
  IPR006085 XPG, N-terminal [SM00485] (376-474)
  IPR006086 XPG-I domain [PF00867] (513-598)
  IPR006086 XPG-I domain [SM00484] (510-580)
  IPR008918 Helix-hairpin-helix motif, class 2 [SM00279] (585-618)
  IPR019734 Tetratricopeptide repeat [PS50005] (468-501)
  IPR029060 PIN-like domain superfamily [SSF88723] (377-598)
  IPR031615 MYND-like zinc finger [PF15801] (6-52)
  IPR031615 MYND-like zinc finger [PS52013] (3-58)
  IPR036005 Creatinase/aminopeptidase-like [G3DSA:3.90.230.10] (74-371)

pLDDT: mean 70.99, std 29.42, range [22.42, 98.81]

Secondary structure (DSSP, 8-state):
-PPEEPSSTT---EE-EE-HHHHHTT--GGGTEESSHHHHHHHHHHHHHHHHHHHHHHHHHHHHSSS-TTTTT---SSS----PPPPPP---TTS---TTTTTS--HHHHH--SPPP---HHHHHHHHHHHHHHHHHHHHHGGG--TT-BHHHHHHHHHHHHHHTT-EETTTTGGG--SSSEEEETTEEE-PPP-SPBPPTT-EEEEEEEEEETTEEEEEEEEEE-SS--HHHHHHHHHHHHHHHHHHTT-STT--THHHHHHHHHHHHHTT-EE-SS--EEE-SSSSSEEEEE--STT--------TT-EEEE---EESS-S-EEE-TTS--EEETTS--EE-EEEEEEE-SSSEEETT--TT-------GGG-SSSTTHHHHHGGGEEEEEGGGGTT-EEEEEHHHHHHHHGGGTHHHHHHT----HHHHHHHHHHHHHHHTT-EEEEEE--SPPTTS---SHHHHHHHHHHHHHHHHTT-HHHHHHHHHHH----HHHHHHHHHHHHHHT-EEEE-SS-HHHHHHHHHHTTS-SEEE-S-STHHHHT-SEEEE---SSSEEEEEEGGGGGG-SSS--TT--HHHHHHHHHHH-BTTBPPPTT--HHHHHHHHHHHSSHHHHHHHHHHH-SS---STHHHHHHHHHHHHHH-EEEETTTTEEEESSPPPHHHHHHHTTT-GGG-----HHHHHHHHTT-B-TTT-PBPP------------------------------------------------------------------------------------------------------------------------------------------------------------------------------------------HHHHHHHHS-S-------------------------------------------------------------------------------------------------------------------------------------------